Protein AF-A0A3D0ZZA8-F1 (afdb_monomer)

Secondary structure (DSSP, 8-state):
---TT-SSEEEEEEE--SSS-B-EEEEEE-TBSPEEEEEEEE-SSSPBPTT-EEEE-HHHHHHHHT-PPPSS--EEEEEESS--EEEEEEE-TTS-EEE----BSSEEEEE--TT-SSEEEEEEEE-SSS-EEEEEEEEE-TTSPEEEEEEEEEEEEE-TTBEEEEEHHHHHHHHTS---S-EEEEESS--TTEEEEEEEE-SSS--BPPPPP--TT--EE-----TT-SSEEEEEEEE-SSS-EEEEEEEE-TBS-BPPPEEEEEEE-TT-EEEEEHHHHHHHHT-----S--EEEEE-SSSEEEEEEEE-TT--EEE----EESEEEEEESSSEEEEEEEE-SSS-EEEEEEEEE-TTSPEEEEEEEEEEEEE-TTBEEEEEHHHHHHHHT---SSEEEEEEE-TTGGGEEEEEEEEETTEEP-B------S--S-S--HHHHHHHH----------S-----------------------HHHHHHHHHHHH-HHHHHHHHHH---TT-TT---HHHHHHHHHHTT-------S------S--------------S----PPPBS-EEEETTEEEEEEGGGTEEEEEETTTTEEEEEEE-SSSEEEEEE-TTSSEEEEEETTTTEEEEEE--TTSTTTTSEEEEE--EETTTTEESS-SEEEEEE-TTS-EEEEETTTTEEEEEETTEEEEEEEPSSEEEEEEEEETTEEEEEEEE---SEEE-EE-TT-TTTT--SEEHHIIIIIS-TTT-TT----EEE-TTS----EEEEETTT--EEEEE--S-SEEEEEEE-TT-EEEEEEEEE-GGGG---TTS--STTTTTT-SEEEEEEEEE-SSS----EEEESSPPTT--PPTT----SEEEEEE-TTSS-EEEEETTTTEEEEE-TTT--EEEEEE-SSSEEEEEESSSSEEEEEETTTTEEEEEE-SSTTS-EEEEEEEPP--S-HHHHHHHHHHH-GGGSTTSS--HHHHSGGGS----EE--S-PPPSSTT--SPPPEEPPP-TTGGGG-S---TTSS--SS-EEETTEEEEEEPPSS-TT-HHHHHHHHHHHHHHHTSSPTT---B-TTS-BBS--HHHHHHHHHHHHH-PPPPPTT-BTT-PPPHHHHHHHHHHHH---STT-SS----HHHHH-TTS----SSTT-SS-S--THHHHHHHH--S-TTTTHHHHHHHHT--TT--HHHHHHHH-

Structure (mmCIF, N/CA/C/O backbone):
data_AF-A0A3D0ZZA8-F1
#
_entry.id   AF-A0A3D0ZZA8-F1
#
loop_
_atom_site.group_PDB
_atom_site.id
_atom_site.type_symbol
_atom_site.label_atom_id
_atom_site.label_alt_id
_atom_site.label_comp_id
_atom_site.label_asym_id
_atom_site.label_entity_id
_atom_site.label_seq_id
_atom_site.pdbx_PDB_ins_code
_atom_site.Cartn_x
_atom_site.Cartn_y
_atom_site.Cartn_z
_atom_site.occupancy
_atom_site.B_iso_or_equiv
_atom_site.auth_seq_id
_atom_site.auth_comp_id
_atom_site.auth_asym_id
_atom_site.auth_atom_id
_atom_site.pdbx_PDB_model_num
ATOM 1 N N . MET A 1 1 ? -22.437 21.019 10.304 1.00 57.12 1 MET A N 1
ATOM 2 C CA . MET A 1 1 ? -21.087 21.130 9.725 1.00 57.12 1 MET A CA 1
ATOM 3 C C . MET A 1 1 ? -20.091 20.628 10.747 1.00 57.12 1 MET A C 1
ATOM 5 O O . MET A 1 1 ? -20.370 20.719 11.948 1.00 57.12 1 MET A O 1
ATOM 9 N N . THR A 1 2 ? -18.985 20.084 10.264 1.00 63.59 2 THR A N 1
ATOM 10 C CA . THR A 1 2 ? -17.802 19.772 11.065 1.00 63.59 2 THR A CA 1
ATOM 11 C C . THR A 1 2 ? -16.928 21.019 11.240 1.00 63.59 2 THR A C 1
ATOM 13 O O . THR A 1 2 ? -17.091 21.974 10.484 1.00 63.59 2 THR A O 1
ATOM 16 N N . ASN A 1 3 ? -16.092 21.049 12.278 1.00 71.56 3 ASN A N 1
ATOM 17 C CA . ASN A 1 3 ? -15.106 22.115 12.507 1.00 71.56 3 ASN A CA 1
ATOM 18 C C . ASN A 1 3 ? -13.813 21.832 11.715 1.00 71.56 3 ASN A C 1
ATOM 20 O O . ASN A 1 3 ? -13.687 20.765 11.109 1.00 71.56 3 ASN A O 1
ATOM 24 N N . SER A 1 4 ? -12.856 22.761 11.740 1.00 71.31 4 SER A N 1
ATOM 25 C CA . SER A 1 4 ? -11.549 22.604 11.080 1.00 71.31 4 SER A CA 1
ATOM 26 C C . SER A 1 4 ? -10.745 21.407 11.597 1.00 71.31 4 SER A C 1
ATOM 28 O O . SER A 1 4 ? -10.022 20.767 10.841 1.00 71.31 4 SER A O 1
ATOM 30 N N . ALA A 1 5 ? -10.926 21.059 12.872 1.00 70.12 5 ALA A N 1
ATOM 31 C CA . ALA A 1 5 ? -10.252 19.945 13.536 1.00 70.12 5 ALA A CA 1
ATOM 32 C C . ALA A 1 5 ? -10.891 18.569 13.263 1.00 70.12 5 ALA A C 1
ATOM 34 O O . ALA A 1 5 ? -10.479 17.563 13.841 1.00 70.12 5 ALA A O 1
ATOM 35 N N . SER A 1 6 ? -11.941 18.498 12.444 1.00 61.66 6 SER A N 1
ATOM 36 C CA . SER A 1 6 ? -12.624 17.241 12.165 1.00 61.66 6 SER A CA 1
ATOM 37 C C . SER A 1 6 ? -11.957 16.495 11.020 1.00 61.66 6 SER A C 1
ATOM 39 O O . SER A 1 6 ? -11.714 17.060 9.959 1.00 61.66 6 SER A O 1
ATOM 41 N N . ILE A 1 7 ? -11.769 15.187 11.208 1.00 58.75 7 ILE A N 1
ATOM 42 C CA . ILE A 1 7 ? -11.227 14.289 10.178 1.00 58.75 7 ILE A CA 1
ATOM 43 C C . ILE A 1 7 ? -12.146 14.236 8.937 1.00 58.75 7 ILE A C 1
ATOM 45 O O . ILE A 1 7 ? -11.680 14.020 7.826 1.00 58.75 7 ILE A O 1
ATOM 49 N N . ASN A 1 8 ? -13.452 14.491 9.103 1.00 58.44 8 ASN A N 1
ATOM 50 C CA . ASN A 1 8 ? -14.371 14.700 7.982 1.00 58.44 8 ASN A CA 1
ATOM 51 C C . ASN A 1 8 ? -14.472 16.200 7.673 1.00 58.44 8 ASN A C 1
ATOM 53 O O . ASN A 1 8 ? -14.940 16.982 8.509 1.00 58.44 8 ASN A O 1
ATOM 57 N N . ARG A 1 9 ? -14.092 16.607 6.462 1.00 67.00 9 ARG A N 1
ATOM 58 C CA . ARG A 1 9 ? -14.065 18.017 6.041 1.00 67.00 9 ARG A CA 1
ATOM 59 C C . ARG A 1 9 ? -15.405 18.396 5.411 1.00 67.00 9 ARG A C 1
ATOM 61 O O . ARG A 1 9 ? -15.862 17.723 4.492 1.00 67.00 9 ARG A O 1
ATOM 68 N N . THR A 1 10 ? -16.052 19.446 5.926 1.00 68.25 10 THR A N 1
ATOM 69 C CA . THR A 1 10 ? -17.280 20.002 5.333 1.00 68.25 10 THR A CA 1
ATOM 70 C C . THR A 1 10 ? -16.973 21.334 4.657 1.00 68.25 10 THR A C 1
ATOM 72 O O . THR A 1 10 ? -16.640 22.293 5.353 1.00 68.25 10 THR A O 1
ATOM 75 N N . ASP A 1 11 ? -17.217 21.417 3.353 1.00 76.50 11 ASP A N 1
ATOM 76 C CA . ASP A 1 11 ? -17.192 22.668 2.598 1.00 76.50 11 ASP A CA 1
ATOM 77 C C . ASP A 1 11 ? -18.617 23.149 2.324 1.00 76.50 11 ASP A C 1
ATOM 79 O O . ASP A 1 11 ? -19.481 22.381 1.894 1.00 76.50 11 ASP A O 1
ATOM 83 N N . VAL A 1 12 ? -18.880 24.434 2.561 1.00 78.94 12 VAL A N 1
ATOM 84 C CA . VAL A 1 12 ? -20.179 25.079 2.340 1.00 78.94 12 VAL A CA 1
ATOM 85 C C . VAL A 1 12 ? -20.125 25.923 1.073 1.00 78.94 12 VAL A C 1
ATOM 87 O O . VAL A 1 12 ? -19.455 26.947 1.004 1.00 78.94 12 VAL A O 1
ATOM 90 N N . HIS A 1 13 ? -20.875 25.517 0.060 1.00 82.00 13 HIS A N 1
ATOM 91 C CA . HIS A 1 13 ? -20.993 26.209 -1.212 1.00 82.00 13 HIS A CA 1
ATOM 92 C C . HIS A 1 13 ? -22.201 27.139 -1.162 1.00 82.00 13 HIS A C 1
ATOM 94 O O . HIS A 1 13 ? -23.335 26.669 -1.083 1.00 82.00 13 HIS A O 1
ATOM 100 N N . LEU A 1 14 ? -21.970 28.447 -1.252 1.00 82.38 14 LEU A N 1
ATOM 101 C CA . LEU A 1 14 ? -23.017 29.454 -1.405 1.00 82.38 14 LEU A CA 1
ATOM 102 C C . LEU A 1 14 ? -23.051 29.908 -2.861 1.00 82.38 14 LEU A C 1
ATOM 104 O O . LEU A 1 14 ? -22.129 30.566 -3.348 1.00 82.38 14 LEU A O 1
ATOM 108 N N . ILE A 1 15 ? -24.108 29.532 -3.571 1.00 82.19 15 ILE A N 1
ATOM 109 C CA . ILE A 1 15 ? -24.256 29.753 -5.008 1.00 82.19 15 ILE A CA 1
ATOM 110 C C . ILE A 1 15 ? -25.270 30.863 -5.214 1.00 82.19 15 ILE A C 1
ATOM 112 O O . ILE A 1 15 ? -26.421 30.761 -4.794 1.00 82.19 15 ILE A O 1
ATOM 116 N N . ASN A 1 16 ? -24.869 31.928 -5.896 1.00 82.69 16 ASN A N 1
ATOM 117 C CA . ASN A 1 16 ? -25.781 32.995 -6.262 1.00 82.69 16 ASN A CA 1
ATOM 118 C C . ASN A 1 16 ? -26.619 32.577 -7.480 1.00 82.69 16 ASN A C 1
ATOM 120 O O . ASN A 1 16 ? -26.329 32.961 -8.608 1.00 82.69 16 ASN A O 1
ATOM 124 N N . SER A 1 17 ? -27.684 31.807 -7.256 1.00 75.25 17 SER A N 1
ATOM 125 C CA . SER A 1 17 ? -28.648 31.420 -8.298 1.00 75.25 17 SER A CA 1
ATOM 126 C C . SER A 1 17 ? -29.505 32.587 -8.814 1.00 75.25 17 SER A C 1
ATOM 128 O O . SER A 1 17 ? -30.272 32.428 -9.764 1.00 75.25 17 SER A O 1
ATOM 130 N N . GLY A 1 18 ? -29.375 33.774 -8.220 1.00 70.62 18 GLY A N 1
ATOM 131 C CA . GLY A 1 18 ? -30.008 35.006 -8.662 1.00 70.62 18 GLY A CA 1
ATOM 132 C C . GLY A 1 18 ? -29.366 35.634 -9.905 1.00 70.62 18 GLY A C 1
ATOM 133 O O . GLY A 1 18 ? -28.366 35.177 -10.457 1.00 70.62 18 GLY A O 1
ATOM 134 N N . VAL A 1 19 ? -29.968 36.741 -10.351 1.00 75.31 19 VAL A N 1
ATOM 135 C CA . VAL A 1 19 ? -29.547 37.509 -11.544 1.00 75.31 19 VAL A CA 1
ATOM 136 C C . VAL A 1 19 ? -28.749 38.775 -11.211 1.00 75.31 19 VAL A C 1
ATOM 138 O O . VAL A 1 19 ? -28.355 39.517 -12.109 1.00 75.31 19 VAL A O 1
ATOM 141 N N . LYS A 1 20 ? -28.526 39.056 -9.922 1.00 79.19 20 LYS A N 1
ATOM 142 C CA . LYS A 1 20 ? -27.761 40.209 -9.424 1.00 79.19 20 LYS A CA 1
ATOM 143 C C . LYS A 1 20 ? -26.672 39.736 -8.480 1.00 79.19 20 LYS A C 1
ATOM 145 O O . LYS A 1 20 ? -26.876 38.758 -7.770 1.00 79.19 20 LYS A O 1
ATOM 150 N N . ALA A 1 21 ? -25.548 40.446 -8.460 1.00 85.19 21 ALA A N 1
ATOM 151 C CA . ALA A 1 21 ? -24.516 40.192 -7.468 1.00 85.19 21 ALA A CA 1
ATOM 152 C C . ALA A 1 21 ? -25.054 40.475 -6.053 1.00 85.19 21 ALA A C 1
ATOM 154 O O . ALA A 1 21 ? -25.850 41.399 -5.881 1.00 85.19 21 ALA A O 1
ATOM 155 N N . GLN A 1 22 ? -24.658 39.670 -5.068 1.00 85.81 22 GLN A N 1
ATOM 156 C CA . GLN A 1 22 ? -25.110 39.805 -3.677 1.00 85.81 22 GLN A CA 1
ATOM 157 C C . GLN A 1 22 ? -24.028 39.369 -2.686 1.00 85.81 22 GLN A C 1
ATOM 159 O O . GLN A 1 22 ? -23.060 38.711 -3.073 1.00 85.81 22 GLN A O 1
ATOM 164 N N . ARG A 1 23 ? -24.202 39.719 -1.407 1.00 88.25 23 ARG A N 1
ATOM 165 C CA . ARG A 1 23 ? -23.362 39.227 -0.307 1.00 88.25 23 ARG A CA 1
ATOM 166 C C . ARG A 1 23 ? -24.131 38.258 0.567 1.00 88.25 23 ARG A C 1
ATOM 168 O O . ARG A 1 23 ? -25.330 38.430 0.773 1.00 88.25 23 ARG A O 1
ATOM 175 N N . PHE A 1 24 ? -23.404 37.312 1.147 1.00 86.44 24 PHE A N 1
ATOM 176 C CA . PHE A 1 24 ? -23.949 36.411 2.150 1.00 86.44 24 PHE A CA 1
ATOM 177 C C . PHE A 1 24 ? -23.535 36.833 3.551 1.00 86.44 24 PHE A C 1
ATOM 179 O O . PHE A 1 24 ? -22.374 37.156 3.818 1.00 86.44 24 PHE A O 1
ATOM 186 N N . ARG A 1 25 ? -24.513 36.830 4.450 1.00 86.31 25 ARG A N 1
ATOM 187 C CA . ARG A 1 25 ? -24.327 37.032 5.882 1.00 86.31 25 ARG A CA 1
ATOM 188 C C . ARG A 1 25 ? -24.657 35.746 6.601 1.00 86.31 25 ARG A C 1
ATOM 190 O O . ARG A 1 25 ? -25.560 35.039 6.168 1.00 86.31 25 ARG A O 1
ATOM 197 N N . GLY A 1 26 ? -23.990 35.456 7.704 1.00 79.62 26 GLY A N 1
ATOM 198 C CA . GLY A 1 26 ? -24.331 34.275 8.472 1.00 79.62 26 GLY A CA 1
ATOM 199 C C . GLY A 1 26 ? -24.223 34.437 9.967 1.00 79.62 26 GLY A C 1
ATOM 200 O O . GLY A 1 26 ? -23.741 35.444 10.482 1.00 79.62 26 GLY A O 1
ATOM 201 N N . SER A 1 27 ? -24.712 33.412 10.650 1.00 79.62 27 SER A N 1
ATOM 202 C CA . SER A 1 27 ? -24.618 33.248 12.093 1.00 79.62 27 SER A CA 1
ATOM 203 C C . SER A 1 27 ? -24.276 31.806 12.424 1.00 79.62 27 SER A C 1
ATOM 205 O O . SER A 1 27 ? -24.937 30.891 11.931 1.00 79.62 27 SER A O 1
ATOM 207 N N . LEU A 1 28 ? -23.269 31.606 13.270 1.00 79.81 28 LEU A N 1
ATOM 208 C CA . LEU A 1 28 ? -22.834 30.281 13.692 1.00 79.81 28 LEU A CA 1
ATOM 209 C C . LEU A 1 28 ? -23.420 29.934 15.065 1.00 79.81 28 LEU A C 1
ATOM 211 O O . LEU A 1 28 ? -23.351 30.725 16.006 1.00 79.81 28 LEU A O 1
ATOM 215 N N . ILE A 1 29 ? -24.020 28.752 15.184 1.00 74.69 29 ILE A N 1
ATOM 216 C CA . ILE A 1 29 ? -24.712 28.295 16.396 1.00 74.69 29 ILE A CA 1
ATOM 217 C C . ILE A 1 29 ? -24.171 26.919 16.787 1.00 74.69 29 ILE A C 1
ATOM 219 O O . ILE A 1 29 ? -24.184 25.987 15.977 1.00 74.69 29 ILE A O 1
ATOM 223 N N . ASP A 1 30 ? -23.697 26.783 18.026 1.00 75.12 30 ASP A N 1
ATOM 224 C CA . ASP A 1 30 ? -23.185 25.517 18.548 1.00 75.12 30 ASP A CA 1
ATOM 225 C C . ASP A 1 30 ? -24.301 24.528 18.924 1.00 75.12 30 ASP A C 1
ATOM 227 O O . ASP A 1 30 ? -25.500 24.819 18.867 1.00 75.12 30 ASP A O 1
ATOM 231 N N . LYS A 1 31 ? -23.905 23.320 19.336 1.00 65.06 31 LYS A N 1
ATOM 232 C CA . LYS A 1 31 ? -24.842 22.267 19.750 1.00 65.06 31 LYS A CA 1
ATOM 233 C C . LYS A 1 31 ? -25.748 22.658 20.928 1.00 65.06 31 LYS A C 1
ATOM 235 O O . LYS A 1 31 ? -26.827 22.099 21.059 1.00 65.06 31 LYS A O 1
ATOM 240 N N . SER A 1 32 ? -25.340 23.597 21.781 1.00 70.50 32 SER A N 1
ATOM 241 C CA . SER A 1 32 ? -26.135 24.059 22.928 1.00 70.50 32 SER A CA 1
ATOM 242 C C . SER A 1 32 ? -27.159 25.139 22.563 1.00 70.50 32 SER A C 1
ATOM 244 O O . SER A 1 32 ? -27.927 25.565 23.421 1.00 70.50 32 SER A O 1
ATOM 246 N N . GLY A 1 33 ? -27.177 25.585 21.301 1.00 67.88 33 GLY A N 1
ATOM 247 C CA . GLY A 1 33 ? -27.967 26.734 20.857 1.00 67.88 33 GLY A CA 1
ATOM 248 C C . GLY A 1 33 ? -27.306 28.073 21.170 1.00 67.88 33 GLY A C 1
ATOM 249 O O . GLY A 1 33 ? -27.885 29.131 20.926 1.00 67.88 33 GLY A O 1
ATOM 250 N N . LYS A 1 34 ? -26.076 28.055 21.696 1.00 78.06 34 LYS A N 1
ATOM 251 C CA . LYS A 1 34 ? -25.311 29.268 21.943 1.00 78.06 34 LYS A CA 1
ATOM 252 C C . LYS A 1 34 ? -24.675 29.726 20.634 1.00 78.06 34 LYS A C 1
ATOM 254 O O . LYS A 1 34 ? -24.044 28.954 19.915 1.00 78.06 34 LYS A O 1
ATOM 259 N N . ARG A 1 35 ? -24.825 31.016 20.345 1.00 81.25 35 ARG A N 1
ATOM 260 C CA . ARG A 1 35 ? -24.172 31.650 19.202 1.00 81.25 35 ARG A CA 1
ATOM 261 C C . ARG A 1 35 ? -22.659 31.696 19.412 1.00 81.25 35 ARG A C 1
ATOM 263 O O . ARG A 1 35 ? -22.183 32.056 20.493 1.00 81.25 35 ARG A O 1
ATOM 270 N N . LEU A 1 36 ? -21.934 31.325 18.369 1.00 77.50 36 LEU A N 1
ATOM 271 C CA . LEU A 1 36 ? -20.489 31.405 18.278 1.00 77.50 36 LEU A CA 1
ATOM 272 C C . LEU A 1 36 ? -20.140 32.621 17.421 1.00 77.50 36 LEU A C 1
ATOM 274 O O . LEU A 1 36 ? -20.527 32.690 16.258 1.00 77.50 36 LEU A O 1
ATOM 278 N N . GLY A 1 37 ? -19.440 33.582 18.018 1.00 83.69 37 GLY A N 1
ATOM 279 C CA . GLY A 1 37 ? -19.098 34.836 17.354 1.00 83.69 37 GLY A CA 1
ATOM 280 C C . GLY A 1 37 ? -20.284 35.792 17.200 1.00 83.69 37 GLY A C 1
ATOM 281 O O . GLY A 1 37 ? -21.330 35.645 17.846 1.00 83.69 37 GLY A O 1
ATOM 282 N N . ASP A 1 38 ? -20.084 36.801 16.356 1.00 79.81 38 ASP A N 1
ATOM 283 C CA . ASP A 1 38 ? -21.068 37.849 16.093 1.00 79.81 38 ASP A CA 1
ATOM 284 C C . ASP A 1 38 ? -22.215 37.362 15.179 1.00 79.81 38 ASP A C 1
ATOM 286 O O . ASP A 1 38 ? -22.117 36.369 14.459 1.00 79.81 38 ASP A O 1
ATOM 290 N N . GLU A 1 39 ? -23.354 38.057 15.222 1.00 81.25 39 GLU A N 1
ATOM 291 C CA . GLU A 1 39 ? -24.533 37.764 14.396 1.00 81.25 39 GLU A CA 1
ATOM 292 C C . GLU A 1 39 ? -24.492 38.495 13.050 1.00 81.25 39 GLU A C 1
ATOM 294 O O . GLU A 1 39 ? -24.169 39.682 12.984 1.00 81.25 39 GLU A O 1
ATOM 299 N N . GLY A 1 40 ? -24.904 37.806 11.981 1.00 77.00 40 GLY A N 1
ATOM 300 C CA . GLY A 1 40 ? -25.082 38.410 10.659 1.00 77.00 40 GLY A CA 1
ATOM 301 C C . GLY A 1 40 ? -23.770 38.881 10.030 1.00 77.00 40 GLY A C 1
ATOM 302 O O . GLY A 1 40 ? -23.759 39.884 9.306 1.00 77.00 40 GLY A O 1
ATOM 303 N N . VAL A 1 41 ? -22.677 38.170 10.320 1.00 85.81 41 VAL A N 1
ATOM 304 C CA . VAL A 1 41 ? -21.328 38.469 9.833 1.00 85.81 41 VAL A CA 1
ATOM 305 C C . VAL A 1 41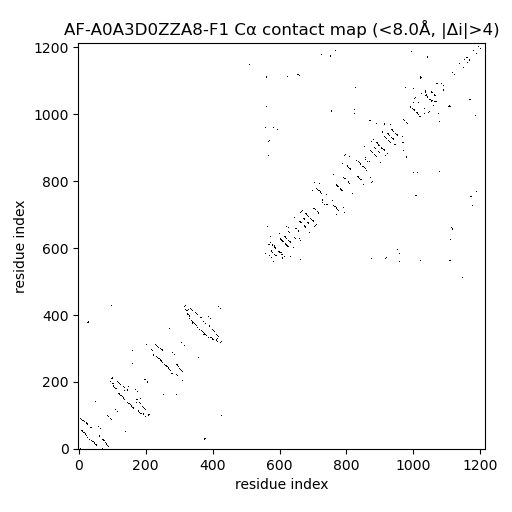 ? -21.259 38.231 8.333 1.00 85.81 41 VAL A C 1
ATOM 307 O O . VAL A 1 41 ? -21.834 37.274 7.824 1.00 85.81 41 VAL A O 1
ATOM 310 N N . ILE A 1 42 ? -20.561 39.108 7.613 1.00 88.25 42 ILE A N 1
ATOM 311 C CA . ILE A 1 42 ? -20.321 38.939 6.178 1.00 88.25 42 ILE A CA 1
ATOM 312 C C . ILE A 1 42 ? -19.388 37.739 5.980 1.00 88.25 42 ILE A C 1
ATOM 314 O O . ILE A 1 42 ? -18.261 37.757 6.463 1.00 88.25 42 ILE A O 1
ATOM 318 N N . LEU A 1 43 ? -19.862 36.720 5.260 1.00 87.12 43 LEU A N 1
ATOM 319 C CA . LEU A 1 43 ? -19.181 35.426 5.159 1.00 87.12 43 LEU A CA 1
ATOM 320 C C . LEU A 1 43 ? -18.002 35.407 4.183 1.00 87.12 43 LEU A C 1
ATOM 322 O O . LEU A 1 43 ? -17.192 34.492 4.217 1.00 87.12 43 LEU A O 1
ATOM 326 N N . HIS A 1 44 ? -17.920 36.381 3.281 1.00 86.94 44 HIS A N 1
ATOM 327 C CA . HIS A 1 44 ? -16.862 36.454 2.280 1.00 86.94 44 HIS A CA 1
ATOM 328 C C . HIS A 1 44 ? -16.622 37.899 1.844 1.00 86.94 44 HIS A C 1
ATOM 330 O O . HIS A 1 44 ? -17.487 38.771 1.957 1.00 86.94 44 HIS A O 1
ATOM 336 N N . ASN A 1 45 ? -15.446 38.154 1.278 1.00 80.94 45 ASN A N 1
ATOM 337 C CA . ASN A 1 45 ? -15.106 39.469 0.753 1.00 80.94 45 ASN A CA 1
ATOM 338 C C . ASN A 1 45 ? -15.673 39.668 -0.662 1.00 80.94 45 ASN A C 1
ATOM 340 O O . ASN A 1 45 ? -15.621 38.771 -1.500 1.00 80.94 45 ASN A O 1
ATOM 344 N N . GLY A 1 46 ? -16.193 40.866 -0.938 1.00 83.44 46 GLY A N 1
ATOM 345 C CA . GLY A 1 46 ? -16.773 41.219 -2.240 1.00 83.44 46 GLY A CA 1
ATOM 346 C C . GLY A 1 46 ? -18.202 40.712 -2.450 1.00 83.44 46 GLY A C 1
ATOM 347 O O . GLY A 1 46 ? -18.807 40.140 -1.549 1.00 83.44 46 GLY A O 1
ATOM 348 N N . ASP A 1 47 ? -18.755 40.963 -3.636 1.00 85.00 47 ASP A N 1
ATOM 349 C CA . ASP A 1 47 ? -20.087 40.485 -4.025 1.00 85.00 47 ASP A CA 1
ATOM 350 C C . ASP A 1 47 ? -19.935 39.216 -4.880 1.00 85.00 47 ASP A C 1
ATOM 352 O O . ASP A 1 47 ? -19.095 39.178 -5.782 1.00 85.00 47 ASP A O 1
ATOM 356 N N . VAL A 1 48 ? -20.754 38.188 -4.641 1.00 85.31 48 VAL A N 1
ATOM 357 C CA . VAL A 1 48 ? -20.793 36.991 -5.497 1.00 85.31 48 VAL A CA 1
ATOM 358 C C . VAL A 1 48 ? -21.589 37.326 -6.749 1.00 85.31 48 VAL A C 1
ATOM 360 O O . VAL A 1 48 ? -22.762 37.685 -6.650 1.00 85.31 48 VAL A O 1
ATOM 363 N N . ALA A 1 49 ? -20.973 37.221 -7.927 1.00 84.75 49 ALA A N 1
ATOM 364 C CA . ALA A 1 49 ? -21.623 37.496 -9.210 1.00 84.75 49 ALA A CA 1
ATOM 365 C C . ALA A 1 49 ? -22.812 36.545 -9.480 1.00 84.75 49 ALA A C 1
ATOM 367 O O . ALA A 1 49 ? -22.860 35.458 -8.902 1.00 84.75 49 ALA A O 1
ATOM 368 N N . PRO A 1 50 ? -23.772 36.917 -10.351 1.00 80.88 50 PRO A N 1
ATOM 369 C CA . PRO A 1 50 ? -24.845 36.014 -10.776 1.00 80.88 50 PRO A CA 1
ATOM 370 C C . PRO A 1 50 ? -24.291 34.684 -11.291 1.00 80.88 50 PRO A C 1
ATOM 372 O O . PRO A 1 50 ? -23.344 34.682 -12.072 1.00 80.88 50 PRO A O 1
ATOM 375 N N . GLN A 1 51 ? -24.884 33.571 -10.860 1.00 79.75 51 GLN A N 1
ATOM 376 C CA . GLN A 1 51 ? -24.451 32.189 -11.125 1.00 79.75 51 GLN A CA 1
ATOM 377 C C . GLN A 1 51 ? -23.043 31.830 -10.620 1.00 79.75 51 GLN A C 1
ATOM 379 O O . GLN A 1 51 ? -22.609 30.688 -10.766 1.00 79.75 51 GLN A O 1
ATOM 384 N N . GLY A 1 52 ? -22.339 32.777 -10.000 1.00 78.38 52 GLY A N 1
ATOM 385 C CA . GLY A 1 52 ? -21.095 32.524 -9.296 1.00 78.38 52 GLY A CA 1
ATOM 386 C C . GLY A 1 52 ? -21.351 31.858 -7.952 1.00 78.38 52 GLY A C 1
ATOM 387 O O . GLY A 1 52 ? -22.473 31.824 -7.436 1.00 78.38 52 GLY A O 1
ATOM 388 N N . ARG A 1 53 ? -20.286 31.337 -7.357 1.00 88.38 53 ARG A N 1
ATOM 389 C CA . ARG A 1 53 ? -20.337 30.706 -6.044 1.00 88.38 53 ARG A CA 1
ATOM 390 C C . ARG A 1 53 ? -19.130 31.071 -5.206 1.00 88.38 53 ARG A C 1
ATOM 392 O O . ARG A 1 53 ? -18.050 31.322 -5.732 1.00 88.38 53 ARG A O 1
ATOM 399 N N . VAL A 1 54 ? -19.325 31.026 -3.900 1.00 86.25 54 VAL A N 1
ATOM 400 C CA . VAL A 1 54 ? -18.245 31.000 -2.919 1.00 86.25 54 VAL A CA 1
ATOM 401 C C . VAL A 1 54 ? -18.278 29.659 -2.200 1.00 86.25 54 VAL A C 1
ATOM 403 O O . VAL A 1 54 ? -19.349 29.098 -1.977 1.00 86.25 54 VAL A O 1
ATOM 406 N N . ILE A 1 55 ? -17.104 29.131 -1.890 1.00 87.06 55 ILE A N 1
ATOM 407 C CA . ILE A 1 55 ? -16.929 27.909 -1.112 1.00 87.06 55 ILE A CA 1
ATOM 408 C C . ILE A 1 55 ? -16.271 28.342 0.191 1.00 87.06 55 ILE A C 1
ATOM 410 O O . ILE A 1 55 ? -15.279 29.063 0.149 1.00 87.06 55 ILE A O 1
ATOM 414 N N . LEU A 1 56 ? -16.877 27.975 1.313 1.00 86.12 56 LEU A N 1
ATOM 415 C CA . LEU A 1 56 ? -16.415 28.297 2.655 1.00 86.12 56 LEU A CA 1
ATOM 416 C C . LEU A 1 56 ? -16.059 26.994 3.354 1.00 86.12 56 LEU A C 1
ATOM 418 O O . LEU A 1 56 ? -16.931 26.153 3.582 1.00 86.12 56 LEU A O 1
ATOM 422 N N . THR A 1 57 ? -14.791 26.838 3.694 1.00 87.25 57 THR A N 1
ATOM 423 C CA . THR A 1 57 ? -14.316 25.734 4.525 1.00 87.25 57 THR A CA 1
ATOM 424 C C . THR A 1 57 ? -14.721 25.955 5.987 1.00 87.25 57 THR A C 1
ATOM 426 O O . THR A 1 57 ? -15.154 27.042 6.386 1.00 87.25 57 THR A O 1
ATOM 429 N N . ALA A 1 58 ? -14.567 24.933 6.830 1.00 79.62 58 ALA A N 1
ATOM 430 C CA . ALA A 1 58 ? -14.751 25.103 8.271 1.00 79.62 58 ALA A CA 1
ATOM 431 C C . ALA A 1 58 ? -13.784 26.150 8.865 1.00 79.62 58 ALA A C 1
ATOM 433 O O . ALA A 1 58 ? -14.188 26.920 9.733 1.00 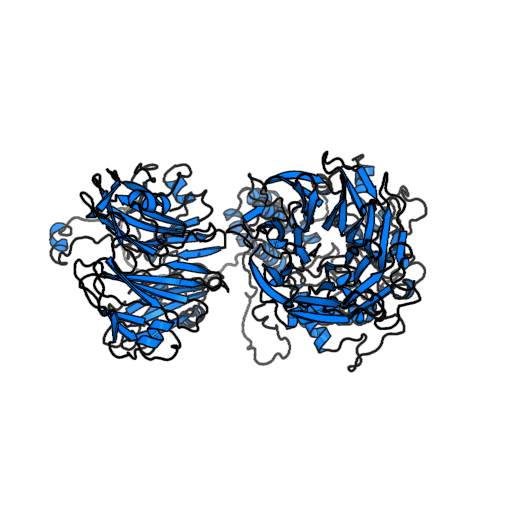79.62 58 ALA A O 1
ATOM 434 N N . GLU A 1 59 ? -12.555 26.232 8.346 1.00 85.69 59 GLU A N 1
ATOM 435 C CA . GLU A 1 59 ? -11.540 27.217 8.751 1.00 85.69 59 GLU A CA 1
ATOM 436 C C . GLU A 1 59 ? -11.944 28.644 8.358 1.00 85.69 59 GLU A C 1
ATOM 438 O O . GLU A 1 59 ? -11.824 29.568 9.167 1.00 85.69 59 GLU A O 1
ATOM 443 N N . ASP A 1 60 ? -12.518 28.825 7.163 1.00 88.25 60 ASP A N 1
ATOM 444 C CA . ASP A 1 60 ? -13.066 30.120 6.745 1.00 88.25 60 ASP A CA 1
ATOM 445 C C . ASP A 1 60 ? -14.168 30.582 7.702 1.00 88.25 60 ASP A C 1
ATOM 447 O O . ASP A 1 60 ? -14.208 31.748 8.089 1.00 88.25 60 ASP A O 1
ATOM 451 N N . LEU A 1 61 ? -15.052 29.674 8.128 1.00 86.00 61 LEU A N 1
ATOM 452 C CA . LEU A 1 61 ? -16.122 30.001 9.070 1.00 86.00 61 LEU A CA 1
ATOM 453 C C . LEU A 1 61 ? -15.570 30.349 10.461 1.00 86.00 61 LEU A C 1
ATOM 455 O O . LEU A 1 61 ? -15.997 31.343 11.045 1.00 86.00 61 LEU A O 1
ATOM 459 N N . GLU A 1 62 ? -14.609 29.590 10.986 1.00 88.12 62 GLU A N 1
ATOM 460 C CA . GLU A 1 62 ? -13.940 29.901 12.263 1.00 88.12 62 GLU A CA 1
ATOM 461 C C . GLU A 1 62 ? -13.306 31.297 12.233 1.00 88.12 62 GLU A C 1
ATOM 463 O O . GLU A 1 62 ? -13.520 32.107 13.141 1.00 88.12 62 GLU A O 1
ATOM 468 N N . SER A 1 63 ? -12.627 31.622 11.130 1.00 88.00 63 SER A N 1
ATOM 469 C CA . SER A 1 63 ? -12.016 32.933 10.910 1.00 88.00 63 SER A CA 1
ATOM 470 C C . SER A 1 63 ? -13.052 34.055 10.806 1.00 88.00 63 SER A C 1
ATOM 472 O O . SER A 1 63 ? -12.957 35.060 11.513 1.00 88.00 63 SER A O 1
ATOM 474 N N . VAL A 1 64 ? -14.084 33.872 9.975 1.00 88.38 64 VAL A N 1
ATOM 475 C CA . VAL A 1 64 ? -15.156 34.853 9.752 1.00 88.38 64 VAL A CA 1
ATOM 476 C C . VAL A 1 64 ? -15.872 35.196 11.055 1.00 88.38 64 VAL A C 1
ATOM 478 O O . VAL A 1 64 ? -16.112 36.370 11.329 1.00 88.38 64 VAL A O 1
ATOM 481 N N . PHE A 1 65 ? -16.200 34.196 11.874 1.00 87.31 65 PHE A N 1
ATOM 482 C CA . PHE A 1 65 ? -16.887 34.417 13.148 1.00 87.31 65 PHE A CA 1
ATOM 483 C C . PHE A 1 65 ? -15.940 34.800 14.294 1.00 87.31 65 PHE A C 1
ATOM 485 O O . PHE A 1 65 ? -16.421 35.180 15.364 1.00 87.31 65 PHE A O 1
ATOM 492 N N . GLY A 1 66 ? -14.620 34.744 14.080 1.00 86.25 66 GLY A N 1
ATOM 493 C CA . GLY A 1 66 ? -13.606 35.055 15.086 1.00 86.25 66 GLY A CA 1
ATOM 494 C C . GLY A 1 66 ? -13.651 34.093 16.272 1.00 86.25 66 GLY A C 1
ATOM 495 O O . GLY A 1 66 ? -13.564 34.528 17.423 1.00 86.25 66 GLY A O 1
ATOM 496 N N . VAL A 1 67 ? -13.856 32.805 16.000 1.00 84.06 67 VAL A N 1
ATOM 497 C CA . VAL A 1 67 ? -14.011 31.758 17.015 1.00 84.06 67 VAL A CA 1
ATOM 498 C C . VAL A 1 67 ? -12.991 30.649 16.820 1.00 84.06 67 VAL A C 1
ATOM 500 O O . VAL A 1 67 ? -12.643 30.312 15.695 1.00 84.06 67 VAL A O 1
ATOM 503 N N . ASP A 1 68 ? -12.551 30.055 17.927 1.00 84.19 68 ASP A N 1
ATOM 504 C CA . ASP A 1 68 ? -11.768 28.820 17.890 1.00 84.19 68 ASP A CA 1
ATOM 505 C C . ASP A 1 68 ? -12.626 27.651 17.370 1.00 84.19 68 ASP A C 1
ATOM 507 O O . ASP A 1 68 ? -13.864 27.709 17.399 1.00 84.19 68 ASP A O 1
ATOM 511 N N . ALA A 1 69 ? -11.969 26.557 16.974 1.00 79.12 69 ALA A N 1
ATOM 512 C CA . ALA A 1 69 ? -12.634 25.330 16.547 1.00 79.12 69 ALA A CA 1
ATOM 513 C C . ALA A 1 69 ? -13.708 24.884 17.555 1.00 79.12 69 ALA A C 1
ATOM 515 O O . ALA A 1 69 ? -13.443 24.580 18.724 1.00 79.12 69 ALA A O 1
ATOM 516 N N . TRP A 1 70 ? -14.962 24.862 17.103 1.00 71.75 70 TRP A N 1
ATOM 517 C CA . TRP A 1 70 ? -16.107 24.644 17.983 1.00 71.75 70 TRP A CA 1
ATOM 518 C C . TRP A 1 70 ? -16.264 23.174 18.373 1.00 71.75 70 TRP A C 1
ATOM 520 O O . TRP A 1 70 ? -15.955 22.271 17.605 1.00 71.75 70 TRP A O 1
ATOM 530 N N . THR A 1 71 ? -16.791 22.887 19.564 1.00 65.19 71 THR A N 1
ATOM 531 C CA . THR A 1 71 ? -16.901 21.503 20.057 1.00 65.19 71 THR A CA 1
ATOM 532 C C . THR A 1 71 ? -18.243 20.854 19.721 1.00 65.19 71 THR A C 1
ATOM 534 O O . THR A 1 71 ? -19.298 21.198 20.261 1.00 65.19 71 THR A O 1
ATOM 537 N N . GLY A 1 72 ? -18.188 19.813 18.890 1.00 57.97 72 GLY A N 1
ATOM 538 C CA . GLY A 1 72 ? -19.361 19.107 18.377 1.00 57.97 72 GLY A CA 1
ATOM 539 C C . GLY A 1 72 ? -19.895 19.743 17.090 1.00 57.97 72 GLY A C 1
ATOM 540 O O . GLY A 1 72 ? -19.210 20.541 16.465 1.00 57.97 72 GLY A O 1
ATOM 541 N N . PRO A 1 73 ? -21.102 19.389 16.636 1.00 60.81 73 PRO A N 1
ATOM 542 C CA . PRO A 1 73 ? -21.613 19.914 15.379 1.00 60.81 73 PRO A CA 1
ATOM 543 C C . PRO A 1 73 ? -22.190 21.320 15.561 1.00 60.81 73 PRO A C 1
ATOM 545 O O . PRO A 1 73 ? -22.929 21.576 16.512 1.00 60.81 73 PRO A O 1
ATOM 548 N N . ALA A 1 74 ? -21.916 22.197 14.597 1.00 63.16 74 ALA A N 1
ATOM 549 C CA . ALA A 1 74 ? -22.502 23.533 14.522 1.00 63.16 74 ALA A CA 1
ATOM 550 C C . ALA A 1 74 ? -23.473 23.661 13.341 1.00 63.16 74 ALA A C 1
ATOM 552 O O . ALA A 1 74 ? -23.459 22.857 12.392 1.00 63.16 74 ALA A O 1
ATOM 553 N N . MET A 1 75 ? -24.332 24.673 13.426 1.00 71.94 75 MET A N 1
ATOM 554 C CA . MET A 1 75 ? -25.252 25.110 12.381 1.00 71.94 75 MET A CA 1
ATOM 555 C C . MET A 1 75 ? -24.829 26.495 11.889 1.00 71.94 75 MET A C 1
ATOM 557 O O . MET A 1 75 ? -24.623 27.387 12.709 1.00 71.94 75 MET A O 1
ATOM 561 N N . LEU A 1 76 ? -24.712 26.661 10.570 1.00 72.62 76 LEU A N 1
ATOM 562 C CA . LEU A 1 76 ? -24.575 27.967 9.931 1.00 72.62 76 LEU A CA 1
ATOM 563 C C . LEU A 1 76 ? -25.945 28.373 9.408 1.00 72.62 76 LEU A C 1
ATOM 565 O O . LEU A 1 76 ? -26.512 27.698 8.549 1.00 72.62 76 LEU A O 1
ATOM 569 N N . GLU A 1 77 ? -26.462 29.478 9.916 1.00 75.31 77 GLU A N 1
ATOM 570 C CA . GLU A 1 77 ? -27.570 30.176 9.283 1.00 75.31 77 GLU A CA 1
ATOM 571 C C . GLU A 1 77 ? -26.995 31.148 8.252 1.00 75.31 77 GLU A C 1
ATOM 573 O O . GLU A 1 77 ? -26.082 31.901 8.584 1.00 75.31 77 GLU A O 1
ATOM 578 N N . VAL A 1 78 ? -27.509 31.134 7.019 1.00 73.25 78 VAL A N 1
ATOM 579 C CA . VAL A 1 78 ? -27.066 32.027 5.937 1.00 73.25 78 VAL A CA 1
ATOM 580 C C . VAL A 1 78 ? -28.240 32.867 5.451 1.00 73.25 78 VAL A C 1
ATOM 582 O O . VAL A 1 78 ? -29.334 32.355 5.227 1.00 73.25 78 VAL A O 1
ATOM 585 N N . GLN A 1 79 ? -27.995 34.156 5.254 1.00 79.00 79 GLN A N 1
ATOM 586 C CA . GLN A 1 79 ? -28.927 35.140 4.727 1.00 79.00 79 GLN A CA 1
ATOM 587 C C . GLN A 1 79 ? -28.294 35.825 3.510 1.00 79.00 79 GLN A C 1
ATOM 589 O O . GLN A 1 79 ? -27.123 36.207 3.538 1.00 79.00 79 GLN A O 1
ATOM 594 N N . GLY A 1 80 ? -29.073 35.983 2.443 1.00 76.44 80 GLY A N 1
ATOM 595 C CA . GLY A 1 80 ? -28.680 36.670 1.213 1.00 76.44 80 GLY A CA 1
ATOM 596 C C . GLY A 1 80 ? -29.735 37.694 0.801 1.00 76.44 80 GLY A C 1
ATOM 597 O O . GLY A 1 80 ? -30.897 37.592 1.196 1.00 76.44 80 GLY A O 1
ATOM 598 N N . ASP A 1 81 ? -29.327 38.683 0.008 1.00 77.12 81 ASP A N 1
ATOM 599 C CA . ASP A 1 81 ? -30.207 39.766 -0.455 1.00 77.12 81 ASP A CA 1
ATOM 600 C C . ASP A 1 81 ? -31.104 39.337 -1.641 1.00 77.12 81 ASP A C 1
ATOM 602 O O . ASP A 1 81 ? -32.125 39.969 -1.935 1.00 77.12 81 ASP A O 1
ATOM 606 N N . HIS A 1 82 ? -30.728 38.267 -2.351 1.00 76.00 82 HIS A N 1
ATOM 607 C CA . HIS A 1 82 ? -31.404 37.715 -3.530 1.00 76.00 82 HIS A CA 1
ATOM 608 C C . HIS A 1 82 ? -31.406 36.178 -3.499 1.00 76.00 82 HIS A C 1
ATOM 610 O O . HIS A 1 82 ? -30.769 35.578 -2.644 1.00 76.00 82 HIS A O 1
ATOM 616 N N . ARG A 1 83 ? -32.098 35.511 -4.438 1.00 74.75 83 ARG A N 1
ATOM 617 C CA . ARG A 1 83 ? -32.144 34.035 -4.493 1.00 74.75 83 ARG A CA 1
ATOM 618 C C . ARG A 1 83 ? -30.726 33.453 -4.520 1.00 74.75 83 ARG A C 1
ATOM 620 O O . ARG A 1 83 ? -29.898 33.880 -5.323 1.00 74.75 83 ARG A O 1
ATOM 627 N N . PHE A 1 84 ? -30.460 32.510 -3.630 1.00 72.25 84 PHE A N 1
ATOM 628 C CA . PHE A 1 84 ? -29.194 31.801 -3.539 1.00 72.25 84 PHE A CA 1
ATOM 629 C C . PHE A 1 84 ? -29.438 30.361 -3.117 1.00 72.25 84 PHE A C 1
ATOM 631 O O . PHE A 1 84 ? -30.540 29.994 -2.706 1.00 72.25 84 PHE A O 1
ATOM 638 N N . GLU A 1 85 ? -28.401 29.549 -3.232 1.00 70.62 85 GLU A N 1
ATOM 639 C CA . GLU A 1 85 ? -28.425 28.155 -2.829 1.00 70.62 85 GLU A CA 1
ATOM 640 C C . GLU A 1 85 ? -27.266 27.862 -1.897 1.00 70.62 85 GLU A C 1
ATOM 642 O O . GLU A 1 85 ? -26.198 28.462 -2.009 1.00 70.62 85 GLU A O 1
ATOM 647 N N . VAL A 1 86 ? -27.494 26.923 -0.986 1.00 66.69 86 VAL A N 1
ATOM 648 C CA . VAL A 1 86 ? -26.483 26.419 -0.065 1.00 66.69 86 VAL A CA 1
ATOM 649 C C . VAL A 1 86 ? -26.351 24.932 -0.309 1.00 66.69 86 VAL A C 1
ATOM 651 O O . VAL A 1 86 ? -27.347 24.211 -0.276 1.00 66.69 86 VAL A O 1
ATOM 654 N N . MET A 1 87 ? -25.129 24.477 -0.541 1.00 69.12 87 MET A N 1
ATOM 655 C CA . MET A 1 87 ? -24.810 23.058 -0.595 1.00 69.12 87 MET A CA 1
ATOM 656 C C . MET A 1 87 ? -23.642 22.774 0.330 1.00 69.12 87 MET A C 1
ATOM 658 O O . MET A 1 87 ? -22.791 23.630 0.547 1.00 69.12 87 MET A O 1
ATOM 662 N N . THR A 1 88 ? -23.583 21.560 0.848 1.00 66.19 88 THR A N 1
ATOM 663 C CA . THR A 1 88 ? -22.411 21.063 1.563 1.00 66.19 88 THR A CA 1
ATOM 664 C C . THR A 1 88 ? -21.775 19.917 0.800 1.00 66.19 88 THR A C 1
ATOM 666 O O . THR A 1 88 ? -22.486 19.006 0.356 1.00 66.19 88 THR A O 1
ATOM 669 N N . VAL A 1 89 ? -20.453 19.961 0.681 1.00 67.50 89 VAL A N 1
ATOM 670 C CA . VAL A 1 89 ? -19.618 18.840 0.253 1.00 67.50 89 VAL A CA 1
ATOM 671 C C . VAL A 1 89 ? -18.947 18.289 1.502 1.00 67.50 89 VAL A C 1
ATOM 673 O O . VAL A 1 89 ? -18.324 19.039 2.248 1.00 67.50 89 VAL A O 1
ATOM 676 N N . LEU A 1 90 ? -19.143 17.004 1.769 1.00 64.31 90 LEU A N 1
ATOM 677 C CA . LEU A 1 90 ? -18.464 16.283 2.834 1.00 64.31 90 LEU A CA 1
ATOM 678 C C . LEU A 1 90 ? -17.414 15.381 2.197 1.00 64.31 90 LEU A C 1
ATOM 680 O O . LEU A 1 90 ? -17.754 14.552 1.352 1.00 64.31 90 LEU A O 1
ATOM 684 N N . THR A 1 91 ? -16.177 15.522 2.644 1.00 65.31 91 THR A N 1
ATOM 685 C CA . THR A 1 91 ? -15.061 14.675 2.228 1.00 65.31 91 THR A CA 1
ATOM 686 C C . THR A 1 91 ? -14.614 13.846 3.424 1.00 65.31 91 THR A C 1
ATOM 688 O O . THR A 1 91 ? -14.313 14.403 4.487 1.00 65.31 91 THR A O 1
ATOM 691 N N . SER A 1 92 ? -14.632 12.520 3.274 1.00 57.41 92 SER A N 1
ATOM 692 C CA . SER A 1 92 ? -14.122 11.590 4.283 1.00 57.41 92 SER A CA 1
ATOM 693 C C . SER A 1 92 ? -12.586 11.522 4.246 1.00 57.41 92 SER A C 1
ATOM 695 O O . SER A 1 92 ? -11.976 11.918 3.251 1.00 57.41 92 SER A O 1
ATOM 697 N N . PRO A 1 93 ? -11.944 10.959 5.285 1.00 53.09 93 PRO A N 1
ATOM 698 C CA . PRO A 1 93 ? -10.492 10.763 5.309 1.00 53.09 93 PRO A CA 1
ATOM 699 C C . PRO A 1 93 ? -10.015 9.776 4.233 1.00 53.09 93 PRO A C 1
ATOM 701 O O . PRO A 1 93 ? -8.890 9.867 3.769 1.00 53.09 93 PRO A O 1
ATOM 704 N N . SER A 1 94 ? -10.891 8.860 3.804 1.00 51.09 94 SER A N 1
ATOM 705 C CA . SER A 1 94 ? -10.650 7.904 2.717 1.00 51.09 94 SER A CA 1
ATOM 706 C C . SER A 1 94 ? -10.815 8.500 1.309 1.00 51.09 94 SER A C 1
ATOM 708 O O . SER A 1 94 ? -10.850 7.758 0.333 1.00 51.09 94 SER A O 1
ATOM 710 N N . GLY A 1 95 ? -10.982 9.824 1.189 1.00 56.97 95 GLY A N 1
ATOM 711 C CA . GLY A 1 95 ? -11.157 10.517 -0.092 1.00 56.97 95 GLY A CA 1
ATOM 712 C C . GLY A 1 95 ? -12.569 10.432 -0.682 1.00 56.97 95 GLY A C 1
ATOM 713 O O . GLY A 1 95 ? -12.834 11.033 -1.723 1.00 56.97 95 GLY A O 1
ATOM 714 N N . LEU A 1 96 ? -13.510 9.750 -0.015 1.00 55.59 96 LEU A N 1
ATOM 715 C CA . LEU A 1 96 ? -14.895 9.668 -0.477 1.00 55.59 96 LEU A CA 1
ATOM 716 C C . LEU A 1 96 ? -15.563 11.040 -0.353 1.00 55.59 96 LEU A C 1
ATOM 718 O O . LEU A 1 96 ? -15.701 11.597 0.741 1.00 55.59 96 LEU A O 1
ATOM 722 N N . ARG A 1 97 ? -16.016 11.571 -1.489 1.00 59.66 97 ARG A N 1
ATOM 723 C CA . ARG A 1 97 ? -16.734 12.844 -1.577 1.00 59.66 97 ARG A CA 1
ATOM 724 C C . ARG A 1 97 ? -18.231 12.608 -1.730 1.00 59.66 97 ARG A C 1
ATOM 726 O O . ARG A 1 97 ? -18.687 11.919 -2.636 1.00 59.66 97 ARG A O 1
ATOM 733 N N . SER A 1 98 ? -19.016 13.254 -0.876 1.00 58.97 98 SER A N 1
ATOM 734 C CA . SER A 1 98 ? -20.476 13.299 -0.977 1.00 58.97 98 SER A CA 1
ATOM 735 C C . SER A 1 98 ? -20.933 14.748 -1.019 1.00 58.97 98 SER A C 1
ATOM 737 O O . SER A 1 98 ? -20.533 15.549 -0.178 1.00 58.97 98 SER A O 1
ATOM 739 N N . ASN A 1 99 ? -21.807 15.109 -1.958 1.00 60.62 99 ASN A N 1
ATOM 740 C CA . ASN A 1 99 ? -22.345 16.466 -2.046 1.00 60.62 99 ASN A CA 1
ATOM 741 C C . ASN A 1 99 ? -23.877 16.493 -2.091 1.00 60.62 99 ASN A C 1
ATOM 743 O O . ASN A 1 99 ? -24.533 15.613 -2.621 1.00 60.62 99 ASN A O 1
ATOM 747 N N . THR A 1 100 ? -24.486 17.517 -1.515 1.00 56.75 100 THR A N 1
ATOM 748 C CA . THR A 1 100 ? -25.951 17.600 -1.383 1.00 56.75 100 THR A CA 1
ATOM 749 C C . THR A 1 100 ? -26.607 18.162 -2.651 1.00 56.75 100 THR A C 1
ATOM 751 O O . THR A 1 100 ? -26.973 19.333 -2.704 1.00 56.75 100 THR A O 1
ATOM 754 N N . ASN A 1 101 ? -26.769 17.340 -3.695 1.00 56.56 101 ASN A N 1
ATOM 755 C CA . ASN A 1 101 ? -27.339 17.780 -4.977 1.00 56.56 101 ASN A CA 1
ATOM 756 C C . ASN A 1 101 ? -28.751 17.223 -5.202 1.00 56.56 101 ASN A C 1
ATOM 758 O O . ASN A 1 101 ? -28.932 16.107 -5.677 1.00 56.56 101 ASN A O 1
ATOM 762 N N . CYS A 1 102 ? -29.772 17.996 -4.830 1.00 59.00 102 CYS A N 1
ATOM 763 C CA . CYS A 1 102 ? -31.176 17.599 -4.993 1.00 59.00 102 CYS A CA 1
ATOM 764 C C . CYS A 1 102 ? -31.597 17.557 -6.477 1.00 59.00 102 CYS A C 1
ATOM 766 O O . CYS A 1 102 ? -30.982 18.221 -7.311 1.00 59.00 102 CYS A O 1
ATOM 768 N N . VAL A 1 103 ? -32.664 16.809 -6.801 1.00 64.56 103 VAL A N 1
ATOM 769 C CA . VAL A 1 103 ? -33.244 16.808 -8.155 1.00 64.56 103 VAL A CA 1
ATOM 770 C C . VAL A 1 103 ? -33.801 18.198 -8.446 1.00 64.56 103 VAL A C 1
ATOM 772 O O . VAL A 1 103 ? -34.499 18.768 -7.608 1.00 64.56 103 VAL A O 1
ATOM 775 N N . ARG A 1 104 ? -33.492 18.751 -9.620 1.00 69.00 104 ARG A N 1
ATOM 776 C CA . ARG A 1 104 ? -33.816 20.143 -9.977 1.00 69.00 104 ARG A CA 1
ATOM 777 C C . ARG A 1 104 ? -34.422 20.249 -11.365 1.00 69.00 104 ARG A C 1
ATOM 779 O O . ARG A 1 104 ? -34.266 19.343 -12.174 1.00 69.00 104 ARG A O 1
ATOM 786 N N . GLU A 1 105 ? -35.097 21.356 -11.653 1.00 71.69 105 GLU A N 1
ATOM 787 C CA . GLU A 1 105 ? -35.691 21.622 -12.974 1.00 71.69 105 GLU A CA 1
ATOM 788 C C . GLU A 1 105 ? -34.822 22.541 -13.847 1.00 71.69 105 GLU A C 1
ATOM 790 O O . GLU A 1 105 ? -35.018 22.611 -15.062 1.00 71.69 105 GLU A O 1
ATOM 795 N N . ASP A 1 106 ? -33.880 23.264 -13.231 1.00 72.81 106 ASP A N 1
ATOM 796 C CA . ASP A 1 106 ? -33.222 24.438 -13.807 1.00 72.81 106 ASP A CA 1
ATOM 797 C C . ASP A 1 106 ? -31.701 24.385 -13.862 1.00 72.81 106 ASP A C 1
ATOM 799 O O . ASP A 1 106 ? -31.119 24.810 -14.865 1.00 72.81 106 ASP A O 1
ATOM 803 N N . ALA A 1 107 ? -31.053 23.840 -12.842 1.00 79.31 107 ALA A N 1
ATOM 804 C CA . ALA A 1 107 ? -29.609 23.696 -12.832 1.00 79.31 107 ALA A CA 1
ATOM 805 C C . ALA A 1 107 ? -29.166 22.438 -12.096 1.00 79.31 107 ALA A C 1
ATOM 807 O O . ALA A 1 107 ? -29.873 21.911 -11.242 1.00 79.31 107 ALA A O 1
ATOM 808 N N . VAL A 1 108 ? -27.959 21.982 -12.407 1.00 80.12 108 VAL A N 1
ATOM 809 C CA . VAL A 1 108 ? -27.264 20.992 -11.597 1.00 80.12 108 VAL A CA 1
ATOM 810 C C . VAL A 1 108 ? -25.821 21.423 -11.377 1.00 80.12 108 VAL A C 1
ATOM 812 O O . VAL A 1 108 ? -25.170 21.970 -12.267 1.00 80.12 108 VAL A O 1
ATOM 815 N N . HIS A 1 109 ? -25.347 21.243 -10.152 1.00 79.88 109 HIS A N 1
ATOM 816 C CA . HIS A 1 109 ? -24.084 21.793 -9.672 1.00 79.88 109 HIS A CA 1
ATOM 817 C C . HIS A 1 109 ? -23.051 20.696 -9.392 1.00 79.88 109 HIS A C 1
ATOM 819 O O . HIS A 1 109 ? -23.399 19.519 -9.351 1.00 79.88 109 HIS A O 1
ATOM 825 N N . ASN A 1 110 ? -21.796 21.088 -9.158 1.00 76.75 110 ASN A N 1
ATOM 826 C CA . ASN A 1 110 ? -20.697 20.173 -8.817 1.00 76.75 110 ASN A CA 1
ATOM 827 C C . ASN A 1 110 ? -20.492 19.086 -9.880 1.00 76.75 110 ASN A C 1
ATOM 829 O O . ASN A 1 110 ? -20.242 17.929 -9.550 1.00 76.75 110 ASN A O 1
ATOM 833 N N . ILE A 1 111 ? -20.651 19.477 -11.148 1.00 84.12 111 ILE A N 1
ATOM 834 C CA . ILE A 1 111 ? -20.184 18.669 -12.269 1.00 84.12 111 ILE A CA 1
ATOM 835 C C . ILE A 1 111 ? -18.675 18.839 -12.285 1.00 84.12 111 ILE A C 1
ATOM 837 O O . ILE A 1 111 ? -18.171 19.962 -12.373 1.00 84.12 111 ILE A O 1
ATOM 841 N N . GLU A 1 112 ? -17.994 17.726 -12.137 1.00 83.12 112 GLU A N 1
ATOM 842 C CA . GLU A 1 112 ? -16.552 17.634 -12.046 1.00 83.12 112 GLU A CA 1
ATOM 843 C C . GLU A 1 112 ? -15.918 17.845 -13.424 1.00 83.12 112 GLU A C 1
ATOM 845 O O . GLU A 1 112 ? -16.524 17.544 -14.458 1.00 83.12 112 GLU A O 1
ATOM 850 N N . GLY A 1 113 ? -14.760 18.500 -13.419 1.00 76.62 113 GLY A N 1
ATOM 851 C CA . GLY A 1 113 ? -13.955 18.796 -14.599 1.00 76.62 113 GLY A CA 1
ATOM 852 C C . GLY A 1 113 ? -12.941 17.704 -14.892 1.00 76.62 113 GLY A C 1
ATOM 853 O O . GLY A 1 113 ? -12.895 16.684 -14.210 1.00 76.62 113 GLY A O 1
ATOM 854 N N . VAL A 1 114 ? -12.143 17.898 -15.939 1.00 76.19 114 VAL A N 1
ATOM 855 C CA . VAL A 1 114 ? -11.098 16.935 -16.346 1.00 76.19 114 VAL A CA 1
ATOM 856 C C . VAL A 1 114 ? -9.975 16.803 -15.313 1.00 76.19 114 VAL A C 1
ATOM 858 O O . VAL A 1 114 ? -9.197 15.860 -15.358 1.00 76.19 114 VAL A O 1
ATOM 861 N N . ASP A 1 115 ? -9.902 17.752 -14.382 1.00 71.75 115 ASP A N 1
ATOM 862 C CA . ASP A 1 115 ? -8.981 17.796 -13.247 1.00 71.75 115 ASP A CA 1
ATOM 863 C C . ASP A 1 115 ? -9.480 17.006 -12.027 1.00 71.75 115 ASP A C 1
ATOM 865 O O . ASP A 1 115 ? -8.849 17.032 -10.972 1.00 71.75 115 ASP A O 1
ATOM 869 N N . SER A 1 116 ? -10.622 16.331 -12.152 1.00 70.38 116 SER A N 1
ATOM 870 C CA . SER A 1 116 ? -11.197 15.502 -11.103 1.00 70.38 116 SER A CA 1
ATOM 871 C C . SER A 1 116 ? -11.077 14.027 -11.469 1.00 70.38 116 SER A C 1
ATOM 873 O O . SER A 1 116 ? -11.414 13.623 -12.580 1.00 70.38 116 SER A O 1
ATOM 875 N N . GLU A 1 117 ? -10.650 13.206 -10.510 1.00 63.84 117 GLU A N 1
ATOM 876 C CA . GLU A 1 117 ? -10.729 11.739 -10.611 1.00 63.84 117 GLU A CA 1
ATOM 877 C C . GLU A 1 117 ? -12.189 11.249 -10.593 1.00 63.84 117 GLU A C 1
ATOM 879 O O . GLU A 1 117 ? -12.489 10.139 -11.036 1.00 63.84 117 GLU A O 1
ATOM 884 N N . ASP A 1 118 ? -13.108 12.101 -10.121 1.00 67.44 118 ASP A N 1
ATOM 885 C CA . ASP A 1 118 ? -14.529 11.807 -10.061 1.00 67.44 118 ASP A CA 1
ATOM 886 C C . ASP A 1 118 ? -15.192 12.043 -11.430 1.00 67.44 118 ASP A C 1
ATOM 888 O O . ASP A 1 118 ? -15.247 13.167 -11.931 1.00 67.44 118 ASP A O 1
ATOM 892 N N . VAL A 1 119 ? -15.814 11.014 -12.008 1.00 69.25 119 VAL A N 1
ATOM 893 C CA . VAL A 1 119 ? -16.509 11.148 -13.300 1.00 69.25 119 VAL A CA 1
ATOM 894 C C . VAL A 1 119 ? -17.962 11.562 -13.092 1.00 69.25 119 VAL A C 1
ATOM 896 O O . VAL A 1 119 ? -18.730 10.858 -12.432 1.00 69.25 119 VAL A O 1
ATOM 899 N N . SER A 1 120 ? -18.372 12.681 -13.699 1.00 73.00 120 SER A N 1
ATOM 900 C CA . SER A 1 120 ? -19.745 13.200 -13.587 1.00 73.00 120 SER A CA 1
ATOM 901 C C . SER A 1 120 ? -20.685 12.715 -14.697 1.00 73.00 120 SER A C 1
ATOM 903 O O . SER A 1 120 ? -20.357 12.729 -15.888 1.00 73.00 120 SER A O 1
ATOM 905 N N . PHE A 1 121 ? -21.912 12.364 -14.313 1.00 74.12 121 PHE A N 1
ATOM 906 C CA . PHE A 1 121 ? -23.005 11.976 -15.201 1.00 74.12 121 PHE A CA 1
ATOM 907 C C . PHE A 1 121 ? -24.269 12.765 -14.878 1.00 74.12 121 PHE A C 1
ATOM 909 O O . PHE A 1 121 ? -24.752 12.756 -13.748 1.00 74.12 121 PHE A O 1
ATOM 916 N N . ILE A 1 122 ? -24.874 13.375 -15.896 1.00 80.88 122 ILE A N 1
ATOM 917 C CA . ILE A 1 122 ? -26.117 14.132 -15.752 1.00 80.88 122 ILE A CA 1
ATOM 918 C C . ILE A 1 122 ? -27.279 13.336 -16.333 1.00 80.88 122 ILE A C 1
ATOM 920 O O . ILE A 1 122 ? -27.278 13.020 -17.522 1.00 80.88 122 ILE A O 1
ATOM 924 N N . ARG A 1 123 ? -28.303 13.046 -15.528 1.00 80.00 123 ARG A N 1
ATOM 925 C CA . ARG A 1 123 ? -29.565 12.476 -16.017 1.00 80.00 123 ARG A CA 1
ATOM 926 C C . ARG A 1 123 ? -30.540 13.588 -16.344 1.00 80.00 123 ARG A C 1
ATOM 928 O O . ARG A 1 123 ? -30.782 14.451 -15.506 1.00 80.00 123 ARG A O 1
ATOM 935 N N . LEU A 1 124 ? -31.156 13.513 -17.516 1.00 83.31 124 LEU A N 1
ATOM 936 C CA . LEU A 1 124 ? -32.326 14.301 -17.891 1.00 83.31 124 LEU A CA 1
ATOM 937 C C . LEU A 1 124 ? -33.555 13.391 -17.863 1.00 83.31 124 LEU A C 1
ATOM 939 O O . LEU A 1 124 ? -33.510 12.306 -18.440 1.00 83.31 124 LEU A O 1
ATOM 943 N N . ILE A 1 125 ? -34.636 13.813 -17.204 1.00 79.50 125 ILE A N 1
ATOM 944 C CA . ILE A 1 125 ? -35.849 13.000 -17.017 1.00 79.50 125 ILE A CA 1
ATOM 945 C C . ILE A 1 125 ? -37.084 13.838 -17.348 1.00 79.50 125 ILE A C 1
ATOM 947 O O . ILE A 1 125 ? -37.286 14.903 -16.763 1.00 79.50 125 ILE A O 1
ATOM 951 N N . ASN A 1 126 ? -37.940 13.354 -18.248 1.00 84.25 126 ASN A N 1
ATOM 952 C CA . ASN A 1 126 ? -39.239 13.971 -18.506 1.00 84.25 126 ASN A CA 1
ATOM 953 C C . ASN A 1 126 ? -40.337 13.292 -17.677 1.00 84.25 126 ASN A C 1
ATOM 955 O O . ASN A 1 126 ? -40.850 12.239 -18.055 1.00 84.25 126 ASN A O 1
ATOM 959 N N . ILE A 1 127 ? -40.756 13.923 -16.580 1.00 75.94 127 ILE A N 1
ATOM 960 C CA . ILE A 1 127 ? -41.850 13.422 -15.726 1.00 75.94 127 ILE A CA 1
ATOM 961 C C . ILE A 1 127 ? -43.248 13.794 -16.253 1.00 75.94 127 ILE A C 1
ATOM 963 O O . ILE A 1 127 ? -44.273 13.432 -15.677 1.00 75.94 127 ILE A O 1
ATOM 967 N N . GLY A 1 128 ? -43.306 14.559 -17.343 1.00 74.12 128 GLY A N 1
ATOM 968 C CA . GLY A 1 128 ? -44.531 15.075 -17.932 1.00 74.12 128 GLY A CA 1
ATOM 969 C C . GLY A 1 128 ? -45.172 14.110 -18.920 1.00 74.12 128 GLY A C 1
ATOM 970 O O . GLY A 1 128 ? -44.569 13.152 -19.392 1.00 74.12 128 GLY A O 1
ATOM 971 N N . LYS A 1 129 ? -46.417 14.413 -19.301 1.00 78.38 129 LYS A N 1
ATOM 972 C CA . LYS A 1 129 ? -47.206 13.627 -20.273 1.00 78.38 129 LYS A CA 1
ATOM 973 C C . LYS A 1 129 ? -46.967 14.015 -21.738 1.00 78.38 129 LYS A C 1
ATOM 975 O O . LYS A 1 129 ? -47.635 13.497 -22.628 1.00 78.38 129 LYS A O 1
ATOM 980 N N . THR A 1 130 ? -46.073 14.966 -21.994 1.00 83.69 130 THR A N 1
ATOM 981 C CA . THR A 1 130 ? -45.796 15.523 -23.326 1.00 83.69 130 THR A CA 1
ATOM 982 C C . THR A 1 130 ? -44.289 15.593 -23.571 1.00 83.69 130 THR A C 1
ATOM 984 O O . THR A 1 130 ? -43.559 15.854 -22.613 1.00 83.69 130 THR A O 1
ATOM 987 N N . PRO A 1 131 ? -43.811 15.415 -24.818 1.00 86.12 131 PRO A N 1
ATOM 988 C CA . PRO A 1 131 ? -42.394 15.571 -25.140 1.00 86.12 131 PRO A CA 1
ATOM 989 C C . PRO A 1 131 ? -41.854 16.963 -24.795 1.00 86.12 131 PRO A C 1
ATOM 991 O O . PRO A 1 131 ? -42.544 17.968 -24.989 1.00 86.12 131 PRO A O 1
ATOM 994 N N . ILE A 1 132 ? -40.615 17.014 -24.309 1.00 88.44 132 ILE A N 1
ATOM 995 C CA . ILE A 1 132 ? -39.856 18.242 -24.060 1.00 88.44 132 ILE A CA 1
ATOM 996 C C . ILE A 1 132 ? -38.825 18.371 -25.177 1.00 88.44 132 ILE A C 1
ATOM 998 O O . ILE A 1 132 ? -37.915 17.557 -25.293 1.00 88.44 132 ILE A O 1
ATOM 1002 N N . ILE A 1 133 ? -38.969 19.393 -26.014 1.00 87.69 133 ILE A N 1
ATOM 1003 C CA . ILE A 1 133 ? -38.081 19.619 -27.159 1.00 87.69 133 ILE A CA 1
ATOM 1004 C C . ILE A 1 133 ? -37.047 20.700 -26.862 1.00 87.69 133 ILE A C 1
ATOM 1006 O O . ILE A 1 133 ? -37.310 21.639 -26.112 1.00 87.69 133 ILE A O 1
ATOM 1010 N N . ASN A 1 134 ? -35.902 20.609 -27.539 1.00 85.19 134 ASN A N 1
ATOM 1011 C CA . ASN A 1 134 ? -34.865 21.638 -27.568 1.00 85.19 134 ASN A CA 1
ATOM 1012 C C . ASN A 1 134 ? -34.315 21.981 -26.168 1.00 85.19 134 ASN A C 1
ATOM 1014 O O . ASN A 1 134 ? -34.236 23.154 -25.794 1.00 85.19 134 ASN A O 1
ATOM 1018 N N . ILE A 1 135 ? -33.919 20.954 -25.409 1.00 90.38 135 ILE A N 1
ATOM 1019 C CA . ILE A 1 135 ? -33.305 21.114 -24.087 1.00 90.38 135 ILE A CA 1
ATOM 1020 C C . ILE A 1 135 ? -31.911 21.710 -24.278 1.00 90.38 135 ILE A C 1
ATOM 1022 O O . ILE A 1 135 ? -31.049 21.111 -24.928 1.00 90.38 135 ILE A O 1
ATOM 1026 N N . ARG A 1 136 ? -31.698 22.911 -23.732 1.00 91.06 136 ARG A N 1
ATOM 1027 C CA . ARG A 1 136 ? -30.457 23.673 -23.897 1.00 91.06 136 ARG A CA 1
ATOM 1028 C C . ARG A 1 136 ? -29.886 24.138 -22.578 1.00 91.06 136 ARG A C 1
ATOM 1030 O O . ARG A 1 136 ? -30.636 24.600 -21.720 1.00 91.06 136 ARG A O 1
ATOM 1037 N N . GLY A 1 137 ? -28.564 24.105 -22.470 1.00 90.94 137 GLY A N 1
ATOM 1038 C CA . GLY A 1 137 ? -27.857 24.579 -21.289 1.00 90.94 137 GLY A CA 1
ATOM 1039 C C . GLY A 1 137 ? -26.493 25.172 -21.599 1.00 90.94 137 GLY A C 1
ATOM 1040 O O . GLY A 1 137 ? -26.042 25.180 -22.747 1.00 90.94 137 GLY A O 1
ATOM 1041 N N . SER A 1 138 ? -25.874 25.702 -20.553 1.00 92.25 138 SER A N 1
ATOM 1042 C CA . SER A 1 138 ? -24.511 26.228 -20.557 1.00 92.25 138 SER A CA 1
ATOM 1043 C C . SER A 1 138 ? -23.800 25.751 -19.299 1.00 92.25 138 SER A C 1
ATOM 1045 O O . SER A 1 138 ? -24.420 25.713 -18.234 1.00 92.25 138 SER A O 1
ATOM 1047 N N . LEU A 1 139 ? -22.516 25.425 -19.413 1.00 92.56 139 LEU A N 1
ATOM 1048 C CA . LEU A 1 139 ? -21.670 25.213 -18.245 1.00 92.56 139 LEU A CA 1
ATOM 1049 C C . LEU A 1 139 ? -21.205 26.564 -17.711 1.00 92.56 139 LEU A C 1
ATOM 1051 O O . LEU A 1 139 ? -20.827 27.430 -18.496 1.00 92.56 139 LEU A O 1
ATOM 1055 N N . ILE A 1 140 ? -21.283 26.752 -16.398 1.00 89.75 140 ILE A N 1
ATOM 1056 C CA . ILE A 1 140 ? -20.950 27.987 -15.694 1.00 89.75 140 ILE A CA 1
ATOM 1057 C C . ILE A 1 140 ? -19.890 27.685 -14.633 1.00 89.75 140 ILE A C 1
ATOM 1059 O O . ILE A 1 140 ? -20.096 26.813 -13.784 1.00 89.75 140 ILE A O 1
ATOM 1063 N N . ASP A 1 141 ? -18.780 28.416 -14.682 1.00 87.44 141 ASP A N 1
ATOM 1064 C CA . ASP A 1 141 ? -17.673 28.307 -13.734 1.00 87.44 141 ASP A CA 1
ATOM 1065 C C . ASP A 1 141 ? -17.990 28.934 -12.363 1.00 87.44 141 ASP A C 1
ATOM 1067 O O . ASP A 1 141 ? -19.063 29.496 -12.115 1.00 87.44 141 ASP A O 1
ATOM 1071 N N . ARG A 1 142 ? -17.026 28.855 -11.437 1.00 83.12 142 ARG A N 1
ATOM 1072 C CA . ARG A 1 142 ? -17.184 29.375 -10.071 1.00 83.12 142 ARG A CA 1
ATOM 1073 C C . ARG A 1 142 ? -17.377 30.893 -10.020 1.00 83.12 142 ARG A C 1
ATOM 1075 O O . ARG A 1 142 ? -17.992 31.399 -9.083 1.00 83.12 142 ARG A O 1
ATOM 1082 N N . GLN A 1 143 ? -16.889 31.623 -11.017 1.00 84.12 143 GLN A N 1
ATOM 1083 C CA . GLN A 1 143 ? -16.999 33.075 -11.123 1.00 84.12 143 GLN A CA 1
ATOM 1084 C C . GLN A 1 143 ? -18.294 33.517 -11.824 1.00 84.12 143 GLN A C 1
ATOM 1086 O O . GLN A 1 143 ? -18.512 34.719 -11.991 1.00 84.12 143 GLN A O 1
ATOM 1091 N N . GLY A 1 144 ? -19.161 32.574 -12.209 1.00 82.19 144 GLY A N 1
ATOM 1092 C CA . GLY A 1 144 ? -20.418 32.847 -12.900 1.00 82.19 144 GLY A CA 1
ATOM 1093 C C . GLY A 1 144 ? -20.244 33.067 -14.404 1.00 82.19 144 GLY A C 1
ATOM 1094 O O . GLY A 1 144 ? -21.125 33.643 -15.048 1.00 82.19 144 GLY A O 1
ATOM 1095 N N . ARG A 1 145 ? -19.108 32.658 -14.983 1.00 87.19 145 ARG A N 1
ATOM 1096 C CA . ARG A 1 145 ? -18.807 32.833 -16.408 1.00 87.19 145 ARG A CA 1
ATOM 1097 C C . ARG A 1 145 ? -19.118 31.550 -17.177 1.00 87.19 145 ARG A C 1
ATOM 1099 O O . ARG A 1 145 ? -18.857 30.456 -16.682 1.00 87.19 145 ARG A O 1
ATOM 1106 N N . PRO A 1 146 ? -19.673 31.659 -18.392 1.00 88.50 146 PRO A N 1
ATOM 1107 C CA . PRO A 1 146 ? -19.927 30.489 -19.210 1.00 88.50 146 PRO A CA 1
ATOM 1108 C C . PRO A 1 146 ? -18.640 29.868 -19.756 1.00 88.50 146 PRO A C 1
ATOM 1110 O O . PRO A 1 146 ? -17.748 30.588 -20.205 1.00 88.50 146 PRO A O 1
ATOM 1113 N N . ILE A 1 147 ? -18.606 28.538 -19.801 1.00 88.19 147 ILE A N 1
ATOM 1114 C CA . ILE A 1 147 ? -17.536 27.745 -20.404 1.00 88.19 147 ILE A CA 1
ATOM 1115 C C . ILE A 1 147 ? -17.959 27.272 -21.792 1.00 88.19 147 ILE A C 1
ATOM 1117 O O . ILE A 1 147 ? -19.084 26.807 -21.994 1.00 88.19 147 ILE A O 1
ATOM 1121 N N . GLY A 1 148 ? -17.037 27.397 -22.747 1.00 90.94 148 GLY A N 1
ATOM 1122 C CA . GLY A 1 148 ? -17.226 26.967 -24.126 1.00 90.94 148 GLY A CA 1
ATOM 1123 C C . GLY A 1 148 ? -18.449 27.592 -24.796 1.00 90.94 148 GLY A C 1
ATOM 1124 O O . GLY A 1 148 ? -18.771 28.773 -24.619 1.00 90.94 148 GLY A O 1
ATOM 1125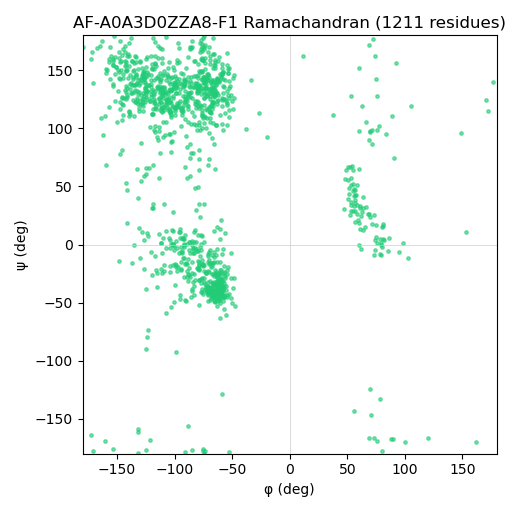 N N . ARG A 1 149 ? -19.135 26.805 -25.631 1.00 88.81 149 ARG A N 1
ATOM 1126 C CA . ARG A 1 149 ? -20.372 27.245 -26.283 1.00 88.81 149 ARG A CA 1
ATOM 1127 C C . ARG A 1 149 ? -21.506 27.300 -25.264 1.00 88.81 149 ARG A C 1
ATOM 1129 O O . ARG A 1 149 ? -21.740 26.364 -24.511 1.00 88.81 149 ARG A O 1
ATOM 1136 N N . THR A 1 150 ? -22.279 28.380 -25.312 1.00 89.25 150 THR A N 1
ATOM 1137 C CA . THR A 1 150 ? -23.476 28.545 -24.478 1.00 89.25 150 THR A CA 1
ATOM 1138 C C . THR A 1 150 ? -24.737 28.140 -25.226 1.00 89.25 150 THR A C 1
ATOM 1140 O O . THR A 1 150 ? -24.787 28.189 -26.458 1.00 89.25 150 THR A O 1
ATOM 1143 N N . HIS A 1 151 ? -25.788 27.798 -24.479 1.00 87.50 151 HIS A N 1
ATOM 1144 C CA . HIS A 1 151 ? -27.108 27.459 -25.022 1.00 87.50 151 HIS A CA 1
ATOM 1145 C C . HIS A 1 151 ? -27.063 26.271 -26.002 1.00 87.50 151 HIS A C 1
ATOM 1147 O O . HIS A 1 151 ? -27.806 26.241 -26.996 1.00 87.50 151 HIS A O 1
ATOM 1153 N N . VAL A 1 152 ? -26.170 25.310 -25.748 1.00 90.12 152 VAL A N 1
ATOM 1154 C CA . VAL A 1 152 ? -25.974 24.139 -26.610 1.00 90.12 152 VAL A CA 1
ATOM 1155 C C . VAL A 1 152 ? -27.155 23.193 -26.495 1.00 90.12 152 VAL A C 1
ATOM 1157 O O . VAL A 1 152 ? -27.772 23.088 -25.439 1.00 90.12 152 VAL A O 1
ATOM 1160 N N . SER A 1 153 ? -27.489 22.511 -27.590 1.00 90.25 153 SER A N 1
ATOM 1161 C CA . SER A 1 153 ? -28.542 21.494 -27.591 1.00 90.25 153 SER A CA 1
ATOM 1162 C C . SER A 1 153 ? -28.043 20.253 -26.859 1.00 90.25 153 SER A C 1
ATOM 1164 O O . SER A 1 153 ? -27.327 19.449 -27.448 1.00 90.25 153 SER A O 1
ATOM 1166 N N . LEU A 1 154 ? -28.441 20.101 -25.597 1.00 89.69 154 LEU A N 1
ATOM 1167 C CA . LEU A 1 154 ? -28.101 18.945 -24.768 1.00 89.69 154 LEU A CA 1
ATOM 1168 C C . LEU A 1 154 ? -28.844 17.697 -25.247 1.00 89.69 154 LEU A C 1
ATOM 1170 O O . LEU A 1 154 ? -28.262 16.623 -25.369 1.00 89.69 154 LEU A O 1
ATOM 1174 N N . TYR A 1 155 ? -30.130 17.864 -25.567 1.00 88.44 155 TYR A N 1
ATOM 1175 C CA . TYR A 1 155 ? -30.968 16.808 -26.121 1.00 88.44 155 TYR A CA 1
ATOM 1176 C C . TYR A 1 155 ? -32.101 17.407 -26.964 1.00 88.44 155 TYR A C 1
ATOM 1178 O O . TYR A 1 155 ? -32.706 18.417 -26.591 1.00 88.44 155 TYR A O 1
ATOM 1186 N N . SER A 1 156 ? -32.362 16.828 -28.138 1.00 85.00 156 SER A N 1
ATOM 1187 C CA . SER A 1 156 ? -33.260 17.425 -29.137 1.00 85.00 156 SER A CA 1
ATOM 1188 C C . SER A 1 156 ? -34.740 17.274 -28.794 1.00 85.00 156 SER A C 1
ATOM 1190 O O . SER A 1 156 ? -35.508 18.212 -29.000 1.00 85.00 156 SER A O 1
ATOM 1192 N N . GLU A 1 157 ? -35.138 16.115 -28.282 1.00 89.19 157 GLU A N 1
ATOM 1193 C CA . GLU A 1 157 ? -36.515 15.789 -27.914 1.00 89.19 157 GLU A CA 1
ATOM 1194 C C . GLU A 1 157 ? -36.480 14.667 -26.884 1.00 89.19 157 GLU A C 1
ATOM 1196 O O . GLU A 1 157 ? -35.972 13.603 -27.201 1.00 89.19 157 GLU A O 1
ATOM 1201 N N . LEU A 1 158 ? -36.992 14.925 -25.681 1.00 86.12 158 LEU A N 1
ATOM 1202 C CA . LEU A 1 158 ? -37.136 13.952 -24.602 1.00 86.12 158 LEU A CA 1
ATOM 1203 C C . LEU A 1 158 ? -38.626 13.618 -24.457 1.00 86.12 158 LEU A C 1
ATOM 1205 O O . LEU A 1 158 ? -39.408 14.459 -23.993 1.00 86.12 158 LEU A O 1
ATOM 1209 N N . ILE A 1 159 ? -39.056 12.441 -24.909 1.00 85.00 159 ILE A N 1
ATOM 1210 C CA . ILE A 1 159 ? -40.477 12.057 -24.906 1.00 85.00 159 ILE A CA 1
ATOM 1211 C C . ILE A 1 159 ? -40.993 11.805 -23.480 1.00 85.00 159 ILE A C 1
ATOM 1213 O O . ILE A 1 159 ? -40.240 11.827 -22.510 1.00 85.00 159 ILE A O 1
ATOM 1217 N N . SER A 1 160 ? -42.310 11.650 -23.321 1.00 80.94 160 SER A N 1
ATOM 1218 C CA . SER A 1 160 ? -42.932 11.438 -22.004 1.00 80.94 160 SER A CA 1
ATOM 1219 C C . SER A 1 160 ? -42.357 10.196 -21.317 1.00 80.94 160 SER A C 1
ATOM 1221 O O . SER A 1 160 ? -42.382 9.118 -21.903 1.00 80.94 160 SER A O 1
ATOM 1223 N N . GLY A 1 161 ? -41.843 10.354 -20.094 1.00 71.56 161 GLY A N 1
ATOM 1224 C CA . GLY A 1 161 ? -41.222 9.279 -19.317 1.00 71.56 161 GLY A CA 1
ATOM 1225 C C . GLY A 1 161 ? -39.783 8.931 -19.715 1.00 71.56 161 GLY A C 1
ATOM 1226 O O . GLY A 1 161 ? -39.150 8.169 -18.990 1.00 71.56 161 GLY A O 1
ATOM 1227 N N . GLU A 1 162 ? -39.261 9.464 -20.827 1.00 79.38 162 GLU A N 1
ATOM 1228 C CA . GLU A 1 162 ? -37.910 9.162 -21.319 1.00 79.38 162 GLU A CA 1
ATOM 1229 C C . GLU A 1 162 ? -36.828 9.794 -20.441 1.00 79.38 162 GLU A C 1
ATOM 1231 O O . GLU A 1 162 ? -37.006 10.868 -19.847 1.00 79.38 162 GLU A O 1
ATOM 1236 N N . GLN A 1 163 ? -35.699 9.088 -20.348 1.00 78.94 163 GLN A N 1
ATOM 1237 C CA . GLN A 1 163 ? -34.625 9.370 -19.409 1.00 78.94 163 GLN A CA 1
ATOM 1238 C C . GLN A 1 163 ? -33.272 9.087 -20.056 1.00 78.94 163 GLN A C 1
ATOM 1240 O O . GLN A 1 163 ? -33.018 7.981 -20.532 1.00 78.94 163 GLN A O 1
ATOM 1245 N N . VAL A 1 164 ? -32.377 10.073 -20.043 1.00 77.44 164 VAL A N 1
ATOM 1246 C CA . VAL A 1 164 ? -31.099 9.999 -20.766 1.00 77.44 164 VAL A CA 1
ATOM 1247 C C . VAL A 1 164 ? -29.952 10.441 -19.873 1.00 77.44 164 VAL A C 1
ATOM 1249 O O . VAL A 1 164 ? -30.074 11.428 -19.150 1.00 77.44 164 VAL A O 1
ATOM 1252 N N . TRP A 1 165 ? -28.831 9.723 -19.955 1.00 78.75 165 TRP A N 1
ATOM 1253 C CA . TRP A 1 165 ? -27.566 10.114 -19.339 1.00 78.75 165 TRP A CA 1
ATOM 1254 C C . TRP A 1 165 ? -26.695 10.902 -20.312 1.00 78.75 165 TRP A C 1
ATOM 1256 O O . TRP A 1 165 ? -26.506 10.508 -21.463 1.00 78.75 165 TRP A O 1
ATOM 1266 N N . LEU A 1 166 ? -26.115 11.985 -19.813 1.00 78.94 166 LEU A N 1
ATOM 1267 C CA . LEU A 1 166 ? -25.036 12.728 -20.440 1.00 78.94 166 LEU A CA 1
ATOM 1268 C C . LEU A 1 166 ? -23.782 12.511 -19.594 1.00 78.94 166 LEU A C 1
ATOM 1270 O O . LEU A 1 166 ? -23.743 12.928 -18.440 1.00 78.94 166 LEU A O 1
ATOM 1274 N N . SER A 1 167 ? -22.780 11.835 -20.149 1.00 79.19 167 SER A N 1
ATOM 1275 C CA . SER A 1 167 ? -21.462 11.750 -19.517 1.00 79.19 167 SER A CA 1
ATOM 1276 C C . SER A 1 167 ? -20.716 13.078 -19.639 1.00 79.19 167 SER A C 1
ATOM 1278 O O . SER A 1 167 ? -21.004 13.875 -20.537 1.00 79.19 167 SER A O 1
ATOM 1280 N N . GLN A 1 168 ? -19.716 13.278 -18.785 1.00 77.69 168 GLN A N 1
ATOM 1281 C CA . GLN A 1 168 ? -18.755 14.377 -18.880 1.00 77.69 168 GLN A CA 1
ATOM 1282 C C . GLN A 1 168 ? -18.191 14.538 -20.302 1.00 77.69 168 GLN A C 1
ATOM 1284 O O . GLN A 1 168 ? -18.404 15.580 -20.916 1.00 77.69 168 GLN A O 1
ATOM 1289 N N . ASN A 1 169 ? -17.651 13.469 -20.901 1.00 78.00 169 ASN A N 1
ATOM 1290 C CA . ASN A 1 169 ? -17.123 13.496 -22.275 1.00 78.00 169 ASN A CA 1
ATOM 1291 C C . ASN A 1 169 ? -18.176 13.938 -23.306 1.00 78.00 169 ASN A C 1
ATOM 1293 O O . ASN A 1 169 ? -17.874 14.620 -24.285 1.00 78.00 169 ASN A O 1
ATOM 1297 N N . ARG A 1 170 ? -19.447 13.554 -23.105 1.00 82.75 170 ARG A N 1
ATOM 1298 C CA . ARG A 1 170 ? -20.531 13.973 -24.000 1.00 82.75 170 ARG A CA 1
ATOM 1299 C C . ARG A 1 170 ? -20.857 15.456 -23.830 1.00 82.75 170 ARG A C 1
ATOM 1301 O O . ARG A 1 170 ? -21.188 16.117 -24.813 1.00 82.75 170 ARG A O 1
ATOM 1308 N N . LEU A 1 171 ? -20.791 15.983 -22.611 1.00 83.94 171 LEU A N 1
ATOM 1309 C CA . LEU A 1 171 ? -20.968 17.410 -22.344 1.00 83.94 171 LEU A CA 1
ATOM 1310 C C . LEU A 1 171 ? -19.813 18.225 -22.931 1.00 83.94 171 LEU A C 1
ATOM 1312 O O . LEU A 1 171 ? -20.089 19.223 -23.591 1.00 83.94 171 LEU A O 1
ATOM 1316 N N . GLU A 1 172 ? -18.567 17.768 -22.796 1.00 84.25 172 GLU A N 1
ATOM 1317 C CA . GLU A 1 172 ? -17.384 18.380 -23.423 1.00 84.25 172 GLU A CA 1
ATOM 1318 C C . GLU A 1 172 ? -17.524 18.455 -24.944 1.00 84.25 172 GLU A C 1
ATOM 1320 O O . GLU A 1 172 ? -17.310 19.511 -25.535 1.00 84.25 172 GLU A O 1
ATOM 1325 N N . GLU A 1 173 ? -17.972 17.374 -25.589 1.00 85.88 173 GLU A N 1
ATOM 1326 C CA . GLU A 1 173 ? -18.208 17.348 -27.036 1.00 85.88 173 GLU A CA 1
ATOM 1327 C C . GLU A 1 173 ? -19.292 18.359 -27.459 1.00 85.88 173 GLU A C 1
ATOM 1329 O O . GLU A 1 173 ? -19.141 19.082 -28.449 1.00 85.88 173 GLU A O 1
ATOM 1334 N N . LEU A 1 174 ? -20.398 18.425 -26.709 1.00 84.81 174 LEU A N 1
ATOM 1335 C CA . LEU A 1 174 ? -21.527 19.312 -27.005 1.00 84.81 174 LEU A CA 1
ATOM 1336 C C . LEU A 1 174 ? -21.184 20.791 -26.776 1.00 84.81 174 LEU A C 1
ATOM 1338 O O . LEU A 1 174 ? -21.570 21.647 -27.580 1.00 84.81 174 LEU A O 1
ATOM 1342 N N . ILE A 1 175 ? -20.474 21.084 -25.687 1.00 88.19 175 ILE A N 1
ATOM 1343 C CA . ILE A 1 175 ? -20.023 22.424 -25.290 1.00 88.19 175 ILE A CA 1
ATOM 1344 C C . ILE A 1 175 ? -18.823 22.865 -26.140 1.00 88.19 175 ILE A C 1
ATOM 1346 O O . ILE A 1 175 ? -18.673 24.052 -26.439 1.00 88.19 175 ILE A O 1
ATOM 1350 N N . GLY A 1 176 ? -18.024 21.914 -26.623 1.00 81.44 176 GLY A N 1
ATOM 1351 C CA . GLY A 1 176 ? -16.824 22.138 -27.424 1.00 81.44 176 GLY A CA 1
ATOM 1352 C C . GLY A 1 176 ? -15.650 22.690 -26.616 1.00 81.44 176 GLY A C 1
ATOM 1353 O O . GLY A 1 176 ? -14.829 23.415 -27.181 1.00 81.44 176 GLY A O 1
ATOM 1354 N N . SER A 1 177 ? -15.618 22.438 -25.307 1.00 81.12 177 SER A N 1
ATOM 1355 C CA . SER A 1 177 ? -14.542 22.833 -24.389 1.00 81.12 177 SER A CA 1
ATOM 1356 C C . SER A 1 177 ? -14.548 21.915 -23.169 1.00 81.12 177 SER A C 1
ATOM 1358 O O . SER A 1 177 ? -15.625 21.544 -22.695 1.00 81.12 177 SER A O 1
ATOM 1360 N N . ASP A 1 178 ? -13.359 21.584 -22.684 1.00 85.38 178 ASP A N 1
ATOM 1361 C CA . ASP A 1 178 ? -13.134 21.018 -21.359 1.00 85.38 178 ASP A CA 1
ATOM 1362 C C . ASP A 1 178 ? -13.281 22.104 -20.280 1.00 85.38 178 ASP A C 1
ATOM 1364 O O . ASP A 1 178 ? -13.452 23.298 -20.563 1.00 85.38 178 ASP A O 1
ATOM 1368 N N . TRP A 1 179 ? -13.297 21.680 -19.020 1.00 87.44 179 TRP A N 1
ATOM 1369 C CA . TRP A 1 179 ? -13.288 22.581 -17.875 1.00 87.44 179 TRP A CA 1
ATOM 1370 C C . TRP A 1 179 ? -12.526 21.968 -16.714 1.00 87.44 179 TRP A C 1
ATOM 1372 O O . TRP A 1 179 ? -12.526 20.751 -16.540 1.00 87.44 179 TRP A O 1
ATOM 1382 N N . SER A 1 180 ? -11.931 22.838 -15.903 1.00 82.06 180 SER A N 1
ATOM 1383 C CA . SER A 1 180 ? -11.311 22.476 -14.634 1.00 82.06 180 SER A CA 1
ATOM 1384 C C . SER A 1 180 ? -12.136 23.015 -13.470 1.00 82.06 180 SER A C 1
ATOM 1386 O O . SER A 1 180 ? -12.729 24.100 -13.537 1.00 82.06 180 SER A O 1
ATOM 1388 N N . GLY A 1 181 ? -12.156 22.259 -12.388 1.00 78.56 181 GLY A N 1
ATOM 1389 C CA . GLY A 1 181 ? -12.930 22.491 -11.197 1.00 78.56 181 GLY A CA 1
ATOM 1390 C C . GLY A 1 181 ? -14.417 22.238 -11.404 1.00 78.56 181 GLY A C 1
ATOM 1391 O O . GLY A 1 181 ? -14.928 21.960 -12.486 1.00 78.56 181 GLY A O 1
ATOM 1392 N N . GLN A 1 182 ? -15.148 22.380 -10.308 1.00 83.12 182 GLN A N 1
ATOM 1393 C CA . GLN A 1 182 ? -16.586 22.159 -10.305 1.00 83.12 182 GLN A CA 1
ATOM 1394 C C . GLN A 1 182 ? -17.352 23.277 -11.004 1.00 83.12 182 GLN A C 1
ATOM 1396 O O . GLN A 1 182 ? -17.272 24.448 -10.607 1.00 83.12 182 GLN A O 1
ATOM 1401 N N . VAL A 1 183 ? -18.197 22.881 -11.951 1.00 87.88 183 VAL A N 1
ATOM 1402 C CA . VAL A 1 183 ? -19.069 23.779 -12.712 1.00 87.88 183 VAL A CA 1
ATOM 1403 C C . VAL A 1 183 ? -20.542 23.516 -12.412 1.00 87.88 183 VAL A C 1
ATOM 1405 O O . VAL A 1 183 ? -20.929 22.561 -11.727 1.00 87.88 183 VAL A O 1
ATOM 1408 N N . SER A 1 184 ? -21.390 24.412 -12.907 1.00 87.81 184 SER A N 1
ATOM 1409 C CA . SER A 1 184 ? -22.842 24.233 -12.935 1.00 87.81 184 SER A CA 1
ATOM 1410 C C . SER A 1 184 ? -23.317 24.091 -14.367 1.00 87.81 184 SER A C 1
ATOM 1412 O O . SER A 1 184 ? -22.966 24.923 -15.196 1.00 87.81 184 SER A O 1
ATOM 1414 N N . LEU A 1 185 ? -24.180 23.124 -14.654 1.00 89.25 185 LEU A N 1
ATOM 1415 C CA . LEU A 1 185 ? -24.979 23.145 -15.871 1.00 89.25 185 LEU A CA 1
ATOM 1416 C C . LEU A 1 185 ? -26.265 23.903 -15.571 1.00 89.25 185 LEU A C 1
ATOM 1418 O O . LEU A 1 185 ? -27.069 23.454 -14.759 1.00 89.25 185 LEU A O 1
ATOM 1422 N N . VAL A 1 186 ? -26.463 25.035 -16.242 1.00 87.81 186 VAL A N 1
ATOM 1423 C CA . VAL A 1 186 ? -27.663 25.868 -16.099 1.00 87.81 186 VAL A CA 1
ATOM 1424 C C . VAL A 1 186 ? -28.466 25.817 -17.391 1.00 87.81 186 VAL A C 1
ATOM 1426 O O . VAL A 1 186 ? -27.935 26.070 -18.479 1.00 87.81 186 VAL A O 1
ATOM 1429 N N . LEU A 1 187 ? -29.754 25.488 -17.291 1.00 87.81 187 LEU A N 1
ATOM 1430 C CA . LEU A 1 187 ? -30.641 25.442 -18.443 1.00 87.81 187 LEU A CA 1
ATOM 1431 C C . LEU A 1 187 ? -31.058 26.842 -18.892 1.00 87.81 187 LEU A C 1
ATOM 1433 O O . LEU A 1 187 ? -31.354 27.730 -18.101 1.00 87.81 187 LEU A O 1
ATOM 1437 N N . THR A 1 188 ? -31.132 27.022 -20.209 1.00 84.00 188 THR A N 1
ATOM 1438 C CA . THR A 1 188 ? -31.568 28.280 -20.834 1.00 84.00 188 THR A CA 1
ATOM 1439 C C . THR A 1 188 ? -33.043 28.583 -20.571 1.00 84.00 188 THR A C 1
ATOM 1441 O O . THR A 1 188 ? -33.431 29.735 -20.395 1.00 84.00 188 THR A O 1
ATOM 1444 N N . ALA A 1 189 ? -33.874 27.546 -20.635 1.00 78.75 189 ALA A N 1
ATOM 1445 C CA . ALA A 1 189 ? -35.321 27.627 -20.508 1.00 78.75 189 ALA A CA 1
ATOM 1446 C C . ALA A 1 189 ? -35.795 26.351 -19.799 1.00 78.75 189 ALA A C 1
ATOM 1448 O O . ALA A 1 189 ? -36.155 25.383 -20.475 1.00 78.75 189 ALA A O 1
ATOM 1449 N N . PRO A 1 190 ? -35.704 26.303 -18.459 1.00 78.81 190 PRO A N 1
ATOM 1450 C CA . PRO A 1 190 ? -36.130 25.137 -17.703 1.00 78.81 190 PRO A CA 1
ATOM 1451 C C . PRO A 1 190 ? -37.609 24.846 -17.926 1.00 78.81 190 PRO A C 1
ATOM 1453 O O . PRO A 1 190 ? -38.421 25.755 -18.117 1.00 78.81 190 PRO A O 1
ATOM 1456 N N . HIS A 1 191 ? -37.949 23.563 -17.939 1.00 80.38 191 HIS A N 1
ATOM 1457 C CA . HIS A 1 191 ? -39.308 23.100 -18.170 1.00 80.38 191 HIS A CA 1
ATOM 1458 C C . HIS A 1 191 ? -39.849 22.482 -16.875 1.00 80.38 191 HIS A C 1
ATOM 1460 O O . HIS A 1 191 ? -39.157 21.647 -16.298 1.00 80.38 191 HIS A O 1
ATOM 1466 N N . PRO A 1 192 ? -41.092 22.785 -16.457 1.00 74.69 192 PRO A N 1
ATOM 1467 C CA . PRO A 1 192 ? -41.638 22.325 -15.171 1.00 74.69 192 PRO A CA 1
ATOM 1468 C C . PRO A 1 192 ? -41.760 20.799 -15.046 1.00 74.69 192 PRO A C 1
ATOM 1470 O O . PRO A 1 192 ? -41.936 20.263 -13.965 1.00 74.69 192 PRO A O 1
ATOM 1473 N N . ASN A 1 193 ? -41.675 20.074 -16.163 1.00 81.06 193 ASN A N 1
ATOM 1474 C CA . ASN A 1 193 ? -41.687 18.607 -16.180 1.00 81.06 193 ASN A CA 1
ATOM 1475 C C . ASN A 1 193 ? -40.302 17.981 -16.429 1.00 81.06 193 ASN A C 1
ATOM 1477 O O . ASN A 1 193 ? -40.221 16.776 -16.657 1.00 81.06 193 ASN A O 1
ATOM 1481 N N . LEU A 1 194 ? -39.234 18.780 -16.484 1.00 81.50 194 LEU A N 1
ATOM 1482 C CA . LEU A 1 194 ? -37.869 18.279 -16.635 1.00 81.50 194 LEU A CA 1
ATOM 1483 C C . LEU A 1 194 ? -37.234 18.131 -15.256 1.00 81.50 194 LEU A C 1
ATOM 1485 O O . LEU A 1 194 ? -37.388 19.003 -14.405 1.00 81.50 194 LEU A O 1
ATOM 1489 N N . ARG A 1 195 ? -36.506 17.039 -15.049 1.00 78.81 195 ARG A N 1
ATOM 1490 C CA . ARG A 1 195 ? -35.671 16.829 -13.870 1.00 78.81 195 ARG A CA 1
ATOM 1491 C C . ARG A 1 195 ? -34.234 16.562 -14.287 1.00 78.81 195 ARG A C 1
ATOM 1493 O O . ARG A 1 195 ? -33.996 15.818 -15.240 1.00 78.81 195 ARG A O 1
ATOM 1500 N N . LEU A 1 196 ? -33.303 17.180 -13.572 1.00 75.25 196 LEU A N 1
ATOM 1501 C CA . LEU A 1 196 ? -31.866 17.013 -13.702 1.00 75.25 196 LEU A CA 1
ATOM 1502 C C . LEU A 1 196 ? -31.312 16.380 -12.429 1.00 75.25 196 LEU A C 1
ATOM 1504 O O . LEU A 1 196 ? -31.669 16.780 -11.319 1.00 75.25 196 LEU A O 1
ATOM 1508 N N . LEU A 1 197 ? -30.424 15.410 -12.617 1.00 74.44 197 LEU A N 1
ATOM 1509 C CA . LEU A 1 197 ? -29.689 14.710 -11.568 1.00 74.44 197 LEU A CA 1
ATOM 1510 C C . LEU A 1 197 ? -28.211 14.690 -11.949 1.00 74.44 197 LEU A C 1
ATOM 1512 O O . LEU A 1 197 ? -27.921 14.396 -13.103 1.00 74.44 197 LEU A O 1
ATOM 1516 N N . ASN A 1 198 ? -27.299 14.932 -11.010 1.00 72.50 198 ASN A N 1
ATOM 1517 C CA . ASN A 1 198 ? -25.871 14.680 -11.213 1.00 72.50 198 ASN A CA 1
ATOM 1518 C C . ASN A 1 198 ? -25.418 13.512 -10.334 1.00 72.50 198 ASN A C 1
ATOM 1520 O O . ASN A 1 198 ? -25.751 13.472 -9.150 1.00 72.50 198 ASN A O 1
ATOM 1524 N N . LEU A 1 199 ? -24.669 12.589 -10.930 1.00 69.94 199 LEU A N 1
ATOM 1525 C CA . LEU A 1 199 ? -23.977 11.498 -10.259 1.00 69.94 199 LEU A CA 1
ATOM 1526 C C . LEU A 1 199 ? -22.479 11.657 -10.489 1.00 69.94 199 LEU A C 1
ATOM 1528 O O . LEU A 1 199 ? -22.049 11.668 -11.638 1.00 69.94 199 LEU A O 1
ATOM 1532 N N . ASN A 1 200 ? -21.704 11.688 -9.410 1.00 65.56 200 ASN A N 1
ATOM 1533 C CA . ASN A 1 200 ? -20.245 11.642 -9.477 1.00 65.56 200 ASN A CA 1
ATOM 1534 C C . ASN A 1 200 ? -19.792 10.232 -9.077 1.00 65.56 200 ASN A C 1
ATOM 1536 O O . ASN A 1 200 ? -20.287 9.697 -8.083 1.00 65.56 200 ASN A O 1
ATOM 1540 N N . LEU A 1 201 ? -18.903 9.633 -9.867 1.00 62.53 201 LEU A N 1
ATOM 1541 C CA . LEU A 1 201 ? -18.309 8.317 -9.640 1.00 62.53 201 LEU A CA 1
ATOM 1542 C C . LEU A 1 201 ? -16.863 8.495 -9.173 1.00 62.53 201 LEU A C 1
ATOM 1544 O O . LEU A 1 201 ? -16.067 8.989 -9.957 1.00 62.53 201 LEU A O 1
ATOM 1548 N N . THR A 1 202 ? -16.539 8.082 -7.945 1.00 58.19 202 THR A N 1
ATOM 1549 C CA . THR A 1 202 ? -15.256 8.410 -7.294 1.00 58.19 202 THR A CA 1
ATOM 1550 C C . THR A 1 202 ? -14.165 7.327 -7.438 1.00 58.19 202 THR A C 1
ATOM 1552 O O . THR A 1 202 ? -13.025 7.673 -7.708 1.00 58.19 202 THR A O 1
ATOM 1555 N N . THR A 1 203 ? -14.468 6.021 -7.280 1.00 51.72 203 THR A N 1
ATOM 1556 C CA . THR A 1 203 ? -13.489 4.895 -7.373 1.00 51.72 203 THR A CA 1
ATOM 1557 C C . THR A 1 203 ? -14.132 3.552 -7.819 1.00 51.72 203 THR A C 1
ATOM 1559 O O . THR A 1 203 ? -15.341 3.486 -8.066 1.00 51.72 203 THR A O 1
ATOM 1562 N N . ALA A 1 204 ? -13.334 2.470 -7.944 1.00 47.31 204 ALA A N 1
ATOM 1563 C CA . ALA A 1 204 ? -13.768 1.124 -8.374 1.00 47.31 204 ALA A CA 1
ATOM 1564 C C . ALA A 1 204 ? -14.782 0.437 -7.426 1.00 47.31 204 ALA A C 1
ATOM 1566 O O . ALA A 1 204 ? -15.636 -0.315 -7.899 1.00 47.31 204 ALA A O 1
ATOM 1567 N N . ASP A 1 205 ? -14.766 0.764 -6.128 1.00 47.66 205 ASP A N 1
ATOM 1568 C CA . ASP A 1 205 ? -15.828 0.427 -5.171 1.00 47.66 205 ASP A CA 1
ATOM 1569 C C . ASP A 1 205 ? -16.865 1.553 -5.158 1.00 47.66 205 ASP A C 1
ATOM 1571 O O . ASP A 1 205 ? -16.810 2.503 -4.381 1.00 47.66 205 ASP A O 1
ATOM 1575 N N . THR A 1 206 ? -17.790 1.492 -6.108 1.00 53.06 206 THR A N 1
ATOM 1576 C CA . THR A 1 206 ? -18.629 2.633 -6.480 1.00 53.06 206 THR A CA 1
ATOM 1577 C C . THR A 1 206 ? -19.476 3.190 -5.323 1.00 53.06 206 THR A C 1
ATOM 1579 O O . THR A 1 206 ? -20.398 2.534 -4.839 1.00 53.06 206 THR A O 1
ATOM 1582 N N . PHE A 1 207 ? -19.256 4.459 -4.965 1.00 50.72 207 PHE A N 1
ATOM 1583 C CA . PHE A 1 207 ? -20.190 5.256 -4.169 1.00 50.72 207 PHE A CA 1
ATOM 1584 C C . PHE A 1 207 ? -20.870 6.299 -5.065 1.00 50.72 207 PHE A C 1
ATOM 1586 O O . PHE A 1 207 ? -20.204 7.085 -5.734 1.00 50.72 207 PHE A O 1
ATOM 1593 N N . PHE A 1 208 ? -22.205 6.298 -5.100 1.00 53.78 208 PHE A N 1
ATOM 1594 C CA . PHE A 1 208 ? -22.983 7.294 -5.836 1.00 53.78 208 PHE A CA 1
ATOM 1595 C C . PHE A 1 208 ? -23.432 8.409 -4.903 1.00 53.78 208 PHE A C 1
ATOM 1597 O O . PHE A 1 208 ? -23.864 8.173 -3.773 1.00 53.78 208 PHE A O 1
ATOM 1604 N N . ASN A 1 209 ? -23.423 9.625 -5.423 1.00 48.91 209 ASN A N 1
ATOM 1605 C CA . ASN A 1 209 ? -24.003 10.754 -4.734 1.00 48.91 209 ASN A CA 1
ATOM 1606 C C . ASN A 1 209 ? -25.503 10.913 -5.067 1.00 48.91 209 ASN A C 1
ATOM 1608 O O . ASN A 1 209 ? 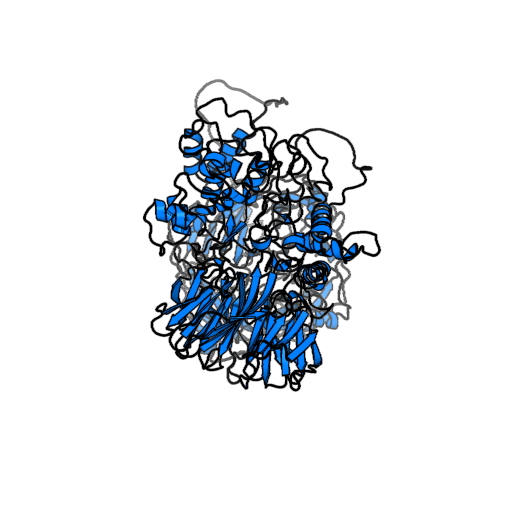-25.867 10.916 -6.242 1.00 48.91 209 ASN A O 1
ATOM 1612 N N . PHE A 1 210 ? -26.375 11.023 -4.055 1.00 51.84 210 PHE A N 1
ATOM 1613 C CA . PHE A 1 210 ? -27.835 10.990 -4.225 1.00 51.84 210 PHE A CA 1
ATOM 1614 C C . PHE A 1 210 ? -28.500 12.353 -4.173 1.00 51.84 210 PHE A C 1
ATOM 1616 O O . PHE A 1 210 ? -28.199 13.205 -3.340 1.00 51.84 210 PHE A O 1
ATOM 1623 N N . SER A 1 211 ? -29.536 12.476 -4.996 1.00 43.62 211 SER A N 1
ATOM 1624 C CA . SER A 1 211 ? -30.525 13.529 -4.889 1.00 43.62 211 SER A CA 1
ATOM 1625 C C . SER A 1 211 ? -31.648 13.208 -3.922 1.00 43.62 211 SER A C 1
ATOM 1627 O O . SER A 1 211 ? -32.182 12.098 -3.884 1.00 43.62 211 SER A O 1
ATOM 1629 N N . CYS A 1 212 ? -32.085 14.252 -3.242 1.00 49.94 212 CYS A N 1
ATOM 1630 C CA . CYS A 1 212 ? -33.203 14.246 -2.326 1.00 49.94 212 CYS A CA 1
ATOM 1631 C C . CYS A 1 212 ? -34.557 14.386 -3.038 1.00 49.94 212 CYS A C 1
ATOM 1633 O O . CYS A 1 212 ? -34.649 14.905 -4.151 1.00 49.94 212 CYS A O 1
ATOM 1635 N N . TYR A 1 213 ? -35.589 13.929 -2.331 1.00 44.78 213 TYR A N 1
ATOM 1636 C CA . TYR A 1 213 ? -37.017 14.013 -2.637 1.00 44.78 213 TYR A CA 1
ATOM 1637 C C . TYR A 1 213 ? -37.497 15.446 -2.944 1.00 44.78 213 TYR A C 1
ATOM 1639 O O . TYR A 1 213 ? -37.070 16.384 -2.277 1.00 44.78 213 TYR A O 1
ATOM 1647 N N . GLU A 1 214 ? -38.399 15.614 -3.918 1.00 42.69 214 GLU A N 1
ATOM 1648 C CA . GLU A 1 214 ? -38.805 16.937 -4.421 1.00 42.69 214 GLU A CA 1
ATOM 1649 C C . GLU A 1 214 ? -39.945 17.609 -3.623 1.00 42.69 214 GLU A C 1
ATOM 1651 O O . GLU A 1 214 ? -39.842 18.794 -3.319 1.00 42.69 214 GLU A O 1
ATOM 1656 N N . ASN A 1 215 ? -41.026 16.900 -3.259 1.00 44.59 215 ASN A N 1
ATOM 1657 C CA . ASN A 1 215 ? -42.080 17.385 -2.342 1.00 44.59 215 ASN A CA 1
ATOM 1658 C C . ASN A 1 215 ? -43.085 16.279 -1.969 1.00 44.59 215 ASN A C 1
ATOM 1660 O O . ASN A 1 215 ? -43.231 15.308 -2.704 1.00 44.59 215 ASN A O 1
ATOM 1664 N N . GLU A 1 216 ? -43.823 16.441 -0.858 1.00 40.69 216 GLU A N 1
ATOM 1665 C CA . GLU A 1 216 ? -44.801 15.474 -0.297 1.00 40.69 216 GLU A CA 1
ATOM 1666 C C . GLU A 1 216 ? -45.956 15.065 -1.252 1.00 40.69 216 GLU A C 1
ATOM 1668 O O . GLU A 1 216 ? -46.744 14.193 -0.902 1.00 40.69 216 GLU A O 1
ATOM 1673 N N . GLU A 1 217 ? -46.059 15.645 -2.457 1.00 42.59 217 GLU A N 1
ATOM 1674 C CA . GLU A 1 217 ? -47.198 15.467 -3.373 1.00 42.59 217 GLU A CA 1
ATOM 1675 C C . GLU A 1 217 ? -46.888 14.631 -4.632 1.00 42.59 217 GLU A C 1
ATOM 1677 O O . GLU A 1 217 ? -47.807 14.063 -5.228 1.00 42.59 217 GLU A O 1
ATOM 1682 N N . THR A 1 218 ? -45.622 14.516 -5.057 1.00 47.12 218 THR A N 1
ATOM 1683 C CA . THR A 1 218 ? -45.240 13.827 -6.309 1.00 47.12 218 THR A CA 1
ATOM 1684 C C . THR A 1 218 ? -44.127 12.800 -6.078 1.00 47.12 218 THR A C 1
ATOM 1686 O O . THR A 1 218 ? -42.938 13.069 -6.190 1.00 47.12 218 THR A O 1
ATOM 1689 N N . ALA A 1 219 ? -44.513 11.574 -5.726 1.00 50.31 219 ALA A N 1
ATOM 1690 C CA . ALA A 1 219 ? -43.584 10.522 -5.320 1.00 50.31 219 ALA A CA 1
ATOM 1691 C C . ALA A 1 219 ? -43.021 9.709 -6.501 1.00 50.31 219 ALA A C 1
ATOM 1693 O O . ALA A 1 219 ? -43.393 8.556 -6.731 1.00 50.31 219 ALA A O 1
ATOM 1694 N N . ALA A 1 220 ? -42.107 10.303 -7.261 1.00 52.72 220 ALA A N 1
ATOM 1695 C CA . ALA A 1 220 ? -41.264 9.564 -8.199 1.00 52.72 220 ALA A CA 1
ATOM 1696 C C . ALA A 1 220 ? -39.885 9.306 -7.572 1.00 52.72 220 ALA A C 1
ATOM 1698 O O . ALA A 1 220 ? -39.294 10.206 -6.976 1.00 52.72 220 ALA A O 1
ATOM 1699 N N . VAL A 1 221 ? -39.374 8.074 -7.692 1.00 57.66 221 VAL A N 1
ATOM 1700 C CA . VAL A 1 221 ? -38.015 7.730 -7.246 1.00 57.66 221 VAL A CA 1
ATOM 1701 C C . VAL A 1 221 ? -37.099 7.580 -8.447 1.00 57.66 221 VAL A C 1
ATOM 1703 O O . VAL A 1 221 ? -37.284 6.700 -9.290 1.00 57.66 221 VAL A O 1
ATOM 1706 N N . PHE A 1 222 ? -36.100 8.457 -8.498 1.00 55.56 222 PHE A N 1
ATOM 1707 C CA . PHE A 1 222 ? -35.337 8.761 -9.704 1.00 55.56 222 PHE A CA 1
ATOM 1708 C C . PHE A 1 222 ? -34.042 7.958 -9.876 1.00 55.56 222 PHE A C 1
ATOM 1710 O O . PHE A 1 222 ? -33.394 8.112 -10.906 1.00 55.56 222 PHE A O 1
ATOM 1717 N N . LEU A 1 223 ? -33.651 7.082 -8.942 1.00 57.78 223 LEU A N 1
ATOM 1718 C CA . LEU A 1 223 ? -32.489 6.198 -9.111 1.00 57.78 223 LEU A CA 1
ATOM 1719 C C . LEU A 1 223 ? -32.702 4.853 -8.401 1.00 57.78 223 LEU A C 1
ATOM 1721 O O . LEU A 1 223 ? -32.930 4.826 -7.198 1.00 57.78 223 LEU A O 1
ATOM 1725 N N . MET A 1 224 ? -32.607 3.750 -9.149 1.00 63.12 224 MET A N 1
ATOM 1726 C CA . MET A 1 224 ? -32.601 2.369 -8.649 1.00 63.12 224 MET A CA 1
ATOM 1727 C C . MET A 1 224 ? -31.621 1.541 -9.475 1.00 63.12 224 MET A C 1
ATOM 1729 O O . MET A 1 224 ? -31.596 1.654 -10.706 1.00 63.12 224 MET A O 1
ATOM 1733 N N . THR A 1 225 ? -30.826 0.707 -8.807 1.00 65.31 225 THR A N 1
ATOM 1734 C CA . THR A 1 225 ? -29.973 -0.280 -9.480 1.00 65.31 225 THR A CA 1
ATOM 1735 C C . THR A 1 225 ? -30.808 -1.498 -9.875 1.00 65.31 225 THR A C 1
ATOM 1737 O O . THR A 1 225 ? -31.851 -1.744 -9.273 1.00 65.31 225 THR A O 1
ATOM 1740 N N . ASN A 1 226 ? -30.394 -2.253 -10.894 1.00 71.19 226 ASN A N 1
ATOM 1741 C CA . ASN A 1 226 ? -31.020 -3.541 -11.232 1.00 71.19 226 ASN A CA 1
ATOM 1742 C C . ASN A 1 226 ? -30.415 -4.678 -10.385 1.00 71.19 226 ASN A C 1
ATOM 1744 O O . ASN A 1 226 ? -29.401 -4.484 -9.711 1.00 71.19 226 ASN A O 1
ATOM 1748 N N . ALA A 1 227 ? -31.012 -5.870 -10.419 1.00 74.25 227 ALA A N 1
ATOM 1749 C CA . ALA A 1 227 ? -30.569 -7.005 -9.603 1.00 74.25 227 ALA A CA 1
ATOM 1750 C C . ALA A 1 227 ? -29.176 -7.549 -9.977 1.00 74.25 227 ALA A C 1
ATOM 1752 O O . ALA A 1 227 ? -28.576 -8.275 -9.190 1.00 74.25 227 ALA A O 1
ATOM 1753 N N . SER A 1 228 ? -28.659 -7.200 -11.160 1.00 68.25 228 SER A N 1
ATOM 1754 C CA . SER A 1 228 ? -27.322 -7.590 -11.632 1.00 68.25 228 SER A CA 1
ATOM 1755 C C . SER A 1 228 ? -26.235 -6.568 -11.276 1.00 68.25 228 SER A C 1
ATOM 1757 O O . SER A 1 228 ? -25.070 -6.762 -11.623 1.00 68.25 228 SER A O 1
ATOM 1759 N N . SER A 1 229 ? -26.596 -5.455 -10.633 1.00 63.94 229 SER A N 1
ATOM 1760 C CA . SER A 1 229 ? -25.637 -4.435 -10.223 1.00 63.94 229 SER A CA 1
ATOM 1761 C C . SER A 1 229 ? -24.812 -4.908 -9.028 1.00 63.94 229 SER A C 1
ATOM 1763 O O . SER A 1 229 ? -25.352 -5.497 -8.095 1.00 63.94 229 SER A O 1
ATOM 1765 N N . VAL A 1 230 ? -23.514 -4.589 -9.034 1.00 55.66 230 VAL A N 1
ATOM 1766 C CA . VAL A 1 230 ? -22.618 -4.810 -7.884 1.00 55.66 230 VAL A CA 1
ATOM 1767 C C . VAL A 1 230 ? -22.980 -3.884 -6.706 1.00 55.66 230 VAL A C 1
ATOM 1769 O O . VAL A 1 230 ? -22.639 -4.173 -5.567 1.00 55.66 230 VAL A O 1
ATOM 1772 N N . ASN A 1 231 ? -23.718 -2.797 -6.972 1.00 60.25 231 ASN A N 1
ATOM 1773 C CA . ASN A 1 231 ? -24.311 -1.933 -5.952 1.00 60.25 231 ASN A CA 1
ATOM 1774 C C . ASN A 1 231 ? -25.782 -2.312 -5.738 1.00 60.25 231 ASN A C 1
ATOM 1776 O O . ASN A 1 231 ? -26.609 -2.204 -6.650 1.00 60.25 231 ASN A O 1
ATOM 1780 N N . HIS A 1 232 ? -26.142 -2.707 -4.524 1.00 67.12 232 HIS A N 1
ATOM 1781 C CA . HIS A 1 232 ? -27.489 -3.163 -4.193 1.00 67.12 232 HIS A CA 1
ATOM 1782 C C . HIS A 1 232 ? -28.362 -2.003 -3.705 1.00 67.12 232 HIS A C 1
ATOM 1784 O O . HIS A 1 232 ? -27.998 -1.344 -2.736 1.00 67.12 232 HIS A O 1
ATOM 1790 N N . SER A 1 233 ? -29.508 -1.748 -4.356 1.00 68.69 233 SER A N 1
ATOM 1791 C CA . SER A 1 233 ? -30.475 -0.720 -3.932 1.00 68.69 233 SER A CA 1
ATOM 1792 C C . SER A 1 233 ? -31.722 -1.313 -3.270 1.00 68.69 233 SER A C 1
ATOM 1794 O O . SER A 1 233 ? -32.271 -2.321 -3.723 1.00 68.69 233 SER A O 1
ATOM 1796 N N . GLU A 1 234 ? -32.186 -0.653 -2.212 1.00 73.50 234 GLU A N 1
ATOM 1797 C CA . GLU A 1 234 ? -33.379 -0.983 -1.437 1.00 73.50 234 GLU A CA 1
ATOM 1798 C C . GLU A 1 234 ? -34.227 0.278 -1.234 1.00 73.50 234 GLU A C 1
ATOM 1800 O O . GLU A 1 234 ? -33.783 1.263 -0.648 1.00 73.50 234 GLU A O 1
ATOM 1805 N N . MET A 1 235 ? -35.476 0.268 -1.692 1.00 74.75 235 MET A N 1
ATOM 1806 C CA . MET A 1 235 ? -36.410 1.372 -1.477 1.00 74.75 235 MET A CA 1
ATOM 1807 C C . MET A 1 235 ? -37.303 1.097 -0.267 1.00 74.75 235 MET A C 1
ATOM 1809 O O . MET A 1 235 ? -38.073 0.148 -0.254 1.00 74.75 235 MET A O 1
ATOM 1813 N N . HIS A 1 236 ? -37.273 1.979 0.721 1.00 75.81 236 HIS A N 1
ATOM 1814 C CA . HIS A 1 236 ? -38.148 1.969 1.884 1.00 75.81 236 HIS A CA 1
ATOM 1815 C C . HIS A 1 236 ? -39.273 2.984 1.681 1.00 75.81 236 HIS A C 1
ATOM 1817 O O . HIS A 1 236 ? -39.012 4.184 1.641 1.00 75.81 236 HIS A O 1
ATOM 1823 N N . VAL A 1 237 ? -40.521 2.524 1.590 1.00 75.12 237 VAL A N 1
ATOM 1824 C CA . VAL A 1 237 ? -41.703 3.398 1.529 1.00 75.12 237 VAL A CA 1
ATOM 1825 C C . VAL A 1 237 ? -42.475 3.290 2.834 1.00 75.12 237 VAL A C 1
ATOM 1827 O O . VAL A 1 237 ? -42.977 2.218 3.162 1.00 75.12 237 VAL A O 1
ATOM 1830 N N . ILE A 1 238 ? -42.555 4.389 3.580 1.00 75.94 238 ILE A N 1
ATOM 1831 C CA . ILE A 1 238 ? -43.130 4.487 4.919 1.00 75.94 238 ILE A CA 1
ATOM 1832 C C . ILE A 1 238 ? -44.465 5.228 4.856 1.00 75.94 238 ILE A C 1
ATOM 1834 O O . ILE A 1 238 ? -44.552 6.324 4.310 1.00 75.94 238 ILE A O 1
ATOM 1838 N N . ASN A 1 239 ? -45.512 4.673 5.455 1.00 76.31 239 ASN A N 1
ATOM 1839 C CA . ASN A 1 239 ? -46.783 5.372 5.592 1.00 76.31 239 ASN A CA 1
ATOM 1840 C C . ASN A 1 239 ? -46.711 6.374 6.755 1.00 76.31 239 ASN A C 1
ATOM 1842 O O . ASN A 1 239 ? -46.807 5.991 7.918 1.00 76.31 239 ASN A O 1
ATOM 1846 N N . SER A 1 240 ? -46.563 7.663 6.453 1.00 70.00 240 SER A N 1
ATOM 1847 C CA . SER A 1 240 ? -46.547 8.742 7.452 1.00 70.00 240 SER A CA 1
ATOM 1848 C C . SER A 1 240 ? -47.922 9.364 7.706 1.00 70.00 240 SER A C 1
ATOM 1850 O O . SER A 1 240 ? -48.059 10.310 8.488 1.00 70.00 240 SER A O 1
ATOM 1852 N N . SER A 1 241 ? -48.972 8.815 7.093 1.00 69.44 241 SER A N 1
ATOM 1853 C CA . SER A 1 241 ? -50.352 9.157 7.415 1.00 69.44 241 SER A CA 1
ATOM 1854 C C . SER A 1 241 ? -50.815 8.478 8.713 1.00 69.44 241 SER A C 1
ATOM 1856 O O . SER A 1 241 ? -50.180 7.574 9.252 1.00 69.44 241 SER A O 1
ATOM 1858 N N . ARG A 1 242 ? -51.974 8.905 9.227 1.00 71.88 242 ARG A N 1
ATOM 1859 C CA . ARG A 1 242 ? -52.621 8.297 10.407 1.00 71.88 242 ARG A CA 1
ATOM 1860 C C . ARG A 1 242 ? -53.607 7.177 10.052 1.00 71.88 242 ARG A C 1
ATOM 1862 O O . ARG A 1 242 ? -54.362 6.746 10.921 1.00 71.88 242 ARG A O 1
ATOM 1869 N N . GLN A 1 243 ? -53.666 6.757 8.789 1.00 77.50 243 GLN A N 1
ATOM 1870 C CA . GLN A 1 243 ? -54.610 5.751 8.300 1.00 77.50 243 GLN A CA 1
ATOM 1871 C C . GLN A 1 243 ? -53.874 4.605 7.610 1.00 77.50 243 GLN A C 1
ATOM 1873 O O . GLN A 1 243 ? -52.797 4.796 7.057 1.00 77.50 243 GLN A O 1
ATOM 1878 N N . ILE A 1 244 ? -54.472 3.415 7.622 1.00 79.44 244 ILE A N 1
ATOM 1879 C CA . ILE A 1 244 ? -53.998 2.285 6.816 1.00 79.44 244 ILE A CA 1
ATOM 1880 C C . ILE A 1 244 ? -54.210 2.628 5.343 1.00 79.44 244 ILE A C 1
ATOM 1882 O O . ILE A 1 244 ? -55.289 3.091 4.971 1.00 79.44 244 ILE A O 1
ATOM 1886 N N . SER A 1 245 ? -53.210 2.374 4.505 1.00 77.81 245 SER A N 1
ATOM 1887 C CA . SER A 1 245 ? -53.301 2.615 3.064 1.00 77.81 245 SER A CA 1
ATOM 1888 C C . SER A 1 245 ? -52.574 1.540 2.266 1.00 77.81 245 SER A C 1
ATOM 1890 O O . SER A 1 245 ? -51.782 0.783 2.814 1.00 77.81 245 SER A O 1
ATOM 1892 N N . SER A 1 246 ? -52.828 1.477 0.963 1.00 81.06 246 SER A N 1
ATOM 1893 C CA . SER A 1 246 ? -52.064 0.666 0.014 1.00 81.06 246 SER A CA 1
ATOM 1894 C C . SER A 1 246 ? -51.022 1.512 -0.719 1.00 81.06 246 SER A C 1
ATOM 1896 O O . SER A 1 246 ? -51.176 2.732 -0.832 1.00 81.06 246 SER A O 1
ATOM 1898 N N . LEU A 1 247 ? -50.006 0.852 -1.266 1.00 82.88 247 LEU A N 1
ATOM 1899 C CA . LEU A 1 247 ? -49.027 1.428 -2.182 1.00 82.88 247 LEU A CA 1
ATOM 1900 C C . LEU A 1 247 ? -49.097 0.698 -3.522 1.00 82.88 247 LEU A C 1
ATOM 1902 O O . LEU A 1 247 ? -49.004 -0.529 -3.575 1.00 82.88 247 LEU A O 1
ATOM 1906 N N . SER A 1 248 ? -49.211 1.454 -4.602 1.00 83.06 248 SER A N 1
ATOM 1907 C CA . SER A 1 248 ? -49.085 0.975 -5.972 1.00 83.06 248 SER A CA 1
ATOM 1908 C C . SER A 1 248 ? -48.016 1.758 -6.720 1.00 83.06 248 SER A C 1
ATOM 1910 O O . SER A 1 248 ? -47.605 2.841 -6.303 1.00 83.06 248 SER A O 1
ATOM 1912 N N . GLY A 1 249 ? -47.537 1.204 -7.826 1.00 82.31 249 GLY A N 1
ATOM 1913 C CA . GLY A 1 249 ? -46.582 1.903 -8.666 1.00 82.31 249 GLY A CA 1
ATOM 1914 C C . GLY A 1 249 ? -46.445 1.316 -10.057 1.00 82.31 249 GLY A C 1
ATOM 1915 O O . GLY A 1 249 ? -47.048 0.296 -10.386 1.00 82.31 249 GLY A O 1
ATOM 1916 N N . GLN A 1 250 ? -45.655 2.004 -10.873 1.00 83.00 250 GLN A N 1
ATOM 1917 C CA . GLN A 1 250 ? -45.282 1.610 -12.232 1.00 83.00 250 GLN A CA 1
ATOM 1918 C C . GLN A 1 250 ? -43.775 1.757 -12.390 1.00 83.00 250 GLN A C 1
ATOM 1920 O O . GLN A 1 250 ? -43.196 2.721 -11.884 1.00 83.00 250 GLN A O 1
ATOM 1925 N N . LEU A 1 251 ? -43.160 0.823 -13.109 1.00 81.62 251 LEU A N 1
ATOM 1926 C CA . LEU A 1 251 ? -41.786 0.945 -13.572 1.00 81.62 251 LEU A CA 1
ATOM 1927 C C . LEU A 1 251 ? -41.801 1.688 -14.905 1.00 81.62 251 LEU A C 1
ATOM 1929 O O . LEU A 1 251 ? -42.560 1.337 -15.807 1.00 81.62 251 LEU A O 1
ATOM 1933 N N . VAL A 1 252 ? -40.963 2.710 -15.013 1.00 76.69 252 VAL A N 1
ATOM 1934 C CA . VAL A 1 252 ? -40.732 3.503 -16.218 1.00 76.69 252 VAL A CA 1
ATOM 1935 C C . VAL A 1 252 ? -39.310 3.219 -16.688 1.00 76.69 252 VAL A C 1
ATOM 1937 O O . VAL A 1 252 ? -38.344 3.525 -15.981 1.00 76.69 252 VAL A O 1
ATOM 1940 N N . ASN A 1 253 ? -39.184 2.621 -17.869 1.00 73.75 253 ASN A N 1
ATOM 1941 C CA . ASN A 1 253 ? -37.899 2.329 -18.498 1.00 73.75 253 ASN A CA 1
ATOM 1942 C C . ASN A 1 253 ? -37.235 3.602 -19.046 1.00 73.75 253 ASN A C 1
ATOM 1944 O O . ASN A 1 253 ? -37.846 4.672 -19.111 1.00 73.75 253 ASN A O 1
ATOM 1948 N N . ALA A 1 254 ? -35.980 3.471 -19.483 1.00 68.31 254 ALA A N 1
ATOM 1949 C CA . ALA A 1 254 ? -35.200 4.572 -20.048 1.00 68.31 254 ALA A CA 1
ATOM 1950 C C . ALA A 1 254 ? -35.878 5.232 -21.264 1.00 68.31 254 ALA A C 1
ATOM 1952 O O . ALA A 1 254 ? -35.783 6.442 -21.439 1.00 68.31 254 ALA A O 1
ATOM 1953 N N . ASP A 1 255 ? -36.608 4.457 -22.069 1.00 74.56 255 ASP A N 1
ATOM 1954 C CA . ASP A 1 255 ? -37.338 4.925 -23.255 1.00 74.56 255 ASP A CA 1
ATOM 1955 C C . ASP A 1 255 ? -38.727 5.519 -22.941 1.00 74.56 255 ASP A C 1
ATOM 1957 O O . ASP A 1 255 ? -39.472 5.879 -23.852 1.00 74.56 255 ASP A O 1
ATOM 1961 N N . GLY A 1 256 ? -39.102 5.597 -21.660 1.00 72.69 256 GLY A N 1
ATOM 1962 C CA . GLY A 1 256 ? -40.411 6.068 -21.210 1.00 72.69 256 GLY A CA 1
ATOM 1963 C C . GLY A 1 256 ? -41.538 5.043 -21.314 1.00 72.69 256 GLY A C 1
ATOM 1964 O O . GLY A 1 256 ? -42.674 5.352 -20.946 1.00 72.69 256 GLY A O 1
ATOM 1965 N N . SER A 1 257 ? -41.258 3.814 -21.765 1.00 80.81 257 SER A N 1
ATOM 1966 C CA . SER A 1 257 ? -42.233 2.727 -21.681 1.00 80.81 257 SER A CA 1
ATOM 1967 C C . SER A 1 257 ? -42.536 2.394 -20.219 1.00 80.81 257 SER A C 1
ATOM 1969 O O . SER A 1 257 ? -41.637 2.358 -19.375 1.00 80.81 257 SER A O 1
ATOM 1971 N N . THR A 1 258 ? -43.815 2.170 -19.908 1.00 81.62 258 THR A N 1
ATOM 1972 C CA . THR A 1 258 ? -44.262 1.874 -18.544 1.00 81.62 258 THR A CA 1
ATOM 1973 C C . THR A 1 258 ? -44.828 0.471 -18.416 1.00 81.62 258 THR A C 1
ATOM 1975 O O . THR A 1 258 ? -45.495 -0.045 -19.320 1.00 81.62 258 THR A O 1
ATOM 1978 N N . THR A 1 259 ? -44.593 -0.144 -17.262 1.00 84.62 259 THR A N 1
ATOM 1979 C CA . THR A 1 259 ? -45.304 -1.355 -16.857 1.00 84.62 259 THR A CA 1
ATOM 1980 C C . THR A 1 259 ? -46.724 -1.011 -16.384 1.00 84.62 259 THR A C 1
ATOM 1982 O O . THR A 1 259 ? -47.021 0.147 -16.057 1.00 84.62 259 THR A O 1
ATOM 1985 N N . PRO A 1 260 ? -47.653 -1.988 -16.357 1.00 84.25 260 PRO A N 1
ATOM 1986 C CA . PRO A 1 260 ? -48.943 -1.808 -15.700 1.00 84.25 260 PRO A CA 1
ATOM 1987 C C . PRO A 1 260 ? -48.781 -1.355 -14.244 1.00 84.25 260 PRO A C 1
ATOM 1989 O O . PRO A 1 260 ? -47.801 -1.689 -13.587 1.00 84.25 260 PRO A O 1
ATOM 1992 N N . GLU A 1 261 ? -49.764 -0.610 -13.726 1.00 84.38 261 GLU A N 1
ATOM 1993 C CA . GLU A 1 261 ? -49.776 -0.265 -12.299 1.00 84.38 261 GLU A CA 1
ATOM 1994 C C . GLU A 1 261 ? -49.986 -1.541 -11.481 1.00 84.38 261 GLU A C 1
ATOM 1996 O O . GLU A 1 261 ? -50.987 -2.238 -11.665 1.00 84.38 261 GLU A O 1
ATOM 2001 N N . VAL A 1 262 ? -49.040 -1.846 -10.596 1.00 85.12 262 VAL A N 1
ATOM 2002 C CA . VAL A 1 262 ? -49.074 -3.016 -9.710 1.00 85.12 262 VAL A CA 1
ATOM 2003 C C . VAL A 1 262 ? -49.131 -2.570 -8.258 1.00 85.12 262 VAL A C 1
ATOM 2005 O O . VAL A 1 262 ? -48.688 -1.477 -7.902 1.00 85.12 262 VAL A O 1
ATOM 2008 N N . ILE A 1 263 ? -49.693 -3.423 -7.407 1.00 85.81 263 ILE A N 1
ATOM 2009 C CA . ILE A 1 263 ? -49.701 -3.196 -5.965 1.00 85.81 263 ILE A CA 1
ATOM 2010 C C . ILE A 1 263 ? -48.323 -3.585 -5.425 1.00 85.81 263 ILE A C 1
ATOM 2012 O O . ILE A 1 263 ? -47.919 -4.739 -5.528 1.00 85.81 263 ILE A O 1
ATOM 2016 N N . LEU A 1 264 ? -47.617 -2.612 -4.855 1.00 82.06 264 LEU A N 1
ATOM 2017 C CA . LEU A 1 264 ? -46.308 -2.785 -4.221 1.00 82.06 264 LEU A CA 1
ATOM 2018 C C . LEU A 1 264 ? -46.450 -3.140 -2.733 1.00 82.06 264 LEU A C 1
ATOM 2020 O O . LEU A 1 264 ? -45.589 -3.806 -2.166 1.00 82.06 264 LEU A O 1
ATOM 2024 N N . ALA A 1 265 ? -47.545 -2.708 -2.099 1.00 81.88 265 ALA A N 1
ATOM 2025 C CA . ALA A 1 265 ? -47.961 -3.153 -0.773 1.00 81.88 265 ALA A CA 1
ATOM 2026 C C . ALA A 1 265 ? -49.488 -3.052 -0.627 1.00 81.88 265 ALA A C 1
ATOM 2028 O O . ALA A 1 265 ? -50.065 -1.976 -0.794 1.00 81.88 265 ALA A O 1
ATOM 2029 N N . GLU A 1 266 ? -50.150 -4.166 -0.299 1.00 81.88 266 GLU A N 1
ATOM 2030 C CA . GLU A 1 266 ? -51.615 -4.217 -0.139 1.00 81.88 266 GLU A CA 1
ATOM 2031 C C . GLU A 1 266 ? -52.099 -3.431 1.086 1.00 81.88 266 GLU A C 1
ATOM 2033 O O . GLU A 1 266 ? -53.130 -2.762 1.029 1.00 81.88 266 GLU A O 1
ATOM 2038 N N . THR A 1 267 ? -51.329 -3.474 2.173 1.00 80.50 267 THR A N 1
ATOM 2039 C CA . THR A 1 267 ? -51.599 -2.757 3.423 1.00 80.50 267 THR A CA 1
ATOM 2040 C C . THR A 1 267 ? -50.304 -2.250 4.036 1.00 80.50 267 THR A C 1
ATOM 2042 O O . THR A 1 267 ? -49.393 -3.029 4.311 1.00 80.50 267 THR A O 1
ATOM 2045 N N . LEU A 1 268 ? -50.260 -0.948 4.290 1.00 78.06 268 LEU A N 1
ATOM 2046 C CA . LEU A 1 268 ? -49.246 -0.246 5.059 1.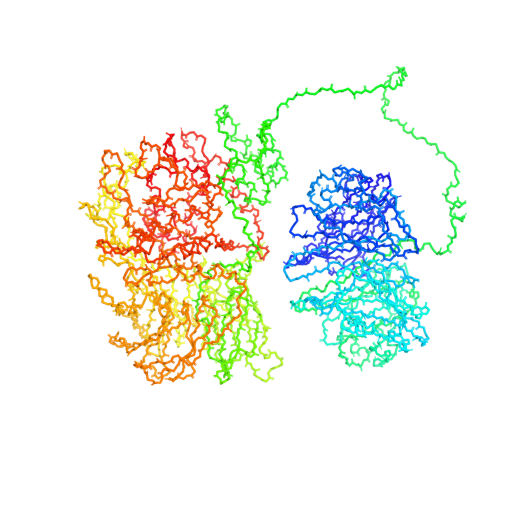00 78.06 268 LEU A CA 1
ATOM 2047 C C . LEU A 1 268 ? -49.935 0.421 6.247 1.00 78.06 268 LEU A C 1
ATOM 2049 O O . LEU A 1 268 ? -50.736 1.343 6.075 1.00 78.06 268 LEU A O 1
ATOM 2053 N N . GLU A 1 269 ? -49.635 -0.059 7.448 1.00 81.56 269 GLU A N 1
ATOM 2054 C CA . GLU A 1 269 ? -50.089 0.542 8.704 1.00 81.56 269 GLU A CA 1
ATOM 2055 C C . GLU A 1 269 ? -49.461 1.934 8.905 1.00 81.56 269 GLU A C 1
ATOM 2057 O O . GLU A 1 269 ? -48.370 2.183 8.384 1.00 81.56 269 GLU A O 1
ATOM 2062 N N . PRO A 1 270 ? -50.094 2.850 9.662 1.00 76.00 270 PRO A N 1
ATOM 2063 C CA . PRO A 1 270 ? -49.454 4.092 10.099 1.00 76.00 270 PRO A CA 1
ATOM 2064 C C . PRO A 1 270 ? -48.083 3.829 10.742 1.00 76.00 270 PRO A C 1
ATOM 2066 O O . PRO A 1 270 ? -47.975 3.061 11.692 1.00 76.00 270 PRO A O 1
ATOM 2069 N N . GLY A 1 271 ? -47.031 4.456 10.218 1.00 67.38 271 GLY A N 1
ATOM 2070 C CA . GLY A 1 271 ? -45.638 4.262 10.637 1.00 67.38 271 GLY A CA 1
ATOM 2071 C C . GLY A 1 271 ? -44.953 2.999 10.111 1.00 67.38 271 GLY A C 1
ATOM 2072 O O . GLY A 1 271 ? -43.735 2.876 10.259 1.00 67.38 271 GLY A O 1
ATOM 2073 N N . GLY A 1 272 ? -45.694 2.095 9.467 1.00 74.00 272 GLY A N 1
ATOM 2074 C CA . GLY A 1 272 ? -45.149 0.911 8.811 1.00 74.00 272 GLY A CA 1
ATOM 2075 C C . GLY A 1 272 ? -44.489 1.233 7.479 1.00 74.00 272 GLY A C 1
ATOM 2076 O O . GLY A 1 272 ? -44.758 2.270 6.866 1.00 74.00 272 GLY A O 1
ATOM 2077 N N . ARG A 1 273 ? -43.616 0.333 7.021 1.00 79.06 273 ARG A N 1
ATOM 2078 C CA . ARG A 1 273 ? -42.890 0.485 5.762 1.00 79.06 273 ARG A CA 1
ATOM 2079 C C . ARG A 1 273 ? -42.847 -0.795 4.943 1.00 79.06 273 ARG A C 1
ATOM 2081 O O . ARG A 1 273 ? -42.776 -1.892 5.483 1.00 79.06 273 ARG A O 1
ATOM 2088 N N . THR A 1 274 ? -42.801 -0.638 3.629 1.00 80.38 274 THR A N 1
ATOM 2089 C CA . THR A 1 274 ? -42.393 -1.711 2.717 1.00 80.38 274 THR A CA 1
ATOM 2090 C C . THR A 1 274 ? -40.969 -1.463 2.237 1.00 80.38 274 THR A C 1
ATOM 2092 O O . THR A 1 274 ? -40.576 -0.310 2.057 1.00 80.38 274 THR A O 1
ATOM 2095 N N . VAL A 1 275 ? -40.200 -2.540 2.073 1.00 81.25 275 VAL A N 1
ATOM 2096 C CA . VAL A 1 275 ? -38.840 -2.516 1.525 1.00 81.25 275 VAL A CA 1
ATOM 2097 C C . VAL A 1 275 ? -38.869 -3.207 0.169 1.00 81.25 275 VAL A C 1
ATOM 2099 O O . VAL A 1 275 ? -39.290 -4.355 0.059 1.00 81.25 275 VAL A O 1
ATOM 2102 N N . LEU A 1 276 ? -38.444 -2.491 -0.861 1.00 78.38 276 LEU A N 1
ATOM 2103 C CA . LEU A 1 276 ? -38.499 -2.884 -2.258 1.00 78.38 276 LEU A CA 1
ATOM 2104 C C . LEU A 1 276 ? -37.065 -2.974 -2.786 1.00 78.38 276 LEU A C 1
ATOM 2106 O O . LEU A 1 276 ? -36.462 -1.961 -3.136 1.00 78.38 276 LEU A O 1
ATOM 2110 N N . THR A 1 277 ? -36.496 -4.179 -2.798 1.00 81.38 277 THR A N 1
ATOM 2111 C CA . THR A 1 277 ? -35.173 -4.429 -3.392 1.00 81.38 277 THR A CA 1
ATOM 2112 C C . THR A 1 277 ? -35.263 -4.431 -4.918 1.00 81.38 277 THR A C 1
ATOM 2114 O O . THR A 1 277 ? -36.329 -4.692 -5.481 1.00 81.38 277 THR A O 1
ATOM 2117 N N . SER A 1 278 ? -34.140 -4.217 -5.607 1.00 75.12 278 SER A N 1
ATOM 2118 C CA . SER A 1 278 ? -34.066 -4.335 -7.072 1.00 75.12 278 SER A CA 1
ATOM 2119 C C . SER A 1 278 ? -34.629 -5.664 -7.591 1.00 75.12 278 SER A C 1
ATOM 2121 O O . SER A 1 278 ? -35.452 -5.676 -8.501 1.00 75.12 278 SER A O 1
ATOM 2123 N N . SER A 1 279 ? -34.261 -6.781 -6.956 1.00 79.94 279 SER A N 1
ATOM 2124 C CA . SER A 1 279 ? -34.751 -8.122 -7.305 1.00 79.94 279 SER A CA 1
ATOM 2125 C C . SER A 1 279 ? -36.248 -8.307 -7.041 1.00 79.94 279 SER A C 1
ATOM 2127 O O . SER A 1 279 ? -36.939 -8.978 -7.809 1.00 79.94 279 SER A O 1
ATOM 2129 N N . LEU A 1 280 ? -36.774 -7.691 -5.979 1.00 82.69 280 LEU A N 1
ATOM 2130 C CA . LEU A 1 280 ? -38.200 -7.722 -5.673 1.00 82.69 280 LEU A CA 1
ATOM 2131 C C . LEU A 1 280 ? -39.002 -6.884 -6.675 1.00 82.69 280 LEU A C 1
ATOM 2133 O O . LEU A 1 280 ? -40.070 -7.312 -7.099 1.00 82.69 280 LEU A O 1
ATOM 2137 N N . LEU A 1 281 ? -38.489 -5.727 -7.095 1.00 80.44 281 LEU A N 1
ATOM 2138 C CA . LEU A 1 281 ? -39.125 -4.890 -8.113 1.00 80.44 281 LEU A CA 1
ATOM 2139 C C . LEU A 1 281 ? -39.153 -5.586 -9.480 1.00 80.44 281 LEU A C 1
ATOM 2141 O O . LEU A 1 281 ? -40.212 -5.612 -10.102 1.00 80.44 281 LEU A O 1
ATOM 2145 N N . GLU A 1 282 ? -38.048 -6.209 -9.909 1.00 84.12 282 GLU A N 1
ATOM 2146 C CA . GLU A 1 282 ? -38.005 -7.033 -11.133 1.00 84.12 282 GLU A CA 1
ATOM 2147 C C . GLU A 1 282 ? -39.082 -8.129 -11.098 1.00 84.12 282 GLU A C 1
ATOM 2149 O O . GLU A 1 282 ? -39.847 -8.296 -12.049 1.00 84.12 282 GLU A O 1
ATOM 2154 N N . SER A 1 283 ? -39.235 -8.798 -9.951 1.00 85.06 283 SER A N 1
ATOM 2155 C CA . SER A 1 283 ? -40.264 -9.823 -9.765 1.00 85.06 283 SER A CA 1
ATOM 2156 C C . SER A 1 283 ? -41.695 -9.273 -9.716 1.00 85.06 283 SER A C 1
ATOM 2158 O O . SER A 1 283 ? -42.594 -9.926 -10.242 1.00 85.06 283 SER A O 1
ATOM 2160 N N . ILE A 1 284 ? -41.946 -8.137 -9.054 1.00 83.88 284 ILE A N 1
ATOM 2161 C CA . ILE A 1 284 ? -43.299 -7.566 -8.904 1.00 83.88 284 ILE A CA 1
ATOM 2162 C C . ILE A 1 284 ? -43.802 -6.998 -10.235 1.00 83.88 284 ILE A C 1
ATOM 2164 O O . ILE A 1 284 ? -44.987 -7.117 -10.553 1.00 83.88 284 ILE A O 1
ATOM 2168 N N . PHE A 1 285 ? -42.911 -6.387 -11.015 1.00 83.44 285 PHE A N 1
ATOM 2169 C CA . PHE A 1 285 ? -43.243 -5.850 -12.330 1.00 83.44 285 PHE A CA 1
ATOM 2170 C C . PHE A 1 285 ? -43.199 -6.896 -13.455 1.00 83.44 285 PHE A C 1
ATOM 2172 O O . PHE A 1 285 ? -43.639 -6.572 -14.558 1.00 83.44 285 PHE A O 1
ATOM 2179 N N . ASP A 1 286 ? -42.732 -8.120 -13.172 1.00 83.81 286 ASP A N 1
ATOM 2180 C CA . ASP A 1 286 ? -42.540 -9.216 -14.137 1.00 83.81 286 ASP A CA 1
ATOM 2181 C C . ASP A 1 286 ? -41.642 -8.794 -15.313 1.00 83.81 286 ASP A C 1
ATOM 2183 O O . ASP A 1 286 ? -42.007 -8.893 -16.486 1.00 83.81 286 ASP A O 1
ATOM 2187 N N . VAL A 1 287 ? -40.471 -8.243 -14.981 1.00 77.75 287 VAL A N 1
ATOM 2188 C CA . VAL A 1 287 ? -39.483 -7.752 -15.951 1.00 77.75 287 VAL A CA 1
ATOM 2189 C C . VAL A 1 287 ? -38.125 -8.417 -15.742 1.00 77.75 287 VAL A C 1
ATOM 2191 O O . VAL A 1 287 ? -37.717 -8.677 -14.612 1.00 77.75 287 VAL A O 1
ATOM 2194 N N . ASP A 1 288 ? -37.404 -8.656 -16.839 1.00 77.81 288 ASP A N 1
ATOM 2195 C CA . ASP A 1 288 ? -35.979 -9.002 -16.793 1.00 77.81 288 ASP A CA 1
ATOM 2196 C C . ASP A 1 288 ? -35.152 -7.811 -16.267 1.00 77.81 288 ASP A C 1
ATOM 2198 O O . ASP A 1 288 ? -35.614 -6.664 -16.293 1.00 77.81 288 ASP A O 1
ATOM 2202 N N . SER A 1 289 ? -33.903 -8.052 -15.845 1.00 76.50 289 SER A N 1
ATOM 2203 C CA . SER A 1 289 ? -33.025 -6.982 -15.355 1.00 76.50 289 SER A CA 1
ATOM 2204 C C . SER A 1 289 ? -32.861 -5.860 -16.388 1.00 76.50 289 SER A C 1
ATOM 2206 O O . SER A 1 289 ? -32.281 -6.043 -17.467 1.00 76.50 289 SER A O 1
ATOM 2208 N N . TRP A 1 290 ? -33.385 -4.679 -16.047 1.00 65.75 290 TRP A N 1
ATOM 2209 C CA . TRP A 1 290 ? -33.487 -3.556 -16.974 1.00 65.75 290 TRP A CA 1
ATOM 2210 C C . TRP A 1 290 ? -32.111 -3.005 -17.354 1.00 65.75 290 TRP A C 1
ATOM 2212 O O . TRP A 1 290 ? -31.194 -2.905 -16.534 1.00 65.75 290 TRP A O 1
ATOM 2222 N N . GLN A 1 291 ? -31.972 -2.627 -18.624 1.00 58.06 291 GLN A N 1
ATOM 2223 C CA . GLN A 1 291 ? -30.755 -2.033 -19.171 1.00 58.06 291 GLN A CA 1
ATOM 2224 C C . GLN A 1 291 ? -30.893 -0.507 -19.181 1.00 58.06 291 GLN A C 1
ATOM 2226 O O . GLN A 1 291 ? -31.776 0.037 -19.843 1.00 58.06 291 GLN A O 1
ATOM 2231 N N . GLY A 1 292 ? -30.010 0.184 -18.458 1.00 56.06 292 GLY A N 1
ATOM 2232 C CA . GLY A 1 292 ? -29.994 1.646 -18.381 1.00 56.06 292 GLY A CA 1
ATOM 2233 C C . GLY A 1 292 ? -30.852 2.242 -17.250 1.00 56.06 292 GLY A C 1
ATOM 2234 O O . GLY A 1 292 ? -31.250 1.535 -16.325 1.00 56.06 292 GLY A O 1
ATOM 2235 N N . PRO A 1 293 ? -31.088 3.566 -17.270 1.00 60.66 293 PRO A N 1
ATOM 2236 C CA . PRO A 1 293 ? -31.805 4.274 -16.208 1.00 60.66 293 PRO A CA 1
ATOM 2237 C C . PRO A 1 293 ? -33.286 3.871 -16.111 1.00 60.66 293 PRO A C 1
ATOM 2239 O O . PRO A 1 293 ? -34.048 4.134 -17.035 1.00 60.66 293 PRO A O 1
ATOM 2242 N N . ALA A 1 294 ? -33.722 3.331 -14.967 1.00 65.56 294 ALA A N 1
ATOM 2243 C CA . ALA A 1 294 ? -35.141 3.110 -14.656 1.00 65.56 294 ALA A CA 1
ATOM 2244 C C . ALA A 1 294 ? -35.637 4.042 -13.536 1.00 65.56 294 ALA A C 1
ATOM 2246 O O . ALA A 1 294 ? -34.844 4.558 -12.740 1.00 65.56 294 ALA A O 1
ATOM 2247 N N . MET A 1 295 ? -36.948 4.286 -13.499 1.00 71.62 295 MET A N 1
ATOM 2248 C CA . MET A 1 295 ? -37.644 5.074 -12.473 1.00 71.62 295 MET A CA 1
ATOM 2249 C C . MET A 1 295 ? -38.888 4.310 -12.018 1.00 71.62 295 MET A C 1
ATOM 2251 O O . MET A 1 295 ? -39.555 3.692 -12.842 1.00 71.62 295 MET A O 1
ATOM 2255 N N . VAL A 1 296 ? -39.242 4.383 -10.734 1.00 70.75 296 VAL A N 1
ATOM 2256 C CA . VAL A 1 296 ? -40.542 3.890 -10.246 1.00 70.75 296 VAL A CA 1
ATOM 2257 C C . VAL A 1 296 ? -41.391 5.085 -9.842 1.00 70.75 296 VAL A C 1
ATOM 2259 O O . VAL A 1 296 ? -40.970 5.921 -9.041 1.00 70.75 296 VAL A O 1
ATOM 2262 N N . THR A 1 297 ? -42.596 5.168 -10.399 1.00 73.31 297 THR A N 1
ATOM 2263 C CA . THR A 1 297 ? -43.611 6.122 -9.948 1.00 73.31 297 THR A CA 1
ATOM 2264 C C . THR A 1 297 ? -44.457 5.464 -8.876 1.00 73.31 297 THR A C 1
ATOM 2266 O O . THR A 1 297 ? -44.991 4.378 -9.111 1.00 73.31 297 THR A O 1
ATOM 2269 N N . LEU A 1 298 ? -44.602 6.117 -7.728 1.00 72.75 298 LEU A N 1
ATOM 2270 C CA . LEU A 1 298 ? -45.363 5.609 -6.596 1.00 72.75 298 LEU A CA 1
ATOM 2271 C C . LEU A 1 298 ? -46.692 6.346 -6.461 1.00 72.75 298 LEU A C 1
ATOM 2273 O O . LEU A 1 298 ? -46.801 7.552 -6.682 1.00 72.75 298 LEU A O 1
ATOM 2277 N N . LYS A 1 299 ? -47.704 5.606 -6.029 1.00 74.62 299 LYS A N 1
ATOM 2278 C CA . LYS A 1 299 ? -49.012 6.112 -5.644 1.00 74.62 299 LYS A CA 1
ATOM 2279 C C . LYS A 1 299 ? -49.399 5.434 -4.340 1.00 74.62 299 LYS A C 1
ATOM 2281 O O . LYS A 1 299 ? -49.606 4.225 -4.289 1.00 74.62 299 LYS A O 1
ATOM 2286 N N . GLY A 1 300 ? -49.423 6.209 -3.269 1.00 66.19 300 GLY A N 1
ATOM 2287 C CA . GLY A 1 300 ? -49.501 5.689 -1.909 1.00 66.19 300 GLY A CA 1
ATOM 2288 C C . GLY A 1 300 ? -50.562 6.389 -1.056 1.00 66.19 300 GLY A C 1
ATOM 2289 O O . GLY A 1 300 ? -51.493 6.975 -1.613 1.00 66.19 300 GLY A O 1
ATOM 2290 N N . PRO A 1 301 ? -50.436 6.312 0.283 1.00 61.69 301 PRO A N 1
ATOM 2291 C CA . PRO A 1 301 ? -51.309 7.011 1.231 1.00 61.69 301 PRO A CA 1
ATOM 2292 C C . PRO A 1 301 ? -51.389 8.519 0.982 1.00 61.69 301 PRO A C 1
ATOM 2294 O O . PRO A 1 301 ? -50.501 9.085 0.354 1.00 61.69 301 PRO A O 1
ATOM 2297 N N . ASP A 1 302 ? -52.388 9.184 1.579 1.00 59.72 302 ASP A N 1
ATOM 2298 C CA . ASP A 1 302 ? -52.514 10.657 1.576 1.00 59.72 302 ASP A CA 1
ATOM 2299 C C . ASP A 1 302 ? -51.202 11.369 1.971 1.00 59.72 302 ASP A C 1
ATOM 2301 O O . ASP A 1 302 ? -50.959 12.492 1.539 1.00 59.72 302 ASP A O 1
ATOM 2305 N N . LYS A 1 303 ? -50.364 10.718 2.795 1.00 64.06 303 LYS A N 1
ATOM 2306 C CA . LYS A 1 303 ? -49.002 11.147 3.131 1.00 64.06 303 LYS A CA 1
ATOM 2307 C C . LYS A 1 303 ? -48.084 9.931 3.318 1.00 64.06 303 LYS A C 1
ATOM 2309 O O . LYS A 1 303 ? -48.410 9.035 4.102 1.00 64.06 303 LYS A O 1
ATOM 2314 N N . PHE A 1 304 ? -46.960 9.882 2.606 1.00 66.00 304 PHE A N 1
ATOM 2315 C CA . PHE A 1 304 ? -45.950 8.832 2.753 1.00 66.00 304 PHE A CA 1
ATOM 2316 C C . PHE A 1 304 ? -44.542 9.346 2.491 1.00 66.00 304 PHE A C 1
ATOM 2318 O O . PHE A 1 304 ? -44.347 10.329 1.784 1.00 66.00 304 PHE A O 1
ATOM 2325 N N . ASP A 1 305 ? -43.569 8.633 3.044 1.00 67.50 305 ASP A N 1
ATOM 2326 C CA . ASP A 1 305 ? -42.151 8.919 2.899 1.00 67.50 305 ASP A CA 1
ATOM 2327 C C . ASP A 1 305 ? -41.487 7.821 2.073 1.00 67.50 305 ASP A C 1
ATOM 2329 O O . ASP A 1 305 ? -41.825 6.649 2.209 1.00 67.50 305 ASP A O 1
ATOM 2333 N N . ALA A 1 306 ? -40.532 8.180 1.219 1.00 66.12 306 ALA A N 1
ATOM 2334 C CA . ALA A 1 306 ? -39.723 7.228 0.467 1.00 66.12 306 ALA A CA 1
ATOM 2335 C C . ALA A 1 306 ? -38.235 7.498 0.718 1.00 66.12 306 ALA A C 1
ATOM 2337 O O . ALA A 1 306 ? -37.803 8.653 0.748 1.00 66.12 306 ALA A O 1
ATOM 2338 N N . ILE A 1 307 ? -37.461 6.435 0.921 1.00 68.81 307 ILE A N 1
ATOM 2339 C CA . ILE A 1 307 ? -36.017 6.473 1.166 1.00 68.81 307 ILE A CA 1
ATOM 2340 C C . ILE A 1 307 ? -35.370 5.389 0.313 1.00 68.81 307 ILE A C 1
ATOM 2342 O O . ILE A 1 307 ? -35.881 4.278 0.255 1.00 68.81 307 ILE A O 1
ATOM 2346 N N . THR A 1 308 ? -34.246 5.688 -0.327 1.00 66.62 308 THR A N 1
ATOM 2347 C CA . THR A 1 308 ? -33.417 4.672 -0.982 1.00 66.62 308 THR A CA 1
ATOM 2348 C C . THR A 1 308 ? -32.188 4.421 -0.122 1.00 66.62 308 THR A C 1
ATOM 2350 O O . THR A 1 308 ? -31.503 5.371 0.258 1.00 66.62 308 THR A O 1
ATOM 2353 N N . ARG A 1 309 ? -31.954 3.154 0.209 1.00 70.50 309 ARG A N 1
ATOM 2354 C CA . ARG A 1 309 ? -30.725 2.617 0.784 1.00 70.50 309 ARG A CA 1
ATOM 2355 C C . ARG A 1 309 ? -29.931 1.961 -0.332 1.00 70.50 309 ARG A C 1
ATOM 2357 O O . ARG A 1 309 ? -30.495 1.257 -1.161 1.00 70.50 309 ARG A O 1
ATOM 2364 N N . LEU A 1 310 ? -28.631 2.180 -0.356 1.00 64.12 310 LEU A N 1
ATOM 2365 C CA . LEU A 1 310 ? -27.716 1.565 -1.302 1.00 64.12 310 LEU A CA 1
ATOM 2366 C C . LEU A 1 310 ? -26.539 0.972 -0.579 1.00 64.12 310 LEU A C 1
ATOM 2368 O O . LEU A 1 310 ? -26.083 1.551 0.393 1.00 64.12 310 LEU A O 1
ATOM 2372 N N . THR A 1 311 ? -26.072 -0.175 -1.041 1.00 66.06 311 THR A N 1
ATOM 2373 C CA . THR A 1 311 ? -24.939 -0.891 -0.461 1.00 66.06 311 THR A CA 1
ATOM 2374 C C . THR A 1 311 ? -23.935 -1.200 -1.563 1.00 66.06 311 THR A C 1
ATOM 2376 O O . THR A 1 311 ? -24.306 -1.807 -2.569 1.00 66.06 311 THR A O 1
ATOM 2379 N N . SER A 1 312 ? -22.699 -0.733 -1.399 1.00 59.12 312 SER A N 1
ATOM 2380 C CA . SER A 1 312 ? -21.583 -0.999 -2.308 1.00 59.12 312 SER A CA 1
ATOM 2381 C C . SER A 1 312 ? -21.036 -2.426 -2.119 1.00 59.12 312 SER A C 1
ATOM 2383 O O . SER A 1 312 ? -21.368 -3.086 -1.127 1.00 59.12 312 SER A O 1
ATOM 2385 N N . PRO A 1 313 ? -20.154 -2.908 -3.015 1.00 51.22 313 PRO A N 1
ATOM 2386 C CA . PRO A 1 313 ? -19.505 -4.216 -2.879 1.00 51.22 313 PRO A CA 1
ATOM 2387 C C . PRO A 1 313 ? -18.603 -4.303 -1.638 1.00 51.22 313 PRO A C 1
ATOM 2389 O O . PRO A 1 313 ? -18.509 -5.359 -1.019 1.00 51.22 313 PRO A O 1
ATOM 2392 N N . SER A 1 314 ? -18.006 -3.173 -1.244 1.00 49.94 314 SER A N 1
ATOM 2393 C CA . SER A 1 314 ? -17.203 -2.994 -0.028 1.00 49.94 314 SER A CA 1
ATOM 2394 C C . SER A 1 314 ? -18.029 -2.917 1.266 1.00 49.94 314 SER A C 1
ATOM 2396 O O . SER A 1 314 ? -17.471 -2.715 2.338 1.00 49.94 314 SER A O 1
ATOM 2398 N N . GLY A 1 315 ? -19.360 -3.066 1.197 1.00 54.31 315 GLY A N 1
ATOM 2399 C CA . GLY A 1 315 ? -20.250 -3.003 2.362 1.00 54.31 315 GLY A CA 1
ATOM 2400 C C . GLY A 1 315 ? -20.630 -1.583 2.797 1.00 54.31 315 GLY A C 1
ATOM 2401 O O . GLY A 1 315 ? -21.360 -1.425 3.778 1.00 54.31 315 GLY A O 1
ATOM 2402 N N . LEU A 1 316 ? -20.205 -0.545 2.062 1.00 55.34 316 LEU A N 1
ATOM 2403 C CA . LEU A 1 316 ? -20.570 0.844 2.352 1.00 55.34 316 LEU A CA 1
ATOM 2404 C C . LEU A 1 316 ? -22.050 1.071 2.060 1.00 55.34 316 LEU A C 1
ATOM 2406 O O . LEU A 1 316 ? -22.528 0.809 0.957 1.00 55.34 316 LEU A O 1
ATOM 2410 N N . VAL A 1 317 ? -22.772 1.615 3.038 1.00 56.78 317 VAL A N 1
ATOM 2411 C CA . VAL A 1 317 ? -24.212 1.869 2.931 1.00 56.78 317 VAL A CA 1
ATOM 2412 C C . VAL A 1 317 ? -24.499 3.375 2.832 1.00 56.78 317 VAL A C 1
ATOM 2414 O O . VAL A 1 317 ? -24.016 4.150 3.653 1.00 56.78 317 VAL A O 1
ATOM 2417 N N . SER A 1 318 ? -25.322 3.795 1.866 1.00 58.66 318 SER A N 1
ATOM 2418 C CA . SER A 1 318 ? -25.812 5.175 1.676 1.00 58.66 318 SER A CA 1
ATOM 2419 C C . SER A 1 318 ? -27.335 5.236 1.780 1.00 58.66 318 SER A C 1
ATOM 2421 O O . SER A 1 318 ? -28.001 4.432 1.131 1.00 58.66 318 SER A O 1
ATOM 2423 N N . ASN A 1 319 ? -27.907 6.190 2.532 1.00 59.28 319 ASN A N 1
ATOM 2424 C CA . ASN A 1 319 ? -29.367 6.369 2.629 1.00 59.28 319 ASN A CA 1
ATOM 2425 C C . ASN A 1 319 ? -29.804 7.808 2.306 1.00 59.28 319 ASN A C 1
ATOM 2427 O O . ASN A 1 319 ? -29.192 8.772 2.756 1.00 59.28 319 ASN A O 1
ATOM 2431 N N . THR A 1 320 ? -30.951 7.976 1.642 1.00 58.09 320 THR A N 1
ATOM 2432 C CA . THR A 1 320 ? -31.536 9.297 1.326 1.00 58.09 320 THR A CA 1
ATOM 2433 C C . THR A 1 320 ? -32.427 9.859 2.454 1.00 58.09 320 THR A C 1
ATOM 2435 O O . THR A 1 320 ? -33.628 10.069 2.250 1.00 58.09 320 THR A O 1
ATOM 2438 N N . ASN A 1 321 ? -31.905 10.063 3.671 1.00 55.59 321 ASN A N 1
ATOM 2439 C CA . ASN A 1 321 ? -32.725 10.463 4.827 1.00 55.59 321 ASN A CA 1
ATOM 2440 C C . ASN A 1 321 ? -32.605 11.962 5.176 1.00 55.59 321 ASN A C 1
ATOM 2442 O O . ASN A 1 321 ? -31.798 12.376 6.004 1.00 55.59 321 ASN A O 1
ATOM 2446 N N . CYS A 1 322 ? -33.469 12.766 4.555 1.00 56.78 322 CYS A N 1
ATOM 2447 C CA . CYS A 1 322 ? -33.557 14.215 4.750 1.00 56.78 322 CYS A CA 1
ATOM 2448 C C . CYS A 1 322 ? -33.748 14.674 6.202 1.00 56.78 322 CYS A C 1
ATOM 2450 O O . CYS A 1 322 ? -34.374 13.982 7.004 1.00 56.78 322 CYS A O 1
ATOM 2452 N N . VAL A 1 323 ? -33.318 15.911 6.497 1.00 58.88 323 VAL A N 1
ATOM 2453 C CA . VAL A 1 323 ? -33.770 16.650 7.689 1.00 58.88 323 VAL A CA 1
ATOM 2454 C C . VAL A 1 323 ? -35.291 16.786 7.622 1.00 58.88 323 VAL A C 1
ATOM 2456 O O . VAL A 1 323 ? -35.814 17.273 6.623 1.00 58.88 323 VAL A O 1
ATOM 2459 N N . ARG A 1 324 ? -36.003 16.332 8.657 1.00 61.19 324 ARG A N 1
ATOM 2460 C CA . ARG A 1 324 ? -37.472 16.237 8.650 1.00 61.19 324 ARG A CA 1
ATOM 2461 C C . ARG A 1 324 ? -38.081 16.796 9.926 1.00 61.19 324 ARG A C 1
ATOM 2463 O O . ARG A 1 324 ? -37.518 16.640 11.005 1.00 61.19 324 ARG A O 1
ATOM 2470 N N . GLN A 1 325 ? -39.258 17.405 9.815 1.00 66.44 325 GLN A N 1
ATOM 2471 C CA . GLN A 1 325 ? -40.071 17.754 10.980 1.00 66.44 325 GLN A CA 1
ATOM 2472 C C . GLN A 1 325 ? -40.680 16.481 11.585 1.00 66.44 325 GLN A C 1
ATOM 2474 O O . GLN A 1 325 ? -41.222 15.648 10.861 1.00 66.44 325 GLN A O 1
ATOM 2479 N N . SER A 1 326 ? -40.616 16.342 12.910 1.00 67.75 326 SER A N 1
ATOM 2480 C CA . SER A 1 326 ? -41.396 15.361 13.691 1.00 67.75 326 SER A CA 1
ATOM 2481 C C . SER A 1 326 ? -41.177 13.858 13.420 1.00 67.75 326 SER A C 1
ATOM 2483 O O . SER A 1 326 ? -41.753 13.044 14.137 1.00 67.75 326 SER A O 1
ATOM 2485 N N . ALA A 1 327 ? -40.366 13.426 12.452 1.00 73.62 327 ALA A N 1
ATOM 2486 C CA . ALA A 1 327 ? -40.050 12.007 12.262 1.00 73.62 327 ALA A CA 1
ATOM 2487 C C . ALA A 1 327 ? -38.669 11.779 11.644 1.00 73.62 327 ALA A C 1
ATOM 2489 O O . ALA A 1 327 ? -38.166 12.607 10.888 1.00 73.62 327 ALA A O 1
ATOM 2490 N N . VAL A 1 328 ? -38.079 10.622 11.941 1.00 77.38 328 VAL A N 1
ATOM 2491 C CA . VAL A 1 328 ? -36.883 10.123 11.266 1.00 77.38 328 VAL A CA 1
ATOM 2492 C C . VAL A 1 328 ? -36.929 8.602 11.133 1.00 77.38 328 VAL A C 1
ATOM 2494 O O . VAL A 1 328 ? -37.468 7.905 11.992 1.00 77.38 328 VAL A O 1
ATOM 2497 N N . HIS A 1 329 ? -36.364 8.077 10.052 1.00 76.62 329 HIS A N 1
ATOM 2498 C CA . HIS A 1 329 ? -36.387 6.647 9.737 1.00 76.62 329 HIS A CA 1
ATOM 2499 C C . HIS A 1 329 ? -34.977 6.045 9.715 1.00 76.62 329 HIS A C 1
ATOM 2501 O O . HIS A 1 329 ? -33.981 6.765 9.801 1.00 76.62 329 HIS A O 1
ATOM 2507 N N . MET A 1 330 ? -34.899 4.723 9.553 1.00 74.56 330 MET A N 1
ATOM 2508 C CA . MET A 1 330 ? -33.646 3.966 9.435 1.00 74.56 330 MET A CA 1
ATOM 2509 C C . MET A 1 330 ? -32.755 4.004 10.680 1.00 74.56 330 MET A C 1
ATOM 2511 O O . MET A 1 330 ? -31.536 3.936 10.560 1.00 74.56 330 MET A O 1
ATOM 2515 N N . VAL A 1 331 ? -33.355 4.108 11.868 1.00 81.62 331 VAL A N 1
ATOM 2516 C CA . VAL A 1 331 ? -32.624 4.013 13.138 1.00 81.62 331 VAL A CA 1
ATOM 2517 C C . VAL A 1 331 ? -32.302 2.537 13.396 1.00 81.62 331 VAL A C 1
ATOM 2519 O O . VAL A 1 331 ? -33.185 1.780 13.800 1.00 81.62 331 VAL A O 1
ATOM 2522 N N . GLU A 1 332 ? -31.075 2.105 13.107 1.00 80.94 332 GLU A N 1
ATOM 2523 C CA . GLU A 1 332 ? -30.638 0.711 13.287 1.00 80.94 332 GLU A CA 1
ATOM 2524 C C . GLU A 1 332 ? -30.510 0.388 14.780 1.00 80.94 332 GLU A C 1
ATOM 2526 O O . GLU A 1 332 ? -29.892 1.151 15.531 1.00 80.94 332 GLU A O 1
ATOM 2531 N N . GLY A 1 333 ? -31.114 -0.722 15.211 1.00 75.44 333 GLY A N 1
ATOM 2532 C CA . GLY A 1 333 ? -31.100 -1.153 16.613 1.00 75.44 333 GLY A CA 1
ATOM 2533 C C . GLY A 1 333 ? -29.833 -1.908 17.014 1.00 75.44 333 GLY A C 1
ATOM 2534 O O . GLY A 1 333 ? -29.373 -1.779 18.146 1.00 75.44 333 GLY A O 1
ATOM 2535 N N . ASP A 1 334 ? -29.236 -2.623 16.063 1.00 70.62 334 ASP A N 1
ATOM 2536 C CA . ASP A 1 334 ? -28.015 -3.428 16.171 1.00 70.62 334 ASP A CA 1
ATOM 2537 C C . ASP A 1 334 ? -26.760 -2.733 15.605 1.00 70.62 334 ASP A C 1
ATOM 2539 O O . ASP A 1 334 ? -25.655 -3.247 15.755 1.00 70.62 334 ASP A O 1
ATOM 2543 N N . GLY A 1 335 ? -26.915 -1.549 15.002 1.00 65.62 335 GLY A N 1
ATOM 2544 C CA . GLY A 1 335 ? -25.821 -0.702 14.510 1.00 65.62 335 GLY A CA 1
ATOM 2545 C C . GLY A 1 335 ? -25.579 0.550 15.363 1.00 65.62 335 GLY A C 1
ATOM 2546 O O . GLY A 1 335 ? -26.306 0.832 16.311 1.00 65.62 335 GLY A O 1
ATOM 2547 N N . ASN A 1 336 ? -24.578 1.357 15.005 1.00 66.56 336 ASN A N 1
ATOM 2548 C CA . ASN A 1 336 ? -24.260 2.614 15.694 1.00 66.56 336 ASN A CA 1
ATOM 2549 C C . ASN A 1 336 ? -25.102 3.783 15.144 1.00 66.56 336 ASN A C 1
ATOM 2551 O O . ASN A 1 336 ? -24.614 4.576 14.341 1.00 66.56 336 ASN A O 1
ATOM 2555 N N . SER A 1 337 ? -26.369 3.894 15.555 1.00 72.56 337 SER A N 1
ATOM 2556 C CA . SER A 1 337 ? -27.284 4.946 15.064 1.00 72.56 337 SER A CA 1
ATOM 2557 C C . SER A 1 337 ? -27.413 6.131 16.021 1.00 72.56 337 SER A C 1
ATOM 2559 O O . SER A 1 337 ? -27.491 5.949 17.235 1.00 72.56 337 SER A O 1
ATOM 2561 N N . TYR A 1 338 ? -27.529 7.343 15.478 1.00 74.69 338 TYR A N 1
ATOM 2562 C CA . TYR A 1 338 ? -27.705 8.594 16.212 1.00 74.69 338 TYR A CA 1
ATOM 2563 C C . TYR A 1 338 ? -28.815 9.443 15.604 1.00 74.69 338 TYR A C 1
ATOM 2565 O O . TYR A 1 338 ? -28.725 9.883 14.462 1.00 74.69 338 TYR A O 1
ATOM 2573 N N . VAL A 1 339 ? -29.816 9.789 16.407 1.00 79.00 339 VAL A N 1
ATOM 2574 C CA . VAL A 1 339 ? -30.844 10.762 16.041 1.00 79.00 339 VAL A CA 1
ATOM 2575 C C . VAL A 1 339 ? -30.491 12.128 16.618 1.00 79.00 339 VAL A C 1
ATOM 2577 O O . VAL A 1 339 ? -30.434 12.300 17.832 1.00 79.00 339 VAL A O 1
ATOM 2580 N N . ARG A 1 340 ? -30.289 13.122 15.755 1.00 78.88 340 ARG A N 1
ATOM 2581 C CA . ARG A 1 340 ? -30.137 14.535 16.114 1.00 78.88 340 ARG A CA 1
ATOM 2582 C C . ARG A 1 340 ? -31.496 15.220 16.098 1.00 78.88 340 ARG A C 1
ATOM 2584 O O . ARG A 1 340 ? -32.136 15.250 15.055 1.00 78.88 340 ARG A O 1
ATOM 2591 N N . LEU A 1 341 ? -31.895 15.819 17.213 1.00 81.81 341 LEU A N 1
ATOM 2592 C CA . LEU A 1 341 ? -33.047 16.710 17.335 1.00 81.81 341 LEU A CA 1
ATOM 2593 C C . LEU A 1 341 ? -32.567 18.163 17.338 1.00 81.81 341 LEU A C 1
ATOM 2595 O O . LEU A 1 341 ? -31.573 18.474 17.992 1.00 81.81 341 LEU A O 1
ATOM 2599 N N . ILE A 1 342 ? -33.264 19.038 16.617 1.00 76.31 342 ILE A N 1
ATOM 2600 C CA . ILE A 1 342 ? -32.882 20.433 16.378 1.00 76.31 342 ILE A CA 1
ATOM 2601 C C . ILE A 1 342 ? -34.108 21.325 16.589 1.00 76.31 342 ILE A C 1
ATOM 2603 O O . ILE A 1 342 ? -35.111 21.160 15.895 1.00 76.31 342 ILE A O 1
ATOM 2607 N N . ASN A 1 343 ? -34.024 22.297 17.500 1.00 81.88 343 ASN A N 1
ATOM 2608 C CA . ASN A 1 343 ? -35.028 23.357 17.599 1.00 81.88 343 ASN A CA 1
ATOM 2609 C C . ASN A 1 343 ? -34.622 24.551 16.720 1.00 81.88 343 ASN A C 1
ATOM 2611 O O . ASN A 1 343 ? -33.692 25.278 17.060 1.00 81.88 343 ASN A O 1
ATOM 2615 N N . ARG A 1 344 ? -35.320 24.770 15.600 1.00 71.50 344 ARG A N 1
ATOM 2616 C CA . ARG A 1 344 ? -35.087 25.919 14.696 1.00 71.50 344 ARG A CA 1
ATOM 2617 C C . ARG A 1 344 ? -35.952 27.143 15.022 1.00 71.50 344 ARG A C 1
ATOM 2619 O O . ARG A 1 344 ? -35.885 28.139 14.310 1.00 71.50 344 ARG A O 1
ATOM 2626 N N . GLY A 1 345 ? -36.787 27.059 16.055 1.00 70.56 345 GLY A N 1
ATOM 2627 C CA . GLY A 1 345 ? -37.675 28.137 16.476 1.00 70.56 345 GLY A CA 1
ATOM 2628 C C . GLY A 1 345 ? -37.015 29.121 17.437 1.00 70.56 345 GLY A C 1
ATOM 2629 O O . GLY A 1 345 ? -35.950 28.871 17.995 1.00 70.56 345 GLY A O 1
ATOM 2630 N N . ASP A 1 346 ? -37.709 30.228 17.683 1.00 76.75 346 ASP A N 1
ATOM 2631 C CA . ASP A 1 346 ? -37.344 31.270 18.648 1.00 76.75 346 ASP A CA 1
ATOM 2632 C C . ASP A 1 346 ? -37.875 30.993 20.071 1.00 76.75 346 ASP A C 1
ATOM 2634 O O . ASP A 1 346 ? -37.558 31.723 21.012 1.00 76.75 346 ASP A O 1
ATOM 2638 N N . GLN A 1 347 ? -38.669 29.929 20.247 1.00 82.12 347 GLN A N 1
ATOM 2639 C CA . GLN A 1 347 ? -39.225 29.477 21.527 1.00 82.12 347 GLN A CA 1
ATOM 2640 C C . GLN A 1 347 ? -38.765 28.051 21.880 1.00 82.12 347 GLN A C 1
ATOM 2642 O O . GLN A 1 347 ? -38.525 27.245 20.978 1.00 82.12 347 GLN A O 1
ATOM 2647 N N . PRO A 1 348 ? -38.666 27.690 23.176 1.00 85.75 348 PRO A N 1
ATOM 2648 C CA . PRO A 1 348 ? -38.370 26.317 23.580 1.00 85.75 348 PRO A CA 1
ATOM 2649 C C . PRO A 1 348 ? -39.440 25.318 23.108 1.00 85.75 348 PRO A C 1
ATOM 2651 O O . PRO A 1 348 ? -40.640 25.591 23.208 1.00 85.75 348 PRO A O 1
ATOM 2654 N N . VAL A 1 349 ? -39.007 24.135 22.666 1.00 87.50 349 VAL A N 1
ATOM 2655 C CA . VAL A 1 349 ? -39.878 22.976 22.417 1.00 87.50 349 VAL A CA 1
ATOM 2656 C C . VAL A 1 349 ? -39.866 22.109 23.673 1.00 87.50 349 VAL A C 1
ATOM 2658 O O . VAL A 1 349 ? -38.821 21.612 24.078 1.00 87.50 349 VAL A O 1
ATOM 2661 N N . THR A 1 350 ? -41.015 21.938 24.317 1.00 89.94 350 THR A N 1
ATOM 2662 C CA . THR A 1 350 ? -41.182 21.223 25.593 1.00 89.94 350 THR A CA 1
ATOM 2663 C C . THR A 1 350 ? -42.013 19.952 25.423 1.00 89.94 350 THR A C 1
ATOM 2665 O O . THR A 1 350 ? -42.735 19.816 24.439 1.00 89.94 350 THR A O 1
ATOM 2668 N N . ASP A 1 351 ? -41.904 19.024 26.379 1.00 90.00 351 ASP A N 1
ATOM 2669 C CA . ASP A 1 351 ? -42.582 17.713 26.375 1.00 90.00 351 ASP A CA 1
ATOM 2670 C C . ASP A 1 351 ? -42.334 16.919 25.080 1.00 90.00 351 ASP A C 1
ATOM 2672 O O . ASP A 1 351 ? -43.261 16.461 24.416 1.00 90.00 351 ASP A O 1
ATOM 2676 N N . ILE A 1 352 ? -41.059 16.780 24.704 1.00 91.38 352 ILE A N 1
ATOM 2677 C CA . ILE A 1 352 ? -40.659 16.082 23.481 1.00 91.38 352 ILE A CA 1
ATOM 2678 C C . ILE A 1 352 ? -40.771 14.575 23.712 1.00 91.38 352 ILE A C 1
ATOM 2680 O O . ILE A 1 352 ? -40.008 13.980 24.484 1.00 91.38 352 ILE A O 1
ATOM 2684 N N . ARG A 1 353 ? -41.727 13.954 23.026 1.00 91.81 353 ARG A N 1
ATOM 2685 C CA . ARG A 1 353 ? -42.084 12.543 23.168 1.00 91.81 353 ARG A CA 1
ATOM 2686 C C . ARG A 1 353 ? -41.933 11.790 21.868 1.00 91.81 353 ARG A C 1
ATOM 2688 O O . ARG A 1 353 ? -42.280 12.322 20.821 1.00 91.81 353 ARG A O 1
ATOM 2695 N N . GLY A 1 354 ? -41.462 10.553 21.951 1.00 89.94 354 GLY A N 1
ATOM 2696 C CA . GLY A 1 354 ? -41.203 9.690 20.811 1.00 89.94 354 GLY A CA 1
ATOM 2697 C C . GLY A 1 354 ? -42.022 8.404 20.833 1.00 89.94 354 GLY A C 1
ATOM 2698 O O . GLY A 1 354 ? -42.423 7.928 21.890 1.00 89.94 354 GLY A O 1
ATOM 2699 N N . THR A 1 355 ? -42.244 7.823 19.659 1.00 88.88 355 THR A N 1
ATOM 2700 C CA . THR A 1 355 ? -42.719 6.444 19.476 1.00 88.88 355 THR A CA 1
ATOM 2701 C C . THR A 1 355 ? -41.845 5.774 18.420 1.00 88.88 355 THR A C 1
ATOM 2703 O O . THR A 1 355 ? -41.707 6.321 17.323 1.00 88.88 355 THR A O 1
ATOM 2706 N N . LEU A 1 356 ? -41.241 4.631 18.759 1.00 89.12 356 LEU A N 1
ATOM 2707 C CA . LEU A 1 356 ? -40.512 3.793 17.808 1.00 89.12 356 LEU A CA 1
ATOM 2708 C C . LEU A 1 356 ? -41.470 2.812 17.140 1.00 89.12 356 LEU A C 1
ATOM 2710 O O . LEU A 1 356 ? -42.291 2.194 17.812 1.00 89.12 356 LEU A O 1
ATOM 2714 N N . TYR A 1 357 ? -41.330 2.651 15.832 1.00 84.94 357 TYR A N 1
ATOM 2715 C CA . TYR A 1 357 ? -42.064 1.684 15.027 1.00 84.94 357 TYR A CA 1
ATOM 2716 C C . TYR A 1 357 ? -41.079 0.764 14.311 1.00 84.94 357 TYR A C 1
ATOM 2718 O O . TYR A 1 357 ? -40.068 1.229 13.773 1.00 84.94 357 TYR A O 1
ATOM 2726 N N . ASP A 1 358 ? -41.374 -0.531 14.290 1.00 82.00 358 ASP A N 1
ATOM 2727 C CA . ASP A 1 358 ? -40.650 -1.492 13.465 1.00 82.00 358 ASP A CA 1
ATOM 2728 C C . ASP A 1 358 ? -41.039 -1.375 11.983 1.00 82.00 358 ASP A C 1
ATOM 2730 O O . ASP A 1 358 ? -41.814 -0.507 11.570 1.00 82.00 358 ASP A O 1
ATOM 2734 N N . ALA A 1 359 ? -40.493 -2.265 11.153 1.00 75.62 359 ALA A N 1
ATOM 2735 C CA . ALA A 1 359 ? -40.804 -2.284 9.731 1.00 75.62 359 ALA A CA 1
ATOM 2736 C C . ALA A 1 359 ? -42.302 -2.511 9.438 1.00 75.62 359 ALA A C 1
ATOM 2738 O O . ALA A 1 359 ? -42.809 -1.999 8.446 1.00 75.62 359 ALA A O 1
ATOM 2739 N N . ALA A 1 360 ? -43.024 -3.230 10.300 1.00 75.44 360 ALA A N 1
ATOM 2740 C CA . ALA A 1 360 ? -44.443 -3.524 10.131 1.00 75.44 360 ALA A CA 1
ATOM 2741 C C . ALA A 1 360 ? -45.364 -2.393 10.632 1.00 75.44 360 ALA A C 1
ATOM 2743 O O . ALA A 1 360 ? -46.579 -2.481 10.462 1.00 75.44 360 ALA A O 1
ATOM 2744 N N . GLY A 1 361 ? -44.812 -1.331 11.229 1.00 73.38 361 GLY A N 1
ATOM 2745 C CA . GLY A 1 361 ? -45.594 -0.265 11.862 1.00 73.38 361 GLY A CA 1
ATOM 2746 C C . GLY A 1 361 ? -46.080 -0.642 13.259 1.00 73.38 361 GLY A C 1
ATOM 2747 O O . GLY A 1 361 ? -46.964 0.012 13.810 1.00 73.38 361 GLY A O 1
ATOM 2748 N N . ILE A 1 362 ? -45.512 -1.696 13.850 1.00 81.19 362 ILE A N 1
ATOM 2749 C CA . ILE A 1 362 ? -45.787 -2.088 15.227 1.00 81.19 362 ILE A CA 1
ATOM 2750 C C . ILE A 1 362 ? -44.906 -1.244 16.141 1.00 81.19 362 ILE A C 1
ATOM 2752 O O . ILE A 1 362 ? -43.715 -1.060 15.891 1.00 81.19 362 ILE A O 1
ATOM 2756 N N . VAL A 1 363 ? -45.497 -0.730 17.219 1.00 86.25 363 VAL A N 1
ATOM 2757 C CA . VAL A 1 363 ? -44.754 0.022 18.231 1.00 86.25 363 VAL A CA 1
ATOM 2758 C C . VAL A 1 363 ? -43.707 -0.880 18.887 1.00 86.25 363 VAL A C 1
ATOM 2760 O O . VAL A 1 363 ? -44.039 -1.925 19.448 1.00 86.25 363 VAL A O 1
ATOM 2763 N N . LEU A 1 364 ? -42.451 -0.440 18.848 1.00 86.06 364 LEU A N 1
ATOM 2764 C CA . LEU A 1 364 ? -41.338 -1.045 19.566 1.00 86.06 364 LEU A CA 1
ATOM 2765 C C . LEU A 1 364 ? -41.229 -0.421 20.956 1.00 86.06 364 LEU A C 1
ATOM 2767 O O . LEU A 1 364 ? -41.002 0.781 21.097 1.00 86.06 364 LEU A O 1
ATOM 2771 N N . GLY A 1 365 ? -41.357 -1.260 21.983 1.00 89.38 365 GLY A N 1
ATOM 2772 C CA . GLY A 1 365 ? -41.288 -0.817 23.371 1.00 89.38 365 GLY A CA 1
ATOM 2773 C C . GLY A 1 365 ? -42.502 0.007 23.792 1.00 89.38 365 GLY A C 1
ATOM 2774 O O . GLY A 1 365 ? -43.629 -0.241 23.360 1.00 89.38 365 GLY A O 1
ATOM 2775 N N . GLU A 1 366 ? -42.277 0.975 24.674 1.00 88.06 366 GLU A N 1
ATOM 2776 C CA . GLU A 1 366 ? -43.337 1.847 25.185 1.00 88.06 366 GLU A CA 1
ATOM 2777 C C . GLU A 1 366 ? -43.663 2.987 24.192 1.00 88.06 366 GLU A C 1
ATOM 2779 O O . GLU A 1 366 ? -42.759 3.693 23.742 1.00 88.06 366 GLU A O 1
ATOM 2784 N N . PRO A 1 367 ? -44.938 3.237 23.838 1.00 89.44 367 PRO A N 1
ATOM 2785 C CA . PRO A 1 367 ? -45.302 4.385 23.009 1.00 89.44 367 PRO A CA 1
ATOM 2786 C C . PRO A 1 367 ? -45.232 5.705 23.789 1.00 89.44 367 PRO A C 1
ATOM 2788 O O . PRO A 1 367 ? -45.452 5.750 25.000 1.00 89.44 367 PRO A O 1
ATOM 2791 N N . ASN A 1 368 ? -45.051 6.817 23.070 1.00 87.31 368 ASN A N 1
ATOM 2792 C CA . ASN A 1 368 ? -45.132 8.180 23.615 1.00 87.31 368 ASN A CA 1
ATOM 2793 C C . ASN A 1 368 ? -44.165 8.459 24.793 1.00 87.31 368 ASN A C 1
ATOM 2795 O O . ASN A 1 368 ? -44.484 9.191 25.744 1.00 87.31 368 ASN A O 1
ATOM 2799 N N . VAL A 1 369 ? -42.978 7.858 24.719 1.00 92.62 369 VAL A N 1
ATOM 2800 C CA . VAL A 1 369 ? -41.888 7.962 25.694 1.00 92.62 369 VAL A CA 1
ATOM 2801 C C . VAL A 1 369 ? -41.341 9.378 25.719 1.00 92.62 369 VAL A C 1
ATOM 2803 O O . VAL A 1 369 ? -41.083 9.967 24.674 1.00 92.62 369 VAL A O 1
ATOM 2806 N N . LEU A 1 370 ? -41.136 9.932 26.915 1.00 92.00 370 LEU A N 1
ATOM 2807 C CA . LEU A 1 370 ? -40.491 11.234 27.071 1.00 92.00 370 LEU A CA 1
ATOM 2808 C C . LEU A 1 370 ? -39.011 11.116 26.690 1.00 92.00 370 LEU A C 1
ATOM 2810 O O . LEU A 1 370 ? -38.215 10.592 27.464 1.00 92.00 370 LEU A O 1
ATOM 2814 N N . LEU A 1 371 ? -38.649 11.634 25.517 1.00 91.19 371 LEU A N 1
ATOM 2815 C CA . LEU A 1 371 ? -37.258 11.682 25.066 1.00 91.19 371 LEU A CA 1
ATOM 2816 C C . LEU A 1 371 ? -36.503 12.786 25.805 1.00 91.19 371 LEU A C 1
ATOM 2818 O O . LEU A 1 371 ? -35.364 12.610 26.237 1.00 91.19 371 LEU A O 1
ATOM 2822 N N . MET A 1 372 ? -37.149 13.944 25.964 1.00 89.00 372 MET A N 1
ATOM 2823 C CA . MET A 1 372 ? -36.588 15.081 26.685 1.00 89.00 372 MET A CA 1
ATOM 2824 C C . MET A 1 372 ? -37.670 16.060 27.142 1.00 89.00 372 MET A C 1
ATOM 2826 O O . MET A 1 372 ? -38.688 16.258 26.485 1.00 89.00 372 MET A O 1
ATOM 2830 N N . ALA A 1 373 ? -37.431 16.702 28.285 1.00 88.69 373 ALA A N 1
ATOM 2831 C CA . ALA A 1 373 ? -38.387 17.636 28.873 1.00 88.69 373 ALA A CA 1
ATOM 2832 C C . ALA A 1 373 ? -38.490 18.959 28.096 1.00 88.69 373 ALA A C 1
ATOM 2834 O O . ALA A 1 373 ? -39.575 19.533 28.013 1.00 88.69 373 ALA A O 1
ATOM 2835 N N . SER A 1 374 ? -37.373 19.450 27.555 1.00 88.38 374 SER A N 1
ATOM 2836 C CA . SER A 1 374 ? -37.296 20.704 26.807 1.00 88.38 374 SER A CA 1
ATOM 2837 C C . SER A 1 374 ? -36.057 20.728 25.917 1.00 88.38 374 SER A C 1
ATOM 2839 O O . SER A 1 374 ? -35.043 20.135 26.279 1.00 88.38 374 SER A O 1
ATOM 2841 N N . LEU A 1 375 ? -36.147 21.459 24.808 1.00 86.62 375 LEU A N 1
ATOM 2842 C CA . LEU A 1 375 ? -35.053 21.827 23.917 1.00 86.62 375 LEU A CA 1
ATOM 2843 C C . LEU A 1 375 ? -35.143 23.337 23.648 1.00 86.62 375 LEU A C 1
ATOM 2845 O O . LEU A 1 375 ? -36.155 23.830 23.140 1.00 86.62 375 LEU A O 1
ATOM 2849 N N . SER A 1 376 ? -34.127 24.089 24.057 1.00 85.44 376 SER A N 1
ATOM 2850 C CA . SER A 1 376 ? -34.086 25.555 23.960 1.00 85.44 376 SER A CA 1
ATOM 2851 C C . SER A 1 376 ? -33.968 26.019 22.496 1.00 85.44 376 SER A C 1
ATOM 2853 O O . SER A 1 376 ? -33.611 25.211 21.640 1.00 85.44 376 SER A O 1
ATOM 2855 N N . PRO A 1 377 ? -34.273 27.289 22.163 1.00 79.75 377 PRO A N 1
ATOM 2856 C CA . PRO A 1 377 ? -34.057 27.833 20.817 1.00 79.75 377 PRO A CA 1
ATOM 2857 C C . PRO A 1 377 ? -32.630 27.583 20.316 1.00 79.75 377 PRO A C 1
ATOM 2859 O O . PRO A 1 377 ? -31.672 27.866 21.034 1.00 79.75 377 PRO A O 1
ATOM 2862 N N . GLY A 1 378 ? -32.488 27.020 19.114 1.00 68.25 378 GLY A N 1
ATOM 2863 C CA . GLY A 1 378 ? -31.197 26.670 18.514 1.00 68.25 378 GLY A CA 1
ATOM 2864 C C . GLY A 1 378 ? -30.489 25.456 19.130 1.00 68.25 378 GLY A C 1
ATOM 2865 O O . GLY A 1 378 ? -29.490 25.005 18.570 1.00 68.25 378 GLY A O 1
ATOM 2866 N N . GLU A 1 379 ? -30.973 24.918 20.258 1.00 77.88 379 GLU A N 1
ATOM 2867 C CA . GLU A 1 379 ? -30.360 23.778 20.946 1.00 77.88 379 GLU A CA 1
ATOM 2868 C C . GLU A 1 379 ? -30.537 22.491 20.137 1.00 77.88 379 GLU A C 1
ATOM 2870 O O . GLU A 1 379 ? -31.558 22.267 19.474 1.00 77.88 379 GLU A O 1
ATOM 2875 N N . GLN A 1 380 ? -29.513 21.639 20.184 1.00 78.19 380 GLN A N 1
ATOM 2876 C CA . GLN A 1 380 ? -29.416 20.438 19.372 1.00 78.19 380 GLN A CA 1
ATOM 2877 C C . GLN A 1 380 ? -28.944 19.268 20.223 1.00 78.19 380 GLN A C 1
ATOM 2879 O O . GLN A 1 380 ? -27.941 19.357 20.932 1.00 78.19 380 GLN A O 1
ATOM 2884 N N . ARG A 1 381 ? -29.635 18.134 20.126 1.00 80.50 381 ARG A N 1
ATOM 2885 C CA . ARG A 1 381 ? -29.339 16.969 20.959 1.00 80.50 381 ARG A CA 1
ATOM 2886 C C . ARG A 1 381 ? -29.275 15.696 20.141 1.00 80.50 381 ARG A C 1
ATOM 2888 O O . ARG A 1 381 ? -30.184 15.415 19.371 1.00 80.50 381 ARG A O 1
ATOM 2895 N N . PHE A 1 382 ? -28.221 14.919 20.357 1.00 77.81 382 PHE A N 1
ATOM 2896 C CA . PHE A 1 382 ? -28.111 13.565 19.830 1.00 77.81 382 PHE A CA 1
ATOM 2897 C C . PHE A 1 382 ? -28.678 12.573 20.837 1.00 77.81 382 PHE A C 1
ATOM 2899 O O . PHE A 1 382 ? -28.500 12.746 22.043 1.00 77.81 382 PHE A O 1
ATOM 2906 N N . ILE A 1 383 ? -29.358 11.561 20.318 1.00 83.50 383 ILE A N 1
ATOM 2907 C CA . ILE A 1 383 ? -29.784 10.377 21.051 1.00 83.50 383 ILE A CA 1
ATOM 2908 C C . ILE A 1 383 ? -29.288 9.175 20.257 1.00 83.50 383 ILE A C 1
ATOM 2910 O O . ILE A 1 383 ? -29.654 9.031 19.090 1.00 83.50 383 ILE A O 1
ATOM 2914 N N . ASN A 1 384 ? -28.439 8.342 20.849 1.00 84.06 384 ASN A N 1
ATOM 2915 C CA . ASN A 1 384 ? -27.956 7.133 20.175 1.00 84.06 384 ASN A CA 1
ATOM 2916 C C . ASN A 1 384 ? -28.917 5.940 20.351 1.00 84.06 384 ASN A C 1
ATOM 2918 O O . ASN A 1 384 ? -29.855 5.985 21.151 1.00 84.06 384 ASN A O 1
ATOM 2922 N N . ASN A 1 385 ? -28.701 4.859 19.602 1.00 83.12 385 ASN A N 1
ATOM 2923 C CA . ASN A 1 385 ? -29.523 3.645 19.653 1.00 83.12 385 ASN A CA 1
ATOM 2924 C C . ASN A 1 385 ? -29.550 2.984 21.046 1.00 83.12 385 ASN A C 1
ATOM 2926 O O . ASN A 1 385 ? -30.595 2.470 21.443 1.00 83.12 385 ASN A O 1
ATOM 2930 N N . ASN A 1 386 ? -28.462 3.050 21.822 1.00 83.38 386 ASN A N 1
ATOM 2931 C CA . ASN A 1 386 ? -28.424 2.541 23.201 1.00 83.38 386 ASN A CA 1
ATOM 2932 C C . ASN A 1 386 ? -29.331 3.360 24.135 1.00 83.38 386 ASN A C 1
ATOM 2934 O O . ASN A 1 386 ? -30.077 2.808 24.947 1.00 83.38 386 ASN A O 1
ATOM 2938 N N . GLU A 1 387 ? -29.304 4.686 24.003 1.00 87.69 387 GLU A N 1
ATOM 2939 C CA . GLU A 1 387 ? -30.178 5.596 24.742 1.00 87.69 387 GLU A CA 1
ATOM 2940 C C . GLU A 1 387 ? -31.640 5.412 24.336 1.00 87.69 387 GLU A C 1
ATOM 2942 O O . GLU A 1 387 ? -32.502 5.350 25.209 1.00 87.69 387 GLU A O 1
ATOM 2947 N N . LEU A 1 388 ? -31.930 5.260 23.040 1.00 89.69 388 LEU A N 1
ATOM 2948 C CA . LEU A 1 388 ? -33.273 4.930 22.561 1.00 89.69 388 LEU A CA 1
ATOM 2949 C C . LEU A 1 388 ? -33.737 3.576 23.117 1.00 89.69 388 LEU A C 1
ATOM 2951 O O . LEU A 1 388 ? -34.829 3.496 23.671 1.00 89.69 388 LEU A O 1
ATOM 2955 N N . SER A 1 389 ? -32.899 2.540 23.075 1.00 88.88 389 SER A N 1
ATOM 2956 C CA . SER A 1 389 ? -33.233 1.217 23.622 1.00 88.88 389 SER A CA 1
ATOM 2957 C C . SER A 1 389 ? -33.590 1.278 25.109 1.00 88.88 389 SER A C 1
ATOM 2959 O O . SER A 1 389 ? -34.550 0.651 25.559 1.00 88.88 389 SER A O 1
ATOM 2961 N N . SER A 1 390 ? -32.865 2.100 25.869 1.00 90.00 390 SER A N 1
ATOM 2962 C CA . SER A 1 390 ? -33.136 2.357 27.285 1.00 90.00 390 SER A CA 1
ATOM 2963 C C . SER A 1 390 ? -34.427 3.157 27.503 1.00 90.00 390 SER A C 1
ATOM 2965 O O . SER A 1 390 ? -35.269 2.765 28.311 1.00 90.00 390 SER A O 1
ATOM 2967 N N . LEU A 1 391 ? -34.624 4.251 26.755 1.00 91.56 391 LEU A N 1
ATOM 2968 C CA . LEU A 1 391 ? -35.800 5.123 26.856 1.00 91.56 391 LEU A CA 1
ATOM 2969 C C . LEU A 1 391 ? -37.097 4.378 26.523 1.00 91.56 391 LEU A C 1
ATOM 2971 O O . LEU A 1 391 ? -38.092 4.522 27.232 1.00 91.56 391 LEU A O 1
ATOM 2975 N N . PHE A 1 392 ? -37.074 3.574 25.462 1.00 92.38 392 PHE A N 1
ATOM 2976 C CA . PHE A 1 392 ? -38.215 2.789 24.995 1.00 92.38 392 PHE A CA 1
ATOM 2977 C C . PHE A 1 392 ? -38.340 1.425 25.686 1.00 92.38 392 PHE A C 1
ATOM 2979 O O . PHE A 1 392 ? -39.355 0.752 25.510 1.00 92.38 392 PHE A O 1
ATOM 2986 N N . ASN A 1 393 ? -37.344 1.037 26.493 1.00 90.94 393 ASN A N 1
ATOM 2987 C CA . ASN A 1 393 ? -37.235 -0.265 27.151 1.00 90.94 393 ASN A CA 1
ATOM 2988 C C . ASN A 1 393 ? -37.404 -1.438 26.166 1.00 90.94 393 ASN A C 1
ATOM 2990 O O . ASN A 1 393 ? -38.186 -2.365 26.386 1.00 90.94 393 ASN A O 1
ATOM 2994 N N . VAL A 1 394 ? -36.687 -1.365 25.046 1.00 88.94 394 VAL A N 1
ATOM 2995 C CA . VAL A 1 394 ? -36.758 -2.335 23.952 1.00 88.94 394 VAL A CA 1
ATOM 2996 C C . VAL A 1 394 ? -35.398 -2.461 23.283 1.00 88.94 394 VAL A C 1
ATOM 2998 O O . VAL A 1 394 ? -34.698 -1.472 23.114 1.00 88.94 394 VAL A O 1
ATOM 3001 N N . SER A 1 395 ? -35.036 -3.672 22.876 1.00 85.50 395 SER A N 1
ATOM 3002 C CA . SER A 1 395 ? -33.996 -3.900 21.875 1.00 85.50 395 SER A CA 1
ATOM 3003 C C . SER A 1 395 ? -34.663 -4.359 20.585 1.00 85.50 395 SER A C 1
ATOM 3005 O O . SER A 1 395 ? -35.647 -5.103 20.612 1.00 85.50 395 SER A O 1
ATOM 3007 N N . TRP A 1 396 ? -34.152 -3.905 19.448 1.00 86.69 396 TRP A N 1
ATOM 3008 C CA . TRP A 1 396 ? -34.642 -4.312 18.137 1.00 86.69 396 TRP A CA 1
ATOM 3009 C C . TRP A 1 396 ? -33.460 -4.569 17.205 1.00 86.69 396 TRP A C 1
ATOM 3011 O O . TRP A 1 396 ? -32.354 -4.102 17.457 1.00 86.69 396 TRP A O 1
ATOM 3021 N N . ILE A 1 397 ? -33.694 -5.360 16.163 1.00 78.38 397 ILE A N 1
ATOM 3022 C CA . ILE A 1 397 ? -32.702 -5.700 15.139 1.00 78.38 397 ILE A CA 1
ATOM 3023 C C . ILE A 1 397 ? -33.164 -5.056 13.834 1.00 78.38 397 ILE A C 1
ATOM 3025 O O . ILE A 1 397 ? -34.355 -5.116 13.506 1.00 78.38 397 ILE A O 1
ATOM 3029 N N . GLY A 1 398 ? -32.237 -4.436 13.108 1.00 74.31 398 GLY A N 1
ATOM 3030 C CA . GLY A 1 398 ? -32.506 -3.683 11.893 1.00 74.31 398 GLY A CA 1
ATOM 3031 C C . GLY A 1 398 ? -33.141 -2.312 12.140 1.00 74.31 398 GLY A C 1
ATOM 3032 O O . GLY A 1 398 ? -33.223 -1.803 13.260 1.00 74.31 398 GLY A O 1
ATOM 3033 N N . ALA A 1 399 ? -33.609 -1.693 11.059 1.00 77.75 399 ALA A N 1
ATOM 3034 C CA . ALA A 1 399 ? -34.051 -0.305 11.075 1.00 77.75 399 ALA A CA 1
ATOM 3035 C C . ALA A 1 399 ? -35.416 -0.094 11.761 1.00 77.75 399 ALA A C 1
ATOM 3037 O O . ALA A 1 399 ? -36.390 -0.791 11.464 1.00 77.75 399 ALA A O 1
ATOM 3038 N N . ALA A 1 400 ? -35.550 0.974 12.544 1.00 84.12 400 ALA A N 1
ATOM 3039 C CA . ALA A 1 400 ? -36.806 1.485 13.097 1.00 84.12 400 ALA A CA 1
ATOM 3040 C C . ALA A 1 400 ? -37.137 2.899 12.578 1.00 84.12 400 ALA A C 1
ATOM 3042 O O . ALA A 1 400 ? -36.281 3.614 12.048 1.00 84.12 400 ALA A O 1
ATOM 3043 N N . SER A 1 401 ? -38.401 3.296 12.728 1.00 84.06 401 SER A N 1
ATOM 3044 C CA . SER A 1 401 ? -38.886 4.663 12.506 1.00 84.06 401 SER A CA 1
ATOM 3045 C C . SER A 1 401 ? -39.185 5.322 13.849 1.00 84.06 401 SER A C 1
ATOM 3047 O O . SER A 1 401 ? -39.980 4.795 14.621 1.00 84.06 401 SER A O 1
ATOM 3049 N N . LEU A 1 402 ? -38.595 6.482 14.125 1.00 86.12 402 LEU A N 1
ATOM 3050 C CA . LEU A 1 402 ? -38.882 7.283 15.311 1.00 86.12 402 LEU A CA 1
ATOM 3051 C C . LEU A 1 402 ? -39.778 8.464 14.929 1.00 86.12 402 LEU A C 1
ATOM 3053 O O . LEU A 1 402 ? -39.346 9.372 14.220 1.00 86.12 402 LEU A O 1
ATOM 3057 N N . MET A 1 403 ? -41.010 8.480 15.435 1.00 84.81 403 MET A N 1
ATOM 3058 C CA . MET A 1 403 ? -41.897 9.646 15.347 1.00 84.81 403 MET A CA 1
ATOM 3059 C C . MET A 1 403 ? -41.841 10.436 16.646 1.00 84.81 403 MET A C 1
ATOM 3061 O O . MET A 1 403 ? -41.900 9.838 17.718 1.00 84.81 403 MET A O 1
ATOM 3065 N N . VAL A 1 404 ? -41.761 11.761 16.560 1.00 83.88 404 VAL A N 1
ATOM 3066 C CA . VAL A 1 404 ? -41.577 12.671 17.691 1.00 83.88 404 VAL A CA 1
ATOM 3067 C C . VAL A 1 404 ? -42.602 13.806 17.666 1.00 83.88 404 VAL A C 1
ATOM 3069 O O . VAL A 1 404 ? -42.884 14.391 16.627 1.00 83.88 404 VAL A O 1
ATOM 3072 N N . SER A 1 405 ? -43.137 14.145 18.836 1.00 84.31 405 SER A N 1
ATOM 3073 C CA . SER A 1 405 ? -44.062 15.264 19.060 1.00 84.31 405 SER A CA 1
ATOM 3074 C C . SER A 1 405 ? -43.599 16.131 20.230 1.00 84.31 405 SER A C 1
ATOM 3076 O O . SER A 1 405 ? -42.890 15.633 21.100 1.00 84.31 405 SER A O 1
ATOM 3078 N N . GLY A 1 406 ? -44.013 17.398 20.281 1.00 84.06 406 GLY A N 1
ATOM 3079 C CA . GLY A 1 406 ? -43.720 18.324 21.382 1.00 84.06 406 GLY A CA 1
ATOM 3080 C C . GLY A 1 406 ? -44.513 19.631 21.265 1.00 84.06 406 GLY A C 1
ATOM 3081 O O . GLY A 1 406 ? -45.317 19.801 20.350 1.00 84.06 406 GLY A O 1
ATOM 3082 N N . SER A 1 407 ? -44.309 20.578 22.185 1.00 75.38 407 SER A N 1
ATOM 3083 C CA . SER A 1 407 ? -44.917 21.912 22.079 1.00 75.38 407 SER A CA 1
ATOM 3084 C C . SER A 1 407 ? -44.252 22.725 20.962 1.00 75.38 407 SER A C 1
ATOM 3086 O O . SER A 1 407 ? -43.039 22.906 21.014 1.00 75.38 407 SER A O 1
ATOM 3088 N N . ASN A 1 408 ? -45.014 23.290 20.021 1.00 65.81 408 ASN A N 1
ATOM 3089 C CA . ASN A 1 408 ? -44.466 23.962 18.826 1.00 65.81 408 ASN A CA 1
ATOM 3090 C C . ASN A 1 408 ? -43.577 23.021 17.984 1.00 65.81 408 ASN A C 1
ATOM 3092 O O . ASN A 1 408 ? -42.500 23.409 17.535 1.00 65.81 408 ASN A O 1
ATOM 3096 N N . ASP A 1 409 ? -44.018 21.776 17.795 1.00 70.00 409 ASP A N 1
ATOM 3097 C CA . ASP A 1 409 ? -43.334 20.738 17.011 1.00 70.00 409 ASP A CA 1
ATOM 3098 C C . ASP A 1 409 ? -43.058 21.122 15.548 1.00 70.00 409 ASP A C 1
ATOM 3100 O O . ASP A 1 409 ? -42.135 20.572 14.955 1.00 70.00 409 ASP A O 1
ATOM 3104 N N . GLU A 1 410 ? -43.745 22.134 15.007 1.00 70.00 410 GLU A N 1
ATOM 3105 C CA . GLU A 1 410 ? -43.401 22.785 13.729 1.00 70.00 410 GLU A CA 1
ATOM 3106 C C . GLU A 1 410 ? -41.945 23.300 13.674 1.00 70.00 410 GLU A C 1
ATOM 3108 O O . GLU A 1 410 ? -41.391 23.477 12.590 1.00 70.00 410 GLU A O 1
ATOM 3113 N N . ASN A 1 411 ? -41.310 23.523 14.830 1.00 73.44 411 ASN A N 1
ATOM 3114 C CA . ASN A 1 411 ? -39.924 23.979 14.949 1.00 73.44 411 ASN A CA 1
ATOM 3115 C C . ASN A 1 411 ? -38.925 22.852 15.277 1.00 73.44 411 ASN A C 1
ATOM 3117 O O . ASN A 1 411 ? -37.727 23.129 15.388 1.00 73.44 411 ASN A O 1
ATOM 3121 N N . LEU A 1 412 ? -39.389 21.605 15.452 1.00 76.56 412 LEU A N 1
ATOM 3122 C CA . LEU A 1 412 ? -38.566 20.458 15.844 1.00 76.56 412 LEU A CA 1
ATOM 3123 C C . LEU A 1 412 ? -38.188 19.597 14.631 1.00 76.56 412 LEU A C 1
ATOM 3125 O O . LEU A 1 412 ? -39.020 18.886 14.067 1.00 76.56 412 LEU A O 1
ATOM 3129 N N . TYR A 1 413 ? -36.902 19.610 14.289 1.00 74.56 413 TYR A N 1
ATOM 3130 C CA . TYR A 1 413 ? -36.341 18.893 13.146 1.00 74.56 413 TYR A CA 1
ATOM 3131 C C . TYR A 1 413 ? -35.442 17.745 13.591 1.00 74.56 413 TYR A C 1
ATOM 3133 O O . TYR A 1 413 ? -34.756 17.844 14.608 1.00 74.56 413 TYR A O 1
ATOM 3141 N N . LEU A 1 414 ? -35.435 16.661 12.821 1.00 71.88 414 LEU A N 1
ATOM 3142 C CA . LEU A 1 414 ? -34.707 15.437 13.116 1.00 71.88 414 LEU A CA 1
ATOM 3143 C C . LEU A 1 414 ? -33.816 15.013 11.948 1.00 71.88 414 LEU A C 1
ATOM 3145 O O . LEU A 1 414 ? -34.173 15.186 10.784 1.00 71.88 414 LEU A O 1
ATOM 3149 N N . VAL A 1 415 ? -32.663 14.432 12.280 1.00 70.75 415 VAL A N 1
ATOM 3150 C CA . VAL A 1 415 ? -31.711 13.810 11.345 1.00 70.75 415 VAL A CA 1
ATOM 3151 C C . VAL A 1 415 ? -31.211 12.514 11.964 1.00 70.75 415 VAL A C 1
ATOM 3153 O O . VAL A 1 415 ? -30.928 12.498 13.157 1.00 70.75 415 VAL A O 1
ATOM 3156 N N . ASN A 1 416 ? -31.074 11.442 11.189 1.00 70.56 416 ASN A N 1
ATOM 3157 C CA . ASN A 1 416 ? -30.475 10.192 11.666 1.00 70.56 416 ASN A CA 1
ATOM 3158 C C . ASN A 1 416 ? -29.073 10.004 11.070 1.00 70.56 416 ASN A C 1
ATOM 3160 O O . ASN A 1 416 ? -28.829 10.425 9.950 1.00 70.56 416 ASN A O 1
ATOM 3164 N N . LEU A 1 417 ? -28.144 9.397 11.791 1.00 65.25 417 LEU A N 1
ATOM 3165 C CA . LEU A 1 417 ? -26.785 9.107 11.335 1.00 65.25 417 LEU A CA 1
ATOM 3166 C C . LEU A 1 417 ? -26.450 7.679 11.755 1.00 65.25 417 LEU A C 1
ATOM 3168 O O . LEU A 1 417 ? -26.516 7.389 12.943 1.00 65.25 417 LEU A O 1
ATOM 3172 N N . ASN A 1 418 ? -26.068 6.811 10.823 1.00 61.88 418 ASN A N 1
ATOM 3173 C CA . ASN A 1 418 ? -25.711 5.423 11.129 1.00 61.88 418 ASN A CA 1
ATOM 3174 C C . ASN A 1 418 ? -24.200 5.223 10.922 1.00 61.88 418 ASN A C 1
ATOM 3176 O O . ASN A 1 418 ? -23.675 5.608 9.898 1.00 61.88 418 ASN A O 1
ATOM 3180 N N . LEU A 1 419 ? -23.448 4.645 11.848 1.00 56.97 419 LEU A N 1
ATOM 3181 C CA . LEU A 1 419 ? -22.013 4.402 11.642 1.00 56.97 419 LEU A CA 1
ATOM 3182 C C . LEU A 1 419 ? -21.771 2.938 11.268 1.00 56.97 419 LEU A C 1
ATOM 3184 O O . LEU A 1 419 ? -22.364 2.041 11.873 1.00 56.97 419 LEU A O 1
ATOM 3188 N N . VAL A 1 420 ? -20.867 2.715 10.313 1.00 51.34 420 VAL A N 1
ATOM 3189 C CA . VAL A 1 420 ? -20.344 1.399 9.912 1.00 51.34 420 VAL A CA 1
ATOM 3190 C C . VAL A 1 420 ? -18.817 1.489 9.994 1.00 51.34 420 VAL A C 1
ATOM 3192 O O . VAL A 1 420 ? -18.247 2.453 9.491 1.00 51.34 420 VAL A O 1
ATOM 3195 N N . GLU A 1 421 ? -18.165 0.557 10.698 1.00 50.31 421 GLU A N 1
ATOM 3196 C CA . GLU A 1 421 ? -16.689 0.477 10.807 1.00 50.31 421 GLU A CA 1
ATOM 3197 C C . GLU A 1 421 ? -15.990 1.781 11.264 1.00 50.31 421 GLU A C 1
ATOM 3199 O O . GLU A 1 421 ? -14.892 2.115 10.835 1.00 50.31 421 GLU A O 1
ATOM 3204 N N . GLY A 1 422 ? -16.634 2.568 12.133 1.00 45.88 422 GLY A N 1
ATOM 3205 C CA . GLY A 1 422 ? -16.050 3.804 12.683 1.00 45.88 422 GLY A CA 1
ATOM 3206 C C . GLY A 1 422 ? -15.995 4.995 11.715 1.00 45.88 422 GLY A C 1
ATOM 3207 O O . GLY A 1 422 ? -15.676 6.103 12.146 1.00 45.88 422 GLY A O 1
ATOM 3208 N N . SER A 1 423 ? -16.383 4.811 10.451 1.00 43.53 423 SER A N 1
ATOM 3209 C CA . SER A 1 423 ? -16.538 5.888 9.471 1.00 43.53 423 SER A CA 1
ATOM 3210 C C . SER A 1 423 ? -17.972 6.425 9.455 1.00 43.53 423 SER A C 1
ATOM 3212 O O . SER A 1 423 ? -18.951 5.693 9.636 1.00 43.53 423 SER A O 1
ATOM 3214 N N . THR A 1 424 ? -18.114 7.743 9.277 1.00 45.50 424 THR A N 1
ATOM 3215 C CA . THR A 1 424 ? -19.429 8.397 9.270 1.00 45.50 424 THR A CA 1
ATOM 3216 C C . THR A 1 424 ? -20.233 7.994 8.037 1.00 45.50 424 THR A C 1
ATOM 3218 O O . THR A 1 424 ? -19.743 8.108 6.918 1.00 45.50 424 THR A O 1
ATOM 3221 N N . PHE A 1 425 ? -21.497 7.607 8.237 1.00 51.62 425 PHE A N 1
ATOM 3222 C CA . PHE A 1 425 ? -22.513 7.563 7.181 1.00 51.62 425 PHE A CA 1
ATOM 3223 C C . PHE A 1 425 ? -22.551 8.855 6.369 1.00 51.62 425 PHE A C 1
ATOM 3225 O O . PHE A 1 425 ? -22.555 9.953 6.934 1.00 51.62 425 PHE A O 1
ATOM 3232 N N . PHE A 1 426 ? -22.847 8.734 5.082 1.00 51.28 426 PHE A N 1
ATOM 3233 C CA . PHE A 1 426 ? -23.409 9.843 4.328 1.00 51.28 426 PHE A CA 1
ATOM 3234 C C . PHE A 1 426 ? -24.920 9.878 4.555 1.00 51.28 426 PHE A C 1
ATOM 3236 O O . PHE A 1 426 ? -25.662 9.056 4.018 1.00 51.28 426 PHE A O 1
ATOM 3243 N N . ASN A 1 427 ? -25.381 10.821 5.382 1.00 44.66 427 ASN A N 1
ATOM 3244 C CA . ASN A 1 427 ? -26.787 11.198 5.390 1.00 44.66 427 ASN A CA 1
ATOM 3245 C C . ASN A 1 427 ? -26.966 12.616 4.839 1.00 44.66 427 ASN A C 1
ATOM 3247 O O . ASN A 1 427 ? -26.301 13.557 5.276 1.00 44.66 427 ASN A O 1
ATOM 3251 N N . PHE A 1 428 ? -27.864 12.765 3.868 1.00 48.75 428 PHE A N 1
ATOM 3252 C CA . PHE A 1 428 ? -28.036 14.005 3.117 1.00 48.75 428 PHE A CA 1
ATOM 3253 C C . PHE A 1 428 ? -28.910 15.001 3.884 1.00 48.75 428 PHE A C 1
ATOM 3255 O O . PHE A 1 428 ? -30.073 14.737 4.192 1.00 48.75 428 PHE A O 1
ATOM 3262 N N . SER A 1 429 ? -28.382 16.199 4.138 1.00 40.44 429 SER A N 1
ATOM 3263 C CA . SER A 1 429 ? -29.224 17.353 4.446 1.00 40.44 429 SER A CA 1
ATOM 3264 C C . SER A 1 429 ? -29.908 17.813 3.163 1.00 40.44 429 SER A C 1
ATOM 3266 O O . SER A 1 429 ? -29.255 18.316 2.251 1.00 40.44 429 SER A O 1
ATOM 3268 N N . CYS A 1 430 ? -31.215 17.611 3.071 1.00 43.28 430 CYS A N 1
ATOM 3269 C CA . CYS A 1 430 ? -31.985 18.030 1.911 1.00 43.28 430 CYS A CA 1
ATOM 3270 C C . CYS A 1 430 ? -32.277 19.526 1.970 1.00 43.28 430 CYS A C 1
ATOM 3272 O O . CYS A 1 430 ? -32.422 20.101 3.049 1.00 43.28 430 CYS A O 1
ATOM 3274 N N . TYR A 1 431 ? -32.378 20.129 0.791 1.00 38.59 431 TYR A N 1
ATOM 3275 C CA . TYR A 1 431 ? -32.850 21.490 0.610 1.00 38.59 431 TYR A CA 1
ATOM 3276 C C . TYR A 1 431 ? -34.290 21.619 1.135 1.00 38.59 431 TYR A C 1
ATOM 3278 O O . TYR A 1 431 ? -35.217 21.062 0.553 1.00 38.59 431 TYR A O 1
ATOM 3286 N N . GLU A 1 432 ? -34.485 22.360 2.226 1.00 37.12 432 GLU A N 1
ATOM 3287 C CA . GLU A 1 432 ? -35.773 22.986 2.520 1.00 37.12 432 GLU A CA 1
ATOM 3288 C C . GLU A 1 432 ? -35.724 24.402 1.966 1.00 37.12 432 GLU A C 1
ATOM 3290 O O . GLU A 1 432 ? -34.910 25.225 2.391 1.00 37.12 432 GLU A O 1
ATOM 3295 N N . ASN A 1 433 ? -36.606 24.683 1.012 1.00 33.78 433 ASN A N 1
ATOM 3296 C CA . ASN A 1 433 ? -36.827 26.041 0.562 1.00 33.78 433 ASN A CA 1
ATOM 3297 C C . ASN A 1 433 ? -37.250 26.887 1.777 1.00 33.78 433 ASN A C 1
ATOM 3299 O O . ASN A 1 433 ? -38.164 26.511 2.515 1.00 33.78 433 ASN A O 1
ATOM 3303 N N . THR A 1 434 ? -36.617 28.040 1.987 1.00 31.33 434 THR A N 1
ATOM 3304 C CA . THR A 1 434 ? -37.082 29.034 2.966 1.00 31.33 434 THR A CA 1
ATOM 3305 C C . THR A 1 434 ? -38.463 29.594 2.611 1.00 31.33 434 THR A C 1
ATOM 3307 O O . THR A 1 434 ? -39.077 30.268 3.436 1.00 31.33 434 THR A O 1
ATOM 3310 N N . ASP A 1 435 ? -39.036 29.212 1.467 1.00 31.47 435 ASP A N 1
ATOM 3311 C CA . ASP A 1 435 ? -40.457 29.374 1.175 1.00 31.47 435 ASP A CA 1
ATOM 3312 C C . ASP A 1 435 ? -41.335 28.293 1.843 1.00 31.47 435 ASP A C 1
ATOM 3314 O O . ASP A 1 435 ? -42.095 27.569 1.203 1.00 31.47 435 ASP A O 1
ATOM 3318 N N . ARG A 1 436 ? -41.354 28.291 3.181 1.00 28.80 436 ARG A N 1
ATOM 3319 C CA . ARG A 1 436 ? -42.650 28.413 3.864 1.00 28.80 436 ARG A CA 1
ATOM 3320 C C . ARG A 1 436 ? -42.924 29.899 4.114 1.00 28.80 436 ARG A C 1
ATOM 3322 O O . ARG A 1 436 ? -43.127 30.331 5.245 1.00 28.80 436 ARG A O 1
ATOM 3329 N N . ALA A 1 437 ? -43.119 30.662 3.042 1.00 25.83 437 ALA A N 1
ATOM 3330 C CA . ALA A 1 437 ? -44.393 31.356 3.002 1.00 25.83 437 ALA A CA 1
ATOM 3331 C C . ALA A 1 437 ? -45.442 30.256 2.805 1.00 25.83 437 ALA A C 1
ATOM 3333 O O . ALA A 1 437 ? -45.443 29.550 1.798 1.00 25.83 437 ALA A O 1
ATOM 3334 N N . ARG A 1 438 ? -46.286 30.052 3.824 1.00 28.75 438 ARG A N 1
ATOM 3335 C CA . ARG A 1 438 ? -47.543 29.294 3.730 1.00 28.75 438 ARG A CA 1
ATOM 3336 C C . ARG A 1 438 ? -48.155 29.487 2.347 1.00 28.75 438 ARG A C 1
ATOM 3338 O O . ARG A 1 438 ? -48.150 30.618 1.873 1.00 28.75 438 ARG A O 1
ATOM 3345 N N . ALA A 1 439 ? -48.745 28.444 1.767 1.00 38.97 439 ALA A N 1
ATOM 3346 C CA . ALA A 1 439 ? -49.561 28.547 0.560 1.00 38.97 439 ALA A CA 1
ATOM 3347 C C . ALA A 1 439 ? -50.417 29.833 0.577 1.00 38.97 439 ALA A C 1
ATOM 3349 O O . ALA A 1 439 ? -51.438 29.913 1.258 1.00 38.97 439 ALA A O 1
ATOM 3350 N N . THR A 1 440 ? -49.953 30.866 -0.122 1.00 26.52 440 THR A N 1
ATOM 3351 C CA . THR A 1 440 ? -50.649 32.131 -0.335 1.00 26.52 440 THR A CA 1
ATOM 3352 C C . THR A 1 440 ? -50.273 32.587 -1.735 1.00 26.52 440 THR A C 1
ATOM 3354 O O . THR A 1 440 ? -49.106 32.664 -2.100 1.00 26.52 440 THR A O 1
ATOM 3357 N N . SER A 1 441 ? -51.292 32.759 -2.568 1.00 33.44 441 SER A N 1
ATOM 3358 C CA . SER A 1 441 ? -51.181 33.040 -3.996 1.00 33.44 441 SER A CA 1
ATOM 3359 C C . SER A 1 441 ? -50.374 34.308 -4.286 1.00 33.44 441 SER A C 1
ATOM 3361 O O . SER A 1 441 ? -50.472 35.285 -3.545 1.00 33.44 441 SER A O 1
ATOM 3363 N N . ALA A 1 442 ? -49.680 34.318 -5.431 1.00 28.39 442 ALA A N 1
ATOM 3364 C CA . ALA A 1 442 ? -48.833 35.395 -5.969 1.00 28.39 442 ALA A CA 1
ATOM 3365 C C . ALA A 1 442 ? -49.468 36.808 -6.035 1.00 28.39 442 ALA A C 1
ATOM 3367 O O . ALA A 1 442 ? -48.779 37.782 -6.316 1.00 28.39 442 ALA A O 1
ATOM 3368 N N . GLU A 1 443 ? -50.763 36.933 -5.757 1.00 30.72 443 GLU A N 1
ATOM 3369 C CA . GLU A 1 443 ? -51.512 38.189 -5.711 1.00 30.72 443 GLU A CA 1
ATOM 3370 C C . GLU A 1 443 ? -51.370 38.919 -4.354 1.00 30.72 443 GLU A C 1
ATOM 3372 O O . GLU A 1 443 ? -51.458 40.137 -4.307 1.00 30.72 443 GLU A O 1
ATOM 3377 N N . THR A 1 444 ? -51.077 38.217 -3.248 1.00 34.03 444 THR A N 1
ATOM 3378 C CA . THR A 1 444 ? -51.015 38.826 -1.897 1.00 34.03 444 THR A CA 1
ATOM 3379 C C . THR A 1 444 ? -49.639 39.418 -1.550 1.00 34.03 444 THR A C 1
ATOM 3381 O O . THR A 1 444 ? -49.555 40.370 -0.783 1.00 34.03 444 THR A O 1
ATOM 3384 N N . PHE A 1 445 ? -48.552 38.917 -2.149 1.00 32.78 445 PHE A N 1
ATOM 3385 C CA . PHE A 1 445 ? -47.189 39.430 -1.916 1.00 32.78 445 PHE A CA 1
ATOM 3386 C C . PHE A 1 445 ? -46.894 40.734 -2.684 1.00 32.78 445 PHE A C 1
ATOM 3388 O O . PHE A 1 445 ? -46.132 41.580 -2.214 1.00 32.78 445 PHE A O 1
ATOM 3395 N N . TYR A 1 446 ? -47.524 40.920 -3.848 1.00 32.38 446 TYR A N 1
ATOM 3396 C CA . TYR A 1 446 ? -47.352 42.107 -4.692 1.00 32.38 446 TYR A CA 1
ATOM 3397 C C . TYR A 1 446 ? -47.875 43.391 -4.016 1.00 32.38 446 TYR A C 1
ATOM 3399 O O . TYR A 1 446 ? -47.263 44.450 -4.155 1.00 32.38 446 TYR A O 1
ATOM 3407 N N . ASP A 1 447 ? -48.948 43.284 -3.225 1.00 35.19 447 ASP A N 1
ATOM 3408 C CA . ASP A 1 447 ? -49.643 44.434 -2.633 1.00 35.19 447 ASP A CA 1
ATOM 3409 C C . ASP A 1 447 ? -49.055 44.920 -1.292 1.00 35.19 447 ASP A C 1
ATOM 3411 O O . ASP A 1 447 ? -49.163 46.108 -0.986 1.00 35.19 447 ASP A O 1
ATOM 3415 N N . GLU A 1 448 ? -48.418 44.055 -0.488 1.00 36.97 448 GLU A N 1
ATOM 3416 C CA . GLU A 1 448 ? -47.923 44.442 0.851 1.00 36.97 448 GLU A CA 1
ATOM 3417 C C . GLU A 1 448 ? -46.451 44.890 0.890 1.00 36.97 448 GLU A C 1
ATOM 3419 O O . GLU A 1 448 ? -46.078 45.623 1.807 1.00 36.97 448 GLU A O 1
ATOM 3424 N N . PHE A 1 449 ? -45.617 44.514 -0.093 1.00 34.91 449 PHE A N 1
ATOM 3425 C CA . PHE A 1 449 ? -44.159 44.718 0.008 1.00 34.91 449 PHE A CA 1
ATOM 3426 C C . PHE A 1 449 ? -43.474 45.396 -1.195 1.00 34.91 449 PHE A C 1
ATOM 3428 O O . PHE A 1 449 ? -42.317 45.794 -1.059 1.00 34.91 449 PHE A O 1
ATOM 3435 N N . ILE A 1 450 ? -44.134 45.560 -2.355 1.00 34.91 450 ILE A N 1
ATOM 3436 C CA . ILE A 1 450 ? -43.499 46.088 -3.594 1.00 34.91 450 ILE A CA 1
ATOM 3437 C C . ILE A 1 450 ? -44.270 47.271 -4.234 1.00 34.91 450 ILE A C 1
ATOM 3439 O O . ILE A 1 450 ? -43.920 47.751 -5.311 1.00 34.91 450 ILE A O 1
ATOM 3443 N N . ALA A 1 451 ? -45.264 47.857 -3.564 1.00 23.84 451 ALA A N 1
ATOM 3444 C CA . ALA A 1 451 ? -45.821 49.139 -4.004 1.00 23.84 451 ALA A CA 1
ATOM 3445 C C . ALA A 1 451 ? -44.890 50.313 -3.608 1.00 23.84 451 ALA A C 1
ATOM 3447 O O . ALA A 1 451 ? -44.890 50.736 -2.458 1.00 23.84 451 ALA A O 1
ATOM 3448 N N . GLU A 1 452 ? -44.078 50.754 -4.585 1.00 25.47 452 GLU A N 1
ATOM 3449 C CA . GLU A 1 452 ? -43.509 52.096 -4.890 1.00 25.47 452 GLU A CA 1
ATOM 3450 C C . GLU A 1 452 ? -43.605 53.269 -3.868 1.00 25.47 452 GLU A C 1
ATOM 3452 O O . GLU A 1 452 ? -44.567 53.349 -3.106 1.00 25.47 452 GLU A O 1
ATOM 3457 N N . PRO A 1 453 ? -42.786 54.353 -3.984 1.00 34.28 453 PRO A N 1
ATOM 3458 C CA . PRO A 1 453 ? -41.583 54.582 -4.812 1.00 34.28 453 PRO A CA 1
ATOM 3459 C C . PRO A 1 453 ? -40.445 55.315 -4.044 1.00 34.28 453 PRO A C 1
ATOM 3461 O O . PRO A 1 453 ? -40.632 55.741 -2.910 1.00 34.28 453 PRO A O 1
ATOM 3464 N N . ILE A 1 454 ? -39.291 55.528 -4.701 1.00 23.45 454 ILE A N 1
ATOM 3465 C CA . ILE A 1 454 ? -38.371 56.706 -4.648 1.00 23.45 454 ILE A CA 1
ATOM 3466 C C . ILE A 1 454 ? -36.925 56.208 -4.883 1.00 23.45 454 ILE A C 1
ATOM 3468 O O . ILE A 1 454 ? -36.339 55.555 -4.030 1.00 23.45 454 ILE A O 1
ATOM 3472 N N . VAL A 1 455 ? -36.442 56.283 -6.134 1.00 23.28 455 VAL A N 1
ATOM 3473 C CA . VAL A 1 455 ? -35.523 57.324 -6.674 1.00 23.28 455 VAL A CA 1
ATOM 3474 C C . VAL A 1 455 ? -34.095 57.166 -6.108 1.00 23.28 455 VAL A C 1
ATOM 3476 O O . VAL A 1 455 ? -33.854 57.425 -4.937 1.00 23.28 455 VAL A O 1
ATOM 3479 N N . ASP A 1 456 ? -33.193 56.538 -6.872 1.00 23.06 456 ASP A N 1
ATOM 3480 C CA . ASP A 1 456 ? -32.182 57.181 -7.757 1.00 23.06 456 ASP A CA 1
ATOM 3481 C C . ASP A 1 456 ? -30.913 57.587 -6.961 1.00 23.06 456 ASP A C 1
ATOM 3483 O O . ASP A 1 456 ? -30.932 58.489 -6.132 1.00 23.06 456 ASP A O 1
ATOM 3487 N N . VAL A 1 457 ? -29.872 56.747 -6.941 1.00 24.55 457 VAL A N 1
ATOM 3488 C CA . VAL A 1 457 ? -28.706 56.747 -7.857 1.00 24.55 457 VAL A CA 1
ATOM 3489 C C . VAL A 1 457 ? -27.758 57.950 -7.665 1.00 24.55 457 VAL A C 1
ATOM 3491 O O . VAL A 1 457 ? -27.902 58.999 -8.272 1.00 24.55 457 VAL A O 1
ATOM 3494 N N . SER A 1 458 ? -26.704 57.685 -6.880 1.00 29.80 458 SER A N 1
ATOM 3495 C CA . SER A 1 458 ? -25.270 57.953 -7.132 1.00 29.80 458 SER A CA 1
ATOM 3496 C C . SER A 1 458 ? -24.716 59.373 -7.359 1.00 29.80 458 SER A C 1
ATOM 3498 O O . SER A 1 458 ? -25.304 60.226 -8.009 1.00 29.80 458 SER A O 1
ATOM 3500 N N . CYS A 1 459 ? -23.442 59.546 -6.989 1.00 24.12 459 CYS A N 1
ATOM 3501 C CA . CYS A 1 459 ? -22.487 60.180 -7.899 1.00 24.12 459 CYS A CA 1
ATOM 3502 C C . CYS A 1 459 ? -21.085 59.594 -7.683 1.00 24.12 459 CYS A C 1
ATOM 3504 O O . CYS A 1 459 ? -20.499 59.752 -6.610 1.00 24.12 459 CYS A O 1
ATOM 3506 N N . ILE A 1 460 ? -20.550 58.933 -8.716 1.00 29.47 460 ILE A N 1
ATOM 3507 C CA . ILE A 1 460 ? -19.112 58.696 -8.837 1.00 29.47 460 ILE A CA 1
ATOM 3508 C C . ILE A 1 460 ? -18.487 60.004 -9.338 1.00 29.47 460 ILE A C 1
ATOM 3510 O O . ILE A 1 460 ? -18.601 60.376 -10.502 1.00 29.47 460 ILE A O 1
ATOM 3514 N N . ASN A 1 461 ? -17.834 60.656 -8.372 1.00 40.09 461 ASN A N 1
ATOM 3515 C CA . ASN A 1 461 ? -16.848 61.733 -8.430 1.00 40.09 461 ASN A CA 1
ATOM 3516 C C . ASN A 1 461 ? -17.316 63.124 -8.895 1.00 40.09 461 ASN A C 1
ATOM 3518 O O . ASN A 1 461 ? -17.123 63.530 -10.038 1.00 40.09 461 ASN A O 1
ATOM 3522 N N . CYS A 1 462 ? -17.755 63.948 -7.932 1.00 24.55 462 CYS A N 1
ATOM 3523 C CA . CYS A 1 462 ? -17.564 65.401 -8.010 1.00 24.55 462 CYS A CA 1
ATOM 3524 C C . CYS A 1 462 ? -16.062 65.659 -8.253 1.00 24.55 462 CYS A C 1
ATOM 3526 O O . CYS A 1 462 ? -15.243 65.379 -7.383 1.00 24.55 462 CYS A O 1
ATOM 3528 N N . HIS A 1 463 ? -15.617 66.111 -9.425 1.00 25.92 463 HIS A N 1
ATOM 3529 C CA . HIS A 1 463 ? -15.670 67.497 -9.899 1.00 25.92 463 HIS A CA 1
ATOM 3530 C C . HIS A 1 463 ? -14.962 67.534 -11.271 1.00 25.92 463 HIS A C 1
ATOM 3532 O O . HIS A 1 463 ? -13.900 66.940 -11.389 1.00 25.92 463 HIS A O 1
ATOM 3538 N N . LYS A 1 464 ? -15.360 68.237 -12.334 1.00 28.53 464 LYS A N 1
ATOM 3539 C CA . LYS A 1 464 ? -16.302 69.335 -12.649 1.00 28.53 464 LYS A CA 1
ATOM 3540 C C . LYS A 1 464 ? -16.289 69.449 -14.210 1.00 28.53 464 LYS A C 1
ATOM 3542 O O . LYS A 1 464 ? -15.612 68.659 -14.856 1.00 28.53 464 LYS A O 1
ATOM 3547 N N . PRO A 1 465 ? -16.788 70.547 -14.795 1.00 31.28 465 PRO A N 1
ATOM 3548 C CA . PRO A 1 465 ? -18.161 70.852 -15.176 1.00 31.28 465 PRO A CA 1
ATOM 3549 C C . PRO A 1 465 ? -18.331 70.732 -16.708 1.00 31.28 465 PRO A C 1
ATOM 3551 O O . PRO A 1 465 ? -17.368 70.915 -17.438 1.00 31.28 465 PRO A O 1
ATOM 3554 N N . GLU A 1 466 ? -19.560 70.520 -17.186 1.00 27.20 466 GLU A N 1
ATOM 3555 C CA . GLU A 1 466 ? -19.906 70.484 -18.627 1.00 27.20 466 GLU A CA 1
ATOM 3556 C C . GLU A 1 466 ? -19.372 69.208 -19.320 1.00 27.20 466 GLU A C 1
ATOM 3558 O O . GLU A 1 466 ? -18.248 69.151 -19.789 1.00 27.20 466 GLU A O 1
ATOM 3563 N N . GLY A 1 467 ? -20.076 68.078 -19.332 1.00 27.08 467 GLY A N 1
ATOM 3564 C CA . GLY A 1 467 ? -21.461 67.928 -19.761 1.00 27.08 467 GLY A CA 1
ATOM 3565 C C . GLY A 1 467 ? -21.485 67.255 -21.138 1.00 27.08 467 GLY A C 1
ATOM 3566 O O . GLY A 1 467 ? -20.992 67.835 -22.096 1.00 27.08 467 GLY A O 1
ATOM 3567 N N . GLU A 1 468 ? -22.129 66.080 -21.190 1.00 27.66 468 GLU A N 1
ATOM 3568 C CA . GLU A 1 468 ? -22.702 65.426 -22.386 1.00 27.66 468 GLU A CA 1
ATOM 3569 C C . GLU A 1 468 ? -21.715 64.758 -23.374 1.00 27.66 468 GLU A C 1
ATOM 3571 O O . GLU A 1 468 ? -20.656 65.285 -23.672 1.00 27.66 468 GLU A O 1
ATOM 3576 N N . ALA A 1 469 ? -21.978 63.612 -24.006 1.00 24.89 469 ALA A N 1
ATOM 3577 C CA . ALA A 1 469 ? -22.964 62.541 -23.867 1.00 24.89 469 ALA A CA 1
ATOM 3578 C C . ALA A 1 469 ? -22.558 61.383 -24.820 1.00 24.89 469 ALA A C 1
ATOM 3580 O O . ALA A 1 469 ? -21.800 61.587 -25.763 1.00 24.89 469 ALA A O 1
ATOM 3581 N N . ALA A 1 470 ? -23.179 60.217 -24.607 1.00 23.48 470 ALA A N 1
ATOM 3582 C CA . ALA A 1 470 ? -23.656 59.267 -25.624 1.00 23.48 470 ALA A CA 1
ATOM 3583 C C . ALA A 1 470 ? -22.657 58.502 -26.533 1.00 23.48 470 ALA A C 1
ATOM 3585 O O . ALA A 1 470 ? -22.228 58.991 -27.568 1.00 23.48 470 ALA A O 1
ATOM 3586 N N . THR A 1 471 ? -22.491 57.207 -26.208 1.00 28.22 471 THR A N 1
ATOM 3587 C CA . THR A 1 471 ? -22.282 56.031 -27.099 1.00 28.22 471 THR A CA 1
ATOM 3588 C C . THR A 1 471 ? -21.150 56.034 -28.146 1.00 28.22 471 THR A C 1
ATOM 3590 O O . THR A 1 471 ? -21.145 56.838 -29.069 1.00 28.22 471 THR A O 1
ATOM 3593 N N . GLY A 1 472 ? -20.310 54.989 -28.135 1.00 23.42 472 GLY A N 1
ATOM 3594 C CA . GLY A 1 472 ? -19.455 54.596 -29.269 1.00 23.42 472 GLY A CA 1
ATOM 3595 C C . GLY A 1 472 ? -18.438 53.514 -28.884 1.00 23.42 472 GLY A C 1
ATOM 3596 O O . GLY A 1 472 ? -17.725 53.690 -27.906 1.00 23.42 472 GLY A O 1
ATOM 3597 N N . GLY A 1 473 ? -18.431 52.382 -29.598 1.00 31.31 473 GLY A N 1
ATOM 3598 C CA . GLY A 1 473 ? -17.699 51.153 -29.249 1.00 31.31 473 GLY A CA 1
ATOM 3599 C C . GLY A 1 473 ? -16.178 51.159 -29.466 1.00 31.31 473 GLY A C 1
ATOM 3600 O O . GLY A 1 473 ? -15.601 52.143 -29.911 1.00 31.31 473 GLY A O 1
ATOM 3601 N N . LEU A 1 474 ? -15.542 50.020 -29.181 1.00 22.41 474 LEU A N 1
ATOM 3602 C CA . LEU A 1 474 ? -14.120 49.713 -29.422 1.00 22.41 474 LEU A CA 1
ATOM 3603 C C . LEU A 1 474 ? -14.081 48.253 -29.922 1.00 22.41 474 LEU A C 1
ATOM 3605 O O . LEU A 1 474 ? -14.674 47.401 -29.269 1.00 22.41 474 LEU A O 1
ATOM 3609 N N . VAL A 1 475 ? -13.695 47.888 -31.154 1.00 20.28 475 VAL A N 1
ATOM 3610 C CA . VAL A 1 475 ? -12.438 48.042 -31.931 1.00 20.28 475 VAL A CA 1
ATOM 3611 C C . VAL A 1 475 ? -11.236 47.324 -31.289 1.00 20.28 475 VAL A C 1
ATOM 3613 O O . VAL A 1 475 ? -10.858 47.625 -30.165 1.00 20.28 475 VAL A O 1
ATOM 3616 N N . PHE A 1 476 ? -10.682 46.371 -32.053 1.00 23.67 476 PHE A N 1
ATOM 3617 C CA . PHE A 1 476 ? -9.504 45.507 -31.828 1.00 23.67 476 PHE A CA 1
ATOM 3618 C C . PHE A 1 476 ? -8.150 46.229 -32.036 1.00 23.67 476 PHE A C 1
ATOM 3620 O O . PHE A 1 476 ? -8.083 47.070 -32.927 1.00 23.67 476 PHE A O 1
ATOM 3627 N N . GLU A 1 477 ? -7.097 45.807 -31.306 1.00 21.05 477 GLU A N 1
ATOM 3628 C CA . GLU A 1 477 ? -5.653 45.603 -31.674 1.00 21.05 477 GLU A CA 1
ATOM 3629 C C . GLU A 1 477 ? -4.867 45.298 -30.362 1.00 21.05 477 GLU A C 1
ATOM 3631 O O . GLU A 1 477 ? -5.033 46.036 -29.397 1.00 21.05 477 GLU A O 1
ATOM 3636 N N . THR A 1 478 ? -4.264 44.122 -30.095 1.00 31.38 478 THR A N 1
ATOM 3637 C CA . THR A 1 478 ? -3.038 43.398 -30.557 1.00 31.38 478 THR A CA 1
ATOM 3638 C C . THR A 1 478 ? -1.670 43.874 -30.023 1.00 31.38 478 THR A C 1
ATOM 3640 O O . THR A 1 478 ? -1.274 45.011 -30.253 1.00 31.38 478 THR A O 1
ATOM 3643 N N . ASN A 1 479 ? -0.927 42.885 -29.483 1.00 27.58 479 ASN A N 1
ATOM 3644 C CA . ASN A 1 479 ? 0.529 42.739 -29.258 1.00 27.58 479 ASN A CA 1
ATOM 3645 C C . ASN A 1 479 ? 1.159 43.244 -27.943 1.00 27.58 479 ASN A C 1
ATOM 3647 O O . ASN A 1 479 ? 1.374 44.439 -27.780 1.00 27.58 479 ASN A O 1
ATOM 3651 N N . ALA A 1 480 ? 1.616 42.303 -27.103 1.00 26.47 480 ALA A N 1
ATOM 3652 C CA . ALA A 1 480 ? 3.034 42.125 -26.742 1.00 26.47 480 ALA A CA 1
ATOM 3653 C C . ALA A 1 480 ? 3.225 40.823 -25.933 1.00 26.47 480 ALA A C 1
ATOM 3655 O O . ALA A 1 480 ? 2.394 40.476 -25.099 1.00 26.47 480 ALA A O 1
ATOM 3656 N N . GLU A 1 481 ? 4.307 40.113 -26.242 1.00 39.03 481 GLU A N 1
ATOM 3657 C CA . GLU A 1 481 ? 4.782 38.871 -25.625 1.00 39.03 481 GLU A CA 1
ATOM 3658 C C . GLU A 1 481 ? 5.011 39.026 -24.112 1.00 39.03 481 GLU A C 1
ATOM 3660 O O . GLU A 1 481 ? 5.624 40.001 -23.679 1.00 39.03 481 GLU A O 1
ATOM 3665 N N . VAL A 1 482 ? 4.567 38.047 -23.320 1.00 33.00 482 VAL A N 1
ATOM 3666 C CA . VAL A 1 482 ? 4.940 37.902 -21.904 1.00 33.00 482 VAL A CA 1
ATOM 3667 C C . VAL A 1 482 ? 5.885 36.708 -21.814 1.00 33.00 482 VAL A C 1
ATOM 3669 O O . VAL A 1 482 ? 5.554 35.622 -22.289 1.00 33.00 482 VAL A O 1
ATOM 3672 N N . SER A 1 483 ? 7.083 36.908 -21.264 1.00 35.03 483 SER A N 1
ATOM 3673 C CA . SER A 1 483 ? 8.056 35.830 -21.087 1.00 35.03 483 SER A CA 1
ATOM 3674 C C . SER A 1 483 ? 7.616 34.893 -19.955 1.00 35.03 483 SER A C 1
ATOM 3676 O O . SER A 1 483 ? 7.069 35.327 -18.939 1.00 35.03 483 SER A O 1
ATOM 3678 N N . HIS A 1 484 ? 7.880 33.593 -20.113 1.00 37.00 484 HIS A N 1
ATOM 3679 C CA . HIS A 1 484 ? 7.510 32.524 -19.170 1.00 37.00 484 HIS A CA 1
ATOM 3680 C C . HIS A 1 484 ? 7.994 32.766 -17.720 1.00 37.00 484 HIS A C 1
ATOM 3682 O O . HIS A 1 484 ? 7.407 32.250 -16.771 1.00 37.00 484 HIS A O 1
ATOM 3688 N N . PHE A 1 485 ? 8.991 33.634 -17.533 1.00 35.31 485 PHE A N 1
ATOM 3689 C CA . PHE A 1 485 ? 9.520 34.047 -16.234 1.00 35.31 485 PHE A CA 1
ATOM 3690 C C . PHE A 1 485 ? 8.519 34.857 -15.380 1.00 35.31 485 PHE A C 1
ATOM 3692 O O . PHE A 1 485 ? 8.437 34.648 -14.170 1.00 35.31 485 PHE A O 1
ATOM 3699 N N . GLU A 1 486 ? 7.698 35.729 -15.983 1.00 37.06 486 GLU A N 1
ATOM 3700 C CA . GLU A 1 486 ? 6.688 36.510 -15.238 1.00 37.06 486 GLU A CA 1
ATOM 3701 C C . GLU A 1 486 ? 5.518 35.647 -14.743 1.00 37.06 486 GLU A C 1
ATOM 3703 O O . GLU A 1 486 ? 4.862 35.994 -13.761 1.00 37.06 486 GLU A O 1
ATOM 3708 N N . THR A 1 487 ? 5.273 34.495 -15.370 1.00 40.50 487 THR A N 1
ATOM 3709 C CA . THR A 1 487 ? 4.216 33.565 -14.937 1.00 40.50 487 THR A CA 1
ATOM 3710 C C . THR A 1 487 ? 4.656 32.782 -13.694 1.00 40.50 487 THR A C 1
ATOM 3712 O O . THR A 1 487 ? 3.879 32.633 -12.754 1.00 40.50 487 THR A O 1
ATOM 3715 N N . MET A 1 488 ? 5.933 32.386 -13.628 1.00 36.28 488 MET A N 1
ATOM 3716 C CA . MET A 1 488 ? 6.522 31.676 -12.486 1.00 36.28 488 MET A CA 1
ATOM 3717 C C . MET A 1 488 ? 6.604 32.552 -11.222 1.00 36.28 488 MET A C 1
ATOM 3719 O O . MET A 1 488 ? 6.209 32.115 -10.142 1.00 36.28 488 MET A O 1
ATOM 3723 N N . VAL A 1 489 ? 7.033 33.817 -11.352 1.00 35.91 489 VAL A N 1
ATOM 3724 C CA . VAL A 1 489 ? 7.094 34.772 -10.224 1.00 35.91 489 VAL A CA 1
ATOM 3725 C C . VAL A 1 489 ? 5.701 35.069 -9.659 1.00 35.91 489 VAL A C 1
ATOM 3727 O O . VAL A 1 489 ? 5.553 35.223 -8.449 1.00 35.91 489 VAL A O 1
ATOM 3730 N N . ASN A 1 490 ? 4.674 35.108 -10.511 1.00 37.03 490 ASN A N 1
ATOM 3731 C CA . ASN A 1 490 ? 3.299 35.350 -10.077 1.00 37.03 490 ASN A CA 1
ATOM 3732 C C . ASN A 1 490 ? 2.642 34.122 -9.432 1.00 37.03 490 ASN A C 1
ATOM 3734 O O . ASN A 1 490 ? 1.805 34.306 -8.557 1.00 37.03 490 ASN A O 1
ATOM 3738 N N . TYR A 1 491 ? 3.017 32.896 -9.811 1.00 36.62 491 TYR A N 1
ATOM 3739 C CA . TYR A 1 491 ? 2.466 31.679 -9.200 1.00 36.62 491 TYR A CA 1
ATOM 3740 C C . TYR A 1 491 ? 3.088 31.398 -7.820 1.00 36.62 491 TYR A C 1
ATOM 3742 O O . TYR A 1 491 ? 2.367 31.122 -6.866 1.00 36.62 491 TYR A O 1
ATOM 3750 N N . ILE A 1 492 ? 4.407 31.590 -7.674 1.00 34.53 492 ILE A N 1
ATOM 3751 C CA . ILE A 1 492 ? 5.126 31.462 -6.389 1.00 34.53 492 ILE A CA 1
ATOM 3752 C C . ILE A 1 492 ? 4.673 32.529 -5.378 1.00 34.53 492 ILE A C 1
ATOM 3754 O O . ILE A 1 492 ? 4.547 32.244 -4.189 1.00 34.53 492 ILE A O 1
ATOM 3758 N N . ALA A 1 493 ? 4.347 33.737 -5.856 1.00 33.12 493 ALA A N 1
ATOM 3759 C CA . ALA A 1 493 ? 3.810 34.829 -5.040 1.00 33.12 493 ALA A CA 1
ATOM 3760 C C . ALA A 1 493 ? 2.414 34.559 -4.444 1.00 33.12 493 ALA A C 1
ATOM 3762 O O . ALA A 1 493 ? 1.954 35.348 -3.623 1.00 33.12 493 ALA A O 1
ATOM 3763 N N . ILE A 1 494 ? 1.724 33.494 -4.867 1.00 37.72 494 ILE A N 1
ATOM 3764 C CA . ILE A 1 494 ? 0.389 33.134 -4.363 1.00 37.72 494 ILE A CA 1
ATOM 3765 C C . ILE A 1 494 ? 0.478 32.031 -3.293 1.00 37.72 494 ILE A C 1
ATOM 3767 O O . ILE A 1 494 ? -0.451 31.889 -2.500 1.00 37.72 494 ILE A O 1
ATOM 3771 N N . THR A 1 495 ? 1.584 31.279 -3.229 1.00 34.84 495 THR A N 1
ATOM 3772 C CA . THR A 1 495 ? 1.689 30.067 -2.399 1.00 34.84 495 THR A CA 1
ATOM 3773 C C . THR A 1 495 ? 2.706 30.133 -1.257 1.00 34.84 495 THR A C 1
ATOM 3775 O O . THR A 1 495 ? 2.505 29.408 -0.289 1.00 34.84 495 THR A O 1
ATOM 3778 N N . ASP A 1 496 ? 3.756 30.969 -1.314 1.00 36.88 496 ASP A N 1
ATOM 3779 C CA . ASP A 1 496 ? 4.681 31.154 -0.175 1.00 36.88 496 ASP A CA 1
ATOM 3780 C C . ASP A 1 496 ? 5.501 32.467 -0.264 1.00 36.88 496 ASP A C 1
ATOM 3782 O O . ASP A 1 496 ? 6.393 32.627 -1.106 1.00 36.88 496 ASP A O 1
ATOM 3786 N N . ASP A 1 497 ? 5.215 33.428 0.623 1.00 40.94 497 ASP A N 1
ATOM 3787 C CA . ASP A 1 497 ? 5.864 34.752 0.654 1.00 40.94 497 ASP A CA 1
ATOM 3788 C C . ASP A 1 497 ? 7.369 34.685 0.996 1.00 40.94 497 ASP A C 1
ATOM 3790 O O . ASP A 1 497 ? 8.142 35.558 0.578 1.00 40.94 497 ASP A O 1
ATOM 3794 N N . GLY A 1 498 ? 7.818 33.657 1.731 1.00 39.56 498 GLY A N 1
ATOM 3795 C CA . GLY A 1 498 ? 9.231 33.480 2.095 1.00 39.56 498 GLY A CA 1
ATOM 3796 C C . GLY A 1 498 ? 10.099 33.077 0.900 1.00 39.56 498 GLY A C 1
ATOM 3797 O O . GLY A 1 498 ? 11.224 33.556 0.735 1.00 39.56 498 GLY A O 1
ATOM 3798 N N . MET A 1 499 ? 9.530 32.267 0.012 1.00 38.72 499 MET A N 1
ATOM 3799 C CA . MET A 1 499 ? 10.164 31.760 -1.201 1.00 38.72 499 MET A CA 1
ATOM 3800 C C . MET A 1 499 ? 10.360 32.864 -2.254 1.00 38.72 499 MET A C 1
ATOM 3802 O O . MET A 1 499 ? 11.403 32.945 -2.910 1.00 38.72 499 MET A O 1
ATOM 3806 N N . LEU A 1 500 ? 9.396 33.788 -2.347 1.00 43.59 500 LEU A N 1
ATOM 3807 C CA . LEU A 1 500 ? 9.447 34.960 -3.225 1.00 43.59 500 LEU A CA 1
ATOM 3808 C C . LEU A 1 500 ? 10.552 35.958 -2.826 1.00 43.59 500 LEU A C 1
ATOM 3810 O O . LEU A 1 500 ? 11.120 36.635 -3.689 1.00 43.59 500 LEU A O 1
ATOM 3814 N N . ALA A 1 501 ? 10.862 36.068 -1.531 1.00 41.22 501 ALA A N 1
ATOM 3815 C CA . ALA A 1 501 ? 11.910 36.953 -1.025 1.00 41.22 501 ALA A CA 1
ATOM 3816 C C . ALA A 1 501 ? 13.319 36.444 -1.385 1.00 41.22 501 ALA A C 1
ATOM 3818 O O . ALA A 1 501 ? 14.135 37.221 -1.881 1.00 41.22 501 ALA A O 1
ATOM 3819 N N . SER A 1 502 ? 13.580 35.138 -1.240 1.00 39.09 502 SER A N 1
ATOM 3820 C CA . SER A 1 502 ? 14.855 34.519 -1.645 1.00 39.09 502 SER A CA 1
ATOM 3821 C C . SER A 1 502 ? 15.085 34.539 -3.160 1.00 39.09 502 SER A C 1
ATOM 3823 O O . SER A 1 502 ? 16.221 34.720 -3.601 1.00 39.09 502 SER A O 1
ATOM 3825 N N . LEU A 1 503 ? 14.016 34.423 -3.955 1.00 40.03 503 LEU A N 1
ATOM 3826 C CA . LEU A 1 503 ? 14.040 34.579 -5.416 1.00 40.03 503 LEU A CA 1
ATOM 3827 C C . LEU A 1 503 ? 14.462 35.992 -5.837 1.00 40.03 503 LEU A C 1
ATOM 3829 O O . LEU A 1 503 ? 15.262 36.160 -6.750 1.00 40.03 503 LEU A O 1
ATOM 3833 N N . LYS A 1 504 ? 13.943 37.024 -5.164 1.00 43.06 504 LYS A N 1
ATOM 3834 C CA . LYS A 1 504 ? 14.246 38.427 -5.491 1.00 43.06 504 LYS A CA 1
ATOM 3835 C C . LYS A 1 504 ? 15.676 38.836 -5.132 1.00 43.06 504 LYS A C 1
ATOM 3837 O O . LYS A 1 504 ? 16.250 39.644 -5.854 1.00 43.06 504 LYS A O 1
ATOM 3842 N N . ASP A 1 505 ? 16.252 38.271 -4.072 1.00 38.28 505 ASP A N 1
ATOM 3843 C CA . ASP A 1 505 ? 17.616 38.595 -3.621 1.00 38.28 505 ASP A CA 1
ATOM 3844 C C . ASP A 1 505 ? 18.727 37.916 -4.448 1.00 38.28 505 ASP A C 1
ATOM 3846 O O . ASP A 1 505 ? 19.862 38.393 -4.463 1.00 38.28 505 ASP A O 1
ATOM 3850 N N . SER A 1 506 ? 18.425 36.826 -5.162 1.00 36.94 506 SER A N 1
ATOM 3851 C CA . SER A 1 506 ? 19.409 36.050 -5.940 1.00 36.94 506 SER A CA 1
ATOM 3852 C C . SER A 1 506 ? 19.515 36.467 -7.418 1.00 36.94 506 SER A C 1
ATOM 3854 O O . SER A 1 506 ? 20.443 36.053 -8.115 1.00 36.94 506 SER A O 1
ATOM 3856 N N . ILE A 1 507 ? 18.632 37.351 -7.897 1.00 38.81 507 ILE A N 1
ATOM 3857 C CA . ILE A 1 507 ? 18.600 37.836 -9.285 1.00 38.81 507 ILE A CA 1
ATOM 3858 C C . ILE A 1 507 ? 19.187 39.251 -9.350 1.00 38.81 507 ILE A C 1
ATOM 3860 O O . ILE A 1 507 ? 18.468 40.249 -9.399 1.00 38.81 507 ILE A O 1
ATOM 3864 N N . HIS A 1 508 ? 20.516 39.353 -9.352 1.00 31.27 508 HIS A N 1
ATOM 3865 C CA . HIS A 1 508 ? 21.202 40.636 -9.556 1.00 31.27 508 HIS A CA 1
ATOM 3866 C C . HIS A 1 508 ? 22.190 40.675 -10.727 1.00 31.27 508 HIS A C 1
ATOM 3868 O O . HIS A 1 508 ? 22.825 41.709 -10.920 1.00 31.27 508 HIS A O 1
ATOM 3874 N N . ASP A 1 509 ? 22.268 39.634 -11.562 1.00 33.53 509 ASP A N 1
ATOM 3875 C CA . ASP A 1 509 ? 23.145 39.649 -12.738 1.00 33.53 509 ASP A CA 1
ATOM 3876 C C . ASP A 1 509 ? 22.415 39.228 -14.023 1.00 33.53 509 ASP A C 1
ATOM 3878 O O . ASP A 1 509 ? 21.849 38.139 -14.126 1.00 33.53 509 ASP A O 1
ATOM 3882 N N . GLU A 1 510 ? 22.451 40.110 -15.025 1.00 31.17 510 GLU A N 1
ATOM 3883 C CA . GLU A 1 510 ? 21.759 40.023 -16.326 1.00 31.17 510 GLU A CA 1
ATOM 3884 C C . GLU A 1 510 ? 22.247 38.867 -17.235 1.00 31.17 510 GLU A C 1
ATOM 3886 O O . GLU A 1 510 ? 21.898 38.816 -18.414 1.00 31.17 510 GLU A O 1
ATOM 3891 N N . GLN A 1 511 ? 23.040 37.916 -16.728 1.00 30.98 511 GLN A N 1
ATOM 3892 C CA . GLN A 1 511 ? 23.561 36.786 -17.513 1.00 30.98 511 GLN A CA 1
ATOM 3893 C C . GLN A 1 511 ? 22.730 35.493 -17.432 1.00 30.98 511 GLN A C 1
ATOM 3895 O O . GLN A 1 511 ? 22.995 34.568 -18.194 1.00 30.98 511 GLN A O 1
ATOM 3900 N N . VAL A 1 512 ? 21.696 35.421 -16.586 1.00 32.47 512 VAL A N 1
ATOM 3901 C CA . VAL A 1 512 ? 20.863 34.203 -16.416 1.00 32.47 512 VAL A CA 1
ATOM 3902 C C . VAL A 1 512 ? 19.809 34.026 -17.532 1.00 32.47 512 VAL A C 1
ATOM 3904 O O . VAL A 1 512 ? 19.162 32.992 -17.641 1.00 32.47 512 VAL A O 1
ATOM 3907 N N . LEU A 1 513 ? 19.665 34.991 -18.446 1.00 28.31 513 LEU A N 1
ATOM 3908 C CA . LEU A 1 513 ? 18.626 35.006 -19.490 1.00 28.31 513 LEU A CA 1
ATOM 3909 C C . LEU A 1 513 ? 18.902 34.092 -20.707 1.00 28.31 513 LEU A C 1
ATOM 3911 O O . LEU A 1 513 ? 18.558 34.460 -21.829 1.00 28.31 513 LEU A O 1
ATOM 3915 N N . SER A 1 514 ? 19.532 32.924 -20.536 1.00 29.89 514 SER A N 1
ATOM 3916 C CA . SER A 1 514 ? 19.830 32.045 -21.686 1.00 29.89 514 SER A CA 1
ATOM 3917 C C . SER A 1 514 ? 19.558 30.544 -21.541 1.00 29.89 514 SER A C 1
ATOM 3919 O O . SER A 1 514 ? 19.729 29.836 -22.532 1.00 29.89 514 SER A O 1
ATOM 3921 N N . SER A 1 515 ? 19.067 30.034 -20.405 1.00 34.06 515 SER A N 1
ATOM 3922 C CA . SER A 1 515 ? 18.594 28.639 -20.333 1.00 34.06 515 SER A CA 1
ATOM 3923 C C . SER A 1 515 ? 17.085 28.557 -20.603 1.00 34.06 515 SER A C 1
ATOM 3925 O O . SER A 1 515 ? 16.277 29.025 -19.806 1.00 34.06 515 SER A O 1
ATOM 3927 N N . ASN A 1 516 ? 16.708 27.963 -21.738 1.00 32.94 516 ASN A N 1
ATOM 3928 C CA . ASN A 1 516 ? 15.330 27.865 -22.240 1.00 32.94 516 ASN A CA 1
ATOM 3929 C C . ASN A 1 516 ? 14.673 26.484 -22.006 1.00 32.94 516 ASN A C 1
ATOM 3931 O O . ASN A 1 516 ? 13.822 26.089 -22.800 1.00 32.94 516 ASN A O 1
ATOM 3935 N N . ASN A 1 517 ? 15.049 25.718 -20.979 1.00 38.41 517 ASN A N 1
ATOM 3936 C CA . ASN A 1 517 ? 14.501 24.365 -20.821 1.00 38.41 517 ASN A CA 1
ATOM 3937 C C . ASN A 1 517 ? 13.116 24.365 -20.162 1.00 38.41 517 ASN A C 1
ATOM 3939 O O . ASN A 1 517 ? 12.958 24.535 -18.958 1.00 38.41 517 ASN A O 1
ATOM 3943 N N . TYR A 1 518 ? 12.105 24.179 -21.008 1.00 39.06 518 TYR A N 1
ATOM 3944 C CA . TYR A 1 518 ? 10.688 24.041 -20.680 1.00 39.06 518 TYR A CA 1
ATOM 3945 C C . TYR A 1 518 ? 10.395 22.794 -19.816 1.00 39.06 518 TYR A C 1
ATOM 3947 O O . TYR A 1 518 ? 9.492 22.824 -18.983 1.00 39.06 518 TYR A O 1
ATOM 3955 N N . ASP A 1 519 ? 11.202 21.739 -19.933 1.00 38.09 519 ASP A N 1
ATOM 3956 C CA . ASP A 1 519 ? 10.968 20.464 -19.243 1.00 38.09 519 ASP A CA 1
ATOM 3957 C C . ASP A 1 519 ? 11.286 20.512 -17.735 1.00 38.09 519 ASP A C 1
ATOM 3959 O O . ASP A 1 519 ? 10.598 19.873 -16.939 1.00 38.09 519 ASP A O 1
ATOM 3963 N N . ASP A 1 520 ? 12.226 21.365 -17.309 1.00 38.50 520 ASP A N 1
ATOM 3964 C CA . ASP A 1 520 ? 12.517 21.630 -15.888 1.00 38.50 520 ASP A CA 1
ATOM 3965 C C . ASP A 1 520 ? 11.323 22.260 -15.153 1.00 38.50 520 ASP A C 1
ATOM 3967 O O . ASP A 1 520 ? 11.059 21.985 -13.979 1.00 38.50 520 ASP A O 1
ATOM 3971 N N . LEU A 1 521 ? 10.576 23.106 -15.865 1.00 41.06 521 LEU A N 1
ATOM 3972 C CA . LEU A 1 521 ? 9.391 23.785 -15.354 1.00 41.06 521 LEU A CA 1
ATOM 3973 C C . LEU A 1 521 ? 8.209 22.813 -15.231 1.00 41.06 521 LEU A C 1
ATOM 3975 O O . LEU A 1 521 ? 7.466 22.867 -14.252 1.00 41.06 521 LEU A O 1
ATOM 3979 N N . VAL A 1 522 ? 8.056 21.897 -16.190 1.00 43.41 522 VAL A N 1
ATOM 3980 C CA . VAL A 1 522 ? 7.012 20.861 -16.168 1.00 43.41 522 VAL A CA 1
ATOM 3981 C C . VAL A 1 522 ? 7.287 19.812 -15.088 1.00 43.41 522 VAL A C 1
ATOM 3983 O O . VAL A 1 522 ? 6.360 19.418 -14.380 1.00 43.41 522 VAL A O 1
ATOM 3986 N N . GLY A 1 523 ? 8.550 19.420 -14.891 1.00 39.84 523 GLY A N 1
ATOM 3987 C CA . GLY A 1 523 ? 8.954 18.528 -13.801 1.00 39.84 523 GLY A CA 1
ATOM 3988 C C . GLY A 1 523 ? 8.638 19.103 -12.416 1.00 39.84 523 GLY A C 1
ATOM 3989 O O . GLY A 1 523 ? 8.119 18.397 -11.553 1.00 39.84 523 GLY A O 1
ATOM 3990 N N . PHE A 1 524 ? 8.854 20.406 -12.215 1.00 38.81 524 PHE A N 1
ATOM 3991 C CA . PHE A 1 524 ? 8.514 21.087 -10.962 1.00 38.81 524 PHE A CA 1
ATOM 3992 C C . PHE A 1 524 ? 7.026 21.221 -10.693 1.00 38.81 524 PHE A C 1
ATOM 3994 O O . PHE A 1 524 ? 6.571 21.028 -9.568 1.00 38.81 524 PHE A O 1
ATOM 4001 N N . LEU A 1 525 ? 6.255 21.525 -11.725 1.00 41.44 525 LEU A N 1
ATOM 4002 C CA . LEU A 1 525 ? 4.816 21.648 -11.590 1.00 41.44 525 LEU A CA 1
ATOM 4003 C C . LEU A 1 525 ? 4.179 20.276 -11.317 1.00 41.44 525 LEU A C 1
ATOM 4005 O O . LEU A 1 525 ? 3.369 20.175 -10.401 1.00 41.44 525 LEU A O 1
ATOM 4009 N N . ARG A 1 526 ? 4.642 19.196 -11.960 1.00 41.59 526 ARG A N 1
ATOM 4010 C CA . ARG A 1 526 ? 4.152 17.832 -11.684 1.00 41.59 526 ARG A CA 1
ATOM 4011 C C . ARG A 1 526 ? 4.469 17.338 -10.270 1.00 41.59 526 ARG A C 1
ATOM 4013 O O . ARG A 1 526 ? 3.600 16.750 -9.639 1.00 41.59 526 ARG A O 1
ATOM 4020 N N . LEU A 1 527 ? 5.654 17.635 -9.733 1.00 36.12 527 LEU A N 1
ATOM 4021 C CA . LEU A 1 527 ? 6.023 17.304 -8.343 1.00 36.12 527 LEU A CA 1
ATOM 4022 C C . LEU A 1 527 ? 5.252 18.118 -7.287 1.00 36.12 527 LEU A C 1
ATOM 4024 O O . LEU A 1 527 ? 5.199 17.727 -6.124 1.00 36.12 527 LEU A O 1
ATOM 4028 N N . LEU A 1 528 ? 4.609 19.217 -7.690 1.00 35.62 528 LEU A N 1
ATOM 4029 C CA . LEU A 1 528 ? 3.641 19.963 -6.882 1.00 35.62 528 LEU A CA 1
ATOM 4030 C C . LEU A 1 528 ? 2.178 19.575 -7.175 1.00 35.62 528 LEU A C 1
ATOM 4032 O O . LEU A 1 528 ? 1.269 20.256 -6.698 1.00 35.62 528 LEU A O 1
ATOM 4036 N N . ASN A 1 529 ? 1.945 18.496 -7.934 1.00 32.25 529 ASN A N 1
ATOM 4037 C CA . ASN A 1 529 ? 0.628 18.046 -8.399 1.00 32.25 529 ASN A CA 1
ATOM 4038 C C . ASN A 1 529 ? -0.107 19.069 -9.298 1.00 32.25 529 ASN A C 1
ATOM 4040 O O . ASN A 1 529 ? -1.331 19.185 -9.271 1.00 32.25 529 ASN A O 1
ATOM 4044 N N . VAL A 1 530 ? 0.644 19.833 -10.096 1.00 33.16 530 VAL A N 1
ATOM 4045 C CA . VAL A 1 530 ? 0.150 20.803 -11.086 1.00 33.16 530 VAL A CA 1
ATOM 4046 C C . VAL A 1 530 ? 0.354 20.241 -12.499 1.00 33.16 530 VAL A C 1
ATOM 4048 O O . VAL A 1 530 ? 1.473 19.910 -12.890 1.00 33.16 530 VAL A O 1
ATOM 4051 N N . ASP A 1 531 ? -0.726 20.136 -13.275 1.00 36.03 531 ASP A N 1
ATOM 4052 C CA . ASP A 1 531 ? -0.712 19.556 -14.623 1.00 36.03 531 ASP A CA 1
ATOM 4053 C C . ASP A 1 531 ? -0.160 20.537 -15.678 1.00 36.03 531 ASP A C 1
ATOM 4055 O O . ASP A 1 531 ? -0.496 21.725 -15.687 1.00 36.03 531 ASP A O 1
ATOM 4059 N N . VAL A 1 532 ? 0.703 20.052 -16.577 1.00 33.09 532 VAL A N 1
ATOM 4060 C CA . VAL A 1 532 ? 1.330 20.863 -17.637 1.00 33.09 532 VAL A CA 1
ATOM 4061 C C . VAL A 1 532 ? 1.499 20.028 -18.906 1.00 33.09 532 VAL A C 1
ATOM 4063 O O . VAL A 1 532 ? 2.209 19.014 -18.907 1.00 33.09 532 VAL A O 1
ATOM 4066 N N . SER A 1 533 ? 0.869 20.473 -19.999 1.00 34.34 533 SER A N 1
ATOM 4067 C CA . SER A 1 533 ? 0.974 19.867 -21.332 1.00 34.34 533 SER A CA 1
ATOM 4068 C C . SER A 1 533 ? 1.696 20.791 -22.339 1.00 34.34 533 SER A C 1
ATOM 4070 O O . SER A 1 533 ? 1.473 22.008 -22.309 1.00 34.34 533 SER A O 1
ATOM 4072 N N . PRO A 1 534 ? 2.545 20.252 -23.246 1.00 33.69 534 PRO A N 1
ATOM 4073 C CA . PRO A 1 534 ? 3.322 21.027 -24.212 1.00 33.69 534 PRO A CA 1
ATOM 4074 C C . PRO A 1 534 ? 2.675 21.004 -25.596 1.00 33.69 534 PRO A C 1
ATOM 4076 O O . PRO A 1 534 ? 2.921 20.077 -26.356 1.00 33.69 534 PRO A O 1
ATOM 4079 N N . ASP A 1 535 ? 1.897 22.017 -25.980 1.00 32.88 535 ASP A N 1
ATOM 4080 C CA . ASP A 1 535 ? 1.874 22.423 -27.396 1.00 32.88 535 ASP A CA 1
ATOM 4081 C C . ASP A 1 535 ? 1.300 23.836 -27.588 1.00 32.88 535 ASP A C 1
ATOM 4083 O O . ASP A 1 535 ? 0.094 24.063 -27.706 1.00 32.88 535 ASP A O 1
ATOM 4087 N N . LEU A 1 536 ? 2.195 24.823 -27.626 1.00 31.19 536 LEU A N 1
ATOM 4088 C CA . LEU A 1 536 ? 1.903 26.199 -28.022 1.00 31.19 536 LEU A CA 1
ATOM 4089 C C . LEU A 1 536 ? 2.962 26.677 -29.026 1.00 31.19 536 LEU A C 1
ATOM 4091 O O . LEU A 1 536 ? 3.696 27.615 -28.742 1.00 31.19 536 LEU A O 1
ATOM 4095 N N . SER A 1 537 ? 3.049 26.088 -30.227 1.00 27.66 537 SER A N 1
ATOM 4096 C CA . SER A 1 537 ? 3.451 26.877 -31.412 1.00 27.66 537 SER A CA 1
ATOM 4097 C C . SER A 1 537 ? 3.152 26.226 -32.776 1.00 27.66 537 SER A C 1
ATOM 4099 O O . SER A 1 537 ? 3.866 25.376 -33.284 1.00 27.66 537 SER A O 1
ATOM 4101 N N . SER A 1 538 ? 2.169 26.804 -33.474 1.00 25.39 538 SER A N 1
ATOM 4102 C CA . SER A 1 538 ? 2.068 26.902 -34.946 1.00 25.39 538 SER A CA 1
ATOM 4103 C C . SER A 1 538 ? 1.788 25.649 -35.815 1.00 25.39 538 SER A C 1
ATOM 4105 O O . SER A 1 538 ? 2.679 25.016 -36.356 1.00 25.39 538 SER A O 1
ATOM 4107 N N . GLY A 1 539 ? 0.507 25.472 -36.169 1.00 24.97 539 GLY A N 1
ATOM 4108 C CA . GLY A 1 539 ? 0.052 25.464 -37.574 1.00 24.97 539 GLY A CA 1
ATOM 4109 C C . GLY A 1 539 ? 0.298 24.239 -38.482 1.00 24.97 539 GLY A C 1
ATOM 4110 O O . GLY A 1 539 ? 1.272 24.201 -39.220 1.00 24.97 539 GLY A O 1
ATOM 4111 N N . LEU A 1 540 ? -0.748 23.405 -38.615 1.00 28.53 540 LEU A N 1
ATOM 4112 C CA . LEU A 1 540 ? -1.174 22.633 -39.810 1.00 28.53 540 LEU A CA 1
ATOM 4113 C C . LEU A 1 540 ? -0.211 21.593 -40.436 1.00 28.53 540 LEU A C 1
ATOM 4115 O O . LEU A 1 540 ? 0.477 21.954 -41.382 1.00 28.53 540 LEU A O 1
ATOM 4119 N N . ILE A 1 541 ? -0.372 20.290 -40.109 1.00 21.55 541 ILE A N 1
ATOM 4120 C CA . ILE A 1 541 ? -0.466 19.129 -41.051 1.00 21.55 541 ILE A CA 1
ATOM 4121 C C . ILE A 1 541 ? -1.288 17.991 -40.370 1.00 21.55 541 ILE A C 1
ATOM 4123 O O . ILE A 1 541 ? -1.104 17.760 -39.179 1.00 21.55 541 ILE A O 1
ATOM 4127 N N . PRO A 1 542 ? -2.207 17.284 -41.070 1.00 27.22 542 PRO A N 1
ATOM 4128 C CA . PRO A 1 542 ? -3.072 16.246 -40.487 1.00 27.22 542 PRO A CA 1
ATOM 4129 C C . PRO A 1 542 ? -2.365 14.895 -40.277 1.00 27.22 542 PRO A C 1
ATOM 4131 O O . PRO A 1 542 ? -1.726 14.377 -41.192 1.00 27.22 542 PRO A O 1
ATOM 4134 N N . ALA A 1 543 ? -2.580 14.258 -39.121 1.00 25.47 543 ALA A N 1
ATOM 4135 C CA . ALA A 1 543 ? -2.141 12.889 -38.844 1.00 25.47 543 ALA A CA 1
ATOM 4136 C C . ALA A 1 543 ? -3.078 11.849 -39.492 1.00 25.47 543 ALA A C 1
ATOM 4138 O O . ALA A 1 543 ? -3.850 11.149 -38.844 1.00 25.47 543 ALA A O 1
ATOM 4139 N N . SER A 1 544 ? -2.983 11.729 -40.813 1.00 28.27 544 SER A N 1
ATOM 4140 C CA . SER A 1 544 ? -3.063 10.422 -41.459 1.00 28.27 544 SER A CA 1
ATOM 4141 C C . SER A 1 544 ? -1.731 10.212 -42.172 1.00 28.27 544 SER A C 1
ATOM 4143 O O . SER A 1 544 ? -1.434 10.946 -43.113 1.00 28.27 544 SER A O 1
ATOM 4145 N N . VAL A 1 545 ? -0.988 9.190 -41.733 1.00 24.50 545 VAL A N 1
ATOM 4146 C CA . VAL A 1 545 ? 0.343 8.742 -42.197 1.00 24.50 545 VAL A CA 1
ATOM 4147 C C . VAL A 1 545 ? 1.545 9.365 -41.460 1.00 24.50 545 VAL A C 1
ATOM 4149 O O . VAL A 1 545 ? 2.306 10.137 -42.030 1.00 24.50 545 VAL A O 1
ATOM 4152 N N . VAL A 1 546 ? 1.774 8.903 -40.224 1.00 24.70 546 VAL A N 1
ATOM 4153 C CA . VAL A 1 546 ? 3.095 8.421 -39.768 1.00 24.70 546 VAL A CA 1
ATOM 4154 C C . VAL A 1 546 ? 2.862 7.049 -39.103 1.00 24.70 546 VAL A C 1
ATOM 4156 O O . VAL A 1 546 ? 2.098 6.969 -38.144 1.00 24.70 546 VAL A O 1
ATOM 4159 N N . PRO A 1 547 ? 3.388 5.948 -39.666 1.00 26.92 547 PRO A N 1
ATOM 4160 C CA . PRO A 1 547 ? 3.308 4.605 -39.096 1.00 26.92 547 PRO A CA 1
ATOM 4161 C C . PRO A 1 547 ? 4.448 4.365 -38.091 1.00 26.92 547 PRO A C 1
ATOM 4163 O O . PRO A 1 547 ? 5.604 4.605 -38.425 1.00 26.92 547 PRO A O 1
ATOM 4166 N N . GLY A 1 548 ? 4.108 3.853 -36.901 1.00 25.81 548 GLY A N 1
ATOM 4167 C CA . GLY A 1 548 ? 4.999 3.781 -35.732 1.00 25.81 548 GLY A CA 1
ATOM 4168 C C . GLY A 1 548 ? 5.057 5.167 -35.096 1.00 25.81 548 GLY A C 1
ATOM 4169 O O . GLY A 1 548 ? 5.605 6.083 -35.684 1.00 25.81 548 GLY A O 1
ATOM 4170 N N . ILE A 1 549 ? 4.368 5.446 -33.997 1.00 24.86 549 ILE A N 1
ATOM 4171 C CA . ILE A 1 549 ? 4.553 4.807 -32.703 1.00 24.86 549 ILE A CA 1
ATOM 4172 C C . ILE A 1 549 ? 3.196 4.600 -32.026 1.00 24.86 549 ILE A C 1
ATOM 4174 O O . ILE A 1 549 ? 2.385 5.519 -31.917 1.00 24.86 549 ILE A O 1
ATOM 4178 N N . GLY A 1 550 ? 2.932 3.362 -31.617 1.00 25.48 550 GLY A N 1
ATOM 4179 C CA . GLY A 1 550 ? 1.820 3.050 -30.738 1.00 25.48 550 GLY A CA 1
ATOM 4180 C C . GLY A 1 550 ? 2.228 3.369 -29.311 1.00 25.48 550 GLY A C 1
ATOM 4181 O O . GLY A 1 550 ? 2.859 2.539 -28.673 1.00 25.48 550 GLY A O 1
ATOM 4182 N N . GLY A 1 551 ? 1.826 4.533 -28.806 1.00 24.25 551 GLY A N 1
ATOM 4183 C CA . GLY A 1 551 ? 1.666 4.694 -27.369 1.00 24.25 551 GLY A CA 1
ATOM 4184 C C . GLY A 1 551 ? 0.549 3.748 -26.948 1.00 24.25 551 GLY A C 1
ATOM 4185 O O . GLY A 1 551 ? -0.621 3.986 -27.254 1.00 24.25 551 GLY A O 1
ATOM 4186 N N . ALA A 1 552 ? 0.916 2.617 -26.355 1.00 25.14 552 ALA A N 1
ATOM 4187 C CA . ALA A 1 552 ? -0.027 1.703 -25.749 1.00 25.14 552 ALA A CA 1
ATOM 4188 C C . ALA A 1 552 ? -0.901 2.499 -24.772 1.00 25.14 552 ALA A C 1
ATOM 4190 O O . ALA A 1 552 ? -0.417 3.033 -23.779 1.00 25.14 552 ALA A O 1
ATOM 4191 N N . THR A 1 553 ? -2.199 2.584 -25.054 1.00 24.52 553 THR A N 1
ATOM 4192 C CA . THR A 1 553 ? -3.193 2.824 -24.012 1.00 24.52 553 THR A CA 1
ATOM 4193 C C . THR A 1 553 ? -2.986 1.735 -22.965 1.00 24.52 553 THR A C 1
ATOM 4195 O O . THR A 1 553 ? -3.351 0.581 -23.209 1.00 24.52 553 THR A O 1
ATOM 4198 N N . ILE A 1 554 ? -2.356 2.071 -21.839 1.00 26.92 554 ILE A N 1
ATOM 4199 C CA . ILE A 1 554 ? -2.380 1.214 -20.660 1.00 26.92 554 ILE A CA 1
ATOM 4200 C C . ILE A 1 554 ? -3.840 1.230 -20.207 1.00 26.92 554 ILE A C 1
ATOM 4202 O O . ILE A 1 554 ? -4.355 2.241 -19.735 1.00 26.92 554 ILE A O 1
ATOM 4206 N N . GLY A 1 555 ? -4.546 0.134 -20.487 1.00 25.12 555 GLY A N 1
ATOM 4207 C CA . GLY A 1 555 ? -5.851 -0.116 -19.899 1.00 25.12 555 GLY A CA 1
ATOM 4208 C C . GLY A 1 555 ? -5.721 -0.119 -18.382 1.00 25.12 555 GLY A C 1
ATOM 4209 O O . GLY A 1 555 ? -4.667 -0.477 -17.874 1.00 25.12 555 GLY A O 1
ATOM 4210 N N . ASN A 1 556 ? -6.789 0.304 -17.707 1.00 34.09 556 ASN A N 1
ATOM 4211 C CA . ASN A 1 556 ? -7.019 0.228 -16.266 1.00 34.09 556 ASN A CA 1
ATOM 4212 C C . ASN A 1 556 ? -6.127 -0.830 -15.581 1.00 34.09 556 ASN A C 1
ATOM 4214 O O . ASN A 1 556 ? -6.481 -2.010 -15.558 1.00 34.09 556 ASN A O 1
ATOM 4218 N N . THR A 1 557 ? -4.949 -0.443 -15.084 1.00 27.67 557 THR A N 1
ATOM 4219 C CA . THR A 1 557 ? -4.165 -1.347 -14.245 1.00 27.67 557 THR A CA 1
ATOM 4220 C C . THR A 1 557 ? -4.954 -1.454 -12.957 1.00 27.67 557 THR A C 1
ATOM 4222 O O . THR A 1 557 ? -5.130 -0.451 -12.268 1.00 27.67 557 THR A O 1
ATOM 4225 N N . GLY A 1 558 ? -5.482 -2.645 -12.670 1.00 42.31 558 GLY A N 1
ATOM 4226 C CA . GLY A 1 558 ? -6.002 -2.979 -11.345 1.00 42.31 558 GLY A CA 1
ATOM 4227 C C . GLY A 1 558 ? -4.971 -2.697 -10.243 1.00 42.31 558 GLY A C 1
ATOM 4228 O O . GLY A 1 558 ? -3.879 -2.211 -10.530 1.00 42.31 558 GLY A O 1
ATOM 4229 N N . HIS A 1 559 ? -5.335 -2.994 -8.992 1.00 55.34 559 HIS A N 1
ATOM 4230 C CA . HIS A 1 559 ? -4.532 -2.759 -7.780 1.00 55.34 559 HIS A CA 1
ATOM 4231 C C . HIS A 1 559 ? -3.009 -2.754 -8.050 1.00 55.34 559 HIS A C 1
ATOM 4233 O O . HIS A 1 559 ? -2.465 -3.784 -8.470 1.00 55.34 559 HIS A O 1
ATOM 4239 N N . PRO A 1 560 ? -2.328 -1.599 -7.900 1.00 66.69 560 PRO A N 1
ATOM 4240 C CA . PRO A 1 560 ? -0.922 -1.470 -8.258 1.00 66.69 560 PRO A CA 1
ATOM 4241 C C . PRO A 1 560 ? -0.058 -2.382 -7.383 1.00 66.69 560 PRO A C 1
ATOM 4243 O O . PRO A 1 560 ? -0.244 -2.464 -6.176 1.00 66.69 560 PRO A O 1
ATOM 4246 N N . SER A 1 561 ? 0.916 -3.060 -7.991 1.00 81.94 561 SER A N 1
ATOM 4247 C CA . SER A 1 561 ? 1.855 -3.916 -7.263 1.00 81.94 561 SER A CA 1
ATOM 4248 C C . SER A 1 561 ? 3.061 -3.098 -6.799 1.00 81.94 561 SER A C 1
ATOM 4250 O O . SER A 1 561 ? 3.961 -2.845 -7.599 1.00 81.94 561 SER A O 1
ATOM 4252 N N . PHE A 1 562 ? 3.140 -2.779 -5.505 1.00 86.19 562 PHE A N 1
ATOM 4253 C CA . PHE A 1 562 ? 4.293 -2.084 -4.903 1.00 86.19 562 PHE A CA 1
ATOM 4254 C C . PHE A 1 562 ? 5.517 -2.979 -4.665 1.00 86.19 562 PHE A C 1
ATOM 4256 O O . PHE A 1 562 ? 6.576 -2.494 -4.273 1.00 86.19 562 PHE A O 1
ATOM 4263 N N . LEU A 1 563 ? 5.384 -4.285 -4.934 1.00 89.06 563 LEU A N 1
ATOM 4264 C CA . LEU A 1 563 ? 6.406 -5.296 -4.653 1.00 89.06 563 LEU A CA 1
ATOM 4265 C C . LEU A 1 563 ? 6.834 -5.301 -3.177 1.00 89.06 563 LEU A C 1
ATOM 4267 O O . LEU A 1 563 ? 8.013 -5.448 -2.882 1.00 89.06 563 LEU A O 1
ATOM 4271 N N . SER A 1 564 ? 5.876 -5.167 -2.258 1.00 92.25 564 SER A N 1
ATOM 4272 C CA . SER A 1 564 ? 6.142 -5.202 -0.817 1.00 92.25 564 SER A CA 1
ATOM 4273 C C . SER A 1 564 ? 6.815 -6.525 -0.383 1.00 92.25 564 SER A C 1
ATOM 4275 O O . SER A 1 564 ? 6.424 -7.598 -0.869 1.00 92.25 564 SER A O 1
ATOM 4277 N N . PRO A 1 565 ? 7.842 -6.469 0.489 1.00 92.38 565 PRO A N 1
ATOM 4278 C CA . PRO A 1 565 ? 8.625 -7.630 0.911 1.00 92.38 565 PRO A CA 1
ATOM 4279 C C . PRO A 1 565 ? 7.844 -8.505 1.893 1.00 92.38 565 PRO A C 1
ATOM 4281 O O . PRO A 1 565 ? 7.128 -7.985 2.737 1.00 92.38 565 PRO A O 1
ATOM 4284 N N . HIS A 1 566 ? 8.005 -9.831 1.840 1.00 95.44 566 HIS A N 1
ATOM 4285 C CA . HIS A 1 566 ? 7.299 -10.757 2.738 1.00 95.44 566 HIS A CA 1
ATOM 4286 C C . HIS A 1 566 ? 8.172 -11.213 3.905 1.00 95.44 566 HIS A C 1
ATOM 4288 O O . HIS A 1 566 ? 9.326 -11.581 3.708 1.00 95.44 566 HIS A O 1
ATOM 4294 N N . VAL A 1 567 ? 7.594 -11.292 5.106 1.00 94.19 567 VAL A N 1
ATOM 4295 C CA . VAL A 1 567 ? 8.250 -11.870 6.292 1.00 94.19 567 VAL A CA 1
ATOM 4296 C C . VAL A 1 567 ? 7.230 -12.707 7.055 1.00 94.19 567 VAL A C 1
ATOM 4298 O O . VAL A 1 567 ? 6.286 -12.164 7.611 1.00 94.19 567 VAL A O 1
ATOM 4301 N N . ASN A 1 568 ? 7.405 -14.029 7.091 1.00 95.75 568 ASN A N 1
ATOM 4302 C CA . ASN A 1 568 ? 6.443 -14.968 7.691 1.00 95.75 568 ASN A CA 1
ATOM 4303 C C . ASN A 1 568 ? 4.981 -14.711 7.245 1.00 95.75 568 ASN A C 1
ATOM 4305 O O . ASN A 1 568 ? 4.096 -14.505 8.077 1.00 95.75 568 ASN A O 1
ATOM 4309 N N . PRO A 1 569 ? 4.691 -14.716 5.928 1.00 98.31 569 PRO A N 1
ATOM 4310 C CA . PRO A 1 569 ? 3.379 -14.332 5.395 1.00 98.31 569 PRO A CA 1
ATOM 4311 C C . PRO A 1 569 ? 2.297 -15.415 5.568 1.00 98.31 569 PRO A C 1
ATOM 4313 O O . PRO A 1 569 ? 1.167 -15.251 5.112 1.00 98.31 569 PRO A O 1
ATOM 4316 N N . ILE A 1 570 ? 2.629 -16.560 6.168 1.00 98.62 570 ILE A N 1
ATOM 4317 C CA . ILE A 1 570 ? 1.718 -17.687 6.372 1.00 98.62 570 ILE A CA 1
ATOM 4318 C C . ILE A 1 570 ? 2.009 -18.348 7.719 1.00 98.62 570 ILE A C 1
ATOM 4320 O O . ILE A 1 570 ? 3.164 -18.615 8.034 1.00 98.62 570 ILE A O 1
ATOM 4324 N N . VAL A 1 571 ? 0.972 -18.618 8.512 1.00 97.44 571 VAL A N 1
ATOM 4325 C CA . VAL A 1 571 ? 1.105 -19.236 9.842 1.00 97.44 571 VAL A CA 1
ATOM 4326 C C . VAL A 1 571 ? -0.011 -20.244 10.107 1.00 97.44 571 VAL A C 1
ATOM 4328 O O . VAL A 1 571 ? -1.132 -20.104 9.619 1.00 97.44 571 VAL A O 1
ATOM 4331 N N . SER A 1 572 ? 0.287 -21.260 10.917 1.00 95.56 572 SER A N 1
ATOM 4332 C CA . SER A 1 572 ? -0.699 -22.216 11.431 1.00 95.56 572 SER A CA 1
ATOM 4333 C C . SER A 1 572 ? -1.131 -21.807 12.838 1.00 95.56 572 SER A C 1
ATOM 4335 O O . SER A 1 572 ? -0.292 -21.696 13.732 1.00 95.56 572 SER A O 1
ATOM 4337 N N . ALA A 1 573 ? -2.428 -21.577 13.055 1.00 95.25 573 ALA A N 1
ATOM 4338 C CA . ALA A 1 573 ? -2.965 -21.191 14.361 1.00 95.25 573 ALA A CA 1
ATOM 4339 C C . ALA A 1 573 ? -4.421 -21.640 14.533 1.00 95.25 573 ALA A C 1
ATOM 4341 O O . ALA A 1 573 ? -5.187 -21.694 13.578 1.00 95.25 573 ALA A O 1
ATOM 4342 N N . GLY A 1 574 ? -4.836 -21.993 15.753 1.00 89.31 574 GLY A N 1
ATOM 4343 C CA . GLY A 1 574 ? -6.246 -22.305 16.043 1.00 89.31 574 GLY A CA 1
ATOM 4344 C C . GLY A 1 574 ? -6.881 -23.421 15.188 1.00 89.31 574 GLY A C 1
ATOM 4345 O O . GLY A 1 574 ? -8.102 -23.493 15.106 1.00 89.31 574 GLY A O 1
ATOM 4346 N N . GLY A 1 575 ? -6.080 -24.283 14.545 1.00 92.31 575 GLY A N 1
ATOM 4347 C CA . GLY A 1 575 ? -6.555 -25.319 13.616 1.00 92.31 575 GLY A CA 1
ATOM 4348 C C . GLY A 1 575 ? -6.748 -24.865 12.161 1.00 92.31 575 GLY A C 1
ATOM 4349 O O . GLY A 1 575 ? -7.212 -25.662 11.349 1.00 92.31 575 GLY A O 1
ATOM 4350 N N . PHE A 1 576 ? -6.373 -23.630 11.831 1.00 97.19 576 PHE A N 1
ATOM 4351 C CA . PHE A 1 576 ? -6.422 -23.049 10.491 1.00 97.19 576 PHE A CA 1
ATOM 4352 C C . PHE A 1 576 ? -5.032 -22.618 10.022 1.00 97.19 576 PHE A C 1
ATOM 4354 O O . PHE A 1 576 ? -4.110 -22.441 10.820 1.00 97.19 576 PHE A O 1
ATOM 4361 N N . ILE A 1 577 ? -4.905 -22.422 8.713 1.00 98.38 577 ILE A N 1
ATOM 4362 C CA . ILE A 1 577 ? -3.761 -21.754 8.097 1.00 98.38 577 ILE A CA 1
ATOM 4363 C C . ILE A 1 577 ? -4.197 -20.343 7.708 1.00 98.38 577 ILE A C 1
ATOM 4365 O O . ILE A 1 577 ? -5.151 -20.187 6.949 1.00 98.38 577 ILE A O 1
ATOM 4369 N N . TYR A 1 578 ? -3.508 -19.329 8.217 1.00 98.69 578 TYR A N 1
ATOM 4370 C CA . TYR A 1 578 ? -3.725 -17.929 7.857 1.00 98.69 578 TYR A CA 1
ATOM 4371 C C . TYR A 1 578 ? -2.633 -17.507 6.895 1.00 98.69 578 TYR A C 1
ATOM 4373 O O . TYR A 1 578 ? -1.462 -17.789 7.144 1.00 98.69 578 TYR A O 1
ATOM 4381 N N . VAL A 1 579 ? -3.009 -16.848 5.806 1.00 98.75 579 VAL A N 1
ATOM 4382 C CA . VAL A 1 579 ? -2.071 -16.410 4.776 1.00 98.75 579 VAL A CA 1
ATOM 4383 C C . VAL A 1 579 ? -2.361 -14.973 4.377 1.00 98.75 579 VAL A C 1
ATOM 4385 O O . VAL A 1 579 ? -3.518 -14.624 4.143 1.00 98.75 579 VAL A O 1
ATOM 4388 N N . THR A 1 580 ? -1.332 -14.131 4.300 1.00 98.31 580 THR A N 1
ATOM 4389 C CA . THR A 1 580 ? -1.492 -12.796 3.724 1.00 98.31 580 THR A CA 1
ATOM 4390 C C . THR A 1 580 ? -1.731 -12.920 2.227 1.00 98.31 580 THR A C 1
ATOM 4392 O O . THR A 1 580 ? -1.047 -13.654 1.509 1.00 98.31 580 THR A O 1
ATOM 4395 N N . ASN A 1 581 ? -2.726 -12.193 1.740 1.00 96.38 581 ASN A N 1
ATOM 4396 C CA . ASN A 1 581 ? -2.990 -12.038 0.325 1.00 96.38 581 ASN A CA 1
ATOM 4397 C C . ASN A 1 581 ? -2.724 -10.584 -0.058 1.00 96.38 581 ASN A C 1
ATOM 4399 O O . ASN A 1 581 ? -3.646 -9.780 -0.168 1.00 96.38 581 ASN A O 1
ATOM 4403 N N . THR A 1 582 ? -1.438 -10.264 -0.220 1.00 94.44 582 THR A N 1
ATOM 4404 C CA . THR A 1 582 ? -0.938 -8.894 -0.397 1.00 94.44 582 THR A CA 1
ATOM 4405 C C . THR A 1 582 ? -1.692 -8.117 -1.477 1.00 94.44 582 THR A C 1
ATOM 4407 O O . THR A 1 582 ? -2.214 -7.067 -1.144 1.00 94.44 582 THR A O 1
ATOM 4410 N N . PRO A 1 583 ? -1.887 -8.629 -2.713 1.00 90.31 583 PRO A N 1
ATOM 4411 C CA . PRO A 1 583 ? -2.566 -7.846 -3.750 1.00 90.31 583 PRO A CA 1
ATOM 4412 C C . PRO A 1 583 ? -4.071 -7.643 -3.529 1.00 90.31 583 PRO A C 1
ATOM 4414 O O . PRO A 1 583 ? -4.694 -6.921 -4.299 1.00 90.31 583 PRO A O 1
ATOM 4417 N N . ALA A 1 584 ? -4.674 -8.333 -2.556 1.00 87.31 584 ALA A N 1
ATOM 4418 C CA . ALA A 1 584 ? -6.100 -8.250 -2.248 1.00 87.31 584 ALA A CA 1
ATOM 4419 C C . ALA A 1 584 ? -6.390 -7.582 -0.894 1.00 87.31 584 ALA A C 1
ATOM 4421 O O . ALA A 1 584 ? -7.556 -7.525 -0.515 1.00 87.31 584 ALA A O 1
ATOM 4422 N N . ASP A 1 585 ? -5.365 -7.126 -0.164 1.00 93.12 585 ASP A N 1
ATOM 4423 C CA . ASP A 1 585 ? -5.497 -6.483 1.152 1.00 93.12 585 ASP A CA 1
ATOM 4424 C C . ASP A 1 585 ? -6.257 -7.341 2.192 1.00 93.12 585 ASP A C 1
ATOM 4426 O O . ASP A 1 585 ? -6.980 -6.844 3.062 1.00 93.12 585 ASP A O 1
ATOM 4430 N N . THR A 1 586 ? -6.100 -8.671 2.106 1.00 95.81 586 THR A N 1
ATOM 4431 C CA . THR A 1 586 ? -6.753 -9.632 3.012 1.00 95.81 586 THR A CA 1
ATOM 4432 C C . THR A 1 586 ? -5.785 -10.578 3.711 1.00 95.81 586 THR A C 1
ATOM 4434 O O . THR A 1 586 ? -4.683 -10.867 3.241 1.00 95.81 586 THR A O 1
ATOM 4437 N N . VAL A 1 587 ? -6.252 -11.148 4.822 1.00 98.62 587 VAL A N 1
ATOM 4438 C CA . VAL A 1 587 ? -5.791 -12.445 5.324 1.00 98.62 587 VAL A CA 1
ATOM 4439 C C . VAL A 1 587 ? -6.809 -13.512 4.925 1.00 98.62 587 VAL A C 1
ATOM 4441 O O . VAL A 1 587 ? -7.974 -13.464 5.330 1.00 98.62 587 VAL A O 1
ATOM 4444 N N . ASP A 1 588 ? -6.372 -14.489 4.134 1.00 98.44 588 ASP A N 1
ATOM 4445 C CA . ASP A 1 588 ? -7.187 -15.639 3.746 1.00 98.44 588 ASP A CA 1
ATOM 4446 C C . ASP A 1 588 ? -7.021 -16.753 4.796 1.00 98.44 588 ASP A C 1
ATOM 4448 O O . ASP A 1 588 ? -5.910 -17.130 5.174 1.00 98.44 588 ASP A O 1
ATOM 4452 N N . VAL A 1 589 ? -8.143 -17.291 5.278 1.00 98.50 589 VAL A N 1
ATOM 4453 C CA . VAL A 1 589 ? -8.192 -18.373 6.270 1.00 98.50 589 VAL A CA 1
ATOM 4454 C C . VAL A 1 589 ? -8.478 -19.682 5.550 1.00 98.50 589 VAL A C 1
ATOM 4456 O O . VAL A 1 589 ? -9.527 -19.840 4.921 1.00 98.50 589 VAL A O 1
ATOM 4459 N N . ILE A 1 590 ? -7.560 -20.636 5.643 1.00 98.38 590 ILE A N 1
ATOM 4460 C CA . ILE A 1 590 ? -7.633 -21.944 4.994 1.00 98.38 590 ILE A CA 1
ATOM 4461 C C . ILE A 1 590 ? -7.897 -23.019 6.045 1.00 98.38 590 ILE A C 1
ATOM 4463 O O . ILE A 1 590 ? -7.174 -23.142 7.033 1.00 98.38 590 ILE A O 1
ATOM 4467 N N . ASP A 1 591 ? -8.909 -23.846 5.792 1.00 95.50 591 ASP A N 1
ATOM 4468 C CA . ASP A 1 591 ? -9.100 -25.089 6.535 1.00 95.50 591 ASP A CA 1
ATOM 4469 C C . ASP A 1 591 ? -8.173 -26.178 5.958 1.00 95.50 591 ASP A C 1
ATOM 4471 O O . ASP A 1 591 ? -8.335 -26.553 4.787 1.00 95.50 591 ASP A O 1
ATOM 4475 N N . PRO A 1 592 ? -7.215 -26.708 6.744 1.00 92.38 592 PRO A N 1
ATOM 4476 C CA . PRO A 1 592 ? -6.256 -27.701 6.262 1.00 92.38 592 PRO A CA 1
ATOM 4477 C C . PRO A 1 592 ? -6.923 -29.026 5.852 1.00 92.38 592 PRO A C 1
ATOM 4479 O O . PRO A 1 592 ? -6.403 -29.739 4.992 1.00 92.38 592 PRO A O 1
ATOM 4482 N N . TRP A 1 593 ? -8.111 -29.343 6.384 1.00 91.88 593 TRP A N 1
ATOM 4483 C CA . TRP A 1 593 ? -8.819 -30.586 6.065 1.00 91.88 593 TRP A CA 1
ATOM 4484 C C . TRP A 1 593 ? -9.548 -30.521 4.725 1.00 91.88 593 TRP A C 1
ATOM 4486 O O . TRP A 1 593 ? -9.382 -31.405 3.881 1.00 91.88 593 TRP A O 1
ATOM 4496 N N . SER A 1 594 ? -10.369 -29.488 4.516 1.00 90.94 594 SER A N 1
ATOM 4497 C CA . SER A 1 594 ? -11.057 -29.282 3.234 1.00 90.94 594 SER A CA 1
ATOM 4498 C C . SER A 1 594 ? -10.138 -28.731 2.143 1.00 90.94 594 SER A C 1
ATOM 4500 O O . SER A 1 594 ? -10.472 -28.847 0.960 1.00 90.94 594 SER A O 1
ATOM 4502 N N . ARG A 1 595 ? -8.980 -28.170 2.523 1.00 93.31 595 ARG A N 1
ATOM 4503 C CA . ARG A 1 595 ? -7.989 -27.544 1.631 1.00 93.31 595 ARG A CA 1
ATOM 4504 C C . ARG A 1 595 ? -8.616 -26.434 0.800 1.00 93.31 595 ARG A C 1
ATOM 4506 O O . ARG A 1 595 ? -8.465 -26.377 -0.424 1.00 93.31 595 ARG A O 1
ATOM 4513 N N . SER A 1 596 ? -9.379 -25.587 1.480 1.00 92.00 596 SER A N 1
ATOM 4514 C CA . SER A 1 596 ? -10.119 -24.490 0.873 1.00 92.00 596 SER A CA 1
ATOM 4515 C C . SER A 1 596 ? -10.103 -23.258 1.767 1.00 92.00 596 SER A C 1
ATOM 4517 O O . SER A 1 596 ? -10.012 -23.372 2.989 1.00 92.00 596 SER A O 1
ATOM 4519 N N . VAL A 1 597 ? -10.178 -22.084 1.140 1.00 97.00 597 VAL A N 1
ATOM 4520 C CA . VAL A 1 597 ? -10.361 -20.815 1.848 1.00 97.00 597 VAL A CA 1
ATOM 4521 C C . VAL A 1 597 ? -11.779 -20.794 2.415 1.00 97.00 597 VAL A C 1
ATOM 4523 O O . VAL A 1 597 ? -12.747 -20.865 1.655 1.00 97.00 597 VAL A O 1
ATOM 4526 N N . VAL A 1 598 ? -11.896 -20.721 3.738 1.00 91.38 598 VAL A N 1
ATOM 4527 C CA . VAL A 1 598 ? -13.173 -20.705 4.466 1.00 91.38 598 VAL A CA 1
ATOM 4528 C C . VAL A 1 598 ? -13.608 -19.295 4.853 1.00 91.38 598 VAL A C 1
ATOM 4530 O O . VAL A 1 598 ? -14.800 -19.064 5.043 1.00 91.38 598 VAL A O 1
ATOM 4533 N N . GLN A 1 599 ? -12.668 -18.351 4.931 1.00 94.00 599 GLN A N 1
ATOM 4534 C CA . GLN A 1 599 ? -12.932 -16.950 5.246 1.00 94.00 599 GLN A CA 1
ATOM 4535 C C . GLN A 1 599 ? -11.846 -16.050 4.651 1.00 94.00 599 GLN A C 1
ATOM 4537 O O . GLN A 1 599 ? -10.719 -16.491 4.438 1.00 94.00 599 GLN A O 1
ATOM 4542 N N . ARG A 1 600 ? -12.195 -14.790 4.385 1.00 94.56 600 ARG A N 1
ATOM 4543 C CA . ARG A 1 600 ? -11.249 -13.712 4.087 1.00 94.56 600 ARG A CA 1
ATOM 4544 C C . ARG A 1 600 ? -11.516 -12.567 5.040 1.00 94.56 600 ARG A C 1
ATOM 4546 O O . ARG A 1 600 ? -12.678 -12.245 5.284 1.00 94.56 600 ARG A O 1
ATOM 4553 N N . ILE A 1 601 ? -10.455 -12.014 5.597 1.00 94.94 601 ILE A N 1
ATOM 4554 C CA . ILE A 1 601 ? -10.510 -10.954 6.595 1.00 94.94 601 ILE A CA 1
ATOM 4555 C C . ILE A 1 601 ? -9.827 -9.744 5.973 1.00 94.94 601 ILE A C 1
ATOM 4557 O O . ILE A 1 601 ? -8.647 -9.827 5.639 1.00 94.94 601 ILE A O 1
ATOM 4561 N N . ASN A 1 602 ? -10.568 -8.653 5.790 1.00 88.50 602 ASN A N 1
ATOM 4562 C CA . ASN A 1 602 ? -9.996 -7.398 5.307 1.00 88.50 602 ASN A CA 1
ATOM 4563 C C . ASN A 1 602 ? -9.067 -6.824 6.380 1.00 88.50 602 ASN A C 1
ATOM 4565 O O . ASN A 1 602 ? -9.421 -6.807 7.562 1.00 88.50 602 ASN A O 1
ATOM 4569 N N . VAL A 1 603 ? -7.890 -6.376 5.960 1.00 94.50 603 VAL A N 1
ATOM 4570 C CA . VAL A 1 603 ? -6.867 -5.762 6.816 1.00 94.50 603 VAL A CA 1
ATOM 4571 C C . VAL A 1 603 ? -6.382 -4.462 6.163 1.00 94.50 603 VAL A C 1
ATOM 4573 O O . VAL A 1 603 ? -7.106 -3.881 5.355 1.00 94.50 603 VAL A O 1
ATOM 4576 N N . GLY A 1 604 ? -5.215 -3.947 6.554 1.00 84.75 604 GLY A N 1
ATOM 4577 C CA . GLY A 1 604 ? -4.609 -2.797 5.883 1.00 84.75 604 GLY A CA 1
ATOM 4578 C C . GLY A 1 604 ? -4.013 -3.156 4.516 1.00 84.75 604 GLY A C 1
ATOM 4579 O O . GLY A 1 604 ? -4.093 -4.296 4.066 1.00 84.75 604 GLY A O 1
ATOM 4580 N N . ILE A 1 605 ? -3.400 -2.166 3.866 1.00 89.62 605 ILE A N 1
ATOM 4581 C CA . ILE A 1 605 ? -2.897 -2.283 2.489 1.00 89.62 605 ILE A CA 1
ATOM 4582 C C . ILE A 1 605 ? -1.570 -3.043 2.456 1.00 89.62 605 ILE A C 1
ATOM 4584 O O . ILE A 1 605 ? -0.680 -2.766 3.268 1.00 89.62 605 ILE A O 1
ATOM 4588 N N . ASP A 1 606 ? -1.434 -3.948 1.485 1.00 92.94 606 ASP A N 1
ATOM 4589 C CA . ASP A 1 606 ? -0.276 -4.817 1.275 1.00 92.94 606 ASP A CA 1
ATOM 4590 C C . ASP A 1 606 ? 0.127 -5.555 2.570 1.00 92.94 606 ASP A C 1
ATOM 4592 O O . ASP A 1 606 ? 1.201 -5.316 3.133 1.00 92.94 606 ASP A O 1
ATOM 4596 N N . PRO A 1 607 ? -0.710 -6.474 3.087 1.00 97.88 607 PRO A N 1
ATOM 4597 C CA . PRO A 1 607 ? -0.326 -7.296 4.225 1.00 97.88 607 PRO A CA 1
ATOM 4598 C C . PRO A 1 607 ? 0.845 -8.212 3.854 1.00 97.88 607 PRO A C 1
ATOM 4600 O O . PRO A 1 607 ? 0.788 -8.939 2.855 1.00 97.88 607 PRO A O 1
ATOM 4603 N N . VAL A 1 608 ? 1.907 -8.210 4.662 1.00 97.56 608 VAL A N 1
ATOM 4604 C CA . VAL A 1 608 ? 3.177 -8.884 4.332 1.00 97.56 608 VAL A CA 1
ATOM 4605 C C . VAL A 1 608 ? 3.701 -9.865 5.373 1.00 97.56 608 VAL A C 1
ATOM 4607 O O . VAL A 1 608 ? 4.495 -10.743 5.022 1.00 97.56 608 VAL A O 1
ATOM 4610 N N . GLY A 1 609 ? 3.262 -9.749 6.625 1.00 97.88 609 GLY A N 1
ATOM 4611 C CA . GLY A 1 609 ? 3.749 -10.600 7.703 1.00 97.88 609 GLY A CA 1
ATOM 4612 C C . GLY A 1 609 ? 2.709 -10.883 8.768 1.00 97.88 609 GLY A C 1
ATOM 4613 O O . GLY A 1 609 ? 1.820 -10.068 9.016 1.00 97.88 609 GLY A O 1
ATOM 4614 N N . LEU A 1 610 ? 2.813 -12.067 9.369 1.00 98.62 610 LEU A N 1
ATOM 4615 C CA . LEU A 1 610 ? 1.889 -12.573 10.377 1.00 98.62 610 LEU A CA 1
ATOM 4616 C C . LEU A 1 610 ? 2.644 -13.003 11.632 1.00 98.62 610 LEU A C 1
ATOM 4618 O O . LEU A 1 610 ? 3.676 -13.669 11.553 1.00 98.62 610 LEU A O 1
ATOM 4622 N N . ALA A 1 611 ? 2.076 -12.709 12.799 1.00 98.19 611 ALA A N 1
ATOM 4623 C CA . ALA A 1 611 ? 2.537 -13.271 14.062 1.00 98.19 611 ALA A CA 1
ATOM 4624 C C . ALA A 1 611 ? 1.366 -13.594 14.986 1.00 98.19 611 ALA A C 1
ATOM 4626 O O . ALA A 1 611 ? 0.453 -12.795 15.180 1.00 98.19 611 ALA A O 1
ATOM 4627 N N . VAL A 1 612 ? 1.406 -14.779 15.586 1.00 97.50 612 VAL A N 1
ATOM 4628 C CA . VAL A 1 612 ? 0.399 -15.218 16.554 1.00 97.50 612 VAL A CA 1
ATOM 4629 C C . VAL A 1 612 ? 0.836 -14.757 17.937 1.00 97.50 612 VAL A C 1
ATOM 4631 O O . VAL A 1 612 ? 1.954 -15.047 18.368 1.00 97.50 612 VAL A O 1
ATOM 4634 N N . HIS A 1 613 ? -0.046 -14.065 18.648 1.00 96.06 613 HIS A N 1
ATOM 4635 C CA . HIS A 1 613 ? 0.205 -13.677 20.030 1.00 96.06 613 HIS A CA 1
ATOM 4636 C C . HIS A 1 613 ? 0.424 -14.934 20.903 1.00 96.06 613 HIS A C 1
ATOM 4638 O O . HIS A 1 613 ? -0.271 -15.933 20.698 1.00 96.06 613 HIS A O 1
ATOM 4644 N N . PRO A 1 614 ? 1.319 -14.938 21.914 1.00 93.69 614 PRO A N 1
ATOM 4645 C CA . PRO A 1 614 ? 1.667 -16.153 22.663 1.00 93.69 614 PRO A CA 1
ATOM 4646 C C . PRO A 1 614 ? 0.498 -16.832 23.388 1.00 93.69 614 PRO A C 1
ATOM 4648 O O . PRO A 1 614 ? 0.568 -18.021 23.694 1.00 93.69 614 PRO A O 1
ATOM 4651 N N . GLN A 1 615 ? -0.580 -16.096 23.675 1.00 91.81 615 GLN A N 1
ATOM 4652 C CA . GLN A 1 615 ? -1.797 -16.665 24.267 1.00 91.81 615 GLN A CA 1
ATOM 4653 C C . GLN A 1 615 ? -2.676 -17.404 23.237 1.00 91.81 615 GLN A C 1
ATOM 4655 O O . GLN A 1 615 ? -3.610 -18.102 23.626 1.00 91.81 615 GLN A O 1
ATOM 4660 N N . GLY A 1 616 ? -2.377 -17.283 21.940 1.00 93.00 616 GLY A N 1
ATOM 4661 C CA . GLY A 1 616 ? -3.074 -17.952 20.839 1.00 93.00 616 GLY A CA 1
ATOM 4662 C C . GLY A 1 616 ? -4.444 -17.365 20.495 1.00 93.00 616 GLY A C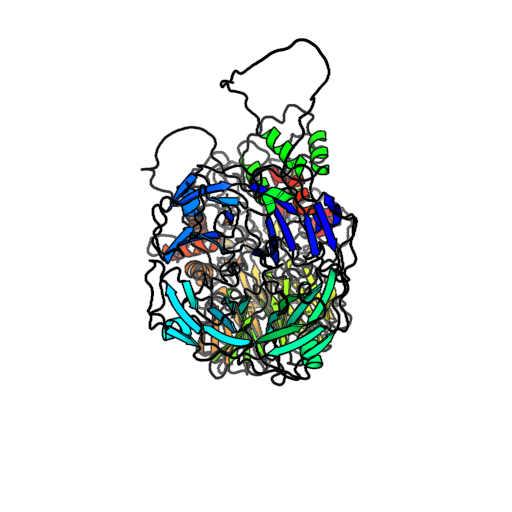 1
ATOM 4663 O O . GLY A 1 616 ? -5.162 -17.948 19.690 1.00 93.00 616 GLY A O 1
ATOM 4664 N N . ASN A 1 617 ? -4.811 -16.243 21.112 1.00 95.00 617 ASN A N 1
ATOM 4665 C CA . ASN A 1 617 ? -6.100 -15.569 20.960 1.00 95.00 617 ASN A CA 1
ATOM 4666 C C . ASN A 1 617 ? -6.074 -14.430 19.932 1.00 95.00 617 ASN A C 1
ATOM 4668 O O . ASN A 1 617 ? -7.124 -13.874 19.646 1.00 95.00 617 ASN A O 1
ATOM 4672 N N . GLU A 1 618 ? -4.908 -14.060 19.404 1.00 97.88 618 GLU A N 1
ATOM 4673 C CA . GLU A 1 618 ? -4.756 -12.935 18.480 1.00 97.88 618 GLU A CA 1
ATOM 4674 C C . GLU A 1 618 ? -3.756 -13.265 17.372 1.00 97.88 618 GLU A C 1
ATOM 4676 O O . GLU A 1 618 ? -2.730 -13.908 17.612 1.00 97.88 618 GLU A O 1
ATOM 4681 N N . LEU A 1 619 ? -4.046 -12.776 16.170 1.00 98.56 619 LEU A N 1
ATOM 4682 C CA . LEU A 1 619 ? -3.161 -12.781 15.013 1.00 98.56 619 LEU A CA 1
ATOM 4683 C C . LEU A 1 619 ? -2.873 -11.339 14.610 1.00 98.56 619 LEU A C 1
ATOM 4685 O O . LEU A 1 619 ? -3.794 -10.587 14.309 1.00 98.56 619 LEU A O 1
ATOM 4689 N N . TRP A 1 620 ? -1.604 -10.958 14.602 1.00 98.62 620 TRP A N 1
ATOM 4690 C CA . TRP A 1 620 ? -1.158 -9.632 14.197 1.00 98.62 620 TRP A CA 1
ATOM 4691 C C . TRP A 1 620 ? -0.659 -9.675 12.757 1.00 98.62 620 TRP A C 1
ATOM 4693 O O . TRP A 1 620 ? 0.029 -10.621 12.369 1.00 98.62 620 TRP A O 1
ATOM 4703 N N . VAL A 1 621 ? -1.019 -8.658 11.981 1.00 98.88 621 VAL A N 1
ATOM 4704 C CA . VAL A 1 621 ? -0.799 -8.578 10.536 1.00 98.88 621 VAL A CA 1
ATOM 4705 C C . VAL A 1 621 ? -0.092 -7.273 10.212 1.00 98.88 621 VAL A C 1
ATOM 4707 O O . VAL A 1 621 ? -0.676 -6.215 10.418 1.00 98.88 621 VAL A O 1
ATOM 4710 N N . ALA A 1 622 ? 1.140 -7.333 9.716 1.00 98.50 622 ALA A N 1
ATOM 4711 C CA . ALA A 1 622 ? 1.862 -6.150 9.256 1.00 98.50 622 ALA A CA 1
ATOM 4712 C C . ALA A 1 622 ? 1.349 -5.727 7.879 1.00 98.50 622 ALA A C 1
ATOM 4714 O O . ALA A 1 622 ? 1.443 -6.502 6.924 1.00 98.50 622 ALA A O 1
ATOM 4715 N N . ASN A 1 623 ? 0.811 -4.511 7.792 1.00 96.69 623 ASN A N 1
ATOM 4716 C CA . ASN A 1 623 ? 0.267 -3.928 6.574 1.00 96.69 623 ASN A CA 1
ATOM 4717 C C . ASN A 1 623 ? 1.249 -2.881 6.041 1.00 96.69 623 ASN A C 1
ATOM 4719 O O . ASN A 1 623 ? 1.226 -1.727 6.477 1.00 96.69 623 ASN A O 1
ATOM 4723 N N . HIS A 1 624 ? 2.107 -3.306 5.116 1.00 93.25 624 HIS A N 1
ATOM 4724 C CA . HIS A 1 624 ? 3.295 -2.571 4.691 1.00 93.25 624 HIS A CA 1
ATOM 4725 C C . HIS A 1 624 ? 2.951 -1.172 4.178 1.00 93.25 624 HIS A C 1
ATOM 4727 O O . HIS A 1 624 ? 3.423 -0.178 4.705 1.00 93.25 624 HIS A O 1
ATOM 4733 N N . ILE A 1 625 ? 2.059 -1.075 3.192 1.00 90.25 625 ILE A N 1
ATOM 4734 C CA . ILE A 1 625 ? 1.802 0.198 2.509 1.00 90.25 625 ILE A CA 1
ATOM 4735 C C . ILE A 1 625 ? 0.889 1.114 3.319 1.00 90.25 625 ILE A C 1
ATOM 4737 O O . ILE A 1 625 ? 0.913 2.319 3.109 1.00 90.25 625 ILE A O 1
ATOM 4741 N N . SER A 1 626 ? 0.090 0.584 4.246 1.00 86.81 626 SER A N 1
ATOM 4742 C CA . SER A 1 626 ? -0.783 1.406 5.102 1.00 86.81 626 SER A CA 1
ATOM 4743 C C . SER A 1 626 ? -0.158 1.830 6.435 1.00 86.81 626 SER A C 1
ATOM 4745 O O . SER A 1 626 ? -0.868 2.406 7.254 1.00 86.81 626 SER A O 1
ATOM 4747 N N . ASP A 1 627 ? 1.122 1.524 6.671 1.00 92.38 627 ASP A N 1
ATOM 4748 C CA . ASP A 1 627 ? 1.867 1.880 7.890 1.00 92.38 627 ASP A CA 1
ATOM 4749 C C . ASP A 1 627 ? 1.151 1.485 9.187 1.00 92.38 627 ASP A C 1
ATOM 4751 O O . ASP A 1 627 ? 1.039 2.257 10.143 1.00 92.38 627 ASP A O 1
ATOM 4755 N N . SER A 1 628 ? 0.596 0.272 9.207 1.00 94.19 628 SER A N 1
ATOM 4756 C CA . SER A 1 628 ? -0.201 -0.204 10.335 1.00 94.19 628 SER A CA 1
ATOM 4757 C C . SER A 1 628 ? -0.035 -1.698 10.586 1.00 94.19 628 SER A C 1
ATOM 4759 O O . SER A 1 628 ? 0.406 -2.456 9.723 1.00 94.19 628 SER A O 1
ATOM 4761 N N . VAL A 1 629 ? -0.439 -2.142 11.775 1.00 98.56 629 VAL A N 1
ATOM 4762 C CA . VAL A 1 629 ? -0.632 -3.557 12.102 1.00 98.56 629 VAL A CA 1
ATOM 4763 C C . VAL A 1 629 ? -2.091 -3.806 12.456 1.00 98.56 629 VAL A C 1
ATOM 4765 O O . VAL A 1 629 ? -2.610 -3.203 13.392 1.00 98.56 629 VAL A O 1
ATOM 4768 N N . SER A 1 630 ? -2.758 -4.726 11.763 1.00 98.38 630 SER A N 1
ATOM 4769 C CA . SER A 1 630 ? -4.101 -5.184 12.143 1.00 98.38 630 SER A CA 1
ATOM 4770 C C . SER A 1 630 ? -4.017 -6.319 13.163 1.00 98.38 630 SER A C 1
ATOM 4772 O O . SER A 1 630 ? -3.202 -7.226 13.017 1.00 98.38 630 SER A O 1
ATOM 4774 N N . VAL A 1 631 ? -4.889 -6.308 14.170 1.00 98.62 631 VAL A N 1
ATOM 4775 C CA . VAL A 1 631 ? -5.005 -7.368 15.182 1.00 98.62 631 VAL A CA 1
ATOM 4776 C C . VAL A 1 631 ? -6.326 -8.093 14.993 1.00 98.62 631 VAL A C 1
ATOM 4778 O O . VAL A 1 631 ? -7.385 -7.487 15.130 1.00 98.62 631 VAL A O 1
ATOM 4781 N N . ILE A 1 632 ? -6.269 -9.385 14.687 1.00 98.50 632 ILE A N 1
ATOM 4782 C CA . ILE A 1 632 ? -7.417 -10.256 14.429 1.00 98.50 632 ILE A CA 1
ATOM 4783 C C . ILE A 1 632 ? -7.652 -11.164 15.635 1.00 98.50 632 ILE A C 1
ATOM 4785 O O . ILE A 1 632 ? -6.726 -11.807 16.123 1.00 98.50 632 ILE A O 1
ATOM 4789 N N . ASP A 1 633 ? -8.902 -11.265 16.074 1.00 97.38 633 ASP A N 1
ATOM 4790 C CA . ASP A 1 633 ? -9.315 -12.159 17.156 1.00 97.38 633 ASP A CA 1
ATOM 4791 C C . ASP A 1 633 ? -9.349 -13.629 16.701 1.00 97.38 633 ASP A C 1
ATOM 4793 O O . ASP A 1 633 ? -10.012 -13.985 15.723 1.00 97.38 633 ASP A O 1
ATOM 4797 N N . LEU A 1 634 ? -8.644 -14.493 17.428 1.00 96.44 634 LEU A N 1
ATOM 4798 C CA . LEU A 1 634 ? -8.582 -15.941 17.225 1.00 96.44 634 LEU A CA 1
ATOM 4799 C C . LEU A 1 634 ? -9.278 -16.745 18.336 1.00 96.44 634 LEU A C 1
ATOM 4801 O O . LEU A 1 634 ? -9.201 -17.975 18.316 1.00 96.44 634 LEU A O 1
ATOM 4805 N N . ASP A 1 635 ? -9.954 -16.115 19.302 1.00 94.88 635 ASP A N 1
ATOM 4806 C CA . ASP A 1 635 ? -10.715 -16.842 20.322 1.00 94.88 635 ASP A CA 1
ATOM 4807 C C . ASP A 1 635 ? -12.043 -17.361 19.733 1.00 94.88 635 ASP A C 1
ATOM 4809 O O . ASP A 1 635 ? -12.965 -16.577 19.497 1.00 94.88 635 ASP A O 1
ATOM 4813 N N . PRO A 1 636 ? -12.220 -18.686 19.550 1.00 87.06 636 PRO A N 1
ATOM 4814 C CA . PRO A 1 636 ? -13.437 -19.248 18.961 1.00 87.06 636 PRO A CA 1
ATOM 4815 C C . PRO A 1 636 ? -14.682 -19.075 19.847 1.00 87.06 636 PRO A C 1
ATOM 4817 O O . PRO A 1 636 ? -15.792 -19.405 19.425 1.00 87.06 636 PRO A O 1
ATOM 4820 N N . THR A 1 637 ? -14.518 -18.629 21.097 1.00 91.31 637 THR A N 1
ATOM 4821 C CA . THR A 1 637 ? -15.624 -18.308 22.008 1.00 91.31 637 THR A CA 1
ATOM 4822 C C . THR A 1 637 ? -16.042 -16.840 21.952 1.00 91.31 637 THR A C 1
ATOM 4824 O O . THR A 1 637 ? -17.107 -16.495 22.474 1.00 91.31 637 THR A O 1
ATOM 4827 N N . SER A 1 638 ? -15.239 -15.992 21.307 1.00 90.06 638 SER A N 1
ATOM 4828 C CA . SER A 1 638 ? -15.491 -14.564 21.159 1.00 90.06 638 SER A CA 1
ATOM 4829 C C . SER A 1 638 ? -16.505 -14.270 20.053 1.00 90.06 638 SER A C 1
ATOM 4831 O O . SER A 1 638 ? -16.551 -14.933 19.017 1.00 90.06 638 SER A O 1
ATOM 4833 N N . SER A 1 639 ? -17.324 -13.232 20.248 1.00 88.25 639 SER A N 1
ATOM 4834 C CA . SER A 1 639 ? -18.244 -12.737 19.214 1.00 88.25 639 SER A CA 1
ATOM 4835 C C . SER A 1 639 ? -17.533 -12.039 18.053 1.00 88.25 639 SER A C 1
ATOM 4837 O O . SER A 1 639 ? -18.163 -11.809 17.026 1.00 88.25 639 SER A O 1
ATOM 4839 N N . THR A 1 640 ? -16.257 -11.681 18.223 1.00 86.19 640 THR A N 1
ATOM 4840 C CA . THR A 1 640 ? -15.407 -11.047 17.204 1.00 86.19 640 THR A CA 1
ATOM 4841 C C . THR A 1 640 ? -14.425 -12.024 16.560 1.00 86.19 640 THR A C 1
ATOM 4843 O O . THR A 1 640 ? -13.544 -11.582 15.836 1.00 86.19 640 THR A O 1
ATOM 4846 N N . TYR A 1 641 ? -14.582 -13.336 16.766 1.00 91.62 641 TYR A N 1
ATOM 4847 C CA . TYR A 1 641 ? -13.736 -14.358 16.144 1.00 91.62 641 TYR A CA 1
ATOM 4848 C C . TYR A 1 641 ? -13.573 -14.127 14.631 1.00 91.62 641 TYR A C 1
ATOM 4850 O O . TYR A 1 641 ? -14.563 -14.006 13.909 1.00 91.62 641 TYR A O 1
ATOM 4858 N N . HIS A 1 642 ? -12.323 -14.069 14.163 1.00 93.19 642 HIS A N 1
ATOM 4859 C CA . HIS A 1 642 ? -11.927 -13.719 12.794 1.00 93.19 642 HIS A CA 1
ATOM 4860 C C . HIS A 1 642 ? -12.339 -12.310 12.326 1.00 93.19 642 HIS A C 1
ATOM 4862 O O . HIS A 1 642 ? -12.567 -12.083 11.135 1.00 93.19 642 HIS A O 1
ATOM 4868 N N . HIS A 1 643 ? -12.404 -11.350 13.244 1.00 88.31 643 HIS A N 1
ATOM 4869 C CA . HIS A 1 643 ? -12.530 -9.930 12.930 1.00 88.31 643 HIS A CA 1
ATOM 4870 C C . HIS A 1 643 ? -11.321 -9.153 13.442 1.00 88.31 643 HIS A C 1
ATOM 4872 O O . HIS A 1 643 ? -10.710 -9.519 14.447 1.00 88.31 643 HIS A O 1
ATOM 4878 N N . VAL A 1 644 ? -11.000 -8.058 12.752 1.00 92.12 644 VAL A N 1
ATOM 4879 C CA . VAL A 1 644 ? -10.034 -7.074 13.243 1.00 92.12 644 VAL A CA 1
ATOM 4880 C C . VAL A 1 644 ? -10.627 -6.385 14.474 1.00 92.12 644 VAL A C 1
ATOM 4882 O O . VAL A 1 644 ? -11.717 -5.817 14.410 1.00 92.12 644 VAL A O 1
ATOM 4885 N N . ILE A 1 645 ? -9.920 -6.456 15.598 1.00 92.38 645 ILE A N 1
ATOM 4886 C CA . ILE A 1 645 ? -10.319 -5.890 16.895 1.00 92.38 645 ILE A CA 1
ATOM 4887 C C . ILE A 1 645 ? -9.482 -4.674 17.299 1.00 92.38 645 ILE A C 1
ATOM 4889 O O . ILE A 1 645 ? -9.906 -3.906 18.162 1.00 92.38 645 ILE A O 1
ATOM 4893 N N . ALA A 1 646 ? -8.319 -4.481 16.672 1.00 94.50 646 ALA A N 1
ATOM 4894 C CA . ALA A 1 646 ? -7.477 -3.306 16.850 1.00 94.50 646 ALA A CA 1
ATOM 4895 C C . ALA A 1 646 ? -6.612 -3.051 15.607 1.00 94.50 646 ALA A C 1
ATOM 4897 O O . ALA A 1 646 ? -6.329 -3.967 14.833 1.00 94.50 646 ALA A O 1
ATOM 4898 N N . THR A 1 647 ? -6.160 -1.807 15.467 1.00 93.50 647 THR A N 1
ATOM 4899 C CA . THR A 1 647 ? -5.138 -1.399 14.500 1.00 93.50 647 THR A CA 1
ATOM 4900 C C . THR A 1 647 ? -4.069 -0.626 15.257 1.00 93.50 647 THR A C 1
ATOM 4902 O O . THR A 1 647 ? -4.382 0.382 15.892 1.00 93.50 647 THR A O 1
ATOM 4905 N N . VAL A 1 648 ? -2.827 -1.100 15.209 1.00 96.38 648 VAL A N 1
ATOM 4906 C CA . VAL A 1 648 ? -1.668 -0.405 15.771 1.00 96.38 648 VAL A CA 1
ATOM 4907 C C . VAL A 1 648 ? -1.041 0.453 14.684 1.00 96.38 648 VAL A C 1
ATOM 4909 O O . VAL A 1 648 ? -0.747 -0.034 13.598 1.00 96.38 648 VAL A O 1
ATOM 4912 N N . GLN A 1 649 ? -0.841 1.725 14.986 1.00 90.00 649 GLN A N 1
ATOM 4913 C CA . GLN A 1 649 ? -0.144 2.694 14.148 1.00 90.00 649 GLN A CA 1
ATOM 4914 C C . GLN A 1 649 ? 0.406 3.792 15.060 1.00 90.00 649 GLN A C 1
ATOM 4916 O O . GLN A 1 649 ? -0.053 3.939 16.197 1.00 90.00 649 GLN A O 1
ATOM 4921 N N . SER A 1 650 ? 1.360 4.576 14.573 1.00 89.81 650 SER A N 1
ATOM 4922 C CA . SER A 1 650 ? 1.908 5.714 15.310 1.00 89.81 650 SER A CA 1
ATOM 4923 C C . SER A 1 650 ? 2.071 6.911 14.380 1.00 89.81 650 SER A C 1
ATOM 4925 O O . SER A 1 650 ? 2.466 6.768 13.223 1.00 89.81 650 SER A O 1
ATOM 4927 N N . LEU A 1 651 ? 1.689 8.083 14.886 1.00 85.94 651 LEU A N 1
ATOM 4928 C CA . LEU A 1 651 ? 1.746 9.356 14.181 1.00 85.94 651 LEU A CA 1
ATOM 4929 C C . LEU A 1 651 ? 2.483 10.372 15.054 1.00 85.94 651 LEU A C 1
ATOM 4931 O O . LEU A 1 651 ? 2.307 10.409 16.272 1.00 85.94 651 LEU A O 1
ATOM 4935 N N . VAL A 1 652 ? 3.253 11.249 14.422 1.00 81.94 652 VAL A N 1
ATOM 4936 C CA . VAL A 1 652 ? 3.841 12.418 15.073 1.00 81.94 652 VAL A CA 1
ATOM 4937 C C . VAL A 1 652 ? 2.741 13.462 15.265 1.00 81.94 652 VAL A C 1
ATOM 4939 O O . VAL A 1 652 ? 2.303 14.076 14.297 1.00 81.94 652 VAL A O 1
ATOM 4942 N N . ASP A 1 653 ? 2.302 13.686 16.506 1.00 75.00 653 ASP A N 1
ATOM 4943 C CA . ASP A 1 653 ? 1.154 14.550 16.851 1.00 75.00 653 ASP A CA 1
ATOM 4944 C C . ASP A 1 653 ? 1.180 15.940 16.189 1.00 75.00 653 ASP A C 1
ATOM 4946 O O . ASP A 1 653 ? 0.146 16.484 15.805 1.00 75.00 653 ASP A O 1
ATOM 4950 N N . GLU A 1 654 ? 2.367 16.535 16.071 1.00 71.81 654 GLU A N 1
ATOM 4951 C CA . GLU A 1 654 ? 2.557 17.905 15.581 1.00 71.81 654 GLU A CA 1
ATOM 4952 C C . GLU A 1 654 ? 2.367 18.026 14.071 1.00 71.81 654 GLU A C 1
ATOM 4954 O O . GLU A 1 654 ? 1.942 19.072 13.578 1.00 71.81 654 GLU A O 1
ATOM 4959 N N . THR A 1 655 ? 2.718 16.971 13.339 1.00 68.62 655 THR A N 1
ATOM 4960 C CA . THR A 1 655 ? 2.756 16.974 11.880 1.00 68.62 655 THR A CA 1
ATOM 4961 C C . THR A 1 655 ? 1.779 15.990 11.269 1.00 68.62 655 THR A C 1
ATOM 4963 O O . THR A 1 655 ? 1.619 16.060 10.068 1.00 68.62 655 THR A O 1
ATOM 4966 N N . LEU A 1 656 ? 1.147 15.095 12.034 1.00 70.69 656 LEU A N 1
ATOM 4967 C CA . LEU A 1 656 ? 0.321 13.977 11.548 1.00 70.69 656 LEU A CA 1
ATOM 4968 C C . LEU A 1 656 ? 1.024 13.082 10.514 1.00 70.69 656 LEU A C 1
ATOM 4970 O O . LEU A 1 656 ? 0.386 12.431 9.686 1.00 70.69 656 LEU A O 1
ATOM 4974 N N . VAL A 1 657 ? 2.352 13.058 10.571 1.00 76.88 657 VAL A N 1
ATOM 4975 C CA . VAL A 1 657 ? 3.203 12.168 9.787 1.00 76.88 657 VAL A CA 1
ATOM 4976 C C . VAL A 1 657 ? 3.260 10.807 10.455 1.00 76.88 657 VAL A C 1
ATOM 4978 O O . VAL A 1 657 ? 3.405 10.737 11.674 1.00 76.88 657 VAL A O 1
ATOM 4981 N N . THR A 1 658 ? 3.191 9.738 9.671 1.00 82.62 658 THR A N 1
ATOM 4982 C CA . THR A 1 658 ? 3.502 8.401 10.180 1.00 82.62 658 THR A CA 1
ATOM 4983 C C . THR A 1 658 ? 4.971 8.300 10.580 1.00 82.62 658 THR A C 1
ATOM 4985 O O . THR A 1 658 ? 5.867 8.642 9.812 1.00 82.62 658 THR A O 1
ATOM 4988 N N . ASP A 1 659 ? 5.229 7.825 11.795 1.00 87.44 659 ASP A N 1
ATOM 4989 C CA . ASP A 1 659 ? 6.548 7.329 12.205 1.00 87.44 659 ASP A CA 1
ATOM 4990 C C . ASP A 1 659 ? 6.544 5.792 12.329 1.00 87.44 659 ASP A C 1
ATOM 4992 O O . ASP A 1 659 ? 7.473 5.187 12.871 1.00 87.44 659 ASP A O 1
ATOM 4996 N N . PHE A 1 660 ? 5.484 5.146 11.836 1.00 91.88 660 PHE A N 1
ATOM 4997 C CA . PHE A 1 660 ? 5.273 3.698 11.819 1.00 91.88 660 PHE A CA 1
ATOM 4998 C C . PHE A 1 660 ? 5.377 3.132 10.393 1.00 91.88 660 PHE A C 1
ATOM 5000 O O . PHE A 1 660 ? 4.648 2.227 10.005 1.00 91.88 660 PHE A O 1
ATOM 5007 N N . ASP A 1 661 ? 6.262 3.734 9.607 1.00 86.62 661 ASP A N 1
ATOM 5008 C CA . ASP A 1 661 ? 6.386 3.552 8.164 1.00 86.62 661 ASP A CA 1
ATOM 5009 C C . ASP A 1 661 ? 6.818 2.127 7.781 1.00 86.62 661 ASP A C 1
ATOM 5011 O O . ASP A 1 661 ? 7.790 1.598 8.331 1.00 86.62 661 ASP A O 1
ATOM 5015 N N . GLU A 1 662 ? 6.084 1.528 6.841 1.00 91.12 662 GLU A N 1
ATOM 5016 C CA . GLU A 1 662 ? 6.373 0.229 6.217 1.00 91.12 662 GLU A CA 1
ATOM 5017 C C . GLU A 1 662 ? 6.700 -0.921 7.206 1.00 91.12 662 GLU A C 1
ATOM 5019 O O . GLU A 1 662 ? 7.810 -1.473 7.204 1.00 91.12 662 GLU A O 1
ATOM 5024 N N . PRO A 1 663 ? 5.744 -1.334 8.068 1.00 96.31 663 PRO A N 1
ATOM 5025 C CA . PRO A 1 663 ? 5.953 -2.442 8.989 1.00 96.31 663 PRO A CA 1
ATOM 5026 C C . PRO A 1 663 ? 6.071 -3.779 8.245 1.00 96.31 663 PRO A C 1
ATOM 5028 O O . PRO A 1 663 ? 5.298 -4.069 7.329 1.00 96.31 663 PRO A O 1
ATOM 5031 N N . THR A 1 664 ? 7.004 -4.633 8.679 1.00 95.75 664 THR A N 1
ATOM 5032 C CA . THR A 1 664 ? 7.257 -5.953 8.070 1.00 95.75 664 THR A CA 1
ATOM 5033 C C . THR A 1 664 ? 7.179 -7.100 9.084 1.00 95.75 664 THR A C 1
ATOM 5035 O O . THR A 1 664 ? 6.120 -7.694 9.280 1.00 95.75 664 THR A O 1
ATOM 5038 N N . GLY A 1 665 ? 8.293 -7.463 9.724 1.00 97.06 665 GLY A N 1
ATOM 5039 C CA . GLY A 1 665 ? 8.355 -8.573 10.670 1.00 97.06 665 GLY A CA 1
ATOM 5040 C C . GLY A 1 665 ? 7.716 -8.237 12.014 1.00 97.06 665 GLY A C 1
ATOM 5041 O O . GLY A 1 665 ? 7.888 -7.134 12.530 1.00 97.06 665 GLY A O 1
ATOM 5042 N N . ILE A 1 666 ? 7.026 -9.214 12.609 1.00 98.56 666 ILE A N 1
ATOM 5043 C CA . ILE A 1 666 ? 6.432 -9.120 13.948 1.00 98.56 666 ILE A CA 1
ATOM 5044 C C . ILE A 1 666 ? 6.924 -10.300 14.795 1.00 98.56 666 ILE A C 1
ATOM 5046 O O . ILE A 1 666 ? 6.904 -11.443 14.339 1.00 98.56 666 ILE A O 1
ATOM 5050 N N . ALA A 1 667 ? 7.330 -10.050 16.040 1.00 98.19 667 ALA A N 1
ATOM 5051 C CA . ALA A 1 667 ? 7.657 -11.101 17.001 1.00 98.19 667 ALA A CA 1
ATOM 5052 C C . ALA A 1 667 ? 7.195 -10.740 18.416 1.00 98.19 667 ALA A C 1
ATOM 5054 O O . ALA A 1 667 ? 7.176 -9.574 18.800 1.00 98.19 667 ALA A O 1
ATOM 5055 N N . PHE A 1 668 ? 6.855 -11.752 19.215 1.00 98.00 668 PHE A N 1
ATOM 5056 C CA . PHE A 1 668 ? 6.361 -11.562 20.578 1.00 98.00 668 PHE A CA 1
ATOM 5057 C C . PHE A 1 668 ? 7.321 -12.115 21.624 1.00 98.00 668 PHE A C 1
ATOM 5059 O O . PHE A 1 668 ? 7.765 -13.260 21.536 1.00 98.00 668 PHE A O 1
ATOM 5066 N N . ALA A 1 669 ? 7.561 -11.332 22.672 1.00 96.25 669 ALA A N 1
ATOM 5067 C CA . ALA A 1 669 ? 8.146 -11.834 23.905 1.00 96.25 669 ALA A CA 1
ATOM 5068 C C . ALA A 1 669 ? 7.135 -12.626 24.736 1.00 96.25 669 ALA A C 1
ATOM 5070 O O . ALA A 1 669 ? 5.923 -12.428 24.655 1.00 96.25 669 ALA A O 1
ATOM 5071 N N . ALA A 1 670 ? 7.650 -13.478 25.626 1.00 90.44 670 ALA A N 1
ATOM 5072 C CA . ALA A 1 670 ? 6.828 -14.229 26.576 1.00 90.44 670 ALA A CA 1
ATOM 5073 C C . ALA A 1 670 ? 6.020 -13.325 27.528 1.00 90.44 670 ALA A C 1
ATOM 5075 O O . ALA A 1 670 ? 5.010 -13.759 28.082 1.00 90.44 670 ALA A O 1
ATOM 5076 N N . SER A 1 671 ? 6.451 -12.074 27.714 1.00 90.25 671 SER A N 1
ATOM 5077 C CA . SER A 1 671 ? 5.737 -11.047 28.478 1.00 90.25 671 SER A CA 1
ATOM 5078 C C . SER A 1 671 ? 4.457 -10.547 27.794 1.00 90.25 671 SER A C 1
ATOM 5080 O O . SER A 1 671 ? 3.623 -9.947 28.467 1.00 90.25 671 SER A O 1
ATOM 5082 N N . GLY A 1 672 ? 4.284 -10.800 26.490 1.00 90.88 672 GLY A N 1
ATOM 5083 C CA . GLY A 1 672 ? 3.206 -10.248 25.659 1.00 90.88 672 GLY A CA 1
ATOM 5084 C C . GLY A 1 672 ? 3.595 -8.973 24.901 1.00 90.88 672 GLY A C 1
ATOM 5085 O O . GLY A 1 672 ? 2.833 -8.517 24.056 1.00 90.88 672 GLY A O 1
ATOM 5086 N N . LYS A 1 673 ? 4.789 -8.421 25.158 1.00 95.12 673 LYS A N 1
ATOM 5087 C CA . LYS A 1 673 ? 5.363 -7.308 24.389 1.00 95.12 673 LYS A CA 1
ATOM 5088 C C . LYS A 1 673 ? 5.596 -7.739 22.938 1.00 95.12 673 LYS A C 1
ATOM 5090 O O . LYS A 1 673 ? 6.194 -8.794 22.703 1.00 95.12 673 LYS A O 1
ATOM 5095 N N . ALA A 1 674 ? 5.138 -6.929 21.989 1.00 98.12 674 ALA A N 1
ATOM 5096 C CA . ALA A 1 674 ? 5.365 -7.145 20.566 1.00 98.12 674 ALA A CA 1
ATOM 5097 C C . ALA A 1 674 ? 6.509 -6.261 20.061 1.00 98.12 674 ALA A C 1
ATOM 5099 O O . ALA A 1 674 ? 6.676 -5.124 20.499 1.00 98.12 674 ALA A O 1
ATOM 5100 N N . PHE A 1 675 ? 7.273 -6.791 19.119 1.00 98.62 675 PHE A N 1
ATOM 5101 C CA . PHE A 1 675 ? 8.306 -6.090 18.374 1.00 98.62 675 PHE A CA 1
ATOM 5102 C C . PHE A 1 675 ? 7.894 -6.079 16.908 1.00 98.62 675 PHE A C 1
ATOM 5104 O O . PHE A 1 675 ? 7.511 -7.127 16.390 1.00 98.62 675 PHE A O 1
ATOM 5111 N N . VAL A 1 676 ? 7.957 -4.919 16.257 1.00 98.69 676 VAL A N 1
ATOM 5112 C CA . VAL A 1 676 ? 7.591 -4.744 14.845 1.00 98.69 676 VAL A CA 1
ATOM 5113 C C . VAL A 1 676 ? 8.725 -4.041 14.120 1.00 98.69 676 VAL A C 1
ATOM 5115 O O . VAL A 1 676 ? 9.170 -2.982 14.556 1.00 98.69 676 VAL A O 1
ATOM 5118 N N . ALA A 1 677 ? 9.212 -4.634 13.037 1.00 97.81 677 ALA A N 1
ATOM 5119 C CA . ALA A 1 677 ? 10.279 -4.058 12.235 1.00 97.81 677 ALA A CA 1
ATOM 5120 C C . ALA A 1 677 ? 9.743 -2.974 11.293 1.00 97.81 677 ALA A C 1
ATOM 5122 O O . ALA A 1 677 ? 8.745 -3.204 10.613 1.00 97.81 677 ALA A O 1
ATOM 5123 N N . LEU A 1 678 ? 10.408 -1.816 11.274 1.00 93.81 678 LEU A N 1
ATOM 5124 C CA . LEU A 1 678 ? 10.100 -0.663 10.426 1.00 93.81 678 LEU A CA 1
ATOM 5125 C C . LEU A 1 678 ? 11.292 -0.417 9.493 1.00 93.81 678 LEU A C 1
ATOM 5127 O O . LEU A 1 678 ? 12.332 0.101 9.926 1.00 93.81 678 LEU A O 1
ATOM 5131 N N . GLY A 1 679 ? 11.150 -0.837 8.235 1.00 83.56 679 GLY A N 1
ATOM 5132 C CA . GLY A 1 679 ? 12.243 -0.926 7.263 1.00 83.56 679 GLY A CA 1
ATOM 5133 C C . GLY A 1 679 ? 12.917 0.425 6.982 1.00 83.56 679 GLY A C 1
ATOM 5134 O O . GLY A 1 679 ? 14.079 0.612 7.351 1.00 83.56 679 GLY A O 1
ATOM 5135 N N . PRO A 1 680 ? 12.197 1.413 6.417 1.00 79.62 680 PRO A N 1
ATOM 5136 C CA . PRO A 1 680 ? 12.751 2.721 6.049 1.00 79.62 680 PRO A CA 1
ATOM 5137 C C . PRO A 1 680 ? 13.330 3.517 7.225 1.00 79.62 680 PRO A C 1
ATOM 5139 O O . PRO A 1 680 ? 14.285 4.282 7.063 1.00 79.62 680 PRO A O 1
ATOM 5142 N N . ALA A 1 681 ? 12.767 3.334 8.423 1.00 78.88 681 ALA A N 1
ATOM 5143 C CA . ALA A 1 681 ? 13.226 4.002 9.637 1.00 78.88 681 ALA A CA 1
ATOM 5144 C C . ALA A 1 681 ? 14.486 3.354 10.240 1.00 78.88 681 ALA A C 1
ATOM 5146 O O . ALA A 1 681 ? 15.177 3.991 11.038 1.00 78.88 681 ALA A O 1
ATOM 5147 N N . ASN A 1 682 ? 14.809 2.114 9.853 1.00 85.12 682 ASN A N 1
ATOM 5148 C CA . ASN A 1 682 ? 15.843 1.287 10.473 1.00 85.12 682 ASN A CA 1
ATOM 5149 C C . ASN A 1 682 ? 15.628 1.127 11.987 1.00 85.12 682 ASN A C 1
ATOM 5151 O O . ASN A 1 682 ? 16.546 1.292 12.796 1.00 85.12 682 ASN A O 1
ATOM 5155 N N . GLU A 1 683 ? 14.395 0.827 12.389 1.00 91.19 683 GLU A N 1
ATOM 5156 C CA . GLU A 1 683 ? 14.002 0.715 13.794 1.00 91.19 683 GLU A CA 1
ATOM 5157 C C . GLU A 1 683 ? 13.111 -0.506 14.038 1.00 91.19 683 GLU A C 1
ATOM 5159 O O . GLU A 1 683 ? 12.461 -1.025 13.134 1.00 91.19 683 GLU A O 1
ATOM 5164 N N . ILE A 1 684 ? 13.067 -0.956 15.293 1.00 97.88 684 ILE A N 1
ATOM 5165 C CA . ILE A 1 684 ? 12.050 -1.885 15.790 1.00 97.88 684 ILE A CA 1
ATOM 5166 C C . ILE A 1 684 ? 11.131 -1.123 16.736 1.00 97.88 684 ILE A C 1
ATOM 5168 O O . ILE A 1 684 ? 11.584 -0.651 17.778 1.00 97.88 684 ILE A O 1
ATOM 5172 N N . ALA A 1 685 ? 9.847 -1.027 16.412 1.00 98.00 685 ALA A N 1
ATOM 5173 C CA . ALA A 1 685 ? 8.838 -0.531 17.335 1.00 98.00 685 ALA A CA 1
ATOM 5174 C C . ALA A 1 685 ? 8.535 -1.582 18.410 1.00 98.00 685 ALA A C 1
ATOM 5176 O O . ALA A 1 685 ? 8.354 -2.764 18.117 1.00 98.00 685 ALA A O 1
ATOM 5177 N N . VAL A 1 686 ? 8.463 -1.135 19.659 1.00 98.31 686 VAL A N 1
ATOM 5178 C CA . VAL A 1 686 ? 8.058 -1.927 20.821 1.00 98.31 686 VAL A CA 1
ATOM 5179 C C . VAL A 1 686 ? 6.620 -1.565 21.153 1.00 98.31 686 VAL A C 1
ATOM 5181 O O . VAL A 1 686 ? 6.312 -0.383 21.303 1.00 98.31 686 VAL A O 1
ATOM 5184 N N . ILE A 1 687 ? 5.740 -2.561 21.243 1.00 98.31 687 ILE A N 1
ATOM 5185 C CA . ILE A 1 687 ? 4.299 -2.357 21.409 1.00 98.31 687 ILE A CA 1
ATOM 5186 C C . ILE A 1 687 ? 3.790 -3.132 22.624 1.00 98.31 687 ILE A C 1
ATOM 5188 O O . ILE A 1 687 ? 4.038 -4.332 22.776 1.00 98.31 687 ILE A O 1
ATOM 5192 N N . GLU A 1 688 ? 3.007 -2.450 23.456 1.00 95.31 688 GLU A N 1
ATOM 5193 C CA . GLU A 1 688 ? 2.259 -3.034 24.567 1.00 95.31 688 GLU A CA 1
ATOM 5194 C C . GLU A 1 688 ? 0.832 -2.481 24.570 1.00 95.31 688 GLU A C 1
ATOM 5196 O O . GLU A 1 688 ? 0.623 -1.289 24.378 1.00 95.31 688 GLU A O 1
ATOM 5201 N N . ASN A 1 689 ? -0.167 -3.340 24.801 1.00 92.69 689 ASN A N 1
ATOM 5202 C CA . ASN A 1 689 ? -1.588 -2.957 24.785 1.00 92.69 689 ASN A CA 1
ATOM 5203 C C . ASN A 1 689 ? -2.011 -2.185 23.515 1.00 92.69 689 ASN A C 1
ATOM 5205 O O . ASN A 1 689 ? -2.798 -1.247 23.602 1.00 92.69 689 ASN A O 1
ATOM 5209 N N . TYR A 1 690 ? -1.488 -2.589 22.352 1.00 95.62 690 TYR A N 1
ATOM 5210 C CA . TYR A 1 690 ? -1.736 -1.954 21.048 1.00 95.62 690 TYR A CA 1
ATOM 5211 C C . TYR A 1 690 ? -1.202 -0.518 20.899 1.00 95.62 690 TYR A C 1
ATOM 5213 O O . TYR A 1 690 ? -1.561 0.162 19.943 1.00 95.62 690 TYR A O 1
ATOM 5221 N N . GLU A 1 691 ? -0.318 -0.064 21.793 1.00 94.75 691 GLU A N 1
ATOM 5222 C CA . GLU A 1 691 ? 0.343 1.243 21.710 1.00 94.75 691 GLU A CA 1
ATOM 5223 C C . GLU A 1 691 ? 1.862 1.085 21.589 1.00 94.75 691 GLU A C 1
ATOM 5225 O O . GLU A 1 691 ? 2.461 0.216 22.228 1.00 94.75 691 GLU A O 1
ATOM 5230 N N . VAL A 1 692 ? 2.499 1.938 20.781 1.00 95.44 692 VAL A N 1
ATOM 5231 C CA . VAL A 1 692 ? 3.964 1.990 20.669 1.00 95.44 692 VAL A CA 1
ATOM 5232 C C . VAL A 1 692 ? 4.540 2.600 21.949 1.00 95.44 692 VAL A C 1
ATOM 5234 O O . VAL A 1 692 ? 4.302 3.766 22.257 1.00 95.44 692 VAL A O 1
ATOM 5237 N N . THR A 1 693 ? 5.311 1.818 22.702 1.00 95.81 693 THR A N 1
ATOM 5238 C CA . THR A 1 693 ? 5.907 2.218 23.987 1.00 95.81 693 THR A CA 1
ATOM 5239 C C . THR A 1 693 ? 7.398 2.528 23.894 1.00 95.81 693 THR A C 1
ATOM 5241 O O . THR A 1 693 ? 7.938 3.212 24.767 1.00 95.81 693 THR A O 1
ATOM 5244 N N . GLY A 1 694 ? 8.071 2.059 22.842 1.00 94.44 694 GLY A N 1
ATOM 5245 C CA . GLY A 1 694 ? 9.510 2.224 22.661 1.00 94.44 694 GLY A CA 1
ATOM 5246 C C . GLY A 1 694 ? 9.964 1.941 21.233 1.00 94.44 694 GLY A C 1
ATOM 5247 O O . GLY A 1 694 ? 9.193 1.464 20.402 1.00 94.44 694 GLY A O 1
ATOM 5248 N N . ARG A 1 695 ? 11.228 2.260 20.943 1.00 94.31 695 ARG A N 1
ATOM 5249 C CA . ARG A 1 695 ? 11.865 2.046 19.636 1.00 94.31 695 ARG A CA 1
ATOM 5250 C C . ARG A 1 695 ? 13.316 1.610 19.826 1.00 94.31 695 ARG A C 1
ATOM 5252 O O . ARG A 1 695 ? 14.056 2.252 20.575 1.00 94.31 695 ARG A O 1
ATOM 5259 N N . LEU A 1 696 ? 13.728 0.544 19.142 1.00 94.94 696 LEU A N 1
ATOM 5260 C CA . LEU A 1 696 ? 15.103 0.039 19.145 1.00 94.94 696 LEU A CA 1
ATOM 5261 C C . LEU A 1 696 ? 15.793 0.446 17.837 1.00 94.94 696 LEU A C 1
ATOM 5263 O O . LEU A 1 696 ? 15.318 0.064 16.769 1.00 94.94 696 LEU A O 1
ATOM 5267 N N . PRO A 1 697 ? 16.911 1.187 17.880 1.00 87.69 697 PRO A N 1
ATOM 5268 C CA . PRO A 1 697 ? 17.613 1.581 16.667 1.00 87.69 697 PRO A CA 1
ATOM 5269 C C . PRO A 1 697 ? 18.370 0.395 16.062 1.00 87.69 697 PRO A C 1
ATOM 5271 O O . PRO A 1 697 ? 19.228 -0.202 16.720 1.00 87.69 697 PRO A O 1
ATOM 5274 N N . ILE A 1 698 ? 18.130 0.114 14.784 1.00 85.94 698 ILE A N 1
ATOM 5275 C CA . ILE A 1 698 ? 18.885 -0.863 14.002 1.00 85.94 698 ILE A CA 1
ATOM 5276 C C . ILE A 1 698 ? 19.901 -0.114 13.162 1.00 85.94 698 ILE A C 1
ATOM 5278 O O . ILE A 1 698 ? 19.596 0.697 12.298 1.00 85.94 698 ILE A O 1
ATOM 5282 N N . ARG A 1 699 ? 21.178 -0.366 13.433 1.00 79.50 699 ARG A N 1
ATOM 5283 C CA . ARG A 1 699 ? 22.263 0.277 12.692 1.00 79.50 699 ARG A CA 1
ATOM 5284 C C . ARG A 1 699 ? 22.612 -0.569 11.470 1.00 79.50 699 ARG A C 1
ATOM 5286 O O . ARG A 1 699 ? 23.764 -0.991 11.348 1.00 79.50 699 ARG A O 1
ATOM 5293 N N . ALA A 1 700 ? 21.642 -0.820 10.615 1.00 77.88 700 ALA A N 1
ATOM 5294 C CA . ALA A 1 700 ? 21.736 -1.492 9.323 1.00 77.88 700 ALA A CA 1
ATOM 5295 C C . ALA A 1 700 ? 20.416 -1.246 8.581 1.00 77.88 700 ALA A C 1
ATOM 5297 O O . ALA A 1 700 ? 19.488 -0.719 9.196 1.00 77.88 700 ALA A O 1
ATOM 5298 N N . GLN A 1 701 ? 20.350 -1.578 7.294 1.00 77.38 701 GLN A N 1
ATOM 5299 C CA . GLN A 1 701 ? 19.210 -1.190 6.475 1.00 77.38 701 GLN A CA 1
ATOM 5300 C C . GLN A 1 701 ? 18.096 -2.194 6.418 1.00 77.38 701 GLN A C 1
ATOM 5302 O O . GLN A 1 701 ? 18.334 -3.396 6.302 1.00 77.38 701 GLN A O 1
ATOM 5307 N N . ASP A 1 702 ? 16.890 -1.636 6.445 1.00 82.56 702 ASP A N 1
ATOM 5308 C CA . ASP A 1 702 ? 15.664 -2.351 6.168 1.00 82.56 702 ASP A CA 1
ATOM 5309 C C . ASP A 1 702 ? 15.542 -3.586 7.081 1.00 82.56 702 ASP A C 1
ATOM 5311 O O . ASP A 1 702 ? 15.650 -4.726 6.621 1.00 82.56 702 ASP A O 1
ATOM 5315 N N . PRO A 1 703 ? 15.441 -3.405 8.419 1.00 92.00 703 PRO A N 1
ATOM 5316 C CA . PRO A 1 703 ? 15.122 -4.505 9.320 1.00 92.00 703 PRO A CA 1
ATOM 5317 C C . PRO A 1 703 ? 13.832 -5.181 8.857 1.00 92.00 703 PRO A C 1
ATOM 5319 O O . PRO A 1 703 ? 12.786 -4.542 8.779 1.00 92.00 703 PRO A O 1
ATOM 5322 N N . ARG A 1 704 ? 13.916 -6.486 8.574 1.00 92.19 704 ARG A N 1
ATOM 5323 C CA . ARG A 1 704 ? 12.795 -7.274 8.046 1.00 92.19 704 ARG A CA 1
ATOM 5324 C C . ARG A 1 704 ? 12.471 -8.459 8.934 1.00 92.19 704 ARG A C 1
ATOM 5326 O O . ARG A 1 704 ? 11.461 -8.463 9.634 1.00 92.19 704 ARG A O 1
ATOM 5333 N N . ALA A 1 705 ? 13.315 -9.487 8.905 1.00 96.31 705 ALA A N 1
ATOM 5334 C CA . ALA A 1 705 ? 13.047 -10.725 9.620 1.00 96.31 705 ALA A CA 1
ATOM 5335 C C . ALA A 1 705 ? 13.453 -10.612 11.086 1.00 96.31 705 ALA A C 1
ATOM 5337 O O . ALA A 1 705 ? 14.616 -10.379 11.419 1.00 96.31 705 ALA A O 1
ATOM 5338 N N . ILE A 1 706 ? 12.478 -10.817 11.969 1.00 98.00 706 ILE A N 1
ATOM 5339 C CA . ILE A 1 706 ? 12.686 -10.808 13.411 1.00 98.00 706 ILE A CA 1
ATOM 5340 C C . ILE A 1 706 ? 12.107 -12.065 14.044 1.00 98.00 706 ILE A C 1
ATOM 5342 O O . ILE A 1 706 ? 11.092 -12.597 13.598 1.00 98.00 706 ILE A O 1
ATOM 5346 N N . ALA A 1 707 ? 12.759 -12.544 15.097 1.00 97.56 707 ALA A N 1
ATOM 5347 C CA . ALA A 1 707 ? 12.299 -13.692 15.861 1.00 97.56 707 ALA A CA 1
ATOM 5348 C C . ALA A 1 707 ? 12.631 -13.499 17.336 1.00 97.56 707 ALA A C 1
ATOM 5350 O O . ALA A 1 707 ? 13.698 -12.994 17.684 1.00 97.56 707 ALA A O 1
ATOM 5351 N N . VAL A 1 708 ? 11.735 -13.945 18.210 1.00 97.38 708 VAL A N 1
ATOM 5352 C CA . VAL A 1 708 ? 12.003 -14.014 19.645 1.00 97.38 708 VAL A CA 1
ATOM 5353 C C . VAL A 1 708 ? 12.154 -15.469 20.051 1.00 97.38 708 VAL A C 1
ATOM 5355 O O . VAL A 1 708 ? 11.316 -16.306 19.723 1.00 97.38 708 VAL A O 1
ATOM 5358 N N . GLN A 1 709 ? 13.215 -15.763 20.799 1.00 95.31 709 GLN A N 1
ATOM 5359 C CA . GLN A 1 709 ? 13.431 -17.071 21.398 1.00 95.31 709 GLN A CA 1
ATOM 5360 C C . GLN A 1 709 ? 13.974 -16.904 22.817 1.00 95.31 709 GLN A C 1
ATOM 5362 O O . GLN A 1 709 ? 15.100 -16.450 23.021 1.00 95.31 709 GLN A O 1
ATOM 5367 N N . GLY A 1 710 ? 13.177 -17.316 23.805 1.00 93.50 710 GLY A N 1
ATOM 5368 C CA . GLY A 1 710 ? 13.504 -17.112 25.216 1.00 93.50 710 GLY A CA 1
ATOM 5369 C C . GLY A 1 710 ? 13.420 -15.634 25.601 1.00 93.50 710 GLY A C 1
ATOM 5370 O O . GLY A 1 710 ? 12.376 -15.016 25.422 1.00 93.50 710 GLY A O 1
ATOM 5371 N N . ASP A 1 711 ? 14.515 -15.104 26.137 1.00 94.06 711 ASP A N 1
ATOM 5372 C CA . ASP A 1 711 ? 14.712 -13.711 26.559 1.00 94.06 711 ASP A CA 1
ATOM 5373 C C . ASP A 1 711 ? 15.390 -12.845 25.482 1.00 94.06 711 ASP A C 1
ATOM 5375 O O . ASP A 1 711 ? 15.821 -11.726 25.757 1.00 94.06 711 ASP A O 1
ATOM 5379 N N . ARG A 1 712 ? 15.522 -13.361 24.251 1.00 96.75 712 ARG A N 1
ATOM 5380 C CA . ARG A 1 712 ? 16.267 -12.706 23.172 1.00 96.75 712 ARG A CA 1
ATOM 5381 C C . ARG A 1 712 ? 15.401 -12.424 21.957 1.00 96.75 712 ARG A C 1
ATOM 5383 O O . ARG A 1 712 ? 14.732 -13.322 21.445 1.00 96.75 712 ARG A O 1
ATOM 5390 N N . LEU A 1 713 ? 15.497 -11.191 21.471 1.00 98.12 713 LEU A N 1
ATOM 5391 C CA . LEU A 1 713 ? 15.029 -10.760 20.159 1.00 98.12 713 LEU A CA 1
ATOM 5392 C C . LEU A 1 713 ? 16.207 -10.788 19.180 1.00 98.12 713 LEU A C 1
ATOM 5394 O O . LEU A 1 713 ? 17.267 -10.226 19.455 1.00 98.12 713 LEU A O 1
ATOM 5398 N N . TYR A 1 714 ? 15.994 -11.417 18.034 1.00 98.25 714 TYR A N 1
ATOM 5399 C CA . TYR A 1 714 ? 16.918 -11.499 16.911 1.00 98.25 714 TYR A CA 1
ATOM 5400 C C . TYR A 1 714 ? 16.362 -10.676 15.759 1.00 98.25 714 TYR A C 1
ATOM 5402 O O . TYR A 1 714 ? 15.194 -10.840 15.414 1.00 98.25 714 TYR A O 1
ATOM 5410 N N . VAL A 1 715 ? 17.188 -9.809 15.177 1.00 98.19 715 VAL A N 1
ATOM 5411 C CA . VAL A 1 715 ? 16.781 -8.898 14.103 1.00 98.19 715 VAL A CA 1
ATOM 5412 C C . VAL A 1 715 ? 17.758 -8.986 12.943 1.00 98.19 715 VAL A C 1
ATOM 5414 O O . VAL A 1 715 ? 18.945 -8.701 13.123 1.00 98.19 715 VAL A O 1
ATOM 5417 N N . LEU A 1 716 ? 17.244 -9.343 11.766 1.00 96.25 716 LEU A N 1
ATOM 5418 C CA . LEU A 1 716 ? 17.969 -9.294 10.503 1.00 96.25 716 LEU A CA 1
ATOM 5419 C C . LEU A 1 716 ? 17.592 -8.029 9.713 1.00 96.25 716 LEU A C 1
ATOM 5421 O O . LEU A 1 716 ? 16.427 -7.880 9.325 1.00 96.25 716 LEU A O 1
ATOM 5425 N N . PRO A 1 717 ? 18.547 -7.126 9.446 1.00 91.75 717 PRO A N 1
ATOM 5426 C CA . PRO A 1 717 ? 18.460 -6.213 8.312 1.00 91.75 717 PRO A CA 1
ATOM 5427 C C . PRO A 1 717 ? 18.511 -6.992 6.999 1.00 91.75 717 PRO A C 1
ATOM 5429 O O . PRO A 1 717 ? 19.281 -7.943 6.871 1.00 91.75 717 PRO A O 1
ATOM 5432 N N . PHE A 1 718 ? 17.700 -6.588 6.028 1.00 91.12 718 PHE A N 1
ATOM 5433 C CA . PHE A 1 718 ? 17.700 -7.182 4.698 1.00 91.12 718 PHE A CA 1
ATOM 5434 C C . PHE A 1 718 ? 19.010 -6.899 3.960 1.00 91.12 718 PHE A C 1
ATOM 5436 O O . PHE A 1 718 ? 19.609 -7.815 3.400 1.00 91.12 718 PHE A O 1
ATOM 5443 N N . GLU A 1 719 ? 19.476 -5.649 4.003 1.00 80.94 719 GLU A N 1
ATOM 5444 C CA . GLU A 1 719 ? 20.665 -5.194 3.281 1.00 80.94 719 GLU A CA 1
ATOM 5445 C C . GLU A 1 719 ? 21.839 -5.061 4.254 1.00 80.94 719 GLU A C 1
ATOM 5447 O O . GLU A 1 719 ? 22.082 -4.002 4.848 1.00 80.94 719 GLU A O 1
ATOM 5452 N N . SER A 1 720 ? 22.567 -6.160 4.443 1.00 71.94 720 SER A N 1
ATOM 5453 C CA . SER A 1 720 ? 23.580 -6.266 5.495 1.00 71.94 720 SER A CA 1
ATOM 5454 C C . SER A 1 720 ? 24.989 -5.806 5.085 1.00 71.94 720 SER A C 1
ATOM 5456 O O . SER A 1 720 ? 25.870 -5.703 5.938 1.00 71.94 720 SER A O 1
ATOM 5458 N N . ASN A 1 721 ? 25.148 -5.353 3.831 1.00 72.44 721 ASN A N 1
ATOM 5459 C CA . ASN A 1 721 ? 26.424 -5.060 3.160 1.00 72.44 721 ASN A CA 1
ATOM 5460 C C . ASN A 1 721 ? 27.229 -6.349 2.879 1.00 72.44 721 ASN A C 1
ATOM 5462 O O . ASN A 1 721 ? 26.827 -7.442 3.247 1.00 72.44 721 ASN A O 1
ATOM 5466 N N . ASN A 1 722 ? 28.323 -6.242 2.123 1.00 80.50 722 ASN A N 1
ATOM 5467 C CA . ASN A 1 722 ? 29.272 -7.342 1.894 1.00 80.50 722 ASN A CA 1
ATOM 5468 C C . ASN A 1 722 ? 30.732 -6.865 1.873 1.00 80.50 722 ASN A C 1
ATOM 5470 O O . ASN A 1 722 ? 31.623 -7.521 1.329 1.00 80.50 722 ASN A O 1
ATOM 5474 N N . GLN A 1 723 ? 30.967 -5.670 2.421 1.00 79.12 723 GLN A N 1
ATOM 5475 C CA . GLN A 1 723 ? 32.269 -5.018 2.534 1.00 79.12 723 GLN A CA 1
ATOM 5476 C C . GLN A 1 723 ? 32.968 -4.723 1.201 1.00 79.12 723 GLN A C 1
ATOM 5478 O O . GLN A 1 723 ? 34.159 -4.401 1.187 1.00 79.12 723 GLN A O 1
ATOM 5483 N N . THR A 1 724 ? 32.273 -4.805 0.068 1.00 78.25 724 THR A N 1
ATOM 5484 C CA . THR A 1 724 ? 32.856 -4.386 -1.210 1.00 78.25 724 THR A CA 1
ATOM 5485 C C . THR A 1 724 ? 32.884 -2.870 -1.321 1.00 78.25 724 THR A C 1
ATOM 5487 O O . THR A 1 724 ? 32.006 -2.207 -0.785 1.00 78.25 724 THR A O 1
ATOM 5490 N N . GLN A 1 725 ? 33.868 -2.301 -2.020 1.00 72.38 725 GLN A N 1
ATOM 5491 C CA . GLN A 1 725 ? 33.948 -0.882 -2.396 1.00 72.38 725 GLN A CA 1
ATOM 5492 C C . GLN A 1 725 ? 34.820 -0.668 -3.635 1.00 72.38 725 GLN A C 1
ATOM 5494 O O . GLN A 1 725 ? 35.545 -1.570 -4.041 1.00 72.38 725 GLN A O 1
ATOM 5499 N N . LEU A 1 726 ? 34.811 0.541 -4.203 1.00 72.81 726 LEU A N 1
ATOM 5500 C CA . LEU A 1 726 ? 35.822 0.935 -5.189 1.00 72.81 726 LEU A CA 1
ATOM 5501 C C . LEU A 1 726 ? 37.170 1.213 -4.501 1.00 72.81 726 LEU A C 1
ATOM 5503 O O . LEU A 1 726 ? 37.224 1.846 -3.451 1.00 72.81 726 LEU A O 1
ATOM 5507 N N . SER A 1 727 ? 38.267 0.789 -5.117 1.00 70.31 727 SER A N 1
ATOM 5508 C CA . SER A 1 727 ? 39.662 0.872 -4.643 1.00 70.31 727 SER A CA 1
ATOM 5509 C C . SER A 1 727 ? 40.314 2.272 -4.708 1.00 70.31 727 SER A C 1
ATOM 5511 O O . SER A 1 727 ? 41.510 2.403 -4.998 1.00 70.31 727 SER A O 1
ATOM 5513 N N . GLY A 1 728 ? 39.546 3.338 -4.474 1.00 67.44 728 GLY A N 1
ATOM 5514 C CA . GLY A 1 728 ? 40.020 4.725 -4.543 1.00 67.44 728 GLY A CA 1
ATOM 5515 C C . GLY A 1 728 ? 40.514 5.259 -3.203 1.00 67.44 728 GLY A C 1
ATOM 5516 O O . GLY A 1 728 ? 39.848 5.066 -2.197 1.00 67.44 728 GLY A O 1
ATOM 5517 N N . CYS A 1 729 ? 41.640 5.984 -3.184 1.00 66.00 729 CYS A N 1
ATOM 5518 C CA . CYS A 1 729 ? 42.220 6.494 -1.930 1.00 66.00 729 CYS A CA 1
ATOM 5519 C C . CYS A 1 729 ? 42.490 8.001 -1.911 1.00 66.00 729 CYS A C 1
ATOM 5521 O O . CYS A 1 729 ? 42.855 8.605 -2.923 1.00 66.00 729 CYS A O 1
ATOM 5523 N N . ALA A 1 730 ? 42.398 8.595 -0.716 1.00 58.47 730 ALA A N 1
ATOM 5524 C CA . ALA A 1 730 ? 42.839 9.962 -0.444 1.00 58.47 730 ALA A CA 1
ATOM 5525 C C . ALA A 1 730 ? 44.378 10.097 -0.447 1.00 58.47 730 ALA A C 1
ATOM 5527 O O . ALA A 1 730 ? 45.110 9.113 -0.323 1.00 58.47 730 ALA A O 1
ATOM 5528 N N . PHE A 1 731 ? 44.890 11.336 -0.512 1.00 54.53 731 PHE A N 1
ATOM 5529 C CA . PHE A 1 731 ? 46.332 11.653 -0.580 1.00 54.53 731 PHE A CA 1
ATOM 5530 C C . PHE A 1 731 ? 47.187 10.971 0.510 1.00 54.53 731 PHE A C 1
ATOM 5532 O O . PHE A 1 731 ? 48.362 10.680 0.293 1.00 54.53 731 PHE A O 1
ATOM 5539 N N . ALA A 1 732 ? 46.599 10.696 1.678 1.00 54.25 732 ALA A N 1
ATOM 5540 C CA . ALA A 1 732 ? 47.269 10.053 2.805 1.00 54.25 732 ALA A CA 1
ATOM 5541 C C . ALA A 1 732 ? 47.388 8.516 2.694 1.00 54.25 732 ALA A C 1
ATOM 5543 O O . ALA A 1 732 ? 48.053 7.929 3.544 1.00 54.25 732 ALA A O 1
ATOM 5544 N N . ARG A 1 733 ? 46.789 7.878 1.670 1.00 55.09 733 ARG A N 1
ATOM 5545 C CA . ARG A 1 733 ? 46.681 6.410 1.516 1.00 55.09 733 ARG A CA 1
ATOM 5546 C C . ARG A 1 733 ? 46.146 5.735 2.778 1.00 55.09 733 ARG A C 1
ATOM 5548 O O . ARG A 1 733 ? 46.803 4.873 3.356 1.00 55.09 733 ARG A O 1
ATOM 5555 N N . ILE A 1 734 ? 44.976 6.183 3.222 1.00 45.12 734 ILE A N 1
ATOM 5556 C CA . ILE A 1 734 ? 44.369 5.742 4.484 1.00 45.12 734 ILE A CA 1
ATOM 5557 C C . ILE A 1 734 ? 44.122 4.217 4.469 1.00 45.12 734 ILE A C 1
ATOM 5559 O O . ILE A 1 734 ? 44.320 3.576 5.497 1.00 45.12 734 ILE A O 1
ATOM 5563 N N . ASP A 1 735 ? 43.907 3.628 3.285 1.00 49.72 735 ASP A N 1
ATOM 5564 C CA . ASP A 1 735 ? 43.759 2.176 3.085 1.00 49.72 735 ASP A CA 1
ATOM 5565 C C . ASP A 1 735 ? 45.062 1.426 2.722 1.00 49.72 735 ASP A C 1
ATOM 5567 O O . ASP A 1 735 ? 45.052 0.227 2.455 1.00 49.72 735 ASP A O 1
ATOM 5571 N N . GLY A 1 736 ? 46.229 2.081 2.723 1.00 57.03 736 GLY A N 1
ATOM 5572 C CA . GLY A 1 736 ? 47.515 1.432 2.427 1.00 57.03 736 GLY A CA 1
ATOM 5573 C C . GLY A 1 736 ? 47.792 1.188 0.931 1.00 57.03 736 GLY A C 1
ATOM 5574 O O . GLY A 1 736 ? 47.708 2.113 0.124 1.00 57.03 736 GLY A O 1
ATOM 5575 N N . ASP A 1 737 ? 48.229 -0.030 0.567 1.00 56.72 737 ASP A N 1
ATOM 5576 C CA . ASP A 1 737 ? 48.656 -0.422 -0.800 1.00 56.72 737 ASP A CA 1
ATOM 5577 C C . ASP A 1 737 ? 47.537 -1.096 -1.635 1.00 56.72 737 ASP A C 1
ATOM 5579 O O . ASP A 1 737 ? 47.795 -1.582 -2.735 1.00 56.72 737 ASP A O 1
ATOM 5583 N N . THR A 1 738 ? 46.301 -1.162 -1.130 1.00 62.00 738 THR A N 1
ATOM 5584 C CA . THR A 1 738 ? 45.133 -1.777 -1.805 1.00 62.00 738 THR A CA 1
ATOM 5585 C C . THR A 1 738 ? 44.458 -0.865 -2.834 1.00 62.00 738 THR A C 1
ATOM 5587 O O . THR A 1 738 ? 43.539 -1.298 -3.525 1.00 62.00 738 THR A O 1
ATOM 5590 N N . CYS A 1 739 ? 44.922 0.377 -2.963 1.00 64.94 739 CYS A N 1
ATOM 5591 C CA . CYS A 1 739 ? 44.360 1.380 -3.859 1.00 64.94 739 CYS A CA 1
ATOM 5592 C C . CYS A 1 739 ? 44.824 1.180 -5.308 1.00 64.94 739 CYS A C 1
ATOM 5594 O O . CYS A 1 739 ? 46.029 1.065 -5.553 1.00 64.94 739 CYS A O 1
ATOM 5596 N N . THR A 1 740 ? 43.911 1.247 -6.279 1.00 66.00 740 THR A N 1
ATOM 5597 C CA . THR A 1 740 ? 44.271 1.213 -7.715 1.00 66.00 740 THR A CA 1
ATOM 5598 C C . THR A 1 740 ? 44.258 2.586 -8.369 1.00 66.00 740 THR A C 1
ATOM 5600 O O . THR A 1 740 ? 44.918 2.777 -9.389 1.00 66.00 740 THR A O 1
ATOM 5603 N N . PHE A 1 741 ? 43.601 3.572 -7.750 1.00 62.91 741 PHE A N 1
ATOM 5604 C CA . PHE A 1 741 ? 43.657 4.964 -8.184 1.00 62.91 741 PHE A CA 1
ATOM 5605 C C . PHE A 1 741 ? 43.663 5.942 -6.999 1.00 62.91 741 PHE A C 1
ATOM 5607 O O . PHE A 1 741 ? 43.197 5.658 -5.893 1.00 62.91 741 PHE A O 1
ATOM 5614 N N . ASN A 1 742 ? 44.239 7.122 -7.229 1.00 68.19 742 ASN A N 1
ATOM 5615 C CA . ASN A 1 742 ? 44.209 8.232 -6.283 1.00 68.19 742 ASN A CA 1
ATOM 5616 C C . ASN A 1 742 ? 42.918 9.021 -6.511 1.00 68.19 742 ASN A C 1
ATOM 5618 O O . ASN A 1 742 ? 42.825 9.775 -7.479 1.00 68.19 742 ASN A O 1
ATOM 5622 N N . ALA A 1 743 ? 41.936 8.844 -5.627 1.00 64.56 743 ALA A N 1
ATOM 5623 C CA . ALA A 1 743 ? 40.627 9.466 -5.760 1.00 64.56 743 ALA A CA 1
ATOM 5624 C C . ALA A 1 743 ? 40.742 10.992 -5.767 1.00 64.56 743 ALA A C 1
ATOM 5626 O O . ALA A 1 743 ? 40.159 11.634 -6.623 1.00 64.56 743 ALA A O 1
ATOM 5627 N N . VAL A 1 744 ? 41.577 11.587 -4.907 1.00 61.16 744 VAL A N 1
ATOM 5628 C CA . VAL A 1 744 ? 41.731 13.053 -4.850 1.00 61.16 744 VAL A CA 1
ATOM 5629 C C . VAL A 1 744 ? 42.366 13.608 -6.125 1.00 61.16 744 VAL A C 1
ATOM 5631 O O . VAL A 1 744 ? 41.937 14.637 -6.639 1.00 61.16 744 VAL A O 1
ATOM 5634 N N . GLU A 1 745 ? 43.395 12.944 -6.648 1.00 65.00 745 GLU A N 1
ATOM 5635 C CA . GLU A 1 745 ? 44.014 13.352 -7.910 1.00 65.00 745 GLU A CA 1
ATOM 5636 C C . GLU A 1 745 ? 43.058 13.197 -9.089 1.00 65.00 745 GLU A C 1
ATOM 5638 O O . GLU A 1 745 ? 42.951 14.102 -9.911 1.00 65.00 745 GLU A O 1
ATOM 5643 N N . HIS A 1 746 ? 42.346 12.079 -9.156 1.00 60.38 746 HIS A N 1
ATOM 5644 C CA . HIS A 1 746 ? 41.432 11.796 -10.250 1.00 60.38 746 HIS A CA 1
ATOM 5645 C C . HIS A 1 746 ? 40.210 12.725 -10.249 1.00 60.38 746 HIS A C 1
ATOM 5647 O O . HIS A 1 746 ? 39.878 13.310 -11.275 1.00 60.38 746 HIS A O 1
ATOM 5653 N N . VAL A 1 747 ? 39.601 12.917 -9.077 1.00 56.91 747 VAL A N 1
ATOM 5654 C CA . VAL A 1 747 ? 38.400 13.738 -8.870 1.00 56.91 747 VAL A CA 1
ATOM 5655 C C . VAL A 1 747 ? 38.689 15.229 -9.019 1.00 56.91 747 VAL A C 1
ATOM 5657 O O . VAL A 1 747 ? 37.946 15.935 -9.697 1.00 56.91 747 VAL A O 1
ATOM 5660 N N . PHE A 1 748 ? 39.743 15.725 -8.362 1.00 55.22 748 PHE A N 1
ATOM 5661 C CA . PHE A 1 748 ? 39.967 17.167 -8.225 1.00 55.22 748 PHE A CA 1
ATOM 5662 C C . PHE A 1 748 ? 41.067 17.716 -9.139 1.00 55.22 748 PHE A C 1
ATOM 5664 O O . PHE A 1 748 ? 41.067 18.916 -9.409 1.00 55.22 748 PHE A O 1
ATOM 5671 N N . ASN A 1 749 ? 42.016 16.887 -9.595 1.00 58.66 749 ASN A N 1
ATOM 5672 C CA . ASN A 1 749 ? 43.186 17.358 -10.351 1.00 58.66 749 ASN A CA 1
ATOM 5673 C C . ASN A 1 749 ? 43.207 16.921 -11.830 1.00 58.66 749 ASN A C 1
ATOM 5675 O O . ASN A 1 749 ? 43.898 17.568 -12.618 1.00 58.66 749 ASN A O 1
ATOM 5679 N N . ASN A 1 750 ? 42.476 15.869 -12.218 1.00 57.25 750 ASN A N 1
ATOM 5680 C CA . ASN A 1 750 ? 42.378 15.350 -13.590 1.00 57.25 750 ASN A CA 1
ATOM 5681 C C . ASN A 1 750 ? 40.931 15.419 -14.124 1.00 57.25 750 ASN A C 1
ATOM 5683 O O . ASN A 1 750 ? 40.025 15.887 -13.441 1.00 57.25 750 ASN A O 1
ATOM 5687 N N . ASN A 1 751 ? 40.721 15.008 -15.384 1.00 52.66 751 ASN A N 1
ATOM 5688 C CA . ASN A 1 751 ? 39.403 15.007 -16.026 1.00 52.66 751 ASN A CA 1
ATOM 5689 C C . ASN A 1 751 ? 38.447 14.027 -15.315 1.00 52.66 751 ASN A C 1
ATOM 5691 O O . ASN A 1 751 ? 38.497 12.818 -15.544 1.00 52.66 751 ASN A O 1
ATOM 5695 N N . ASN A 1 752 ? 37.550 14.577 -14.498 1.00 55.03 752 ASN A N 1
ATOM 5696 C CA . ASN A 1 752 ? 36.505 13.873 -13.756 1.00 55.03 752 ASN A CA 1
ATOM 5697 C C . ASN A 1 752 ? 35.368 13.312 -14.636 1.00 55.03 752 ASN A C 1
ATOM 5699 O O . ASN A 1 752 ? 34.499 12.608 -14.121 1.00 55.03 752 ASN A O 1
ATOM 5703 N N . VAL A 1 753 ? 35.364 13.620 -15.939 1.00 51.56 753 VAL A N 1
ATOM 5704 C CA . VAL A 1 753 ? 34.272 13.290 -16.868 1.00 51.56 753 VAL A CA 1
ATOM 5705 C C . VAL A 1 753 ? 34.524 11.985 -17.623 1.00 51.56 753 VAL A C 1
ATOM 5707 O O . VAL A 1 753 ? 33.627 11.160 -17.714 1.00 51.56 753 VAL A O 1
ATOM 5710 N N . LEU A 1 754 ? 35.729 11.781 -18.171 1.00 54.34 754 LEU A N 1
ATOM 5711 C CA . LEU A 1 754 ? 35.968 10.742 -19.195 1.00 54.34 754 LEU A CA 1
ATOM 5712 C C . LEU A 1 754 ? 36.665 9.491 -18.707 1.00 54.34 754 LEU A C 1
ATOM 5714 O O . LEU A 1 754 ? 36.898 8.569 -19.483 1.00 54.34 754 LEU A O 1
ATOM 5718 N N . SER A 1 755 ? 36.985 9.4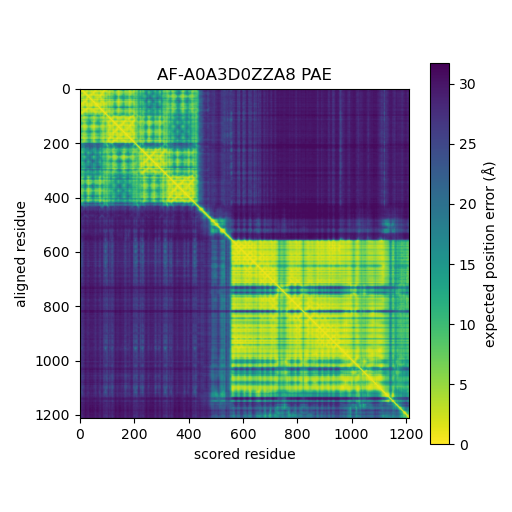36 -17.422 1.00 56.91 755 SER A N 1
ATOM 5719 C CA . SER A 1 755 ? 37.399 8.176 -16.845 1.00 56.91 755 SER A CA 1
ATOM 5720 C C . SER A 1 755 ? 38.691 7.572 -17.459 1.00 56.91 755 SER A C 1
ATOM 5722 O O . SER A 1 755 ? 38.896 6.364 -17.403 1.00 56.91 755 SER A O 1
ATOM 5724 N N . THR A 1 756 ? 39.571 8.388 -18.053 1.00 66.69 756 THR A N 1
ATOM 5725 C CA . THR A 1 756 ? 40.727 7.886 -18.810 1.00 66.69 756 THR A CA 1
ATOM 5726 C C . THR A 1 756 ? 41.965 7.662 -17.935 1.00 66.69 756 THR A C 1
ATOM 5728 O O . THR A 1 756 ? 42.269 8.441 -17.033 1.00 66.69 756 THR A O 1
ATOM 5731 N N . HIS A 1 757 ? 42.730 6.617 -18.261 1.00 68.62 757 HIS A N 1
ATOM 5732 C CA . HIS A 1 757 ? 44.050 6.284 -17.714 1.00 68.62 757 HIS A CA 1
ATOM 5733 C C . HIS A 1 757 ? 44.108 5.838 -16.239 1.00 68.62 757 HIS A C 1
ATOM 5735 O O . HIS A 1 757 ? 45.164 5.967 -15.616 1.00 68.62 757 HIS A O 1
ATOM 5741 N N . TYR A 1 758 ? 43.037 5.266 -15.687 1.00 67.12 758 TYR A N 1
ATOM 5742 C CA . TYR A 1 758 ? 43.068 4.573 -14.393 1.00 67.12 758 TYR A CA 1
ATOM 5743 C C . TYR A 1 758 ? 42.196 3.304 -14.432 1.00 67.12 758 TYR A C 1
ATOM 5745 O O . TYR A 1 758 ? 41.319 3.175 -15.289 1.00 67.12 758 TYR A O 1
ATOM 5753 N N . ASP A 1 759 ? 42.404 2.421 -13.451 1.00 69.56 759 ASP A N 1
ATOM 5754 C CA . ASP A 1 759 ? 41.583 1.230 -13.224 1.00 69.56 759 ASP A CA 1
ATOM 5755 C C . ASP A 1 759 ? 40.808 1.367 -11.891 1.00 69.56 759 ASP A C 1
ATOM 5757 O O . ASP A 1 759 ? 41.387 1.759 -10.872 1.00 69.56 759 ASP A O 1
ATOM 5761 N N . ALA A 1 760 ? 39.504 1.082 -11.892 1.00 68.88 760 ALA A N 1
ATOM 5762 C CA . ALA A 1 760 ? 38.582 1.213 -10.757 1.00 68.88 760 ALA A CA 1
ATOM 5763 C C . ALA A 1 760 ? 38.089 -0.173 -10.342 1.00 68.88 760 ALA A C 1
ATOM 5765 O O . ALA A 1 760 ? 37.087 -0.684 -10.837 1.00 68.88 760 ALA A O 1
ATOM 5766 N N . ASP A 1 761 ? 38.841 -0.764 -9.427 1.00 73.38 761 ASP A N 1
ATOM 5767 C CA . ASP A 1 761 ? 38.675 -2.131 -8.964 1.00 73.38 761 ASP A CA 1
ATOM 5768 C C . ASP A 1 761 ? 37.651 -2.199 -7.821 1.00 73.38 761 ASP A C 1
ATOM 5770 O O . ASP A 1 761 ? 37.625 -1.337 -6.940 1.00 73.38 761 ASP A O 1
ATOM 5774 N N . ILE A 1 762 ? 36.808 -3.236 -7.818 1.00 76.69 762 ILE A N 1
ATOM 5775 C CA . ILE A 1 762 ? 35.944 -3.558 -6.675 1.00 76.69 762 ILE A CA 1
ATOM 5776 C C . ILE A 1 762 ? 36.759 -4.413 -5.703 1.00 76.69 762 ILE A C 1
ATOM 5778 O O . ILE A 1 762 ? 37.134 -5.543 -6.004 1.00 76.69 762 ILE A O 1
ATOM 5782 N N . ILE A 1 763 ? 37.046 -3.884 -4.522 1.00 74.50 763 ILE A N 1
ATOM 5783 C CA . ILE A 1 763 ? 37.838 -4.562 -3.496 1.00 74.50 763 ILE A CA 1
ATOM 5784 C C . ILE A 1 763 ? 37.008 -4.809 -2.244 1.00 74.50 763 ILE A C 1
ATOM 5786 O O . ILE A 1 763 ? 36.081 -4.060 -1.948 1.00 74.50 763 ILE A O 1
ATOM 5790 N N . ILE A 1 764 ? 37.392 -5.821 -1.471 1.00 78.56 764 ILE A N 1
ATOM 5791 C CA . ILE A 1 764 ? 36.895 -6.009 -0.108 1.00 78.56 764 ILE A CA 1
ATOM 5792 C C . ILE A 1 764 ? 37.665 -5.077 0.833 1.00 78.56 764 ILE A C 1
ATOM 5794 O O . ILE A 1 764 ? 38.895 -5.154 0.919 1.00 78.56 764 ILE A O 1
ATOM 5798 N N . ASN A 1 765 ? 36.941 -4.225 1.555 1.00 75.00 765 ASN A N 1
ATOM 5799 C CA . ASN A 1 765 ? 37.452 -3.407 2.646 1.00 75.00 765 ASN A CA 1
ATOM 5800 C C . ASN A 1 765 ? 36.822 -3.857 3.968 1.00 75.00 765 ASN A C 1
ATOM 5802 O O . ASN A 1 765 ? 35.714 -3.462 4.317 1.00 75.00 765 ASN A O 1
ATOM 5806 N N . THR A 1 766 ? 37.575 -4.627 4.752 1.00 75.75 766 THR A N 1
ATOM 5807 C CA . THR A 1 766 ? 37.131 -5.143 6.058 1.00 75.75 766 THR A CA 1
ATOM 5808 C C . THR A 1 766 ? 36.912 -4.055 7.119 1.00 75.75 766 THR A C 1
ATOM 5810 O O . THR A 1 766 ? 36.498 -4.366 8.231 1.00 75.75 766 THR A O 1
ATOM 5813 N N . GLY A 1 767 ? 37.261 -2.795 6.833 1.00 68.00 767 GLY A N 1
ATOM 5814 C CA . GLY A 1 767 ? 36.926 -1.648 7.679 1.00 68.00 767 GLY A CA 1
ATOM 5815 C C . GLY A 1 767 ? 35.467 -1.201 7.550 1.00 68.00 767 GLY A C 1
ATOM 5816 O O . GLY A 1 767 ? 34.991 -0.440 8.391 1.00 68.00 767 GLY A O 1
ATOM 5817 N N . LEU A 1 768 ? 34.752 -1.680 6.528 1.00 70.50 768 LEU A N 1
ATOM 5818 C CA . LEU A 1 768 ? 33.338 -1.394 6.329 1.00 70.50 768 LEU A CA 1
ATOM 5819 C C . LEU A 1 768 ? 32.474 -2.246 7.266 1.00 70.50 768 LEU A C 1
ATOM 5821 O O . LEU A 1 768 ? 32.695 -3.457 7.355 1.00 70.50 768 LEU A O 1
ATOM 5825 N N . PRO A 1 769 ? 31.487 -1.655 7.963 1.00 71.06 769 PRO A N 1
ATOM 5826 C CA . PRO A 1 769 ? 30.605 -2.417 8.829 1.00 71.06 769 PRO A CA 1
ATOM 5827 C C . PRO A 1 769 ? 29.733 -3.383 8.033 1.00 71.06 769 PRO A C 1
ATOM 5829 O O . PRO A 1 769 ? 29.005 -2.961 7.139 1.00 71.06 769 PRO A O 1
ATOM 5832 N N . ASP A 1 770 ? 29.775 -4.637 8.457 1.00 80.94 770 ASP A N 1
ATOM 5833 C CA . ASP A 1 770 ? 28.974 -5.769 7.996 1.00 80.94 770 ASP A CA 1
ATOM 5834 C C . ASP A 1 770 ? 28.131 -6.176 9.208 1.00 80.94 770 ASP A C 1
ATOM 5836 O O . ASP A 1 770 ? 28.650 -6.752 10.161 1.00 80.94 770 ASP A O 1
ATOM 5840 N N . ARG A 1 771 ? 26.918 -5.632 9.332 1.00 86.25 771 ARG A N 1
ATOM 5841 C CA . ARG A 1 771 ? 26.104 -5.791 10.552 1.00 86.25 771 ARG A CA 1
ATOM 5842 C C . ARG A 1 771 ? 24.842 -6.529 10.175 1.00 86.25 771 ARG A C 1
ATOM 5844 O O . ARG A 1 771 ? 23.879 -5.910 9.738 1.00 86.25 771 ARG A O 1
ATOM 5851 N N . ASP A 1 772 ? 24.850 -7.824 10.430 1.00 91.12 772 ASP A N 1
ATOM 5852 C CA . ASP A 1 772 ? 23.951 -8.752 9.754 1.00 91.12 772 ASP A CA 1
ATOM 5853 C C . ASP A 1 772 ? 22.893 -9.319 10.687 1.00 91.12 772 ASP A C 1
ATOM 5855 O O . ASP A 1 772 ? 21.832 -9.748 10.257 1.00 91.12 772 ASP A O 1
ATOM 5859 N N . LEU A 1 773 ? 23.176 -9.343 11.987 1.00 96.00 773 LEU A N 1
ATOM 5860 C CA . LEU A 1 773 ? 22.228 -9.789 12.996 1.00 96.00 773 LEU A CA 1
ATOM 5861 C C . LEU A 1 773 ? 22.423 -8.992 14.273 1.00 96.00 773 LEU A C 1
ATOM 5863 O O . LEU A 1 773 ? 23.518 -8.959 14.835 1.00 96.00 773 LEU A O 1
ATOM 5867 N N . PHE A 1 774 ? 21.335 -8.417 14.768 1.00 95.75 774 PHE A N 1
ATOM 5868 C CA . PHE A 1 774 ? 21.280 -7.744 16.057 1.00 95.75 774 PHE A CA 1
ATOM 5869 C C . PHE A 1 774 ? 20.566 -8.637 17.068 1.00 95.75 774 PHE A C 1
ATOM 5871 O O . PHE A 1 774 ? 19.554 -9.264 16.754 1.00 95.75 774 PHE A O 1
ATOM 5878 N N . VAL A 1 775 ? 21.099 -8.690 18.287 1.00 97.12 775 VAL A N 1
ATOM 5879 C CA . VAL A 1 775 ? 20.526 -9.459 19.396 1.00 97.12 775 VAL A CA 1
ATOM 5880 C C . VAL A 1 775 ? 20.218 -8.509 20.542 1.00 97.12 775 VAL A C 1
ATOM 5882 O O . VAL A 1 775 ? 21.125 -7.833 21.028 1.00 97.12 775 VAL A O 1
ATOM 5885 N N . PHE A 1 776 ? 18.967 -8.486 20.991 1.00 97.25 776 PHE A N 1
ATOM 5886 C CA . PHE A 1 776 ? 18.490 -7.667 22.107 1.00 97.25 776 PHE A CA 1
ATOM 5887 C C . PHE A 1 776 ? 17.925 -8.542 23.224 1.00 97.25 776 PHE A C 1
ATOM 5889 O O . PHE A 1 776 ? 17.415 -9.630 22.960 1.00 97.25 776 PHE A O 1
ATOM 5896 N N . ASP A 1 777 ? 17.998 -8.055 24.458 1.00 96.31 777 ASP A N 1
ATOM 5897 C CA . ASP A 1 777 ? 17.235 -8.594 25.584 1.00 96.31 777 ASP A CA 1
ATOM 5898 C C . ASP A 1 777 ? 15.778 -8.113 25.491 1.00 96.31 777 ASP A C 1
ATOM 5900 O O . ASP A 1 777 ? 15.526 -6.923 25.302 1.00 96.31 777 ASP A O 1
ATOM 5904 N N . THR A 1 778 ? 14.803 -9.016 25.584 1.00 96.50 778 THR A N 1
ATOM 5905 C CA . THR A 1 778 ? 13.383 -8.660 25.403 1.00 96.50 778 THR A CA 1
ATOM 5906 C C . THR A 1 778 ? 12.780 -7.899 26.584 1.00 96.50 778 THR A C 1
ATOM 5908 O O . THR A 1 778 ? 11.766 -7.210 26.425 1.00 96.50 778 THR A O 1
ATOM 5911 N N . ASP A 1 779 ? 13.372 -8.035 27.772 1.00 93.88 779 ASP A N 1
ATOM 5912 C CA . ASP A 1 779 ? 12.878 -7.416 28.998 1.00 93.88 779 ASP A CA 1
ATOM 5913 C C . ASP A 1 779 ? 13.506 -6.035 29.204 1.00 93.88 779 ASP A C 1
ATOM 5915 O O . ASP A 1 779 ? 12.787 -5.075 29.490 1.00 93.88 779 ASP A O 1
ATOM 5919 N N . THR A 1 780 ? 14.831 -5.928 29.061 1.00 95.31 780 THR A N 1
ATOM 5920 C CA . THR A 1 780 ? 15.573 -4.672 29.262 1.00 95.31 780 THR A CA 1
ATOM 5921 C C . THR A 1 780 ? 15.713 -3.833 28.001 1.00 95.31 780 THR A C 1
ATOM 5923 O O . THR A 1 780 ? 16.062 -2.660 28.119 1.00 95.31 780 THR A O 1
ATOM 5926 N N . GLU A 1 781 ? 15.462 -4.418 26.823 1.00 95.31 781 GLU A N 1
ATOM 5927 C CA . GLU A 1 781 ? 15.630 -3.786 25.505 1.00 95.31 781 GLU A CA 1
ATOM 5928 C C . GLU A 1 781 ? 17.087 -3.401 25.183 1.00 95.31 781 GLU A C 1
ATOM 5930 O O . GLU A 1 781 ? 17.370 -2.686 24.219 1.00 95.31 781 GLU A O 1
ATOM 5935 N N . GLU A 1 782 ? 18.050 -3.897 25.966 1.00 95.38 782 GLU A N 1
ATOM 5936 C CA . GLU A 1 782 ? 19.468 -3.640 25.739 1.00 95.38 782 GLU A CA 1
ATOM 5937 C C . GLU A 1 782 ? 20.003 -4.485 24.574 1.00 95.38 782 GLU A C 1
ATOM 5939 O O . GLU A 1 782 ? 19.793 -5.698 24.500 1.00 95.38 782 GLU A O 1
ATOM 5944 N N . GLN A 1 783 ? 20.756 -3.850 23.670 1.00 94.25 783 GLN A N 1
ATOM 5945 C CA . GLN A 1 783 ? 21.467 -4.556 22.606 1.00 94.25 783 GLN A CA 1
ATOM 5946 C C . GLN A 1 783 ? 22.613 -5.380 23.208 1.00 94.25 783 GLN A C 1
ATOM 5948 O O . GLN A 1 783 ? 23.598 -4.833 23.708 1.00 94.25 783 GLN A O 1
ATOM 5953 N N . LEU A 1 784 ? 22.504 -6.700 23.111 1.00 94.50 784 LEU A N 1
ATOM 5954 C CA . LEU A 1 784 ? 23.468 -7.657 23.642 1.00 94.50 784 LEU A CA 1
ATOM 5955 C C . LEU A 1 784 ? 24.647 -7.869 22.690 1.00 94.50 784 LEU A C 1
ATOM 5957 O O . LEU A 1 784 ? 25.797 -7.932 23.128 1.00 94.50 784 LEU A O 1
ATOM 5961 N N . GLN A 1 785 ? 24.373 -8.010 21.389 1.00 93.50 785 GLN A N 1
ATOM 5962 C CA . GLN A 1 785 ? 25.389 -8.367 20.397 1.00 93.50 785 GLN A CA 1
ATOM 5963 C C . GLN A 1 785 ? 24.999 -7.937 18.975 1.00 93.50 785 GLN A C 1
ATOM 5965 O O . GLN A 1 785 ? 23.820 -7.768 18.669 1.00 93.50 785 GLN A O 1
ATOM 5970 N N . VAL A 1 786 ? 26.011 -7.789 18.115 1.00 91.94 786 VAL A N 1
ATOM 5971 C CA . VAL A 1 786 ? 25.881 -7.722 16.653 1.00 91.94 786 VAL A CA 1
ATOM 5972 C C . VAL A 1 786 ? 26.793 -8.789 16.042 1.00 91.94 786 VAL A C 1
ATOM 5974 O O . VAL A 1 786 ? 27.895 -9.000 16.559 1.00 91.94 786 VAL A O 1
ATOM 5977 N N . VAL A 1 787 ? 26.333 -9.471 14.995 1.00 94.12 787 VAL A N 1
ATOM 5978 C CA . VAL A 1 787 ? 27.086 -10.488 14.239 1.00 94.12 787 VAL A CA 1
ATOM 5979 C C . VAL A 1 787 ? 27.297 -10.004 12.805 1.00 94.12 787 VAL A C 1
ATOM 5981 O O . VAL A 1 787 ? 26.404 -9.367 12.250 1.00 94.12 787 VAL A O 1
ATOM 5984 N N . ASP A 1 788 ? 28.465 -10.307 12.245 1.00 91.06 788 ASP A N 1
ATOM 5985 C CA . ASP A 1 788 ? 28.896 -10.023 10.872 1.00 91.06 788 ASP A CA 1
ATOM 5986 C C . ASP A 1 788 ? 29.019 -11.322 10.046 1.00 91.06 788 ASP A C 1
ATOM 5988 O O . ASP A 1 788 ? 28.988 -12.420 10.606 1.00 91.06 788 ASP A O 1
ATOM 5992 N N . GLY A 1 789 ? 29.173 -11.227 8.724 1.00 90.69 789 GLY A N 1
ATOM 5993 C CA . GLY A 1 789 ? 29.531 -12.331 7.831 1.00 90.69 789 GLY A CA 1
ATOM 5994 C C . GLY A 1 789 ? 28.441 -13.366 7.510 1.00 90.69 789 GLY A C 1
ATOM 5995 O O . GLY A 1 789 ? 28.772 -14.465 7.035 1.00 90.69 789 GLY A O 1
ATOM 5996 N N . LEU A 1 790 ? 27.165 -13.062 7.748 1.00 94.56 790 LEU A N 1
ATOM 5997 C CA . LEU A 1 790 ? 26.018 -13.922 7.454 1.00 94.56 790 LEU A CA 1
ATOM 5998 C C . LEU A 1 790 ? 25.681 -14.008 5.963 1.00 94.56 790 LEU A C 1
ATOM 6000 O O . LEU A 1 790 ? 25.266 -15.083 5.528 1.00 94.56 790 LEU A O 1
ATOM 6004 N N . GLY A 1 791 ? 25.875 -12.947 5.185 1.00 92.81 791 GLY A N 1
ATOM 6005 C CA . GLY A 1 791 ? 25.528 -12.889 3.761 1.00 92.81 791 GLY A CA 1
ATOM 6006 C C . GLY A 1 791 ? 25.452 -11.446 3.272 1.00 92.81 791 GLY A C 1
ATOM 6007 O O . GLY A 1 791 ? 25.841 -10.546 4.002 1.00 92.81 791 GLY A O 1
ATOM 6008 N N . THR A 1 792 ? 24.954 -11.229 2.052 1.00 90.38 792 THR A N 1
ATOM 6009 C CA . THR A 1 792 ? 24.767 -9.867 1.514 1.00 90.38 792 THR A CA 1
ATOM 6010 C C . THR A 1 792 ? 23.314 -9.398 1.603 1.00 90.38 792 THR A C 1
ATOM 6012 O O . THR A 1 792 ? 23.048 -8.292 2.066 1.00 90.38 792 THR A O 1
ATOM 6015 N N . LEU A 1 793 ? 22.378 -10.241 1.148 1.00 92.88 793 LEU A N 1
ATOM 6016 C CA . LEU A 1 793 ? 20.936 -10.014 1.274 1.00 92.88 793 LEU A CA 1
ATOM 6017 C C . LEU A 1 793 ? 20.335 -11.118 2.143 1.00 92.88 793 LEU A C 1
ATOM 6019 O O . LEU A 1 793 ? 20.476 -12.304 1.818 1.00 92.88 793 LEU A O 1
ATOM 6023 N N . LEU A 1 794 ? 19.695 -10.735 3.247 1.00 95.69 794 LEU A N 1
ATOM 6024 C CA . LEU A 1 794 ? 19.216 -11.649 4.286 1.00 95.69 794 LEU A CA 1
ATOM 6025 C C . LEU A 1 794 ? 17.686 -11.699 4.290 1.00 95.69 794 LEU A C 1
ATOM 6027 O O . LEU A 1 794 ? 17.026 -10.699 4.554 1.00 95.69 794 LEU A O 1
ATOM 6031 N N . TYR A 1 795 ? 17.111 -12.869 4.013 1.00 95.81 795 TYR A N 1
ATOM 6032 C CA . TYR A 1 795 ? 15.665 -13.034 3.863 1.00 95.81 795 TYR A CA 1
ATOM 6033 C C . TYR A 1 795 ? 15.032 -13.585 5.147 1.00 95.81 795 TYR A C 1
ATOM 6035 O O . TYR A 1 795 ? 14.662 -12.828 6.038 1.00 95.81 795 TYR A O 1
ATOM 6043 N N . GLY A 1 796 ? 14.887 -14.906 5.258 1.00 96.12 796 GLY A N 1
ATOM 6044 C CA . GLY A 1 796 ? 14.216 -15.559 6.378 1.00 96.12 796 GLY A CA 1
ATOM 6045 C C . GLY A 1 796 ? 15.150 -15.912 7.534 1.00 96.12 796 GLY A C 1
ATOM 6046 O O . GLY A 1 796 ? 16.328 -16.222 7.338 1.00 96.12 796 GLY A O 1
ATOM 6047 N N . LEU A 1 797 ? 14.576 -15.941 8.737 1.00 97.25 797 LEU A N 1
ATOM 6048 C CA . LEU A 1 797 ? 15.248 -16.217 10.004 1.00 97.25 797 LEU A CA 1
ATOM 6049 C C . LEU A 1 797 ? 14.549 -17.367 10.737 1.00 97.25 797 LEU A C 1
ATOM 6051 O O . LEU A 1 797 ? 13.382 -17.244 11.091 1.00 97.25 797 LEU A O 1
ATOM 6055 N N . ALA A 1 798 ? 15.285 -18.430 11.055 1.00 96.81 798 ALA A N 1
ATOM 6056 C CA . ALA A 1 798 ? 14.815 -19.502 11.930 1.00 96.81 798 ALA A CA 1
ATOM 6057 C C . ALA A 1 798 ? 15.733 -19.640 13.147 1.00 96.81 798 ALA A C 1
ATOM 6059 O O . ALA A 1 798 ? 16.951 -19.772 13.010 1.00 96.81 798 ALA A O 1
ATOM 6060 N N . VAL A 1 799 ? 15.153 -19.660 14.348 1.00 96.06 799 VAL A N 1
ATOM 6061 C CA . VAL A 1 799 ? 15.891 -19.782 15.614 1.00 96.06 799 VAL A CA 1
ATOM 6062 C C . VAL A 1 799 ? 15.361 -20.976 16.392 1.00 96.06 799 VAL A C 1
ATOM 6064 O O . VAL A 1 799 ? 14.154 -21.136 16.534 1.00 96.06 799 VAL A O 1
ATOM 6067 N N . ASP A 1 800 ? 16.254 -21.830 16.889 1.00 92.75 800 ASP A N 1
ATOM 6068 C CA . ASP A 1 800 ? 15.857 -22.952 17.741 1.00 92.75 800 ASP A CA 1
ATOM 6069 C C . ASP A 1 800 ? 15.996 -22.655 19.240 1.00 92.75 800 ASP A C 1
ATOM 6071 O O . ASP A 1 800 ? 16.584 -21.665 19.672 1.00 92.75 800 ASP A O 1
ATOM 6075 N N . ASN A 1 801 ? 15.517 -23.582 20.069 1.00 91.38 801 ASN A N 1
ATOM 6076 C CA . ASN A 1 801 ? 15.589 -23.480 21.529 1.00 91.38 801 ASN A CA 1
ATOM 6077 C C . ASN A 1 801 ? 17.009 -23.475 22.125 1.00 91.38 801 ASN A C 1
ATOM 6079 O O . ASN A 1 801 ? 17.169 -23.272 23.327 1.00 91.38 801 ASN A O 1
ATOM 6083 N N . GLN A 1 802 ? 18.028 -23.736 21.310 1.00 91.19 802 GLN A N 1
ATOM 6084 C CA . GLN A 1 802 ? 19.437 -23.681 21.668 1.00 91.19 802 GLN A CA 1
ATOM 6085 C C . GLN A 1 802 ? 20.076 -22.394 21.152 1.00 91.19 802 GLN A C 1
ATOM 6087 O O . GLN A 1 802 ? 21.297 -22.307 21.186 1.00 91.19 802 GLN A O 1
ATOM 6092 N N . HIS A 1 803 ? 19.292 -21.415 20.692 1.00 94.44 803 HIS A N 1
ATOM 6093 C CA . HIS A 1 803 ? 19.777 -20.170 20.104 1.00 94.44 803 HIS A CA 1
ATOM 6094 C C . HIS A 1 803 ? 20.702 -20.405 18.898 1.00 94.44 803 HIS A C 1
ATOM 6096 O O . HIS A 1 803 ? 21.597 -19.602 18.626 1.00 94.44 803 HIS A O 1
ATOM 6102 N N . ARG A 1 804 ? 20.507 -21.513 18.170 1.00 94.50 804 ARG A N 1
ATOM 6103 C CA . ARG A 1 804 ? 21.094 -21.710 16.844 1.00 94.50 804 ARG A CA 1
ATOM 6104 C C . ARG A 1 804 ? 20.187 -21.054 15.825 1.00 94.50 804 ARG A C 1
ATOM 6106 O O . ARG A 1 804 ? 18.995 -21.345 15.750 1.00 94.50 804 ARG A O 1
ATOM 6113 N N . ILE A 1 805 ? 20.793 -20.188 15.042 1.00 96.38 805 ILE A N 1
ATOM 6114 C CA . ILE A 1 805 ? 20.146 -19.314 14.088 1.00 96.38 805 ILE A CA 1
ATOM 6115 C C . ILE A 1 805 ? 20.517 -19.792 12.697 1.00 96.38 805 ILE A C 1
ATOM 6117 O O . ILE A 1 805 ? 21.683 -20.096 12.438 1.00 96.38 805 ILE A O 1
ATOM 6121 N N . PHE A 1 806 ? 19.526 -19.853 11.821 1.00 97.94 806 PHE A N 1
ATOM 6122 C CA . PHE A 1 806 ? 19.688 -20.143 10.409 1.00 97.94 806 PHE A CA 1
ATOM 6123 C C . PHE A 1 806 ? 19.061 -19.020 9.599 1.00 97.94 806 PHE A C 1
ATOM 6125 O O . PHE A 1 806 ? 17.928 -18.621 9.859 1.00 97.94 806 PHE A O 1
ATOM 6132 N N . VAL A 1 807 ? 19.817 -18.528 8.625 1.00 98.06 807 VAL A N 1
ATOM 6133 C CA . VAL A 1 807 ? 19.429 -17.414 7.767 1.00 98.06 807 VAL A CA 1
ATOM 6134 C C . VAL A 1 807 ? 19.438 -17.879 6.324 1.00 98.06 807 VAL A C 1
ATOM 6136 O O . VAL A 1 807 ? 20.460 -18.375 5.848 1.00 98.06 807 VAL A O 1
ATOM 6139 N N . ALA A 1 808 ? 18.308 -17.737 5.639 1.00 98.19 808 ALA A N 1
ATOM 6140 C CA . ALA A 1 808 ? 18.232 -17.900 4.193 1.00 98.19 808 ALA A CA 1
ATOM 6141 C C . ALA A 1 808 ? 18.743 -16.615 3.527 1.00 98.19 808 ALA A C 1
ATOM 6143 O O . ALA A 1 808 ? 18.250 -15.531 3.835 1.00 98.19 808 ALA A O 1
ATOM 6144 N N . GLN A 1 809 ? 19.770 -16.720 2.682 1.00 97.00 809 GLN A N 1
ATOM 6145 C CA . GLN A 1 809 ? 20.474 -15.544 2.171 1.00 97.00 809 GLN A CA 1
ATOM 6146 C C . GLN A 1 809 ? 21.103 -15.756 0.795 1.00 97.00 809 GLN A C 1
ATOM 6148 O O . GLN A 1 809 ? 21.344 -16.888 0.352 1.00 97.00 809 GLN A O 1
ATOM 6153 N N . THR A 1 810 ? 21.402 -14.635 0.145 1.00 95.75 810 THR A N 1
ATOM 6154 C CA . THR A 1 810 ? 22.294 -14.592 -1.015 1.00 95.75 810 THR A CA 1
ATOM 6155 C C . THR A 1 810 ? 23.555 -13.794 -0.713 1.00 95.75 810 THR A C 1
ATOM 6157 O O . THR A 1 810 ? 23.481 -12.691 -0.168 1.00 95.75 810 THR A O 1
ATOM 6160 N N . ASP A 1 811 ? 24.707 -14.326 -1.122 1.00 94.12 811 ASP A N 1
ATOM 6161 C CA . ASP A 1 811 ? 26.009 -13.681 -0.956 1.00 94.12 811 ASP A CA 1
ATOM 6162 C C . ASP A 1 811 ? 26.547 -13.256 -2.324 1.00 94.12 811 ASP A C 1
ATOM 6164 O O . ASP A 1 811 ? 26.774 -14.088 -3.213 1.00 94.12 811 ASP A O 1
ATOM 6168 N N . ALA A 1 812 ? 26.680 -11.951 -2.526 1.00 91.25 812 ALA A N 1
ATOM 6169 C CA . ALA A 1 812 ? 27.060 -11.375 -3.802 1.00 91.25 812 ALA A CA 1
ATOM 6170 C C . ALA A 1 812 ? 28.564 -11.497 -4.051 1.00 91.25 812 ALA A C 1
ATOM 6172 O O . ALA A 1 812 ? 29.382 -11.460 -3.135 1.00 91.25 812 ALA A O 1
ATOM 6173 N N . ARG A 1 813 ? 28.937 -11.628 -5.325 1.00 90.00 813 ARG A N 1
ATOM 6174 C CA . ARG A 1 813 ? 30.322 -11.884 -5.757 1.00 90.00 813 ARG A CA 1
ATOM 6175 C C . ARG A 1 813 ? 30.869 -10.793 -6.651 1.00 90.00 813 ARG A C 1
ATOM 6177 O O . ARG A 1 813 ? 31.664 -11.043 -7.557 1.00 90.00 813 ARG A O 1
ATOM 6184 N N . ASN A 1 814 ? 30.406 -9.579 -6.427 1.00 83.19 814 ASN A N 1
ATOM 6185 C CA . ASN A 1 814 ? 30.774 -8.433 -7.229 1.00 83.19 814 ASN A CA 1
ATOM 6186 C C . ASN A 1 814 ? 32.272 -8.072 -7.116 1.00 83.19 814 ASN A C 1
ATOM 6188 O O . ASN A 1 814 ? 32.833 -7.495 -8.047 1.00 83.19 814 ASN A O 1
ATOM 6192 N N . ASP A 1 815 ? 32.955 -8.491 -6.045 1.00 80.31 815 ASP A N 1
ATOM 6193 C CA . ASP A 1 815 ? 34.415 -8.403 -5.891 1.00 80.31 815 ASP A CA 1
ATOM 6194 C C . ASP A 1 815 ? 35.194 -9.397 -6.768 1.00 80.31 815 ASP A C 1
ATOM 6196 O O . ASP A 1 815 ? 36.347 -9.137 -7.118 1.00 80.31 815 ASP A O 1
ATOM 6200 N N . ALA A 1 816 ? 34.585 -10.520 -7.169 1.00 82.62 816 ALA A N 1
ATOM 6201 C CA . ALA A 1 816 ? 35.258 -11.556 -7.955 1.00 82.62 816 ALA A CA 1
ATOM 6202 C C . ALA A 1 816 ? 35.739 -11.037 -9.325 1.00 82.62 816 ALA A C 1
ATOM 6204 O O . ALA A 1 816 ? 36.715 -11.553 -9.874 1.00 82.62 816 ALA A O 1
ATOM 6205 N N . ASN A 1 817 ? 35.100 -9.976 -9.829 1.00 71.81 817 ASN A N 1
ATOM 6206 C CA . ASN A 1 817 ? 35.473 -9.261 -11.053 1.00 71.81 817 ASN A CA 1
ATOM 6207 C C . ASN A 1 817 ? 36.412 -8.076 -10.812 1.00 71.81 817 ASN A C 1
ATOM 6209 O O . ASN A 1 817 ? 36.963 -7.512 -11.755 1.00 71.81 817 ASN A O 1
ATOM 6213 N N . GLY A 1 818 ? 36.594 -7.673 -9.558 1.00 57.50 818 GLY A N 1
ATOM 6214 C CA . GLY A 1 818 ? 37.144 -6.384 -9.168 1.00 57.50 818 GLY A CA 1
ATOM 6215 C C . GLY A 1 818 ? 38.667 -6.271 -9.189 1.00 57.50 818 GLY A C 1
ATOM 6216 O O . GLY A 1 818 ? 39.215 -5.506 -8.413 1.00 57.50 818 GLY A O 1
ATOM 6217 N N . ARG A 1 819 ? 39.372 -7.009 -10.056 1.00 59.31 819 ARG A N 1
ATOM 6218 C CA . ARG A 1 819 ? 40.781 -6.732 -10.409 1.00 59.31 819 ARG A CA 1
ATOM 6219 C C . ARG A 1 819 ? 40.922 -6.529 -11.922 1.00 59.31 819 ARG A C 1
ATOM 6221 O O . ARG A 1 819 ? 41.531 -7.342 -12.628 1.00 59.31 819 ARG A O 1
ATOM 6228 N N . ALA A 1 820 ? 40.306 -5.453 -12.402 1.00 50.72 820 ALA A N 1
ATOM 6229 C CA . ALA A 1 820 ? 40.049 -5.079 -13.790 1.00 50.72 820 ALA A CA 1
ATOM 6230 C C . ALA A 1 820 ? 41.299 -4.668 -14.589 1.00 50.72 820 ALA A C 1
ATOM 6232 O O . ALA A 1 820 ? 41.271 -4.717 -15.819 1.00 50.72 820 ALA A O 1
ATOM 6233 N N . GLY A 1 821 ? 42.447 -4.420 -13.942 1.00 50.97 821 GLY A N 1
ATOM 6234 C CA . GLY A 1 821 ? 43.738 -4.155 -14.612 1.00 50.97 821 GLY A CA 1
ATOM 6235 C C . GLY A 1 821 ? 44.274 -5.290 -15.518 1.00 50.97 821 GLY A C 1
ATOM 6236 O O . GLY A 1 821 ? 45.451 -5.306 -15.885 1.00 50.97 821 GLY A O 1
ATOM 6237 N N . THR A 1 822 ? 43.446 -6.287 -15.857 1.00 48.59 822 THR A N 1
ATOM 6238 C CA . THR A 1 822 ? 43.780 -7.473 -16.654 1.00 48.59 822 THR A CA 1
ATOM 6239 C C . THR A 1 822 ? 42.911 -7.699 -17.906 1.00 48.59 822 THR A C 1
ATOM 6241 O O . THR A 1 822 ? 43.091 -8.737 -18.545 1.00 48.59 822 THR A O 1
ATOM 6244 N N . LEU A 1 823 ? 42.055 -6.744 -18.320 1.00 52.28 823 LEU A N 1
ATOM 6245 C CA . LEU A 1 823 ? 41.135 -6.858 -19.483 1.00 52.28 823 LEU A CA 1
ATOM 6246 C C . LEU A 1 823 ? 40.076 -7.973 -19.340 1.00 52.28 823 LEU A C 1
ATOM 6248 O O . LEU A 1 823 ? 39.645 -8.561 -20.333 1.00 52.28 823 LEU A O 1
ATOM 6252 N N . LYS A 1 824 ? 39.699 -8.305 -18.106 1.00 55.78 824 LYS A N 1
ATOM 6253 C CA . LYS A 1 824 ? 38.826 -9.429 -17.755 1.00 55.78 824 LYS A CA 1
ATOM 6254 C C . LYS A 1 824 ? 37.602 -8.907 -17.020 1.00 55.78 824 LYS A C 1
ATOM 6256 O O . LYS A 1 824 ? 37.710 -8.556 -15.849 1.00 55.78 824 LYS A O 1
ATOM 6261 N N . HIS A 1 825 ? 36.483 -8.792 -17.722 1.00 65.44 825 HIS A N 1
ATOM 6262 C CA . HIS A 1 825 ? 35.287 -8.134 -17.218 1.00 65.44 825 HIS A CA 1
ATOM 6263 C C . HIS A 1 825 ? 34.035 -8.926 -17.610 1.00 65.44 825 HIS A C 1
ATOM 6265 O O . HIS A 1 825 ? 33.873 -9.268 -18.782 1.00 65.44 825 HIS A O 1
ATOM 6271 N N . GLY A 1 826 ? 33.123 -9.129 -16.657 1.00 72.56 826 GLY A N 1
ATOM 6272 C CA . GLY A 1 826 ? 31.814 -9.732 -16.904 1.00 72.56 826 GLY A CA 1
ATOM 6273 C C . GLY A 1 826 ? 31.567 -11.017 -16.117 1.00 72.56 826 GLY A C 1
ATOM 6274 O O . GLY A 1 826 ? 32.249 -11.342 -15.148 1.00 72.56 826 GLY A O 1
ATOM 6275 N N . LEU A 1 827 ? 30.526 -11.756 -16.494 1.00 81.50 827 LEU A N 1
ATOM 6276 C CA . LEU A 1 827 ? 30.067 -12.908 -15.714 1.00 81.50 827 LEU A CA 1
ATOM 6277 C C . LEU A 1 827 ? 31.094 -14.063 -15.696 1.00 81.50 827 LEU A C 1
ATOM 6279 O O . LEU A 1 827 ? 31.136 -14.828 -14.733 1.00 81.50 827 LEU A O 1
ATOM 6283 N N . ALA A 1 828 ? 31.961 -14.161 -16.712 1.00 83.31 828 ALA A N 1
ATOM 6284 C CA . ALA A 1 828 ? 32.986 -15.202 -16.829 1.00 83.31 828 ALA A CA 1
ATOM 6285 C C . ALA A 1 828 ? 33.990 -15.193 -15.665 1.00 83.31 828 ALA A C 1
ATOM 6287 O O . ALA A 1 828 ? 34.376 -16.253 -15.168 1.00 83.31 828 ALA A O 1
ATOM 6288 N N . GLU A 1 829 ? 34.405 -14.013 -15.206 1.00 80.56 829 GLU A N 1
ATOM 6289 C CA . GLU A 1 829 ? 35.324 -13.833 -14.080 1.00 80.56 829 GLU A CA 1
ATOM 6290 C C . GLU A 1 829 ? 34.685 -14.227 -12.743 1.00 80.56 829 GLU A C 1
ATOM 6292 O O . GLU A 1 829 ? 35.344 -14.836 -11.895 1.00 80.56 829 GLU A O 1
ATOM 6297 N N . MET A 1 830 ? 33.368 -14.045 -12.616 1.00 85.75 830 MET A N 1
ATOM 6298 C CA . MET A 1 830 ? 32.576 -14.629 -11.534 1.00 85.75 830 MET A CA 1
ATOM 6299 C C . MET A 1 830 ? 32.319 -16.127 -11.755 1.00 85.75 830 MET A C 1
ATOM 6301 O O . MET A 1 830 ? 31.540 -16.727 -11.026 1.00 85.75 830 MET A O 1
ATOM 6305 N N . GLY A 1 831 ? 32.919 -16.786 -12.747 1.00 88.69 831 GLY A N 1
ATOM 6306 C CA . GLY A 1 831 ? 32.611 -18.182 -13.066 1.00 88.69 831 GLY A CA 1
ATOM 6307 C C . GLY A 1 831 ? 31.124 -18.389 -13.362 1.00 88.69 831 GLY A C 1
ATOM 6308 O O . GLY A 1 831 ? 30.531 -19.325 -12.840 1.00 88.69 831 GLY A O 1
ATOM 6309 N N . ASN A 1 832 ? 30.529 -17.466 -14.118 1.00 88.44 832 ASN A N 1
ATOM 6310 C CA . ASN A 1 832 ? 29.135 -17.457 -14.554 1.00 88.44 832 ASN A CA 1
ATOM 6311 C C . ASN A 1 832 ? 28.083 -17.469 -13.423 1.00 88.44 832 ASN A C 1
ATOM 6313 O O . ASN A 1 832 ? 26.969 -17.957 -13.607 1.00 88.44 832 ASN A O 1
ATOM 6317 N N . ARG A 1 833 ? 28.426 -16.956 -12.230 1.00 90.06 833 ARG A N 1
ATOM 6318 C CA . ARG A 1 833 ? 27.512 -16.884 -11.076 1.00 90.06 833 ARG A CA 1
ATOM 6319 C C . ARG A 1 833 ? 27.736 -15.625 -10.236 1.00 90.06 833 ARG A C 1
ATOM 6321 O O . ARG A 1 833 ? 28.739 -15.541 -9.525 1.00 90.06 833 ARG A O 1
ATOM 6328 N N . ALA A 1 834 ? 26.756 -14.721 -10.272 1.00 89.69 834 ALA A N 1
ATOM 6329 C CA . ALA A 1 834 ? 26.759 -13.453 -9.538 1.00 89.69 834 ALA A CA 1
ATOM 6330 C C . ALA A 1 834 ? 26.530 -13.610 -8.023 1.00 89.69 834 ALA A C 1
ATOM 6332 O O . ALA A 1 834 ? 27.161 -12.908 -7.238 1.00 89.69 834 ALA A O 1
ATOM 6333 N N . PHE A 1 835 ? 25.696 -14.570 -7.612 1.00 92.81 835 PHE A N 1
ATOM 6334 C CA . PHE A 1 835 ? 25.331 -14.792 -6.209 1.00 92.81 835 PHE A CA 1
ATOM 6335 C C . PHE A 1 835 ? 25.565 -16.239 -5.786 1.00 92.81 835 PHE A C 1
ATOM 6337 O O . PHE A 1 835 ? 25.316 -17.171 -6.556 1.00 92.81 835 PHE A O 1
ATOM 6344 N N . PHE A 1 836 ? 26.006 -16.440 -4.549 1.00 95.75 836 PHE A N 1
ATOM 6345 C CA . PHE A 1 836 ? 25.869 -17.720 -3.868 1.00 95.75 836 PHE A CA 1
ATOM 6346 C C . PHE A 1 836 ? 24.511 -17.795 -3.180 1.00 95.75 836 PHE A C 1
ATOM 6348 O O . PHE A 1 836 ? 24.176 -16.928 -2.383 1.00 95.75 836 PHE A O 1
ATOM 6355 N N . ASN A 1 837 ? 23.756 -18.856 -3.461 1.00 97.50 837 ASN A N 1
ATOM 6356 C CA . ASN A 1 837 ? 22.542 -19.194 -2.727 1.00 97.50 837 ASN A CA 1
ATOM 6357 C C . ASN A 1 837 ? 22.922 -20.068 -1.535 1.00 97.50 837 ASN A C 1
ATOM 6359 O O . ASN A 1 837 ? 23.494 -21.151 -1.710 1.00 97.50 837 ASN A O 1
ATOM 6363 N N . GLN A 1 838 ? 22.639 -19.591 -0.329 1.00 97.44 838 GLN A N 1
ATOM 6364 C CA . GLN A 1 838 ? 23.183 -20.175 0.888 1.00 97.44 838 GLN A CA 1
ATOM 6365 C C . GLN A 1 838 ? 22.169 -20.150 2.031 1.00 97.44 838 GLN A C 1
ATOM 6367 O O . GLN A 1 838 ? 21.235 -19.350 2.079 1.00 97.44 838 GLN A O 1
ATOM 6372 N N . VAL A 1 839 ? 22.397 -21.039 2.992 1.00 98.31 839 VAL A N 1
ATOM 6373 C CA . VAL A 1 839 ? 21.861 -20.888 4.343 1.00 98.31 839 VAL A CA 1
ATOM 6374 C C . VAL A 1 839 ? 23.037 -20.679 5.281 1.00 98.31 839 VAL A C 1
ATOM 6376 O O . VAL A 1 839 ? 23.954 -21.497 5.311 1.00 98.31 839 VAL A O 1
ATOM 6379 N N . THR A 1 840 ? 23.026 -19.608 6.064 1.00 97.81 840 THR A N 1
ATOM 6380 C CA . THR A 1 840 ? 24.088 -19.348 7.038 1.00 97.81 840 THR A CA 1
ATOM 6381 C C . THR A 1 840 ? 23.626 -19.697 8.439 1.00 97.81 840 THR A C 1
ATOM 6383 O O . THR A 1 840 ? 22.531 -19.329 8.853 1.00 97.81 840 THR A O 1
ATOM 6386 N N . ARG A 1 841 ? 24.468 -20.417 9.180 1.00 96.62 841 ARG A N 1
ATOM 6387 C CA . ARG A 1 841 ? 24.217 -20.812 10.564 1.00 96.62 841 ARG A CA 1
ATOM 6388 C C . ARG A 1 841 ? 25.118 -20.050 11.525 1.00 96.62 841 ARG A C 1
ATOM 6390 O O . ARG A 1 841 ? 26.329 -20.047 11.328 1.00 96.62 841 ARG A O 1
ATOM 6397 N N . VAL A 1 842 ? 24.565 -19.551 12.625 1.00 96.38 842 VAL A N 1
ATOM 6398 C CA . VAL A 1 842 ? 25.327 -19.013 13.765 1.00 96.38 842 VAL A CA 1
ATOM 6399 C C . VAL A 1 842 ? 24.730 -19.501 15.087 1.00 96.38 842 VAL A C 1
ATOM 6401 O O . VAL A 1 842 ? 23.524 -19.705 15.190 1.00 96.38 842 VAL A O 1
ATOM 6404 N N . ASN A 1 843 ? 25.554 -19.766 16.098 1.00 94.56 843 ASN A N 1
ATOM 6405 C CA . ASN A 1 843 ? 25.117 -20.243 17.409 1.00 94.56 843 ASN A CA 1
ATOM 6406 C C . ASN A 1 843 ? 25.334 -19.171 18.478 1.00 94.56 843 ASN A C 1
ATOM 6408 O O . ASN A 1 843 ? 26.470 -18.806 18.760 1.00 94.56 843 ASN A O 1
ATOM 6412 N N . CYS A 1 844 ? 24.248 -18.726 19.109 1.00 93.56 844 CYS A N 1
ATOM 6413 C CA . CYS A 1 844 ? 24.198 -17.585 20.020 1.00 93.56 844 CYS A CA 1
ATOM 6414 C C . CYS A 1 844 ? 23.762 -17.946 21.455 1.00 93.56 844 CYS A C 1
ATOM 6416 O O . CYS A 1 844 ? 23.086 -17.145 22.097 1.00 93.56 844 CYS A O 1
ATOM 6418 N N . GLN A 1 845 ? 24.129 -19.127 21.978 1.00 87.06 845 GLN A N 1
ATOM 6419 C CA . GLN A 1 845 ? 23.762 -19.547 23.348 1.00 87.06 845 GLN A CA 1
ATOM 6420 C C . GLN A 1 845 ? 24.190 -18.558 24.443 1.00 87.06 845 GLN A C 1
ATOM 6422 O O . GLN A 1 845 ? 23.358 -18.054 25.194 1.00 87.06 845 GLN A O 1
ATOM 6427 N N . GLU A 1 846 ? 25.493 -18.301 24.562 1.00 81.88 846 GLU A N 1
ATOM 6428 C CA . GLU A 1 846 ? 26.031 -17.298 25.494 1.00 81.88 846 GLU A CA 1
ATOM 6429 C C . GLU A 1 846 ? 26.409 -16.034 24.715 1.00 81.88 846 GLU A C 1
ATOM 6431 O O . GLU A 1 846 ? 25.900 -14.947 24.991 1.00 81.88 846 GLU A O 1
ATOM 6436 N N . SER A 1 847 ? 27.234 -16.227 23.684 1.00 88.00 847 SER A N 1
ATOM 6437 C CA . SER A 1 847 ? 27.611 -15.263 22.653 1.00 88.00 847 SER A CA 1
ATOM 6438 C C . SER A 1 847 ? 27.556 -15.943 21.290 1.00 88.00 847 SER A C 1
ATOM 6440 O O . SER A 1 847 ? 27.843 -17.138 21.204 1.00 88.00 847 SER A O 1
ATOM 6442 N N . CYS A 1 848 ? 27.259 -15.189 20.238 1.00 92.12 848 CYS A N 1
ATOM 6443 C CA . CYS A 1 848 ? 27.306 -15.686 18.868 1.00 92.12 848 CYS A CA 1
ATOM 6444 C C . CYS A 1 848 ? 28.732 -16.079 18.459 1.00 92.12 848 CYS A C 1
ATOM 6446 O O . CYS A 1 848 ? 29.673 -15.312 18.688 1.00 92.12 848 CYS A O 1
ATOM 6448 N N . ASP A 1 849 ? 28.884 -17.276 17.894 1.00 93.50 849 ASP A N 1
ATOM 6449 C CA . ASP A 1 849 ? 30.128 -17.767 17.301 1.00 93.50 849 ASP A CA 1
ATOM 6450 C C . ASP A 1 849 ? 30.304 -17.311 15.841 1.00 93.50 849 ASP A C 1
ATOM 6452 O O . ASP A 1 849 ? 29.530 -16.512 15.319 1.00 93.50 849 ASP A O 1
ATOM 6456 N N . THR A 1 850 ? 31.383 -17.758 15.189 1.00 93.19 850 THR A N 1
ATOM 6457 C CA . THR A 1 850 ? 31.635 -17.434 13.780 1.00 93.19 850 THR A CA 1
ATOM 6458 C C . THR A 1 850 ? 30.593 -18.113 12.887 1.00 93.19 850 THR A C 1
ATOM 6460 O O . THR A 1 850 ? 30.433 -19.336 12.991 1.00 93.19 850 THR A O 1
ATOM 6463 N N . PRO A 1 851 ? 29.954 -17.378 11.962 1.00 95.75 851 PRO A N 1
ATOM 6464 C CA . PRO A 1 851 ? 28.988 -17.964 11.048 1.00 95.75 851 PRO A CA 1
ATOM 6465 C C . PRO A 1 851 ? 29.557 -19.092 10.186 1.00 95.75 851 PRO A C 1
ATOM 6467 O O . PRO A 1 851 ? 30.716 -19.084 9.766 1.00 95.75 851 PRO A O 1
ATOM 6470 N N . VAL A 1 852 ? 28.704 -20.064 9.878 1.00 96.00 852 VAL A N 1
ATOM 6471 C CA . VAL A 1 852 ? 28.996 -21.202 9.006 1.00 96.00 852 VAL A CA 1
ATOM 6472 C C . VAL A 1 852 ? 28.044 -21.165 7.820 1.00 96.00 852 VAL A C 1
ATOM 6474 O O . VAL A 1 852 ? 26.846 -21.397 7.979 1.00 96.00 852 VAL A O 1
ATOM 6477 N N . ARG A 1 853 ? 28.583 -20.906 6.629 1.00 95.00 853 ARG A N 1
ATOM 6478 C CA . ARG A 1 853 ? 27.823 -20.891 5.374 1.00 95.00 853 ARG A CA 1
ATOM 6479 C C . ARG A 1 853 ? 27.607 -22.315 4.866 1.00 95.00 853 ARG A C 1
ATOM 6481 O O . ARG A 1 853 ? 28.545 -23.114 4.825 1.00 95.00 853 ARG A O 1
ATOM 6488 N N . LEU A 1 854 ? 26.370 -22.630 4.506 1.00 95.81 854 LEU A N 1
ATOM 6489 C CA . LEU A 1 854 ? 25.958 -23.892 3.904 1.00 95.81 854 LEU A CA 1
ATOM 6490 C C . LEU A 1 854 ? 25.590 -23.610 2.447 1.00 95.81 854 LEU A C 1
ATOM 6492 O O . LEU A 1 854 ? 24.545 -23.021 2.167 1.00 95.81 854 LEU A O 1
ATOM 6496 N N . ASP A 1 855 ? 26.468 -24.010 1.530 1.00 95.19 855 ASP A N 1
ATOM 6497 C CA . ASP A 1 855 ? 26.241 -23.868 0.093 1.00 95.19 855 ASP A CA 1
ATOM 6498 C C . ASP A 1 855 ? 25.080 -24.757 -0.355 1.00 95.19 855 ASP A C 1
ATOM 6500 O O . ASP A 1 855 ? 25.115 -25.978 -0.179 1.00 95.19 855 ASP A O 1
ATOM 6504 N N . LEU A 1 856 ? 24.058 -24.155 -0.966 1.00 96.38 856 LEU A N 1
ATOM 6505 C CA . LEU A 1 856 ? 22.909 -24.896 -1.497 1.00 96.38 856 LEU A CA 1
ATOM 6506 C C . LEU A 1 856 ? 23.210 -25.537 -2.857 1.00 96.38 856 LEU A C 1
ATOM 6508 O O . LEU A 1 856 ? 22.465 -26.391 -3.338 1.00 96.38 856 LEU A O 1
ATOM 6512 N N . GLU A 1 857 ? 24.305 -25.117 -3.489 1.00 94.94 857 GLU A N 1
ATOM 6513 C CA . GLU A 1 857 ? 24.660 -25.445 -4.862 1.00 94.94 857 GLU A CA 1
ATOM 6514 C C . GLU A 1 857 ? 26.183 -25.652 -4.984 1.00 94.94 857 GLU A C 1
ATOM 6516 O O . GLU A 1 857 ? 26.944 -25.112 -4.180 1.00 94.94 857 GLU A O 1
ATOM 6521 N N . PRO A 1 858 ? 26.679 -26.393 -5.996 1.00 93.94 858 PRO A N 1
ATOM 6522 C CA . PRO A 1 858 ? 28.117 -26.500 -6.246 1.00 93.94 858 PRO A CA 1
ATOM 6523 C C . PRO A 1 858 ? 28.757 -25.124 -6.446 1.00 93.94 858 PRO A C 1
ATOM 6525 O O . PRO A 1 858 ? 28.170 -24.271 -7.112 1.00 93.94 858 PRO A O 1
ATOM 6528 N N . LEU A 1 859 ? 29.969 -24.921 -5.923 1.00 92.50 859 LEU A N 1
ATOM 6529 C CA . LEU A 1 859 ? 30.689 -23.661 -6.097 1.00 92.50 859 LEU A CA 1
ATOM 6530 C C . LEU A 1 859 ? 31.230 -23.512 -7.540 1.00 92.50 859 LEU A C 1
ATOM 6532 O O . LEU A 1 859 ? 31.765 -24.474 -8.105 1.00 92.50 859 LEU A O 1
ATOM 6536 N N . PRO A 1 860 ? 31.160 -22.307 -8.136 1.00 89.56 860 PRO A N 1
ATOM 6537 C CA . PRO A 1 860 ? 31.733 -21.966 -9.435 1.00 89.56 860 PRO A CA 1
ATOM 6538 C C . PRO A 1 860 ? 33.196 -22.400 -9.590 1.00 89.56 860 PRO A C 1
ATOM 6540 O O . PRO A 1 860 ? 33.972 -22.329 -8.633 1.00 89.56 860 PRO A O 1
ATOM 6543 N N . PRO A 1 861 ? 33.604 -22.842 -10.794 1.00 87.25 861 PRO A N 1
ATOM 6544 C CA . PRO A 1 861 ? 32.852 -22.796 -12.057 1.00 87.25 861 PRO A CA 1
ATOM 6545 C C . PRO A 1 861 ? 31.855 -23.957 -12.246 1.00 87.25 861 PRO A C 1
ATOM 6547 O O . PRO A 1 861 ? 31.376 -24.184 -13.351 1.00 87.25 861 PRO A O 1
ATOM 6550 N N . GLN A 1 862 ? 31.583 -24.758 -11.209 1.00 91.69 862 GLN A N 1
ATOM 6551 C CA . GLN A 1 862 ? 30.554 -25.796 -11.274 1.00 91.69 862 GLN A CA 1
ATOM 6552 C C . GLN A 1 862 ? 29.187 -25.179 -10.962 1.00 91.69 862 GLN A C 1
ATOM 6554 O O . GLN A 1 862 ? 29.046 -24.415 -10.009 1.00 91.69 862 GLN A O 1
ATOM 6559 N N . HIS A 1 863 ? 28.181 -25.541 -11.753 1.00 91.31 863 HIS A N 1
ATOM 6560 C CA . HIS A 1 863 ? 26.794 -25.104 -11.593 1.00 91.31 863 HIS A CA 1
ATOM 6561 C C . HIS A 1 863 ? 25.896 -26.313 -11.294 1.00 91.31 863 HIS A C 1
ATOM 6563 O O . HIS A 1 863 ? 26.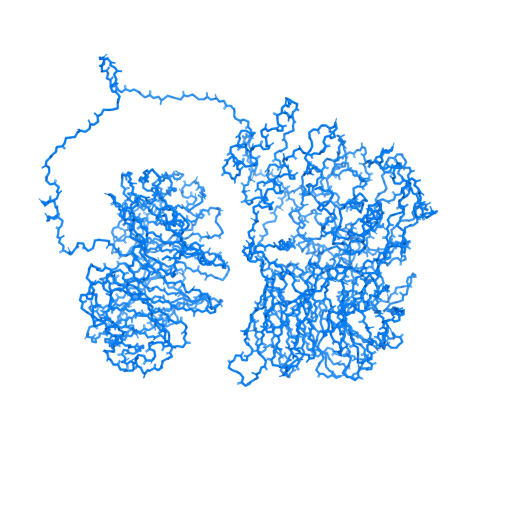279 -27.446 -11.615 1.00 91.31 863 HIS A O 1
ATOM 6569 N N . PRO A 1 864 ? 24.731 -26.114 -10.651 1.00 93.44 864 PRO A N 1
ATOM 6570 C CA . PRO A 1 864 ? 23.742 -27.170 -10.482 1.00 93.44 864 PRO A CA 1
ATOM 6571 C C . PRO A 1 864 ? 23.292 -27.703 -11.845 1.00 93.44 864 PRO A C 1
ATOM 6573 O O . PRO A 1 864 ? 23.361 -27.010 -12.861 1.00 93.44 864 PRO A O 1
ATOM 6576 N N . ALA A 1 865 ? 22.821 -28.949 -11.875 1.00 91.50 865 ALA A N 1
ATOM 6577 C CA . ALA A 1 865 ? 22.168 -29.459 -13.071 1.00 91.50 865 ALA A CA 1
ATOM 6578 C C . ALA A 1 865 ? 20.866 -28.682 -13.343 1.00 91.50 865 ALA A C 1
ATOM 6580 O O . ALA A 1 865 ? 20.278 -28.082 -12.441 1.00 91.50 865 ALA A O 1
ATOM 6581 N N . VAL A 1 866 ? 20.391 -28.717 -14.591 1.00 85.69 866 VAL A N 1
ATOM 6582 C CA . VAL A 1 866 ? 19.131 -28.068 -14.988 1.00 85.69 866 VAL A CA 1
ATOM 6583 C C . VAL A 1 866 ? 17.990 -28.525 -14.075 1.00 85.69 866 VAL A C 1
ATOM 6585 O O . VAL A 1 866 ? 17.762 -29.723 -13.910 1.00 85.69 866 VAL A O 1
ATOM 6588 N N . GLY A 1 867 ? 17.279 -27.563 -13.482 1.00 87.56 867 GLY A N 1
ATOM 6589 C CA . GLY A 1 867 ? 16.179 -27.812 -12.545 1.00 87.56 867 GLY A CA 1
ATOM 6590 C C . GLY A 1 867 ? 16.606 -28.153 -11.111 1.00 87.56 867 GLY A C 1
ATOM 6591 O O . GLY A 1 867 ? 15.740 -28.314 -10.256 1.00 87.56 867 GLY A O 1
ATOM 6592 N N . GLU A 1 868 ? 17.906 -28.240 -10.817 1.00 93.31 868 GLU A N 1
ATOM 6593 C CA . GLU A 1 868 ? 18.425 -28.503 -9.468 1.00 93.31 868 GLU A CA 1
ATOM 6594 C C . GLU A 1 868 ? 18.865 -27.244 -8.707 1.00 93.31 868 GLU A C 1
ATOM 6596 O O . GLU A 1 868 ? 19.267 -27.352 -7.548 1.00 93.31 868 GLU A O 1
ATOM 6601 N N . ALA A 1 869 ? 18.808 -26.068 -9.327 1.00 94.81 869 ALA A N 1
ATOM 6602 C CA . ALA A 1 869 ? 19.126 -24.816 -8.654 1.00 94.81 869 ALA A CA 1
ATOM 6603 C C . ALA A 1 869 ? 18.125 -24.495 -7.526 1.00 94.81 869 ALA A C 1
ATOM 6605 O O . ALA A 1 869 ? 16.964 -24.923 -7.559 1.00 94.81 869 ALA A O 1
ATOM 6606 N N . LEU A 1 870 ? 18.606 -23.758 -6.526 1.00 97.38 870 LEU A N 1
ATOM 6607 C CA . LEU A 1 870 ? 17.865 -23.295 -5.350 1.00 97.38 870 LEU A CA 1
ATOM 6608 C C . LEU A 1 870 ? 18.072 -21.781 -5.185 1.00 97.38 870 LEU A C 1
ATOM 6610 O O . LEU A 1 870 ? 18.525 -21.305 -4.147 1.00 97.38 870 LEU A O 1
ATOM 6614 N N . ALA A 1 871 ? 17.776 -21.044 -6.253 1.00 97.31 871 ALA A N 1
ATOM 6615 C CA . ALA A 1 871 ? 17.953 -19.605 -6.348 1.00 97.31 871 ALA A CA 1
ATOM 6616 C C . ALA A 1 871 ? 17.029 -18.828 -5.404 1.00 97.31 871 ALA A C 1
ATOM 6618 O O . ALA A 1 871 ? 15.841 -19.150 -5.282 1.00 97.31 871 ALA A O 1
ATOM 6619 N N . THR A 1 872 ? 17.585 -17.780 -4.794 1.00 96.88 872 THR A N 1
ATOM 6620 C CA . THR A 1 872 ? 16.920 -16.891 -3.830 1.00 96.88 872 THR A CA 1
ATOM 6621 C C . THR A 1 872 ? 16.269 -17.688 -2.689 1.00 96.88 872 THR A C 1
ATOM 6623 O O . THR A 1 872 ? 15.038 -17.773 -2.614 1.00 96.88 872 THR A O 1
ATOM 6626 N N . PRO A 1 873 ? 17.057 -18.352 -1.821 1.00 98.12 873 PRO A N 1
ATOM 6627 C CA . PRO A 1 873 ? 16.508 -18.957 -0.615 1.00 98.12 873 PRO A CA 1
ATOM 6628 C C . PRO A 1 873 ? 15.843 -17.861 0.230 1.00 98.12 873 PRO A C 1
ATOM 6630 O O . PRO A 1 873 ? 16.474 -16.847 0.511 1.00 98.12 873 PRO A O 1
ATOM 6633 N N . TYR A 1 874 ? 14.575 -18.050 0.602 1.00 98.12 874 TYR A N 1
ATOM 6634 C CA . TYR A 1 874 ? 13.739 -16.970 1.137 1.00 98.12 874 TYR A CA 1
ATOM 6635 C C . TYR A 1 874 ? 13.161 -17.303 2.514 1.00 98.12 874 TYR A C 1
ATOM 6637 O O . TYR A 1 874 ? 13.709 -16.871 3.521 1.00 98.12 874 TYR A O 1
ATOM 6645 N N . ALA A 1 875 ? 12.086 -18.094 2.594 1.00 98.06 875 ALA A N 1
ATOM 6646 C CA . ALA A 1 875 ? 11.529 -18.523 3.876 1.00 98.06 875 ALA A CA 1
ATOM 6647 C C . ALA A 1 875 ? 12.311 -19.716 4.424 1.00 98.06 875 ALA A C 1
ATOM 6649 O O . ALA A 1 875 ? 12.728 -20.582 3.653 1.00 98.06 875 ALA A O 1
ATOM 6650 N N . ILE A 1 876 ? 12.471 -19.788 5.743 1.00 98.12 876 ILE A N 1
ATOM 6651 C CA . ILE A 1 876 ? 13.144 -20.887 6.435 1.00 98.12 876 ILE A CA 1
ATOM 6652 C C . ILE A 1 876 ? 12.404 -21.205 7.729 1.00 98.12 876 ILE A C 1
ATOM 6654 O O . ILE A 1 876 ? 12.151 -20.316 8.529 1.00 98.12 876 ILE A O 1
ATOM 6658 N N . GLU A 1 877 ? 12.073 -22.476 7.929 1.00 96.12 877 GLU A N 1
ATOM 6659 C CA . GLU A 1 877 ? 11.329 -22.952 9.092 1.00 96.12 877 GLU A CA 1
ATOM 6660 C C . GLU A 1 877 ? 11.899 -24.270 9.614 1.00 96.12 877 GLU A C 1
ATOM 6662 O O . GLU A 1 877 ? 12.372 -25.125 8.855 1.00 96.12 877 GLU A O 1
ATOM 6667 N N . TRP A 1 878 ? 11.845 -24.452 10.930 1.00 95.06 878 TRP A N 1
ATOM 6668 C CA . TRP A 1 878 ? 12.218 -25.713 11.565 1.00 95.06 878 TRP A CA 1
ATOM 6669 C C . TRP A 1 878 ? 11.125 -26.760 11.387 1.00 95.06 878 TRP A C 1
ATOM 6671 O O . TRP A 1 878 ? 9.942 -26.458 11.511 1.00 95.06 878 TRP A O 1
ATOM 6681 N N . SER A 1 879 ? 11.519 -28.020 11.185 1.00 92.81 879 SER A N 1
ATOM 6682 C CA . SER A 1 879 ? 10.605 -29.134 11.444 1.00 92.81 879 SER A CA 1
ATOM 6683 C C . SER A 1 879 ? 10.150 -29.112 12.907 1.00 92.81 879 SER A C 1
ATOM 6685 O O . SER A 1 879 ? 10.882 -28.657 13.792 1.00 92.81 879 SER A O 1
ATOM 6687 N N . VAL A 1 880 ? 8.955 -29.629 13.189 1.00 87.44 880 VAL A N 1
ATOM 6688 C CA . VAL A 1 880 ? 8.371 -29.627 14.538 1.00 87.44 880 VAL A CA 1
ATOM 6689 C C . VAL A 1 880 ? 9.237 -30.444 15.508 1.00 87.44 880 VAL A C 1
ATOM 6691 O O . VAL A 1 880 ? 9.370 -30.090 16.681 1.00 87.44 880 VAL A O 1
ATOM 6694 N N . ASP A 1 881 ? 9.897 -31.498 15.020 1.00 88.00 881 ASP A N 1
ATOM 6695 C CA . ASP A 1 881 ? 10.885 -32.289 15.770 1.00 88.00 881 ASP A CA 1
ATOM 6696 C C . ASP A 1 881 ? 12.290 -31.647 15.900 1.00 88.00 881 ASP A C 1
ATOM 6698 O O . ASP A 1 881 ? 13.187 -32.224 16.536 1.00 88.00 881 ASP A O 1
ATOM 6702 N N . ALA A 1 882 ? 12.496 -30.469 15.301 1.00 88.31 882 ALA A N 1
ATOM 6703 C CA . ALA A 1 882 ? 13.751 -29.720 15.235 1.00 88.31 882 ALA A CA 1
ATOM 6704 C C . ALA A 1 882 ? 14.958 -30.524 14.698 1.00 88.31 882 ALA A C 1
ATOM 6706 O O . ALA A 1 882 ? 16.107 -30.276 15.077 1.00 88.31 882 ALA A O 1
ATOM 6707 N N . GLN A 1 883 ? 14.727 -31.521 13.835 1.00 90.06 883 GLN A N 1
ATOM 6708 C CA . GLN A 1 883 ? 15.792 -32.313 13.206 1.00 90.06 883 GLN A CA 1
ATOM 6709 C C . GLN A 1 883 ? 16.218 -31.789 11.832 1.00 90.06 883 GLN A C 1
ATOM 6711 O O . GLN A 1 883 ? 17.316 -32.116 11.370 1.00 90.06 883 GLN A O 1
ATOM 6716 N N . LYS A 1 884 ? 15.357 -31.028 11.152 1.00 93.19 884 LYS A N 1
ATOM 6717 C CA . LYS A 1 884 ? 15.544 -30.591 9.764 1.00 93.19 884 LYS A CA 1
ATOM 6718 C C . LYS A 1 884 ? 15.064 -29.154 9.587 1.00 93.19 884 LYS A C 1
ATOM 6720 O O . LYS A 1 884 ? 14.294 -28.644 10.394 1.00 93.19 884 LYS A O 1
ATOM 6725 N N . LEU A 1 885 ? 15.512 -28.527 8.506 1.00 96.31 885 LEU A N 1
ATOM 6726 C CA . LEU A 1 885 ? 15.019 -27.223 8.070 1.00 96.31 885 LEU A CA 1
ATOM 6727 C C . LEU A 1 885 ? 14.265 -27.386 6.756 1.00 96.31 885 LEU A C 1
ATOM 6729 O O . LEU A 1 885 ? 14.703 -28.143 5.886 1.00 96.31 885 LEU A O 1
ATOM 6733 N N . PHE A 1 886 ? 13.154 -26.678 6.627 1.00 97.62 886 PHE A N 1
ATOM 6734 C CA . PHE A 1 886 ? 12.435 -26.462 5.381 1.00 97.62 886 PHE A CA 1
ATOM 6735 C C . PHE A 1 886 ? 12.731 -25.051 4.896 1.00 97.62 886 PHE A C 1
ATOM 6737 O O . PHE A 1 886 ? 12.710 -24.112 5.683 1.00 97.62 886 PHE A O 1
ATOM 6744 N N . VAL A 1 887 ? 13.041 -24.910 3.612 1.00 98.62 887 VAL A N 1
ATOM 6745 C CA . VAL A 1 887 ? 13.444 -23.637 3.017 1.00 98.62 887 VAL A CA 1
ATOM 6746 C C . VAL A 1 887 ? 12.773 -23.492 1.657 1.00 98.62 887 VAL A C 1
ATOM 6748 O O . VAL A 1 887 ? 12.708 -24.459 0.892 1.00 98.62 887 VAL A O 1
ATOM 6751 N N . THR A 1 888 ? 12.271 -22.304 1.334 1.00 98.75 888 THR A N 1
ATOM 6752 C CA . THR A 1 888 ? 11.807 -22.006 -0.024 1.00 98.75 888 THR A CA 1
ATOM 6753 C C . THR A 1 888 ? 12.937 -21.416 -0.852 1.00 98.75 888 THR A C 1
ATOM 6755 O O . THR A 1 888 ? 13.714 -20.607 -0.361 1.00 98.75 888 THR A O 1
ATOM 6758 N N . ALA A 1 889 ? 13.022 -21.806 -2.120 1.00 98.44 889 ALA A N 1
ATOM 6759 C CA . ALA A 1 889 ? 13.844 -21.143 -3.126 1.00 98.44 889 ALA A CA 1
ATOM 6760 C C . ALA A 1 889 ? 12.908 -20.328 -4.023 1.00 98.44 889 ALA A C 1
ATOM 6762 O O . ALA A 1 889 ? 12.288 -20.884 -4.938 1.00 98.44 889 ALA A O 1
ATOM 6763 N N . ALA A 1 890 ? 12.753 -19.040 -3.711 1.00 97.94 890 ALA A N 1
ATOM 6764 C CA . ALA A 1 890 ? 11.787 -18.155 -4.352 1.00 97.94 890 ALA A CA 1
ATOM 6765 C C . ALA A 1 890 ? 12.050 -18.033 -5.859 1.00 97.94 890 ALA A C 1
ATOM 6767 O O . ALA A 1 890 ? 11.122 -18.158 -6.654 1.00 97.94 890 ALA A O 1
ATOM 6768 N N . GLY A 1 891 ? 13.317 -17.899 -6.259 1.00 96.88 891 GLY A N 1
ATOM 6769 C CA . GLY A 1 891 ? 13.697 -17.789 -7.664 1.00 96.88 891 GLY A CA 1
ATOM 6770 C C . GLY A 1 891 ? 13.585 -19.105 -8.436 1.00 96.88 891 GLY A C 1
ATOM 6771 O O . GLY A 1 891 ? 13.414 -19.101 -9.649 1.00 96.88 891 GLY A O 1
ATOM 6772 N N . SER A 1 892 ? 13.652 -20.255 -7.758 1.00 97.88 892 SER A N 1
ATOM 6773 C CA . SER A 1 892 ? 13.573 -21.578 -8.404 1.00 97.88 892 SER A CA 1
ATOM 6774 C C . SER A 1 892 ? 12.207 -22.263 -8.294 1.00 97.88 892 SER A C 1
ATOM 6776 O O . SER A 1 892 ? 12.054 -23.385 -8.792 1.00 97.88 892 SER A O 1
ATOM 6778 N N . ASN A 1 893 ? 11.227 -21.614 -7.656 1.00 97.81 893 ASN A N 1
ATOM 6779 C CA . ASN A 1 893 ? 9.876 -22.134 -7.427 1.00 97.81 893 ASN A CA 1
ATOM 6780 C C . ASN A 1 893 ? 9.872 -23.490 -6.701 1.00 97.81 893 ASN A C 1
ATOM 6782 O O . ASN A 1 893 ? 9.236 -24.443 -7.159 1.00 97.81 893 ASN A O 1
ATOM 6786 N N . LYS A 1 894 ? 10.644 -23.611 -5.608 1.00 98.19 894 LYS A N 1
ATOM 6787 C CA . LYS A 1 894 ? 10.775 -24.875 -4.857 1.00 98.19 894 LYS A CA 1
ATOM 6788 C C . LYS A 1 894 ? 10.606 -24.713 -3.358 1.00 98.19 894 LYS A C 1
ATOM 6790 O O . LYS A 1 894 ? 11.030 -23.717 -2.778 1.00 98.19 894 LYS A O 1
ATOM 6795 N N . LEU A 1 895 ? 10.118 -25.781 -2.735 1.00 98.50 895 LEU A N 1
ATOM 6796 C CA . LEU A 1 895 ? 10.379 -26.102 -1.336 1.00 98.50 895 LEU A CA 1
ATOM 6797 C C . LEU A 1 895 ? 11.485 -27.159 -1.295 1.00 98.50 895 LEU A C 1
ATOM 6799 O O . LEU A 1 895 ? 11.437 -28.152 -2.027 1.00 98.50 895 LEU A O 1
ATOM 6803 N N . PHE A 1 896 ? 12.468 -26.986 -0.423 1.00 98.25 896 PHE A N 1
ATOM 6804 C CA . PHE A 1 896 ? 13.486 -27.993 -0.161 1.00 98.25 896 PHE A CA 1
ATOM 6805 C C . PHE A 1 896 ? 13.719 -28.165 1.335 1.00 98.25 896 PHE A C 1
ATOM 6807 O O . PHE A 1 896 ? 13.338 -27.329 2.149 1.00 98.25 896 PHE A O 1
ATOM 6814 N N . THR A 1 897 ? 14.329 -29.287 1.703 1.00 97.12 897 THR A N 1
ATOM 6815 C CA . THR A 1 897 ? 14.702 -29.569 3.087 1.00 97.12 897 THR A CA 1
ATOM 6816 C C . THR A 1 897 ? 16.177 -29.910 3.193 1.00 97.12 897 THR A C 1
ATOM 6818 O O . THR A 1 897 ? 16.742 -30.544 2.297 1.00 97.12 897 THR A O 1
ATOM 6821 N N . LEU A 1 898 ? 16.810 -29.486 4.285 1.00 96.12 898 LEU A N 1
ATOM 6822 C CA . LEU A 1 898 ? 18.233 -29.690 4.523 1.00 96.12 898 LEU A CA 1
ATOM 6823 C C . LEU A 1 898 ? 18.527 -30.162 5.947 1.00 96.12 898 LEU A C 1
ATOM 6825 O O . LEU A 1 898 ? 17.765 -29.929 6.890 1.00 96.12 898 LEU A O 1
ATOM 6829 N N . ASN A 1 899 ? 19.670 -30.826 6.102 1.00 94.44 899 ASN A N 1
ATOM 6830 C CA . ASN A 1 899 ? 20.212 -31.198 7.400 1.00 94.44 899 ASN A CA 1
ATOM 6831 C C . ASN A 1 899 ? 20.913 -29.984 8.053 1.00 94.44 899 ASN A C 1
ATOM 6833 O O . ASN A 1 899 ? 21.918 -29.512 7.519 1.00 94.44 899 ASN A O 1
ATOM 6837 N N . PRO A 1 900 ? 20.469 -29.511 9.232 1.00 92.06 900 PRO A N 1
ATOM 6838 C CA . PRO A 1 900 ? 20.977 -28.289 9.875 1.00 92.06 900 PRO A CA 1
ATOM 6839 C C . PRO A 1 900 ? 22.435 -28.404 10.359 1.00 92.06 900 PRO A C 1
ATOM 6841 O O . PRO A 1 900 ? 23.095 -27.408 10.675 1.00 92.06 900 PRO A O 1
ATOM 6844 N N . VAL A 1 901 ? 22.961 -29.627 10.461 1.00 89.00 901 VAL A N 1
ATOM 6845 C CA . VAL A 1 901 ? 24.339 -29.889 10.888 1.00 89.00 901 VAL A CA 1
ATOM 6846 C C . VAL A 1 901 ? 25.282 -29.909 9.692 1.00 89.00 901 VAL A C 1
ATOM 6848 O O . VAL A 1 901 ? 26.333 -29.270 9.756 1.00 89.00 901 VAL A O 1
ATOM 6851 N N . THR A 1 902 ? 24.924 -30.648 8.637 1.00 91.31 902 THR A N 1
ATOM 6852 C CA . THR A 1 902 ? 25.802 -30.910 7.484 1.00 91.31 902 THR A CA 1
ATOM 6853 C C . THR A 1 902 ? 25.565 -29.987 6.293 1.00 91.31 902 THR A C 1
ATOM 6855 O O . THR A 1 902 ? 26.440 -29.910 5.437 1.00 91.31 902 THR A O 1
ATOM 6858 N N . GLY A 1 903 ? 24.406 -29.330 6.207 1.00 90.94 903 GLY A N 1
ATOM 6859 C CA . GLY A 1 903 ? 23.964 -28.606 5.012 1.00 90.94 903 GLY A CA 1
ATOM 6860 C C . GLY A 1 903 ? 23.498 -29.510 3.866 1.00 90.94 903 GLY A C 1
ATOM 6861 O O . GLY A 1 903 ? 23.181 -29.013 2.794 1.00 90.94 903 GLY A O 1
ATOM 6862 N N . GLU A 1 904 ? 23.445 -30.834 4.060 1.00 94.12 904 GLU A N 1
ATOM 6863 C CA . GLU A 1 904 ? 23.002 -31.769 3.017 1.00 94.12 904 GLU A CA 1
ATOM 6864 C C . GLU A 1 904 ? 21.537 -31.510 2.647 1.00 94.12 904 GLU A C 1
ATOM 6866 O O . GLU A 1 904 ? 20.661 -31.601 3.509 1.00 94.12 904 GLU A O 1
ATOM 6871 N N . ILE A 1 905 ? 21.271 -31.255 1.363 1.00 96.25 905 ILE A N 1
ATOM 6872 C CA . ILE A 1 905 ? 19.913 -31.196 0.814 1.00 96.25 905 ILE A CA 1
ATOM 6873 C C . ILE A 1 905 ? 19.322 -32.606 0.822 1.00 96.25 905 ILE A C 1
ATOM 6875 O O . ILE A 1 905 ? 19.795 -33.505 0.126 1.00 96.25 905 ILE A O 1
ATOM 6879 N N . LEU A 1 906 ? 18.282 -32.803 1.626 1.00 95.38 906 LEU A N 1
ATOM 6880 C CA . LEU A 1 906 ? 17.642 -34.100 1.829 1.00 95.38 906 LEU A CA 1
ATOM 6881 C C . LEU A 1 906 ? 16.602 -34.393 0.744 1.00 95.38 906 LEU A C 1
ATOM 6883 O O . LEU A 1 906 ? 16.435 -35.547 0.361 1.00 95.38 906 LEU A O 1
ATOM 6887 N N . GLY A 1 907 ? 15.936 -33.363 0.228 1.00 95.31 907 GLY A N 1
ATOM 6888 C CA . GLY A 1 907 ? 14.969 -33.472 -0.858 1.00 95.31 907 GLY A CA 1
ATOM 6889 C C . GLY A 1 907 ? 14.379 -32.120 -1.238 1.00 95.31 907 GLY A C 1
ATOM 6890 O O . GLY A 1 907 ? 14.613 -31.114 -0.566 1.00 95.31 907 GLY A O 1
ATOM 6891 N N . ARG A 1 908 ? 13.641 -32.097 -2.348 1.00 96.19 908 ARG A N 1
ATOM 6892 C CA . ARG A 1 908 ? 13.058 -30.891 -2.948 1.00 96.19 908 ARG A CA 1
ATOM 6893 C C . ARG A 1 908 ? 11.811 -31.231 -3.752 1.00 96.19 908 ARG A C 1
ATOM 6895 O O . ARG A 1 908 ? 11.693 -32.352 -4.244 1.00 96.19 908 ARG A O 1
ATOM 6902 N N . VAL A 1 909 ? 10.923 -30.261 -3.904 1.00 97.69 909 VAL A N 1
ATOM 6903 C CA . VAL A 1 909 ? 9.684 -30.378 -4.673 1.00 97.69 909 VAL A CA 1
ATOM 6904 C C . VAL A 1 909 ? 9.333 -29.030 -5.297 1.00 97.69 909 VAL A C 1
ATOM 6906 O O . VAL A 1 909 ? 9.572 -27.981 -4.696 1.00 97.69 909 VAL A O 1
ATOM 6909 N N . ASP A 1 910 ? 8.789 -29.065 -6.510 1.00 97.62 910 ASP A N 1
ATOM 6910 C CA . ASP A 1 910 ? 8.325 -27.867 -7.207 1.00 97.62 910 ASP A CA 1
ATOM 6911 C C . ASP A 1 910 ? 7.036 -27.331 -6.572 1.00 97.62 910 ASP A C 1
ATOM 6913 O O . ASP A 1 910 ? 6.164 -28.093 -6.146 1.00 97.62 910 ASP A O 1
ATOM 6917 N N . THR A 1 911 ? 6.909 -26.010 -6.530 1.00 97.88 911 THR A N 1
ATOM 6918 C CA . THR A 1 911 ? 5.740 -25.292 -6.011 1.00 97.88 911 THR A CA 1
ATOM 6919 C C . THR A 1 911 ? 5.145 -24.385 -7.089 1.00 97.88 911 THR A C 1
ATOM 6921 O O . THR A 1 911 ? 5.479 -24.504 -8.268 1.00 97.88 911 THR A O 1
ATOM 6924 N N . GLY A 1 912 ? 4.232 -23.488 -6.704 1.00 97.62 912 GLY A N 1
ATOM 6925 C CA . GLY A 1 912 ? 3.869 -22.365 -7.565 1.00 97.62 912 GLY A CA 1
ATOM 6926 C C . GLY A 1 912 ? 4.974 -21.306 -7.576 1.00 97.62 912 GLY A C 1
ATOM 6927 O O . GLY A 1 912 ? 6.003 -21.448 -6.907 1.00 97.62 912 GLY A O 1
ATOM 6928 N N . ALA A 1 913 ? 4.741 -20.238 -8.329 1.00 97.00 913 ALA A N 1
ATOM 6929 C CA . ALA A 1 913 ? 5.702 -19.174 -8.559 1.00 97.00 913 ALA A CA 1
ATOM 6930 C C . ALA A 1 913 ? 6.011 -18.353 -7.297 1.00 97.00 913 ALA A C 1
ATOM 6932 O O . ALA A 1 913 ? 5.109 -17.809 -6.650 1.00 97.00 913 ALA A O 1
ATOM 6933 N N . VAL A 1 914 ? 7.307 -18.197 -7.025 1.00 97.19 914 VAL A N 1
ATOM 6934 C CA . VAL A 1 914 ? 7.885 -17.340 -5.982 1.00 97.19 914 VAL A CA 1
ATOM 6935 C C . VAL A 1 914 ? 7.414 -17.726 -4.572 1.00 97.19 914 VAL A C 1
ATOM 6937 O O . VAL A 1 914 ? 6.689 -16.970 -3.919 1.00 97.19 914 VAL A O 1
ATOM 6940 N N . PRO A 1 915 ? 7.776 -18.929 -4.087 1.00 98.44 915 PRO A N 1
ATOM 6941 C CA . PRO A 1 915 ? 7.436 -19.377 -2.743 1.00 98.44 915 PRO A CA 1
ATOM 6942 C C . PRO A 1 915 ? 8.174 -18.551 -1.676 1.00 98.44 915 PRO A C 1
ATOM 6944 O O . PRO A 1 915 ? 9.403 -18.588 -1.597 1.00 98.44 915 PRO A O 1
ATOM 6947 N N . ARG A 1 916 ? 7.434 -17.818 -0.834 1.00 97.50 916 ARG A N 1
ATOM 6948 C CA . ARG A 1 916 ? 7.987 -16.870 0.163 1.00 97.50 916 ARG A CA 1
ATOM 6949 C C . ARG A 1 916 ? 7.508 -17.096 1.601 1.00 97.50 916 ARG A C 1
ATOM 6951 O O . ARG A 1 916 ? 7.870 -16.337 2.490 1.00 97.50 916 ARG A O 1
ATOM 6958 N N . GLY A 1 917 ? 6.724 -18.141 1.856 1.00 97.75 917 GLY A N 1
ATOM 6959 C CA . GLY A 1 917 ? 6.285 -18.492 3.208 1.00 97.75 917 GLY A CA 1
ATOM 6960 C C . GLY A 1 917 ? 6.075 -19.988 3.375 1.00 97.75 917 GLY A C 1
ATOM 6961 O O . GLY A 1 917 ? 5.714 -20.666 2.412 1.00 97.75 917 GLY A O 1
ATOM 6962 N N . ILE A 1 918 ? 6.284 -20.488 4.593 1.00 98.31 918 ILE A N 1
ATOM 6963 C CA . ILE A 1 918 ? 6.095 -21.889 4.976 1.00 98.31 918 ILE A CA 1
ATOM 6964 C C . ILE A 1 918 ? 5.276 -21.912 6.267 1.00 98.31 918 ILE A C 1
ATOM 6966 O O . ILE A 1 918 ? 5.640 -21.257 7.233 1.00 98.31 918 ILE A O 1
ATOM 6970 N N . ALA A 1 919 ? 4.205 -22.698 6.304 1.00 97.25 919 ALA A N 1
ATOM 6971 C CA . ALA A 1 919 ? 3.529 -23.072 7.539 1.00 97.25 919 ALA A CA 1
ATOM 6972 C C . ALA A 1 919 ? 3.457 -24.596 7.629 1.00 97.25 919 ALA A C 1
ATOM 6974 O O . ALA A 1 919 ? 2.982 -25.263 6.708 1.00 97.25 919 ALA A O 1
ATOM 6975 N N . LEU A 1 920 ? 3.922 -25.151 8.744 1.00 94.50 920 LEU A N 1
ATOM 6976 C CA . LEU A 1 920 ? 3.830 -26.579 9.034 1.00 94.50 920 LEU A CA 1
ATOM 6977 C C . LEU A 1 920 ? 2.639 -26.826 9.960 1.00 94.50 920 LEU A C 1
ATOM 6979 O O . LEU A 1 920 ? 2.489 -26.158 10.985 1.00 94.50 920 LEU A O 1
ATOM 6983 N N . THR A 1 921 ? 1.785 -27.790 9.620 1.00 87.88 921 THR A N 1
ATOM 6984 C CA . THR A 1 921 ? 0.761 -28.285 10.559 1.00 87.88 921 THR A CA 1
ATOM 6985 C C . THR A 1 921 ? 1.336 -29.340 11.498 1.00 87.88 921 THR A C 1
ATOM 6987 O O . THR A 1 921 ? 0.948 -29.416 12.662 1.00 87.88 921 THR A O 1
ATOM 6990 N N . ASP A 1 922 ? 2.249 -30.158 10.975 1.00 86.56 922 ASP A N 1
ATOM 6991 C CA . ASP A 1 922 ? 3.017 -31.197 11.655 1.00 86.56 922 ASP A CA 1
ATOM 6992 C C . ASP A 1 922 ? 4.268 -31.545 10.812 1.00 86.56 922 ASP A C 1
ATOM 6994 O O . ASP A 1 922 ? 4.580 -30.856 9.842 1.00 86.56 922 ASP A O 1
ATOM 6998 N N . ASP A 1 923 ? 4.984 -32.621 11.152 1.00 85.50 923 ASP A N 1
ATOM 6999 C CA . ASP A 1 923 ? 6.138 -33.103 10.370 1.00 85.50 923 ASP A CA 1
ATOM 7000 C C . ASP A 1 923 ? 5.751 -33.871 9.083 1.00 85.50 923 ASP A C 1
ATOM 7002 O O . ASP A 1 923 ? 6.615 -34.474 8.443 1.00 85.50 923 ASP A O 1
ATOM 7006 N N . ASN A 1 924 ? 4.469 -33.894 8.697 1.00 91.00 924 ASN A N 1
ATOM 7007 C CA . ASN A 1 924 ? 3.973 -34.605 7.516 1.00 91.00 924 ASN A CA 1
ATOM 7008 C C . ASN A 1 924 ? 3.378 -33.685 6.451 1.00 91.00 924 ASN A C 1
ATOM 7010 O O . ASN A 1 924 ? 3.302 -34.103 5.298 1.00 91.00 924 ASN A O 1
ATOM 7014 N N . GLU A 1 925 ? 2.940 -32.475 6.793 1.00 94.62 925 GLU A N 1
ATOM 7015 C CA . GLU A 1 925 ? 2.276 -31.579 5.845 1.00 94.62 925 GLU A CA 1
ATOM 7016 C C . GLU A 1 925 ? 2.766 -30.127 5.968 1.00 94.62 925 GLU A C 1
ATOM 7018 O O . GLU A 1 925 ? 2.819 -29.543 7.054 1.00 94.62 925 GLU A O 1
ATOM 7023 N N . ALA A 1 926 ? 3.118 -29.545 4.818 1.00 97.06 926 ALA A N 1
ATOM 7024 C CA . ALA A 1 926 ? 3.574 -28.167 4.679 1.00 97.06 926 ALA A CA 1
ATOM 7025 C C . ALA A 1 926 ? 2.657 -27.371 3.741 1.00 97.06 926 ALA A C 1
ATOM 7027 O O . ALA A 1 926 ? 2.272 -27.849 2.672 1.00 97.06 926 ALA A O 1
ATOM 7028 N N . PHE A 1 927 ? 2.361 -26.131 4.120 1.00 98.50 927 PHE A N 1
ATOM 7029 C CA . PHE A 1 927 ? 1.644 -25.139 3.327 1.00 98.50 927 PHE A CA 1
ATOM 7030 C C . PHE A 1 927 ? 2.633 -24.059 2.896 1.00 98.50 927 PHE A C 1
ATOM 7032 O O . PHE A 1 927 ? 3.260 -23.418 3.735 1.00 98.50 927 PHE A O 1
ATOM 7039 N N . VAL A 1 928 ? 2.784 -23.860 1.589 1.00 98.81 928 VAL A N 1
ATOM 7040 C CA . VAL A 1 928 ? 3.749 -22.912 1.020 1.00 98.81 928 VAL A CA 1
ATOM 7041 C C . VAL A 1 928 ? 3.015 -21.813 0.271 1.00 98.81 928 VAL A C 1
ATOM 7043 O O . VAL A 1 928 ? 2.313 -22.109 -0.696 1.00 98.81 928 VAL A O 1
ATOM 7046 N N . LEU A 1 929 ? 3.185 -20.556 0.691 1.00 98.75 929 LEU A N 1
ATOM 7047 C CA . LEU A 1 929 ? 2.656 -19.401 -0.040 1.00 98.75 929 LEU A CA 1
ATOM 7048 C C . LEU A 1 929 ? 3.527 -19.126 -1.268 1.00 98.75 929 LEU A C 1
ATOM 7050 O O . LEU A 1 929 ? 4.685 -18.733 -1.133 1.00 98.75 929 LEU A O 1
ATOM 7054 N N . ASN A 1 930 ? 2.936 -19.269 -2.452 1.00 98.50 930 ASN A N 1
ATOM 7055 C CA . ASN A 1 930 ? 3.490 -18.842 -3.731 1.00 98.50 930 ASN A CA 1
ATOM 7056 C C . ASN A 1 930 ? 3.032 -17.400 -3.991 1.00 98.50 930 ASN A C 1
ATOM 7058 O O . ASN A 1 930 ? 1.926 -17.171 -4.494 1.00 98.50 930 ASN A O 1
ATOM 7062 N N . ALA A 1 931 ? 3.854 -16.431 -3.592 1.00 95.62 931 ALA A N 1
ATOM 7063 C CA . ALA A 1 931 ? 3.462 -15.028 -3.475 1.00 95.62 931 ALA A CA 1
ATOM 7064 C C . ALA A 1 931 ? 3.054 -14.401 -4.815 1.00 95.62 931 ALA A C 1
ATOM 7066 O O . ALA A 1 931 ? 2.117 -13.610 -4.862 1.00 95.62 931 ALA A O 1
ATOM 7067 N N . VAL A 1 932 ? 3.723 -14.774 -5.911 1.00 94.38 932 VAL A N 1
ATOM 7068 C CA . VAL A 1 932 ? 3.429 -14.221 -7.245 1.00 94.38 932 VAL A CA 1
ATOM 7069 C C . VAL A 1 932 ? 2.355 -15.018 -7.976 1.00 94.38 932 VAL A C 1
ATOM 7071 O O . VAL A 1 932 ? 1.661 -14.468 -8.820 1.00 94.38 932 VAL A O 1
ATOM 7074 N N . ASP A 1 933 ? 2.175 -16.302 -7.665 1.00 94.81 933 ASP A N 1
ATOM 7075 C CA . ASP A 1 933 ? 1.042 -17.061 -8.205 1.00 94.81 933 ASP A CA 1
ATOM 7076 C C . ASP A 1 933 ? -0.277 -16.773 -7.479 1.00 94.81 933 ASP A C 1
ATOM 7078 O O . ASP A 1 933 ? -1.339 -17.089 -8.022 1.00 94.81 933 ASP A O 1
ATOM 7082 N N . ASN A 1 934 ? -0.223 -16.149 -6.298 1.00 95.19 934 ASN A N 1
ATOM 7083 C CA . ASN A 1 934 ? -1.347 -15.972 -5.378 1.00 95.19 934 ASN A CA 1
ATOM 7084 C C . ASN A 1 934 ? -2.003 -17.319 -5.089 1.00 95.19 934 ASN A C 1
ATOM 7086 O O . ASN A 1 934 ? -3.178 -17.553 -5.372 1.00 95.19 934 ASN A O 1
ATOM 7090 N N . SER A 1 935 ? -1.209 -18.260 -4.592 1.00 98.19 935 SER A N 1
ATOM 7091 C CA . SER A 1 935 ? -1.699 -19.587 -4.238 1.00 98.19 935 SER A CA 1
ATOM 7092 C C . SER A 1 935 ? -0.932 -20.177 -3.066 1.00 98.19 935 SER A C 1
ATOM 7094 O O . SER A 1 935 ? 0.197 -19.783 -2.793 1.00 98.19 935 SER A O 1
ATOM 7096 N N . VAL A 1 936 ? -1.529 -21.164 -2.405 1.00 98.81 936 VAL A N 1
ATOM 7097 C CA . VAL A 1 936 ? -0.884 -21.966 -1.364 1.00 98.81 936 VAL A CA 1
ATOM 7098 C C . VAL A 1 936 ? -0.746 -23.406 -1.849 1.00 98.81 936 VAL A C 1
ATOM 7100 O O . VAL A 1 936 ? -1.743 -24.057 -2.173 1.00 98.81 936 VAL A O 1
ATOM 7103 N N . THR A 1 937 ? 0.482 -23.920 -1.910 1.00 98.69 937 THR A N 1
ATOM 7104 C CA . THR A 1 937 ? 0.756 -25.329 -2.230 1.00 98.69 937 THR A CA 1
ATOM 7105 C C . THR A 1 937 ? 0.782 -26.153 -0.949 1.00 98.69 937 THR A C 1
ATOM 7107 O O . THR A 1 937 ? 1.548 -25.857 -0.040 1.00 98.69 937 THR A O 1
ATOM 7110 N N . VAL A 1 938 ? -0.030 -27.206 -0.899 1.00 98.38 938 VAL A N 1
ATOM 7111 C CA . VAL A 1 938 ? -0.063 -28.206 0.175 1.00 98.38 938 VAL A CA 1
ATOM 7112 C C . VAL A 1 938 ? 0.805 -29.389 -0.231 1.00 98.38 938 VAL A C 1
ATOM 7114 O O . VAL A 1 938 ? 0.586 -29.989 -1.293 1.00 98.38 938 VAL A O 1
ATOM 7117 N N . ILE A 1 939 ? 1.784 -29.720 0.602 1.00 98.06 939 ILE A N 1
ATOM 7118 C CA . ILE A 1 939 ? 2.857 -30.664 0.298 1.00 98.06 939 ILE A CA 1
ATOM 7119 C C . ILE A 1 939 ? 2.927 -31.720 1.396 1.00 98.06 939 ILE A C 1
ATOM 7121 O O . ILE A 1 939 ? 3.009 -31.390 2.574 1.00 98.06 939 ILE A O 1
ATOM 7125 N N . ASP A 1 940 ? 2.950 -32.988 0.992 1.00 96.44 940 ASP A N 1
ATOM 7126 C CA . ASP A 1 940 ? 3.333 -34.097 1.860 1.00 96.44 940 ASP A CA 1
ATOM 7127 C C . ASP A 1 940 ? 4.844 -34.060 2.090 1.00 96.44 940 ASP A C 1
ATOM 7129 O O . ASP A 1 940 ? 5.622 -34.215 1.142 1.00 96.44 940 ASP A O 1
ATOM 7133 N N . VAL A 1 941 ? 5.250 -33.856 3.337 1.00 95.56 941 VAL A N 1
ATOM 7134 C CA . VAL A 1 941 ? 6.649 -33.809 3.770 1.00 95.56 941 VAL A CA 1
ATOM 7135 C C . VAL A 1 941 ? 7.033 -34.970 4.693 1.00 95.56 941 VAL A C 1
ATOM 7137 O O . VAL A 1 941 ? 8.156 -35.002 5.198 1.00 95.56 941 VAL A O 1
ATOM 7140 N N . SER A 1 942 ? 6.150 -35.967 4.850 1.00 92.25 942 SER A N 1
ATOM 7141 C CA . SER A 1 942 ? 6.381 -37.133 5.719 1.00 92.25 942 SER A CA 1
ATOM 7142 C C . SER A 1 942 ? 7.606 -37.963 5.307 1.00 92.25 942 SER A C 1
ATOM 7144 O O . SER A 1 942 ? 8.337 -38.476 6.158 1.00 92.25 942 SER A O 1
ATOM 7146 N N . GLU A 1 943 ? 7.881 -38.056 4.001 1.00 92.12 943 GLU A N 1
ATOM 7147 C CA . GLU A 1 943 ? 9.124 -38.597 3.446 1.00 92.12 943 GLU A CA 1
ATOM 7148 C C . GLU A 1 943 ? 9.912 -37.492 2.743 1.00 92.12 943 GLU A C 1
ATOM 7150 O O . GLU A 1 943 ? 9.690 -37.160 1.579 1.00 92.12 943 GLU A O 1
ATOM 7155 N N . THR A 1 944 ? 10.889 -36.939 3.459 1.00 85.44 944 THR A N 1
ATOM 7156 C CA . THR A 1 944 ? 11.678 -35.789 3.001 1.00 85.44 944 THR A CA 1
ATOM 7157 C C . THR A 1 944 ? 12.383 -35.980 1.662 1.00 85.44 944 THR A C 1
ATOM 7159 O O . THR A 1 944 ? 12.621 -34.993 0.974 1.00 85.44 944 THR A O 1
ATOM 7162 N N . ARG A 1 945 ? 12.720 -37.217 1.268 1.00 90.56 945 ARG A N 1
ATOM 7163 C CA . ARG A 1 945 ? 13.368 -37.480 -0.029 1.00 90.56 945 ARG A CA 1
ATOM 7164 C C . ARG A 1 945 ? 12.396 -37.507 -1.205 1.00 90.56 945 ARG A C 1
ATOM 7166 O O . ARG A 1 945 ? 12.832 -37.357 -2.342 1.00 90.56 945 ARG A O 1
ATOM 7173 N N . GLU A 1 946 ? 11.110 -37.711 -0.941 1.00 92.62 946 GLU A N 1
ATOM 7174 C CA . GLU A 1 946 ? 10.071 -37.922 -1.951 1.00 92.62 946 GLU A CA 1
ATOM 7175 C C . GLU A 1 946 ? 8.841 -37.040 -1.684 1.00 92.62 946 GLU A C 1
ATOM 7177 O O . GLU A 1 946 ? 7.712 -37.489 -1.873 1.00 92.62 946 GLU A O 1
ATOM 7182 N N . MET A 1 947 ? 9.048 -35.784 -1.268 1.00 96.50 947 MET A N 1
ATOM 7183 C CA . MET A 1 947 ? 7.962 -34.828 -1.015 1.00 96.50 947 MET A CA 1
ATOM 7184 C C . MET A 1 947 ? 7.006 -34.724 -2.213 1.00 96.50 947 MET A C 1
ATOM 7186 O O . MET A 1 947 ? 7.447 -34.658 -3.362 1.00 96.50 947 MET A O 1
ATOM 7190 N N . GLN A 1 948 ? 5.695 -34.703 -1.954 1.00 95.94 948 GLN A N 1
ATOM 7191 C CA . GLN A 1 948 ? 4.670 -34.698 -3.005 1.00 95.94 948 GLN A CA 1
ATOM 7192 C C . GLN A 1 948 ? 3.720 -33.516 -2.858 1.00 95.94 948 GLN A C 1
ATOM 7194 O O . GLN A 1 948 ? 3.109 -33.329 -1.808 1.00 95.94 948 GLN A O 1
ATOM 7199 N N . VAL A 1 949 ? 3.504 -32.772 -3.943 1.00 97.38 949 VAL A N 1
ATOM 7200 C CA . VAL A 1 949 ? 2.408 -31.799 -4.004 1.00 97.38 949 VAL A CA 1
ATOM 7201 C C . VAL A 1 949 ? 1.083 -32.547 -3.979 1.00 97.38 949 VAL A C 1
ATOM 7203 O O . VAL A 1 949 ? 0.797 -33.371 -4.847 1.00 97.38 949 VAL A O 1
ATOM 7206 N N . GLN A 1 950 ? 0.246 -32.231 -3.000 1.00 96.00 950 GLN A N 1
ATOM 7207 C CA . GLN A 1 950 ? -1.069 -32.838 -2.871 1.00 96.00 950 GLN A CA 1
ATOM 7208 C C . GLN A 1 950 ? -2.179 -31.930 -3.420 1.00 96.00 950 GLN A C 1
ATOM 7210 O O . GLN A 1 950 ? -3.176 -32.420 -3.956 1.00 96.00 950 GLN A O 1
ATOM 7215 N N . ARG A 1 951 ? -2.043 -30.604 -3.268 1.00 96.06 951 ARG A N 1
ATOM 7216 C CA . ARG A 1 951 ? -3.042 -29.617 -3.710 1.00 96.06 951 ARG A CA 1
ATOM 7217 C C . ARG A 1 951 ? -2.411 -28.236 -3.883 1.00 96.06 951 ARG A C 1
ATOM 7219 O O . ARG A 1 951 ? -1.523 -27.878 -3.127 1.00 96.06 951 ARG A O 1
ATOM 7226 N N . THR A 1 952 ? -2.957 -27.438 -4.795 1.00 97.62 952 THR A N 1
ATOM 7227 C CA . THR A 1 952 ? -2.730 -25.988 -4.847 1.00 97.62 952 THR A CA 1
ATOM 7228 C C . THR A 1 952 ? -4.064 -25.279 -4.632 1.00 97.62 952 THR A C 1
ATOM 7230 O O . THR A 1 952 ? -5.073 -25.638 -5.251 1.00 97.62 952 THR A O 1
ATOM 7233 N N . ILE A 1 953 ? -4.085 -24.330 -3.702 1.00 98.19 953 ILE A N 1
ATOM 7234 C CA . ILE A 1 953 ? -5.246 -23.531 -3.310 1.00 98.19 953 ILE A CA 1
ATOM 7235 C C . ILE A 1 953 ? -5.039 -22.134 -3.883 1.00 98.19 953 ILE A C 1
ATOM 7237 O O . ILE A 1 953 ? -4.067 -21.479 -3.535 1.00 98.19 953 ILE A O 1
ATOM 7241 N N . ASN A 1 954 ? -5.927 -21.678 -4.762 1.00 97.06 954 ASN A N 1
ATOM 7242 C CA . ASN A 1 954 ? -5.813 -20.343 -5.350 1.00 97.06 954 ASN A CA 1
ATOM 7243 C C . ASN A 1 954 ? -6.377 -19.287 -4.392 1.00 97.06 954 ASN A C 1
ATOM 7245 O O . ASN A 1 954 ? -7.461 -19.477 -3.835 1.00 97.06 954 ASN A O 1
ATOM 7249 N N . LEU A 1 955 ? -5.656 -18.181 -4.257 1.00 95.75 955 LEU A N 1
ATOM 7250 C CA . LEU A 1 955 ? -6.088 -16.961 -3.584 1.00 95.75 955 LEU A CA 1
ATOM 7251 C C . LEU A 1 955 ? -6.636 -15.972 -4.626 1.00 95.75 955 LEU A C 1
ATOM 7253 O O . LEU A 1 955 ? -6.520 -16.193 -5.836 1.00 95.75 955 LEU A O 1
ATOM 7257 N N . ILE A 1 956 ? -7.283 -14.903 -4.163 1.00 89.75 956 ILE A N 1
ATOM 7258 C CA . ILE A 1 956 ? -7.748 -13.829 -5.051 1.00 89.75 956 ILE A CA 1
ATOM 7259 C C . ILE A 1 956 ? -6.545 -12.996 -5.489 1.00 89.75 956 ILE A C 1
ATOM 7261 O O . ILE A 1 956 ? -5.683 -12.689 -4.677 1.00 89.75 956 ILE A O 1
ATOM 7265 N N . ASP A 1 957 ? -6.511 -12.614 -6.760 1.00 88.50 957 ASP A N 1
ATOM 7266 C CA . ASP A 1 957 ? -5.519 -11.686 -7.288 1.00 88.50 957 ASP A CA 1
ATOM 7267 C C . ASP A 1 957 ? -6.197 -10.719 -8.262 1.00 88.50 957 ASP A C 1
ATOM 7269 O O . ASP A 1 957 ? -6.649 -11.157 -9.326 1.00 88.50 957 ASP A O 1
ATOM 7273 N N . PRO A 1 958 ? -6.321 -9.435 -7.900 1.00 83.31 958 PRO A N 1
ATOM 7274 C CA . PRO A 1 958 ? -6.891 -8.421 -8.772 1.00 83.31 958 PRO A CA 1
ATOM 7275 C C . PRO A 1 958 ? -5.868 -7.811 -9.748 1.00 83.31 958 PRO A C 1
ATOM 7277 O O . PRO A 1 958 ? -6.242 -6.952 -10.549 1.00 83.31 958 PRO A O 1
ATOM 7280 N N . THR A 1 959 ? -4.598 -8.232 -9.703 1.00 82.94 959 THR A N 1
ATOM 7281 C CA . THR A 1 959 ? -3.550 -7.745 -10.610 1.00 82.94 959 THR A CA 1
ATOM 7282 C C . THR A 1 959 ? -3.879 -8.110 -12.058 1.00 82.94 959 THR A C 1
ATOM 7284 O O . THR A 1 959 ? -4.381 -9.201 -12.348 1.00 82.94 959 THR A O 1
ATOM 7287 N N . ASP A 1 960 ? -3.549 -7.218 -12.996 1.00 86.50 960 ASP A N 1
ATOM 7288 C CA . ASP A 1 960 ? -3.676 -7.512 -14.422 1.00 86.50 960 ASP A CA 1
ATOM 7289 C C . ASP A 1 960 ? -2.919 -8.817 -14.791 1.00 86.50 960 ASP A C 1
ATOM 7291 O O . ASP A 1 960 ? -1.760 -8.998 -14.392 1.00 86.50 960 ASP A O 1
ATOM 7295 N N . PRO A 1 961 ? -3.536 -9.748 -15.547 1.00 90.19 961 PRO A N 1
ATOM 7296 C CA . PRO A 1 961 ? -2.922 -11.037 -15.857 1.00 90.19 961 PRO A CA 1
ATOM 7297 C C . PRO A 1 961 ? -1.584 -10.961 -16.606 1.00 90.19 961 PRO A C 1
ATOM 7299 O O . PRO A 1 961 ? -0.736 -11.834 -16.391 1.00 90.19 961 PRO A O 1
ATOM 7302 N N . ASP A 1 962 ? -1.379 -9.954 -17.465 1.00 91.75 962 ASP A N 1
ATOM 7303 C CA . ASP A 1 962 ? -0.111 -9.753 -18.175 1.00 91.75 962 ASP A CA 1
ATOM 7304 C C . ASP A 1 962 ? 0.963 -9.256 -17.201 1.00 91.75 962 ASP A C 1
ATOM 7306 O O . ASP A 1 962 ? 2.094 -9.743 -17.239 1.00 91.75 962 ASP A O 1
ATOM 7310 N N . ILE A 1 963 ? 0.607 -8.341 -16.292 1.00 90.94 963 ILE A N 1
ATOM 7311 C CA . ILE A 1 963 ? 1.510 -7.846 -15.242 1.00 90.94 963 ILE A CA 1
ATOM 7312 C C . ILE A 1 963 ? 1.922 -8.980 -14.301 1.00 90.94 963 ILE A C 1
ATOM 7314 O O . ILE A 1 963 ? 3.113 -9.166 -14.044 1.00 90.94 963 ILE A O 1
ATOM 7318 N N . LYS A 1 964 ? 0.971 -9.813 -13.864 1.00 92.44 964 LYS A N 1
ATOM 7319 C CA . LYS A 1 964 ? 1.254 -11.025 -13.081 1.00 92.44 964 LYS A CA 1
ATOM 7320 C C . LYS A 1 964 ? 2.190 -11.975 -13.828 1.00 92.44 964 LYS A C 1
ATOM 7322 O O . LYS A 1 964 ? 3.136 -12.514 -13.251 1.00 92.44 964 LYS A O 1
ATOM 7327 N N . ALA A 1 965 ? 1.934 -12.204 -15.117 1.00 94.94 965 ALA A N 1
ATOM 7328 C CA . ALA A 1 965 ? 2.777 -13.068 -15.933 1.00 94.94 965 ALA A CA 1
ATOM 7329 C C . ALA A 1 965 ? 4.199 -12.507 -16.074 1.00 94.94 965 ALA A C 1
ATOM 7331 O O . ALA A 1 965 ? 5.149 -13.258 -15.880 1.00 94.94 965 ALA A O 1
ATOM 7332 N N . GLY A 1 966 ? 4.355 -11.205 -16.319 1.00 95.12 966 GLY A N 1
ATOM 7333 C CA . GLY A 1 966 ? 5.658 -10.539 -16.337 1.00 95.12 966 GLY A CA 1
ATOM 7334 C C . GLY A 1 966 ? 6.387 -10.607 -14.991 1.00 95.12 966 GLY A C 1
ATOM 7335 O O . GLY A 1 966 ? 7.579 -10.908 -14.962 1.00 95.12 966 GLY A O 1
ATOM 7336 N N . ARG A 1 967 ? 5.671 -10.445 -13.869 1.00 94.69 967 ARG A N 1
ATOM 7337 C CA . ARG A 1 967 ? 6.233 -10.580 -12.513 1.00 94.69 967 ARG A CA 1
ATOM 7338 C C . ARG A 1 967 ? 6.795 -11.977 -12.257 1.00 94.69 967 ARG A C 1
ATOM 7340 O O . ARG A 1 967 ? 7.868 -12.096 -11.668 1.00 94.69 967 ARG A O 1
ATOM 7347 N N . ARG A 1 968 ? 6.114 -13.036 -12.719 1.00 95.50 968 ARG A N 1
ATOM 7348 C CA . ARG A 1 968 ? 6.651 -14.409 -12.646 1.00 95.50 968 ARG A CA 1
ATOM 7349 C C . ARG A 1 968 ? 7.981 -14.524 -13.376 1.00 95.50 968 ARG A C 1
ATOM 7351 O O . ARG A 1 968 ? 8.937 -15.031 -12.807 1.00 95.50 968 ARG A O 1
ATOM 7358 N N . LEU A 1 969 ? 8.038 -14.013 -14.605 1.00 95.38 969 LEU A N 1
ATOM 7359 C CA . LEU A 1 969 ? 9.231 -14.058 -15.451 1.00 95.38 969 LEU A CA 1
ATOM 7360 C C . LEU A 1 969 ? 10.405 -13.283 -14.833 1.00 95.38 969 LEU A C 1
ATOM 7362 O O . LEU A 1 969 ? 11.538 -13.741 -14.908 1.00 95.38 969 LEU A O 1
ATOM 7366 N N . PHE A 1 970 ? 10.135 -12.146 -14.185 1.00 95.19 970 PHE A N 1
ATOM 7367 C CA . PHE A 1 970 ? 11.150 -11.338 -13.499 1.00 95.19 970 PHE A CA 1
ATOM 7368 C C . PHE A 1 970 ? 11.816 -12.072 -12.324 1.00 95.19 970 PHE A C 1
ATOM 7370 O O . PHE A 1 970 ? 13.006 -11.890 -12.069 1.00 95.19 970 PHE A O 1
ATOM 7377 N N . ASN A 1 971 ? 11.051 -12.907 -11.617 1.00 95.69 971 ASN A N 1
ATOM 7378 C CA . ASN A 1 971 ? 11.525 -13.647 -10.449 1.00 95.69 971 ASN A CA 1
ATOM 7379 C C . ASN A 1 971 ? 12.100 -15.029 -10.801 1.00 95.69 971 ASN A C 1
ATOM 7381 O O . ASN A 1 971 ? 12.801 -15.609 -9.978 1.00 95.69 971 ASN A O 1
ATOM 7385 N N . ASP A 1 972 ? 11.828 -15.565 -11.993 1.00 94.38 972 ASP A N 1
ATOM 7386 C CA . ASP A 1 972 ? 12.225 -16.923 -12.373 1.00 94.38 972 ASP A CA 1
ATOM 7387 C C . ASP A 1 972 ? 13.722 -17.017 -12.704 1.00 94.38 972 ASP A C 1
ATOM 7389 O O . ASP A 1 972 ? 14.217 -16.487 -13.701 1.00 94.38 972 ASP A O 1
ATOM 7393 N N . ALA A 1 973 ? 14.458 -17.738 -11.864 1.00 94.31 973 ALA A N 1
ATOM 7394 C CA . ALA A 1 973 ? 15.885 -17.954 -12.020 1.00 94.31 973 ALA A CA 1
ATOM 7395 C C . ALA A 1 973 ? 16.227 -18.946 -13.133 1.00 94.31 973 ALA A C 1
ATOM 7397 O O . ALA A 1 973 ? 17.359 -18.916 -13.622 1.00 94.31 973 ALA A O 1
ATOM 7398 N N . GLY A 1 974 ? 15.267 -19.765 -13.589 1.00 88.81 974 GLY A N 1
ATOM 7399 C CA . GLY A 1 974 ? 15.415 -20.666 -14.739 1.00 88.81 974 GLY A CA 1
ATOM 7400 C C . GLY A 1 974 ? 15.772 -19.948 -16.044 1.00 88.81 974 GLY A C 1
ATOM 7401 O O . GLY A 1 974 ? 16.098 -20.586 -17.043 1.00 88.81 974 GLY A O 1
ATOM 7402 N N . MET A 1 975 ? 15.738 -18.619 -16.014 1.00 81.75 975 MET A N 1
ATOM 7403 C CA . MET A 1 975 ? 16.069 -17.735 -17.116 1.00 81.75 975 MET A CA 1
ATOM 7404 C C . MET A 1 975 ? 17.526 -17.335 -17.188 1.00 81.75 975 MET A C 1
ATOM 7406 O O . MET A 1 975 ? 18.004 -16.986 -18.269 1.00 81.75 975 MET A O 1
ATOM 7410 N N . SER A 1 976 ? 18.236 -17.417 -16.065 1.00 89.19 976 SER A N 1
ATOM 7411 C CA . SER A 1 976 ? 19.690 -17.434 -16.110 1.00 89.19 976 SER A CA 1
ATOM 7412 C C . SER A 1 976 ? 20.147 -18.786 -16.653 1.00 89.19 976 SER A C 1
ATOM 7414 O O . SER A 1 976 ? 19.572 -19.824 -16.330 1.00 89.19 976 SER A O 1
ATOM 7416 N N . THR A 1 977 ? 21.215 -18.806 -17.448 1.00 87.88 977 THR A N 1
ATOM 7417 C CA . THR A 1 977 ? 21.739 -20.069 -18.008 1.00 87.88 977 THR A CA 1
ATOM 7418 C C . THR A 1 977 ? 22.150 -21.060 -16.909 1.00 87.88 977 THR A C 1
ATOM 7420 O O . THR A 1 977 ? 22.035 -22.272 -17.086 1.00 87.88 977 THR A O 1
ATOM 7423 N N . SER A 1 978 ? 22.589 -20.557 -15.749 1.00 87.94 978 SER A N 1
ATOM 7424 C CA . SER A 1 978 ? 22.919 -21.377 -14.581 1.00 87.94 978 SER A CA 1
ATOM 7425 C C . SER A 1 978 ? 21.693 -21.826 -13.779 1.00 87.94 978 SER A C 1
ATOM 7427 O O . SER A 1 978 ? 21.795 -22.795 -13.028 1.00 87.94 978 SER A O 1
ATOM 7429 N N . GLY A 1 979 ? 20.552 -21.141 -13.903 1.00 91.69 979 GLY A N 1
ATOM 7430 C CA . GLY A 1 979 ? 19.362 -21.353 -13.079 1.00 91.69 979 GLY A CA 1
ATOM 7431 C C . GLY A 1 979 ? 19.432 -20.725 -11.680 1.00 91.69 979 GLY A C 1
ATOM 7432 O O . GLY A 1 979 ? 18.556 -20.989 -10.862 1.00 91.69 979 GLY A O 1
ATOM 7433 N N . THR A 1 980 ? 20.489 -19.966 -11.361 1.00 93.69 980 THR A N 1
ATOM 7434 C CA . THR A 1 980 ? 20.897 -19.685 -9.967 1.00 93.69 980 THR A CA 1
ATOM 7435 C C . THR A 1 980 ? 20.617 -18.259 -9.499 1.00 93.69 980 THR A C 1
ATOM 7437 O O . THR A 1 980 ? 20.920 -17.939 -8.356 1.00 93.69 980 THR A O 1
ATOM 7440 N N . PHE A 1 981 ? 20.109 -17.391 -10.368 1.00 94.12 981 PHE A N 1
ATOM 7441 C CA . PHE A 1 981 ? 19.669 -16.032 -10.041 1.00 94.12 981 PHE A CA 1
ATOM 7442 C C . PHE A 1 981 ? 18.656 -15.560 -11.091 1.00 94.12 981 PHE A C 1
ATOM 7444 O O . PHE A 1 981 ? 18.591 -16.117 -12.190 1.00 94.12 981 PHE A O 1
ATOM 7451 N N . SER A 1 982 ? 17.859 -14.553 -10.755 1.00 94.12 982 SER A N 1
ATOM 7452 C CA . SER A 1 982 ? 16.864 -13.929 -11.635 1.00 94.12 982 SER A CA 1
ATOM 7453 C C . SER A 1 982 ? 17.107 -12.417 -11.723 1.00 94.12 982 SER A C 1
ATOM 7455 O O . SER A 1 982 ? 18.074 -11.911 -11.151 1.00 94.12 982 SER A O 1
ATOM 7457 N N . CYS A 1 983 ? 16.246 -11.676 -12.430 1.00 92.75 983 CYS A N 1
ATOM 7458 C CA . CYS A 1 983 ? 16.297 -10.212 -12.382 1.00 92.75 983 CYS A CA 1
ATOM 7459 C C . CYS A 1 983 ? 16.072 -9.704 -10.947 1.00 92.75 983 CYS A C 1
ATOM 7461 O O . CYS A 1 983 ? 16.729 -8.759 -10.521 1.00 92.75 983 CYS A O 1
ATOM 7463 N N . GLU A 1 984 ? 15.208 -10.375 -10.181 1.00 93.69 984 GLU A N 1
ATOM 7464 C CA . GLU A 1 984 ? 14.934 -10.036 -8.782 1.00 93.69 984 GLU A CA 1
ATOM 7465 C C . GLU A 1 984 ? 16.156 -10.176 -7.862 1.00 93.69 984 GLU A C 1
ATOM 7467 O O . GLU A 1 984 ? 16.249 -9.435 -6.895 1.00 93.69 984 GLU A O 1
ATOM 7472 N N . SER A 1 985 ? 17.149 -11.011 -8.188 1.00 92.44 985 SER A N 1
ATOM 7473 C CA . SER A 1 985 ? 18.340 -11.161 -7.336 1.00 92.44 985 SER A CA 1
ATOM 7474 C C . SER A 1 985 ? 19.170 -9.876 -7.211 1.00 92.44 985 SER A C 1
ATOM 7476 O O . SER A 1 985 ? 19.756 -9.632 -6.162 1.00 92.44 985 SER A O 1
ATOM 7478 N N . CYS A 1 986 ? 19.219 -9.057 -8.268 1.00 87.69 986 CYS A N 1
ATOM 7479 C CA . CYS A 1 986 ? 19.822 -7.718 -8.224 1.00 87.69 986 CYS A CA 1
ATOM 7480 C C . CYS A 1 986 ? 18.785 -6.638 -7.878 1.00 87.69 986 CYS A C 1
ATOM 7482 O O . CYS A 1 986 ? 19.127 -5.607 -7.304 1.00 87.69 986 CYS A O 1
ATOM 7484 N N . HIS A 1 987 ? 17.516 -6.874 -8.221 1.00 89.81 987 HIS A N 1
ATOM 7485 C CA . HIS A 1 987 ? 16.405 -5.946 -8.016 1.00 89.81 987 HIS A CA 1
ATOM 7486 C C . HIS A 1 987 ? 15.384 -6.478 -6.990 1.00 89.81 987 HIS A C 1
ATOM 7488 O O . HIS A 1 987 ? 14.202 -6.654 -7.336 1.00 89.81 987 HIS A O 1
ATOM 7494 N N . PRO A 1 988 ? 15.811 -6.780 -5.750 1.00 90.38 988 PRO A N 1
ATOM 7495 C CA . PRO A 1 988 ? 14.962 -7.444 -4.774 1.00 90.38 988 PRO A CA 1
ATOM 7496 C C . PRO A 1 988 ? 13.762 -6.563 -4.458 1.00 90.38 988 PRO A C 1
ATOM 7498 O O . PRO A 1 988 ? 13.909 -5.373 -4.182 1.00 90.38 988 PRO A O 1
ATOM 7501 N N . ASP A 1 989 ? 12.556 -7.127 -4.552 1.00 89.31 989 ASP A N 1
ATOM 7502 C CA . ASP A 1 989 ? 11.308 -6.406 -4.257 1.00 89.31 989 ASP A CA 1
ATOM 7503 C C . ASP A 1 989 ? 11.145 -5.104 -5.076 1.00 89.31 989 ASP A C 1
ATOM 7505 O O . ASP A 1 989 ? 10.511 -4.131 -4.666 1.00 89.31 989 ASP A O 1
ATOM 7509 N N . GLY A 1 990 ? 11.742 -5.077 -6.272 1.00 84.75 990 GLY A N 1
ATOM 7510 C CA . GLY A 1 990 ? 11.768 -3.922 -7.168 1.00 84.75 990 GLY A CA 1
ATOM 7511 C C . GLY A 1 990 ? 12.736 -2.806 -6.767 1.00 84.75 990 GLY A C 1
ATOM 7512 O O . GLY A 1 990 ? 12.793 -1.773 -7.442 1.00 84.75 990 GLY A O 1
ATOM 7513 N N . HIS A 1 991 ? 13.468 -3.002 -5.672 1.00 80.00 991 HIS A N 1
ATOM 7514 C CA . HIS A 1 991 ? 14.488 -2.103 -5.160 1.00 80.00 991 HIS A CA 1
ATOM 7515 C C . HIS A 1 991 ? 15.856 -2.416 -5.794 1.00 80.00 991 HIS A C 1
ATOM 7517 O O . HIS A 1 991 ? 15.928 -2.921 -6.916 1.00 80.00 991 HIS A O 1
ATOM 7523 N N . THR A 1 992 ? 16.941 -2.059 -5.117 1.00 79.19 992 THR A N 1
ATOM 7524 C CA . THR A 1 992 ? 18.325 -2.286 -5.537 1.00 79.19 992 THR A CA 1
ATOM 7525 C C . THR A 1 992 ? 19.039 -3.139 -4.494 1.00 79.19 992 THR A C 1
ATOM 7527 O O . THR A 1 992 ? 18.765 -3.003 -3.311 1.00 79.19 992 THR A O 1
ATOM 7530 N N . ASP A 1 993 ? 19.962 -3.999 -4.925 1.00 78.00 993 ASP A N 1
ATOM 7531 C CA . ASP A 1 993 ? 20.910 -4.678 -4.030 1.00 78.00 993 ASP A CA 1
ATOM 7532 C C . ASP A 1 993 ? 21.983 -3.729 -3.460 1.00 78.00 993 ASP A C 1
ATOM 7534 O O . ASP A 1 993 ? 22.762 -4.123 -2.596 1.00 78.00 993 ASP A O 1
ATOM 7538 N N . GLN A 1 994 ? 22.033 -2.486 -3.960 1.00 73.25 994 GLN A N 1
ATOM 7539 C CA . GLN A 1 994 ? 22.955 -1.412 -3.577 1.00 73.25 994 GLN A CA 1
ATOM 7540 C C . GLN A 1 994 ? 24.436 -1.765 -3.776 1.00 73.25 994 GLN A C 1
ATOM 7542 O O . GLN A 1 994 ? 25.339 -1.133 -3.214 1.00 73.25 994 GLN A O 1
ATOM 7547 N N . LEU A 1 995 ? 24.705 -2.748 -4.633 1.00 76.12 995 LEU A N 1
ATOM 7548 C CA . LEU A 1 995 ? 26.049 -3.175 -4.976 1.00 76.12 995 LEU A CA 1
ATOM 7549 C C . LEU A 1 995 ? 26.512 -2.541 -6.279 1.00 76.12 995 LEU A C 1
ATOM 7551 O O . LEU A 1 995 ? 25.735 -2.152 -7.152 1.00 76.12 995 LEU A O 1
ATOM 7555 N N . ILE A 1 996 ? 27.836 -2.458 -6.408 1.00 75.25 996 ILE A N 1
ATOM 7556 C CA . ILE A 1 996 ? 28.481 -2.126 -7.674 1.00 75.25 996 ILE A CA 1
ATOM 7557 C C . ILE A 1 996 ? 28.868 -3.422 -8.359 1.00 75.25 996 ILE A C 1
ATOM 7559 O O . ILE A 1 996 ? 29.510 -4.257 -7.732 1.00 75.25 996 ILE A O 1
ATOM 7563 N N . TRP A 1 997 ? 28.582 -3.526 -9.649 1.00 78.31 997 TRP A N 1
ATOM 7564 C CA . TRP A 1 997 ? 28.868 -4.666 -10.496 1.00 78.31 997 TRP A CA 1
ATOM 7565 C C . TRP A 1 997 ? 29.703 -4.284 -11.718 1.00 78.31 997 TRP A C 1
ATOM 7567 O O . TRP A 1 997 ? 29.572 -3.199 -12.280 1.00 78.31 997 TRP A O 1
ATOM 7577 N N . VAL A 1 998 ? 30.531 -5.221 -12.177 1.00 76.31 998 VAL A N 1
ATOM 7578 C CA . VAL A 1 998 ? 31.165 -5.174 -13.502 1.00 76.31 998 VAL A CA 1
ATOM 7579 C C . VAL A 1 998 ? 30.527 -6.275 -14.344 1.00 76.31 998 VAL A C 1
ATOM 7581 O O . VAL A 1 998 ? 30.942 -7.434 -14.285 1.00 76.31 998 VAL A O 1
ATOM 7584 N N . LEU A 1 999 ? 29.479 -5.911 -15.081 1.00 74.12 999 LEU A N 1
ATOM 7585 C CA . LEU A 1 999 ? 28.754 -6.771 -16.021 1.00 74.12 999 LEU A CA 1
ATOM 7586 C C . LEU A 1 999 ? 29.140 -6.345 -17.445 1.00 74.12 999 LEU A C 1
ATOM 7588 O O . LEU A 1 999 ? 29.573 -5.215 -17.645 1.00 74.12 999 LEU A O 1
ATOM 7592 N N . GLU A 1 1000 ? 29.093 -7.251 -18.417 1.00 72.19 1000 GLU A N 1
ATOM 7593 C CA . GLU A 1 1000 ? 29.631 -7.043 -19.771 1.00 72.19 1000 GLU A CA 1
ATOM 7594 C C . GLU A 1 1000 ? 28.985 -5.836 -20.486 1.00 72.19 1000 GLU A C 1
ATOM 7596 O O . GLU A 1 1000 ? 27.851 -5.906 -20.952 1.00 72.19 1000 GLU A O 1
ATOM 7601 N N . THR A 1 1001 ? 29.723 -4.725 -20.560 1.00 66.06 1001 THR A N 1
ATOM 7602 C CA . THR A 1 1001 ? 29.339 -3.446 -21.180 1.00 66.06 1001 THR A CA 1
ATOM 7603 C C . THR A 1 1001 ? 30.482 -2.913 -22.068 1.00 66.06 1001 THR A C 1
ATOM 7605 O O . THR A 1 1001 ? 31.637 -3.320 -21.903 1.00 66.06 1001 THR A O 1
ATOM 7608 N N . PRO A 1 1002 ? 30.224 -2.043 -23.059 1.00 66.06 1002 PRO A N 1
ATOM 7609 C CA . PRO A 1 1002 ? 31.282 -1.489 -23.900 1.00 66.06 1002 PRO A CA 1
ATOM 7610 C C . PRO A 1 1002 ? 32.301 -0.656 -23.109 1.00 66.06 1002 PRO A C 1
ATOM 7612 O O . PRO A 1 1002 ? 31.947 0.113 -22.220 1.00 66.06 1002 PRO A O 1
ATOM 7615 N N . VAL A 1 1003 ? 33.579 -0.768 -23.478 1.00 73.81 1003 VAL A N 1
ATOM 7616 C CA . VAL A 1 1003 ? 34.622 0.183 -23.061 1.00 73.81 1003 VAL A CA 1
ATOM 7617 C C . VAL A 1 1003 ? 34.527 1.423 -23.949 1.00 73.81 1003 VAL A C 1
ATOM 7619 O O . VAL A 1 1003 ? 34.273 1.290 -25.148 1.00 73.81 1003 VAL A O 1
ATOM 7622 N N . CYS A 1 1004 ? 34.767 2.608 -23.386 1.00 69.31 1004 CYS A N 1
ATOM 7623 C CA . CYS A 1 1004 ? 34.731 3.847 -24.157 1.00 69.31 1004 CYS A CA 1
ATOM 7624 C C . CYS A 1 1004 ? 35.727 3.918 -25.307 1.00 69.31 1004 CYS A C 1
ATOM 7626 O O . CYS A 1 1004 ? 36.841 3.403 -25.237 1.00 69.31 1004 CYS A O 1
ATOM 7628 N N . ASP A 1 1005 ? 35.309 4.608 -26.369 1.00 73.44 1005 ASP A N 1
ATOM 7629 C CA . ASP A 1 1005 ? 36.004 4.739 -27.651 1.00 73.44 1005 ASP A CA 1
ATOM 7630 C C . ASP A 1 1005 ? 37.110 5.809 -27.661 1.00 73.44 1005 ASP A C 1
ATOM 7632 O O . ASP A 1 1005 ? 37.631 6.167 -28.721 1.00 73.44 1005 ASP A O 1
ATOM 7636 N N . VAL A 1 1006 ? 37.496 6.316 -26.488 1.00 74.44 1006 VAL A N 1
ATOM 7637 C CA . VAL A 1 1006 ? 38.506 7.370 -26.342 1.00 74.44 1006 VAL A CA 1
ATOM 7638 C C . VAL A 1 1006 ? 39.827 6.827 -25.816 1.00 74.44 1006 VAL A C 1
ATOM 7640 O O . VAL A 1 1006 ? 39.878 5.938 -24.964 1.00 74.44 1006 VAL A O 1
ATOM 7643 N N . ASP A 1 1007 ? 40.927 7.399 -26.311 1.00 78.75 1007 ASP A N 1
ATOM 7644 C CA . ASP A 1 1007 ? 42.274 7.030 -25.882 1.00 78.75 1007 ASP A CA 1
ATOM 7645 C C . ASP A 1 1007 ? 42.416 7.168 -24.357 1.00 78.75 1007 ASP A C 1
ATOM 7647 O O . ASP A 1 1007 ? 42.205 8.236 -23.783 1.00 78.75 1007 ASP A O 1
ATOM 7651 N N . GLY A 1 1008 ? 42.807 6.070 -23.704 1.00 72.94 1008 GLY A N 1
ATOM 7652 C CA . GLY A 1 1008 ? 42.959 5.995 -22.252 1.00 72.94 1008 GLY A CA 1
ATOM 7653 C C . GLY A 1 1008 ? 41.827 5.283 -21.519 1.00 72.94 1008 GLY A C 1
ATOM 7654 O O . GLY A 1 1008 ? 42.024 4.935 -20.360 1.00 72.94 1008 GLY A O 1
ATOM 7655 N N . CYS A 1 1009 ? 40.700 4.995 -22.168 1.00 73.50 1009 CYS A N 1
ATOM 7656 C CA . CYS A 1 1009 ? 39.701 4.072 -21.635 1.00 73.50 1009 CYS A CA 1
ATOM 7657 C C . CYS A 1 1009 ? 40.181 2.623 -21.769 1.00 73.50 1009 CYS A C 1
ATOM 7659 O O . CYS A 1 1009 ? 40.202 2.063 -22.863 1.00 73.50 1009 CYS A O 1
ATOM 7661 N N . THR A 1 1010 ? 40.609 2.014 -20.663 1.00 71.56 1010 THR A N 1
ATOM 7662 C CA . THR A 1 1010 ? 41.187 0.657 -20.659 1.00 71.56 1010 THR A CA 1
ATOM 7663 C C . THR A 1 1010 ? 40.313 -0.396 -19.987 1.00 71.56 1010 THR A C 1
ATOM 7665 O O . THR A 1 1010 ? 40.632 -1.581 -20.085 1.00 71.56 1010 THR A O 1
ATOM 7668 N N . GLN A 1 1011 ? 39.214 0.003 -19.342 1.00 71.12 1011 GLN A N 1
ATOM 7669 C CA . GLN A 1 1011 ? 38.372 -0.887 -18.544 1.00 71.12 1011 GLN A CA 1
ATOM 7670 C C . GLN A 1 1011 ? 36.873 -0.627 -18.711 1.00 71.12 1011 GLN A C 1
ATOM 7672 O O . GLN A 1 1011 ? 36.462 0.448 -19.149 1.00 71.12 1011 GLN A O 1
ATOM 7677 N N . ILE A 1 1012 ? 36.066 -1.615 -18.316 1.00 71.44 1012 ILE A N 1
ATOM 7678 C CA . ILE A 1 1012 ? 34.620 -1.456 -18.160 1.00 71.44 1012 ILE A CA 1
ATOM 7679 C C . ILE A 1 1012 ? 34.335 -0.640 -16.889 1.00 71.44 1012 ILE A C 1
ATOM 7681 O O . ILE A 1 1012 ? 34.856 -0.998 -15.831 1.00 71.44 1012 ILE A O 1
ATOM 7685 N N . PRO A 1 1013 ? 33.504 0.415 -16.950 1.00 68.38 1013 PRO A N 1
ATOM 7686 C CA . PRO A 1 1013 ? 33.078 1.134 -15.754 1.00 68.38 1013 PRO A CA 1
ATOM 7687 C C . PRO A 1 1013 ? 32.219 0.252 -14.828 1.00 68.38 1013 PRO A C 1
ATOM 7689 O O . PRO A 1 1013 ? 31.238 -0.333 -15.294 1.00 68.38 1013 PRO A O 1
ATOM 7692 N N . PRO A 1 1014 ? 32.530 0.172 -13.521 1.00 71.44 1014 PRO A N 1
ATOM 7693 C CA . PRO A 1 1014 ? 31.642 -0.452 -12.543 1.00 71.44 1014 PRO A CA 1
ATOM 7694 C C . PRO A 1 1014 ? 30.301 0.303 -12.423 1.00 71.44 1014 PRO A C 1
ATOM 7696 O O . PRO A 1 1014 ? 30.277 1.534 -12.474 1.00 71.44 1014 PRO A O 1
ATOM 7699 N N . ARG A 1 1015 ? 29.185 -0.418 -12.246 1.00 71.06 1015 ARG A N 1
ATOM 7700 C CA . ARG A 1 1015 ? 27.806 0.114 -12.259 1.00 71.06 1015 ARG A CA 1
ATOM 7701 C C . ARG A 1 1015 ? 27.021 -0.259 -11.012 1.00 71.06 1015 ARG A C 1
ATOM 7703 O O . ARG A 1 1015 ? 27.135 -1.380 -10.543 1.00 71.06 1015 ARG A O 1
ATOM 7710 N N . LEU A 1 1016 ? 26.197 0.659 -10.518 1.00 70.62 1016 LEU A N 1
ATOM 7711 C CA . LEU A 1 1016 ? 25.231 0.378 -9.457 1.00 70.62 1016 LEU A CA 1
ATOM 7712 C C . LEU A 1 1016 ? 23.962 -0.237 -10.038 1.00 70.62 1016 LEU A C 1
ATOM 7714 O O . LEU A 1 1016 ? 23.528 0.151 -11.126 1.00 70.62 1016 LEU A O 1
ATOM 7718 N N . THR A 1 1017 ? 23.345 -1.145 -9.292 1.00 74.50 1017 THR A N 1
ATOM 7719 C CA . THR A 1 1017 ? 22.001 -1.610 -9.625 1.00 74.50 1017 THR A CA 1
ATOM 7720 C C . THR A 1 1017 ? 20.980 -0.496 -9.381 1.00 74.50 1017 THR A C 1
ATOM 7722 O O . THR A 1 1017 ? 20.967 0.120 -8.314 1.00 74.50 1017 THR A O 1
ATOM 7725 N N . MET A 1 1018 ? 20.110 -0.236 -10.358 1.00 72.50 1018 MET A N 1
ATOM 7726 C CA . MET A 1 1018 ? 19.035 0.762 -10.249 1.00 72.50 1018 MET A CA 1
ATOM 7727 C C . MET A 1 1018 ? 17.721 0.107 -9.803 1.00 72.50 1018 MET A C 1
ATOM 7729 O O . MET A 1 1018 ? 17.477 -1.037 -10.178 1.00 72.50 1018 MET A O 1
ATOM 7733 N N . PRO A 1 1019 ? 16.844 0.781 -9.040 1.00 77.38 1019 PRO A N 1
ATOM 7734 C CA . PRO A 1 1019 ? 15.520 0.240 -8.744 1.00 77.38 1019 PRO A CA 1
ATOM 7735 C C . PRO A 1 1019 ? 14.660 0.167 -10.015 1.00 77.38 1019 PRO A C 1
ATOM 7737 O O . PRO A 1 1019 ? 14.818 0.969 -10.935 1.00 77.38 1019 PRO A O 1
ATOM 7740 N N . VAL A 1 1020 ? 13.714 -0.775 -10.050 1.00 80.69 1020 VAL A N 1
ATOM 7741 C CA . VAL A 1 1020 ? 12.660 -0.814 -11.086 1.00 80.69 1020 VAL A CA 1
ATOM 7742 C C . VAL A 1 1020 ? 11.373 -0.117 -10.630 1.00 80.69 1020 VAL A C 1
ATOM 7744 O O . VAL A 1 1020 ? 10.529 0.212 -11.460 1.00 80.69 1020 VAL A O 1
ATOM 7747 N N . ARG A 1 1021 ? 11.223 0.144 -9.322 1.00 80.62 1021 ARG A N 1
ATOM 7748 C CA . ARG A 1 1021 ? 10.148 0.982 -8.768 1.00 80.62 1021 ARG A CA 1
ATOM 7749 C C . ARG A 1 1021 ? 10.173 2.368 -9.414 1.00 80.62 1021 ARG A C 1
ATOM 7751 O O . ARG A 1 1021 ? 11.205 3.035 -9.405 1.00 80.62 1021 ARG A O 1
ATOM 7758 N N . GLY A 1 1022 ? 9.041 2.782 -9.977 1.00 73.50 1022 GLY A N 1
ATOM 7759 C CA . GLY A 1 1022 ? 8.891 4.075 -10.639 1.00 73.50 1022 GLY A CA 1
ATOM 7760 C C . GLY A 1 1022 ? 9.623 4.187 -11.975 1.00 73.50 1022 GLY A C 1
ATOM 7761 O O . GLY A 1 1022 ? 9.813 5.300 -12.466 1.00 73.50 1022 GLY A O 1
ATOM 7762 N N . ALA A 1 1023 ? 10.020 3.064 -12.594 1.00 74.75 1023 ALA A N 1
ATOM 7763 C CA . ALA A 1 1023 ? 10.706 3.078 -13.886 1.00 74.75 1023 ALA A CA 1
ATOM 7764 C C . ALA A 1 1023 ? 9.921 3.887 -14.927 1.00 74.75 1023 ALA A C 1
ATOM 7766 O O . ALA A 1 1023 ? 10.499 4.720 -15.607 1.00 74.75 1023 ALA A O 1
ATOM 7767 N N . ARG A 1 1024 ? 8.591 3.737 -14.998 1.00 70.06 1024 ARG A N 1
ATOM 7768 C CA . ARG A 1 1024 ? 7.733 4.521 -15.907 1.00 70.06 1024 ARG A CA 1
ATOM 7769 C C . ARG A 1 1024 ? 7.892 6.034 -15.742 1.00 70.06 1024 ARG A C 1
ATOM 7771 O O . ARG A 1 1024 ? 7.869 6.752 -16.737 1.00 70.06 1024 ARG A O 1
ATOM 7778 N N . ASP A 1 1025 ? 8.039 6.493 -14.506 1.00 58.00 1025 ASP A N 1
ATOM 7779 C CA . ASP A 1 1025 ? 8.003 7.911 -14.148 1.00 58.00 1025 ASP A CA 1
ATOM 7780 C C . ASP A 1 1025 ? 9.410 8.548 -14.173 1.00 58.00 1025 ASP A C 1
ATOM 7782 O O . ASP A 1 1025 ? 9.558 9.746 -13.944 1.00 58.00 1025 ASP A O 1
ATOM 7786 N N . THR A 1 1026 ? 10.445 7.758 -14.493 1.00 54.16 1026 THR A N 1
ATOM 7787 C CA . THR A 1 1026 ? 11.863 8.157 -14.494 1.00 54.16 1026 THR A CA 1
ATOM 7788 C C . THR A 1 1026 ? 12.529 8.058 -15.875 1.00 54.16 1026 THR A C 1
ATOM 7790 O O . THR A 1 1026 ? 13.732 7.831 -15.986 1.00 54.16 1026 THR A O 1
ATOM 7793 N N . GLY A 1 1027 ? 11.771 8.278 -16.953 1.00 51.19 1027 GLY A N 1
ATOM 7794 C CA . GLY A 1 1027 ? 12.323 8.406 -18.309 1.00 51.19 1027 GLY A CA 1
ATOM 7795 C C . GLY A 1 1027 ? 12.928 9.798 -18.589 1.00 51.19 1027 GLY A C 1
ATOM 7796 O O . GLY A 1 1027 ? 12.255 10.783 -18.290 1.00 51.19 1027 GLY A O 1
ATOM 7797 N N . PRO A 1 1028 ? 14.127 9.919 -19.202 1.00 50.56 1028 PRO A N 1
ATOM 7798 C CA . PRO A 1 1028 ? 14.930 8.853 -19.816 1.00 50.56 1028 PRO A CA 1
ATOM 7799 C C . PRO A 1 1028 ? 15.616 7.883 -18.834 1.00 50.56 1028 PRO A C 1
ATOM 7801 O O . PRO A 1 1028 ? 16.207 8.289 -17.837 1.00 50.56 1028 PRO A O 1
ATOM 7804 N N . TYR A 1 1029 ? 15.574 6.586 -19.167 1.00 53.47 1029 TYR A N 1
ATOM 7805 C CA . TYR A 1 1029 ? 16.108 5.487 -18.353 1.00 53.47 1029 TYR A CA 1
ATOM 7806 C C . TYR A 1 1029 ? 17.644 5.445 -18.403 1.00 53.47 1029 TYR A C 1
ATOM 7808 O O . TYR A 1 1029 ? 18.231 5.085 -19.422 1.00 53.47 1029 TYR A O 1
ATOM 7816 N N . HIS A 1 1030 ? 18.312 5.775 -17.297 1.00 48.00 1030 HIS A N 1
ATOM 7817 C CA . HIS A 1 1030 ? 19.774 5.719 -17.201 1.00 48.00 1030 HIS A CA 1
ATOM 7818 C C . HIS A 1 1030 ? 20.251 4.315 -16.786 1.00 48.00 1030 HIS A C 1
ATOM 7820 O O . HIS A 1 1030 ? 20.394 4.014 -15.602 1.00 48.00 1030 HIS A O 1
ATOM 7826 N N . TRP A 1 1031 ? 20.435 3.425 -17.766 1.00 51.59 1031 TRP A N 1
ATOM 7827 C CA . TRP A 1 1031 ? 20.956 2.056 -17.601 1.00 51.59 1031 TRP A CA 1
ATOM 7828 C C . TRP A 1 1031 ? 22.173 1.870 -18.520 1.00 51.59 1031 TRP A C 1
ATOM 7830 O O . TRP A 1 1031 ? 22.158 1.101 -19.480 1.00 51.59 1031 TRP A O 1
ATOM 7840 N N . ASP A 1 1032 ? 23.227 2.649 -18.329 1.00 49.91 1032 ASP A N 1
ATOM 7841 C CA . ASP A 1 1032 ? 24.245 2.894 -19.357 1.00 49.91 1032 ASP A CA 1
ATOM 7842 C C . ASP A 1 1032 ? 25.332 1.800 -19.470 1.00 49.91 1032 ASP A C 1
ATOM 7844 O O . ASP A 1 1032 ? 26.530 2.058 -19.583 1.00 49.91 1032 ASP A O 1
ATOM 7848 N N . GLY A 1 1033 ? 24.913 0.538 -19.527 1.00 47.62 1033 GLY A N 1
ATOM 7849 C CA . GLY A 1 1033 ? 25.764 -0.589 -19.914 1.00 47.62 1033 GLY A CA 1
ATOM 7850 C C . GLY A 1 1033 ? 25.624 -1.095 -21.362 1.00 47.62 1033 GLY A C 1
ATOM 7851 O O . GLY A 1 1033 ? 26.495 -1.809 -21.831 1.00 47.62 1033 GLY A O 1
ATOM 7852 N N . ILE A 1 1034 ? 24.533 -0.735 -22.043 1.00 50.53 1034 ILE A N 1
ATOM 7853 C CA . ILE A 1 1034 ? 24.178 -0.829 -23.482 1.00 50.53 1034 ILE A CA 1
ATOM 7854 C C . ILE A 1 1034 ? 24.651 -2.095 -24.248 1.00 50.53 1034 ILE A C 1
ATOM 7856 O O . ILE A 1 1034 ? 25.826 -2.224 -24.596 1.00 50.53 1034 ILE A O 1
ATOM 7860 N N . PRO A 1 1035 ? 23.720 -2.981 -24.667 1.00 38.50 1035 PRO A N 1
ATOM 7861 C CA . PRO A 1 1035 ? 22.788 -2.665 -25.766 1.00 38.50 1035 PRO A CA 1
ATOM 7862 C C . PRO A 1 1035 ? 21.375 -2.343 -25.273 1.00 38.50 1035 PRO A C 1
ATOM 7864 O O . PRO A 1 1035 ? 20.708 -3.211 -24.720 1.00 38.50 1035 PRO A O 1
ATOM 7867 N N . GLY A 1 1036 ? 20.943 -1.092 -25.476 1.00 50.56 1036 GLY A N 1
ATOM 7868 C CA . GLY A 1 1036 ? 19.682 -0.577 -24.940 1.00 50.56 1036 GLY A CA 1
ATOM 7869 C C . GLY A 1 1036 ? 19.561 0.921 -24.674 1.00 50.56 1036 GLY A C 1
ATOM 7870 O O . GLY A 1 1036 ? 18.561 1.281 -24.083 1.00 50.56 1036 GLY A O 1
ATOM 7871 N N . ASP A 1 1037 ? 20.496 1.779 -25.122 1.00 56.25 1037 ASP A N 1
ATOM 7872 C CA . ASP A 1 1037 ? 20.349 3.246 -25.058 1.00 56.25 1037 ASP A CA 1
ATOM 7873 C C . ASP A 1 1037 ? 19.089 3.732 -25.800 1.00 56.25 1037 ASP A C 1
ATOM 7875 O O . ASP A 1 1037 ? 19.096 3.817 -27.037 1.00 56.25 1037 ASP A O 1
ATOM 7879 N N . PRO A 1 1038 ? 17.992 3.997 -25.079 1.00 55.50 1038 PRO A N 1
ATOM 7880 C CA . PRO A 1 1038 ? 16.702 4.187 -25.709 1.00 55.50 1038 PRO A CA 1
ATOM 7881 C C . PRO A 1 1038 ? 16.604 5.554 -26.398 1.00 55.50 1038 PRO A C 1
ATOM 7883 O O . PRO A 1 1038 ? 15.768 5.732 -27.281 1.00 55.50 1038 PRO A O 1
ATOM 7886 N N . PHE A 1 1039 ? 17.479 6.500 -26.044 1.00 56.50 1039 PHE A N 1
ATOM 7887 C CA . PHE A 1 1039 ? 17.346 7.909 -26.413 1.00 56.50 1039 PHE A CA 1
ATOM 7888 C C . PHE A 1 1039 ? 18.525 8.449 -27.232 1.00 56.50 1039 PHE A C 1
ATOM 7890 O O . PHE A 1 1039 ? 18.420 9.548 -27.775 1.00 56.50 1039 PHE A O 1
ATOM 7897 N N . GLY A 1 1040 ? 19.589 7.658 -27.413 1.00 62.44 1040 GLY A N 1
ATOM 7898 C CA . GLY A 1 1040 ? 20.747 8.048 -28.219 1.00 62.44 1040 GLY A CA 1
ATOM 7899 C C . GLY A 1 1040 ? 21.560 9.171 -27.569 1.00 62.44 1040 GLY A C 1
ATOM 7900 O O . GLY A 1 1040 ? 21.377 9.487 -26.401 1.00 62.44 1040 GLY A O 1
ATOM 7901 N N . GLY A 1 1041 ? 22.455 9.787 -28.341 1.00 64.69 1041 GLY A N 1
ATOM 7902 C CA . GLY A 1 1041 ? 23.422 10.770 -27.836 1.00 64.69 1041 GLY A CA 1
ATOM 7903 C C . GLY A 1 1041 ? 24.804 10.158 -27.617 1.00 64.69 1041 GLY A C 1
ATOM 7904 O O . GLY A 1 1041 ? 25.081 9.055 -28.089 1.00 64.69 1041 GLY A O 1
ATOM 7905 N N . ASN A 1 1042 ? 25.717 10.878 -26.966 1.00 63.72 1042 ASN A N 1
ATOM 7906 C CA . ASN A 1 1042 ? 26.981 10.261 -26.554 1.00 63.72 1042 ASN A CA 1
ATOM 7907 C C . ASN A 1 1042 ? 26.675 9.171 -25.501 1.00 63.72 1042 ASN A C 1
ATOM 7909 O O . ASN A 1 1042 ? 25.669 9.227 -24.804 1.00 63.72 1042 ASN A O 1
ATOM 7913 N N . ASN A 1 1043 ? 27.519 8.154 -25.351 1.00 65.12 1043 ASN A N 1
ATOM 7914 C CA . ASN A 1 1043 ? 27.425 7.251 -24.198 1.00 65.12 1043 ASN A CA 1
ATOM 7915 C C . ASN A 1 1043 ? 28.780 6.626 -23.874 1.00 65.12 1043 ASN A C 1
ATOM 7917 O O . ASN A 1 1043 ? 29.798 6.916 -24.501 1.00 65.12 1043 ASN A O 1
ATOM 7921 N N . THR A 1 1044 ? 28.804 5.716 -22.900 1.00 61.69 1044 THR A N 1
ATOM 7922 C CA . THR A 1 1044 ? 30.004 4.953 -22.534 1.00 61.69 1044 THR A CA 1
ATOM 7923 C C . THR A 1 1044 ? 30.648 4.206 -23.681 1.00 61.69 1044 THR A C 1
ATOM 7925 O O . THR A 1 1044 ? 31.847 4.003 -23.611 1.00 61.69 1044 THR A O 1
ATOM 7928 N N . ALA A 1 1045 ? 29.933 3.835 -24.740 1.00 64.25 1045 ALA A N 1
ATOM 7929 C CA . ALA A 1 1045 ? 30.535 3.214 -25.917 1.00 64.25 1045 ALA A CA 1
ATOM 7930 C C . ALA A 1 1045 ? 31.030 4.234 -26.960 1.00 64.25 1045 ALA A C 1
ATOM 7932 O O . ALA A 1 1045 ? 31.846 3.877 -27.806 1.00 64.25 1045 ALA A O 1
ATOM 7933 N N . SER A 1 1046 ? 30.523 5.469 -26.926 1.00 69.38 1046 SER A N 1
ATOM 7934 C CA . SER A 1 1046 ? 30.735 6.507 -27.938 1.00 69.38 1046 SER A CA 1
ATOM 7935 C C . SER A 1 1046 ? 30.734 7.885 -27.273 1.00 69.38 1046 SER A C 1
ATOM 7937 O O . SER A 1 1046 ? 29.739 8.602 -27.270 1.00 69.38 1046 SER A O 1
ATOM 7939 N N . ILE A 1 1047 ? 31.849 8.237 -26.635 1.00 67.31 1047 ILE A N 1
ATOM 7940 C CA . ILE A 1 1047 ? 31.955 9.418 -25.762 1.00 67.31 1047 ILE A CA 1
ATOM 7941 C C . ILE A 1 1047 ? 32.073 10.718 -26.567 1.00 67.31 1047 ILE A C 1
ATOM 7943 O O . ILE A 1 1047 ? 31.649 11.777 -26.113 1.00 67.31 1047 ILE A O 1
ATOM 7947 N N . ASN A 1 1048 ? 32.714 10.658 -27.737 1.00 68.69 1048 ASN A N 1
ATOM 7948 C CA . ASN A 1 1048 ? 32.999 11.831 -28.571 1.00 68.69 1048 ASN A CA 1
ATOM 7949 C C . ASN A 1 1048 ? 32.071 11.946 -29.792 1.00 68.69 1048 ASN A C 1
ATOM 7951 O O . ASN A 1 1048 ? 32.311 12.799 -30.656 1.00 68.69 1048 ASN A O 1
ATOM 7955 N N . ALA A 1 1049 ? 31.089 11.056 -29.927 1.00 66.81 1049 ALA A N 1
ATOM 7956 C CA . ALA A 1 1049 ? 30.214 10.995 -31.086 1.00 66.81 1049 ALA A CA 1
ATOM 7957 C C . ALA A 1 1049 ? 28.822 10.485 -30.709 1.00 66.81 1049 ALA A C 1
ATOM 7959 O O . ALA A 1 1049 ? 28.698 9.444 -30.065 1.00 66.81 1049 ALA A O 1
ATOM 7960 N N . ASP A 1 1050 ? 27.793 11.186 -31.177 1.00 68.94 1050 ASP A N 1
ATOM 7961 C CA . ASP A 1 1050 ? 26.413 10.807 -30.904 1.00 68.94 1050 ASP A CA 1
ATOM 7962 C C . ASP A 1 1050 ? 26.084 9.464 -31.574 1.00 68.94 1050 ASP A C 1
ATOM 7964 O O . ASP A 1 1050 ? 26.408 9.240 -32.750 1.00 68.94 1050 ASP A O 1
ATOM 7968 N N . VAL A 1 1051 ? 25.409 8.578 -30.843 1.00 70.88 1051 VAL A N 1
ATOM 7969 C CA . VAL A 1 1051 ? 24.769 7.382 -31.393 1.00 70.88 1051 VAL A CA 1
ATOM 7970 C C . VAL A 1 1051 ? 23.273 7.602 -31.573 1.00 70.88 1051 VAL A C 1
ATOM 7972 O O . VAL A 1 1051 ? 22.635 8.362 -30.847 1.00 70.88 1051 VAL A O 1
ATOM 7975 N N . GLU A 1 1052 ? 22.703 6.921 -32.562 1.00 72.69 1052 GLU A N 1
ATOM 7976 C CA . GLU A 1 1052 ? 21.262 6.957 -32.805 1.00 72.69 1052 GLU A CA 1
ATOM 7977 C C . GLU A 1 1052 ? 20.492 6.198 -31.700 1.00 72.69 1052 GLU A C 1
ATOM 7979 O O . GLU A 1 1052 ? 20.976 5.156 -31.239 1.00 72.69 1052 GLU A O 1
ATOM 7984 N N . PRO A 1 1053 ? 19.280 6.653 -31.325 1.00 72.62 1053 PRO A N 1
ATOM 7985 C CA . PRO A 1 1053 ? 18.390 5.932 -30.413 1.00 72.62 1053 PRO A CA 1
ATOM 7986 C C . PRO A 1 1053 ? 18.030 4.531 -30.935 1.00 72.62 1053 PRO A C 1
ATOM 7988 O O . PRO A 1 1053 ? 17.872 4.329 -32.144 1.00 72.62 1053 PRO A O 1
ATOM 7991 N N . ASN A 1 1054 ? 17.843 3.553 -30.040 1.00 73.50 1054 ASN A N 1
ATOM 7992 C CA . ASN A 1 1054 ? 17.410 2.193 -30.417 1.00 73.50 1054 ASN A CA 1
ATOM 7993 C C . ASN A 1 1054 ? 15.932 1.873 -30.128 1.00 73.50 1054 ASN A C 1
ATOM 7995 O O . ASN A 1 1054 ? 15.461 0.803 -30.523 1.00 73.50 1054 ASN A O 1
ATOM 7999 N N . CYS A 1 1055 ? 15.196 2.798 -29.516 1.00 74.56 1055 CYS A N 1
ATOM 8000 C CA . CYS A 1 1055 ? 13.737 2.800 -29.454 1.00 74.56 1055 CYS A CA 1
ATOM 8001 C C . CYS A 1 1055 ? 13.208 4.194 -29.832 1.00 74.56 1055 CYS A C 1
ATOM 8003 O O . CYS A 1 1055 ? 13.974 5.097 -30.167 1.00 74.56 1055 CYS A O 1
ATOM 8005 N N . ALA A 1 1056 ? 11.888 4.365 -29.820 1.00 71.94 1056 ALA A N 1
ATOM 8006 C CA . ALA A 1 1056 ? 11.267 5.670 -29.990 1.00 71.94 1056 ALA A CA 1
ATOM 8007 C C . ALA A 1 1056 ? 10.862 6.245 -28.628 1.00 71.94 1056 ALA A C 1
ATOM 8009 O O . ALA A 1 1056 ? 10.318 5.528 -27.797 1.00 71.94 1056 ALA A O 1
ATOM 8010 N N . GLU A 1 1057 ? 11.054 7.549 -28.432 1.00 64.25 1057 GLU A N 1
ATOM 8011 C CA . GLU A 1 1057 ? 10.781 8.256 -27.169 1.00 64.25 1057 GLU A CA 1
ATOM 8012 C C . GLU A 1 1057 ? 9.332 8.102 -26.664 1.00 64.25 1057 GLU A C 1
ATOM 8014 O O . GLU A 1 1057 ? 9.072 8.082 -25.466 1.00 64.25 1057 GLU A O 1
ATOM 8019 N N . ASN A 1 1058 ? 8.375 7.921 -27.571 1.00 69.56 1058 ASN A N 1
ATOM 8020 C CA . ASN A 1 1058 ? 6.961 7.680 -27.274 1.00 69.56 1058 ASN A CA 1
ATOM 8021 C C . ASN A 1 1058 ? 6.563 6.188 -27.261 1.00 69.56 1058 ASN A C 1
ATOM 8023 O O . ASN A 1 1058 ? 5.370 5.875 -27.277 1.00 69.56 1058 ASN A O 1
ATOM 8027 N N . ASP A 1 1059 ? 7.539 5.277 -27.236 1.00 75.25 1059 ASP A N 1
ATOM 8028 C CA . ASP A 1 1059 ? 7.369 3.825 -27.095 1.00 75.25 1059 ASP A CA 1
ATOM 8029 C C . ASP A 1 1059 ? 8.071 3.302 -25.824 1.00 75.25 1059 ASP A C 1
ATOM 8031 O O . ASP A 1 1059 ? 9.070 2.582 -25.915 1.00 75.25 1059 ASP A O 1
ATOM 8035 N N . PRO A 1 1060 ? 7.582 3.643 -24.616 1.00 75.81 1060 PRO A N 1
ATOM 8036 C CA . PRO A 1 1060 ? 8.238 3.249 -23.367 1.00 75.81 1060 PRO A CA 1
ATOM 8037 C C . PRO A 1 1060 ? 8.361 1.724 -23.220 1.00 75.81 1060 PRO A C 1
ATOM 8039 O O . PRO A 1 1060 ? 9.377 1.229 -22.731 1.00 75.81 1060 PRO A O 1
ATOM 8042 N N . GLU A 1 1061 ? 7.368 0.958 -23.691 1.00 82.62 1061 GLU A N 1
ATOM 8043 C CA . GLU A 1 1061 ? 7.419 -0.512 -23.696 1.00 82.62 1061 GLU A CA 1
ATOM 8044 C C . GLU A 1 1061 ? 8.532 -1.021 -24.620 1.00 82.62 1061 GLU A C 1
ATOM 8046 O O . GLU A 1 1061 ? 9.307 -1.891 -24.217 1.00 82.62 1061 GLU A O 1
ATOM 8051 N N . GLY A 1 1062 ? 8.659 -0.453 -25.824 1.00 82.75 1062 GLY A N 1
ATOM 8052 C CA . GLY A 1 1062 ? 9.751 -0.743 -26.751 1.00 82.75 1062 GLY A CA 1
ATOM 8053 C C . GLY A 1 1062 ? 11.128 -0.404 -26.179 1.00 82.75 1062 GLY A C 1
ATOM 8054 O O . GLY A 1 1062 ? 12.064 -1.180 -26.351 1.00 82.75 1062 GLY A O 1
ATOM 8055 N N . CYS A 1 1063 ? 11.251 0.695 -25.438 1.00 76.94 1063 CYS A N 1
ATOM 8056 C CA . CYS A 1 1063 ? 12.498 1.091 -24.783 1.00 76.94 1063 CYS A CA 1
ATOM 8057 C C . CYS A 1 1063 ? 12.916 0.110 -23.680 1.00 76.94 1063 CYS A C 1
ATOM 8059 O O . CYS A 1 1063 ? 14.039 -0.398 -23.694 1.00 76.94 1063 CYS A O 1
ATOM 8061 N N . ILE A 1 1064 ? 11.998 -0.255 -22.778 1.00 82.88 1064 ILE A N 1
ATOM 8062 C CA . ILE A 1 1064 ? 12.264 -1.294 -21.769 1.00 82.88 1064 ILE A CA 1
ATOM 8063 C C . ILE A 1 1064 ? 12.520 -2.651 -22.426 1.00 82.88 1064 ILE A C 1
ATOM 8065 O O . ILE A 1 1064 ? 13.302 -3.456 -21.920 1.00 82.88 1064 ILE A O 1
ATOM 8069 N N . ARG A 1 1065 ? 11.905 -2.927 -23.578 1.00 86.50 1065 ARG A N 1
ATOM 8070 C CA . ARG A 1 1065 ? 12.176 -4.149 -24.329 1.00 86.50 1065 ARG A CA 1
ATOM 8071 C C . ARG A 1 1065 ? 13.631 -4.246 -24.783 1.00 86.50 1065 ARG A C 1
ATOM 8073 O O . ARG A 1 1065 ? 14.186 -5.343 -24.718 1.00 86.50 1065 ARG A O 1
ATOM 8080 N N . VAL A 1 1066 ? 14.269 -3.144 -25.180 1.00 82.25 1066 VAL A N 1
ATOM 8081 C CA . VAL A 1 1066 ? 15.697 -3.181 -25.531 1.00 82.25 1066 VAL A CA 1
ATOM 8082 C C . VAL A 1 1066 ? 16.558 -3.492 -24.304 1.00 82.25 1066 VAL A C 1
ATOM 8084 O O . VAL A 1 1066 ? 17.462 -4.319 -24.403 1.00 82.25 1066 VAL A O 1
ATOM 8087 N N . LEU A 1 1067 ? 16.224 -2.928 -23.136 1.00 79.56 1067 LEU A N 1
ATOM 8088 C CA . LEU A 1 1067 ? 16.906 -3.240 -21.871 1.00 79.56 1067 LEU A CA 1
ATOM 8089 C C . LEU A 1 1067 ? 16.768 -4.721 -21.501 1.00 79.56 1067 LEU A C 1
ATOM 8091 O O . LEU A 1 1067 ? 17.767 -5.380 -21.225 1.00 79.56 1067 LEU A O 1
ATOM 8095 N N . VAL A 1 1068 ? 15.550 -5.268 -21.570 1.00 87.00 1068 VAL A N 1
ATOM 8096 C CA . VAL A 1 1068 ? 15.283 -6.697 -21.338 1.00 87.00 1068 VAL A CA 1
ATOM 8097 C C . VAL A 1 1068 ? 16.112 -7.568 -22.283 1.00 87.00 1068 VAL A C 1
ATOM 8099 O O . VAL A 1 1068 ? 16.725 -8.545 -21.850 1.00 87.00 1068 VAL A O 1
ATOM 8102 N N . ASP A 1 1069 ? 16.161 -7.219 -23.570 1.00 86.62 1069 ASP A N 1
ATOM 8103 C CA . ASP A 1 1069 ? 16.922 -7.978 -24.559 1.00 86.62 1069 ASP A CA 1
ATOM 8104 C C . ASP A 1 1069 ? 18.434 -7.928 -24.287 1.00 86.62 1069 ASP A C 1
ATOM 8106 O O . ASP A 1 1069 ? 19.097 -8.964 -24.391 1.00 86.62 1069 ASP A O 1
ATOM 8110 N N . GLY A 1 1070 ? 18.956 -6.768 -23.875 1.00 82.56 1070 GLY A N 1
ATOM 8111 C CA . GLY A 1 1070 ? 20.343 -6.582 -23.454 1.00 82.56 1070 GLY A CA 1
ATOM 8112 C C . GLY A 1 1070 ? 20.696 -7.399 -22.211 1.00 82.56 1070 GLY A C 1
ATOM 8113 O O . GLY A 1 1070 ? 21.626 -8.202 -22.258 1.00 82.56 1070 GLY A O 1
ATOM 8114 N N . SER A 1 1071 ? 19.919 -7.273 -21.129 1.00 84.31 1071 SER A N 1
ATOM 8115 C CA . SER A 1 1071 ? 20.137 -8.009 -19.874 1.00 84.31 1071 SER A CA 1
ATOM 8116 C C . SER A 1 1071 ? 20.100 -9.525 -20.070 1.00 84.31 1071 SER A C 1
ATOM 8118 O O . SER A 1 1071 ? 20.898 -10.246 -19.468 1.00 84.31 1071 SER A O 1
ATOM 8120 N N . LEU A 1 1072 ? 19.209 -10.024 -20.935 1.00 87.25 1072 LEU A N 1
ATOM 8121 C CA . LEU A 1 1072 ? 19.137 -11.449 -21.264 1.00 87.25 1072 LEU A CA 1
ATOM 8122 C C . LEU A 1 1072 ? 20.363 -11.938 -22.041 1.00 87.25 1072 LEU A C 1
ATOM 8124 O O . LEU A 1 1072 ? 20.770 -13.085 -21.869 1.00 87.25 1072 LEU A O 1
ATOM 8128 N N . ALA A 1 1073 ? 20.944 -11.085 -22.886 1.00 84.06 1073 ALA A N 1
ATOM 8129 C CA . ALA A 1 1073 ? 22.106 -11.422 -23.698 1.00 84.06 1073 ALA A CA 1
ATOM 8130 C C . ALA A 1 1073 ? 23.430 -11.369 -22.920 1.00 84.06 1073 ALA A C 1
ATOM 8132 O O . ALA A 1 1073 ? 24.342 -12.120 -23.260 1.00 84.06 1073 ALA A O 1
ATOM 8133 N N . THR A 1 1074 ? 23.537 -10.505 -21.905 1.00 79.62 1074 THR A N 1
ATOM 8134 C CA . THR A 1 1074 ? 24.793 -10.249 -21.177 1.00 79.62 1074 THR A CA 1
ATOM 8135 C C . THR A 1 1074 ? 24.797 -10.847 -19.772 1.00 79.62 1074 THR A C 1
ATOM 8137 O O . THR A 1 1074 ? 25.641 -11.679 -19.455 1.00 79.62 1074 THR A O 1
ATOM 8140 N N . THR A 1 1075 ? 23.850 -10.451 -18.920 1.00 83.25 1075 THR A N 1
ATOM 8141 C CA . THR A 1 1075 ? 23.852 -10.797 -17.490 1.00 83.25 1075 THR A CA 1
ATOM 8142 C C . THR A 1 1075 ? 23.214 -12.154 -17.226 1.00 83.25 1075 THR A C 1
ATOM 8144 O O . THR A 1 1075 ? 23.716 -12.916 -16.405 1.00 83.25 1075 THR A O 1
ATOM 8147 N N . MET A 1 1076 ? 22.119 -12.478 -17.920 1.00 87.31 1076 MET A N 1
ATOM 8148 C CA . MET A 1 1076 ? 21.412 -13.751 -17.715 1.00 87.31 1076 MET A CA 1
ATOM 8149 C C . MET A 1 1076 ? 22.013 -14.899 -18.537 1.00 87.31 1076 MET A C 1
ATOM 8151 O O . MET A 1 1076 ? 21.729 -16.071 -18.268 1.00 87.31 1076 MET A O 1
ATOM 8155 N N . CYS A 1 1077 ? 22.855 -14.592 -19.526 1.00 86.50 1077 CYS A N 1
ATOM 8156 C CA . CYS A 1 1077 ? 23.481 -15.604 -20.365 1.00 86.50 1077 CYS A CA 1
ATOM 8157 C C . CYS A 1 1077 ? 24.879 -15.999 -19.886 1.00 86.50 1077 CYS A C 1
ATOM 8159 O O . CYS A 1 1077 ? 25.690 -15.157 -19.517 1.00 86.50 1077 CYS A O 1
ATOM 8161 N N . GLU A 1 1078 ? 25.186 -17.297 -19.939 1.00 86.12 1078 GLU A N 1
ATOM 8162 C CA . GLU A 1 1078 ? 26.538 -17.783 -19.669 1.00 86.12 1078 GLU A CA 1
ATOM 8163 C C . GLU A 1 1078 ? 27.513 -17.292 -20.753 1.00 86.12 1078 GLU A C 1
ATOM 8165 O O . GLU A 1 1078 ? 27.311 -17.535 -21.951 1.00 86.12 1078 GLU A O 1
ATOM 8170 N N . VAL A 1 1079 ? 28.617 -16.655 -20.346 1.00 84.69 1079 VAL A N 1
ATOM 8171 C CA . VAL A 1 1079 ? 29.627 -16.163 -21.292 1.00 84.69 1079 VAL A CA 1
ATOM 8172 C C . VAL A 1 1079 ? 30.252 -17.341 -22.044 1.00 84.69 1079 VAL A C 1
ATOM 8174 O O . VAL A 1 1079 ? 30.850 -18.243 -21.458 1.00 84.69 1079 VAL A O 1
ATOM 8177 N N . GLY A 1 1080 ? 30.130 -17.318 -23.374 1.00 81.81 1080 GLY A N 1
ATOM 8178 C CA . GLY A 1 1080 ? 30.631 -18.364 -24.273 1.00 81.81 1080 GLY A CA 1
ATOM 8179 C C . GLY A 1 1080 ? 29.682 -19.548 -24.494 1.00 81.81 1080 GLY A C 1
ATOM 8180 O O . GLY A 1 1080 ? 29.977 -20.386 -25.348 1.00 81.81 1080 GLY A O 1
ATOM 8181 N N . ASN A 1 1081 ? 28.547 -19.605 -23.792 1.00 80.88 1081 ASN A N 1
ATOM 8182 C CA . ASN A 1 1081 ? 27.563 -20.685 -23.890 1.00 80.88 1081 ASN A CA 1
ATOM 8183 C C . ASN A 1 1081 ? 26.121 -20.150 -23.791 1.00 80.88 1081 ASN A C 1
ATOM 8185 O O . ASN A 1 1081 ? 25.318 -20.597 -22.979 1.00 80.88 1081 ASN A O 1
ATOM 8189 N N . CYS A 1 1082 ? 25.799 -19.169 -24.635 1.00 83.25 1082 CYS A N 1
ATOM 8190 C CA . CYS A 1 1082 ? 24.472 -18.570 -24.685 1.00 83.25 1082 CYS A CA 1
ATOM 8191 C C . CYS A 1 1082 ? 23.597 -19.253 -25.745 1.00 83.25 1082 CYS A C 1
ATOM 8193 O O . CYS A 1 1082 ? 23.882 -19.166 -26.944 1.00 83.25 1082 CYS A O 1
ATOM 8195 N N . GLU A 1 1083 ? 22.531 -19.934 -25.323 1.00 81.12 1083 GLU A N 1
ATOM 8196 C CA . GLU A 1 1083 ? 21.553 -20.496 -26.257 1.00 81.12 1083 GLU A CA 1
ATOM 8197 C C . GLU A 1 1083 ? 20.718 -19.385 -26.914 1.00 81.12 1083 GLU A C 1
ATOM 8199 O O . GLU A 1 1083 ? 20.339 -18.396 -26.281 1.00 81.12 1083 GLU A O 1
ATOM 8204 N N . LEU A 1 1084 ? 20.426 -19.555 -28.208 1.00 87.56 1084 LEU A N 1
ATOM 8205 C CA . LEU A 1 1084 ? 19.498 -18.690 -28.932 1.00 87.56 1084 LEU A CA 1
ATOM 8206 C C . LEU A 1 1084 ? 18.086 -19.274 -28.857 1.00 87.56 1084 LEU A C 1
ATOM 8208 O O . LEU A 1 1084 ? 17.895 -20.471 -29.090 1.00 87.56 1084 LEU A O 1
ATOM 8212 N N . ASN A 1 1085 ? 17.090 -18.426 -28.612 1.00 84.75 1085 ASN A N 1
ATOM 8213 C CA . ASN A 1 1085 ? 15.687 -18.823 -28.660 1.00 84.75 1085 ASN A CA 1
ATOM 8214 C C . ASN A 1 1085 ? 15.238 -19.189 -30.093 1.00 84.75 1085 ASN A C 1
ATOM 8216 O O . ASN A 1 1085 ? 15.971 -19.051 -31.078 1.00 84.75 1085 ASN A O 1
ATOM 8220 N N . SER A 1 1086 ? 13.979 -19.616 -30.239 1.00 81.44 1086 SER A N 1
ATOM 8221 C CA . SER A 1 1086 ? 13.406 -20.010 -31.538 1.00 81.44 1086 SER A CA 1
ATOM 8222 C C . SER A 1 1086 ? 13.375 -18.899 -32.603 1.00 81.44 1086 SER A C 1
ATOM 8224 O O . SER A 1 1086 ? 13.189 -19.187 -33.786 1.00 81.44 1086 SER A O 1
ATOM 8226 N N . GLN A 1 1087 ? 13.569 -17.644 -32.195 1.00 87.38 1087 GLN A N 1
ATOM 8227 C CA . GLN A 1 1087 ? 13.620 -16.444 -33.025 1.00 87.38 1087 GLN A CA 1
ATOM 8228 C C . GLN A 1 1087 ? 15.062 -15.969 -33.293 1.00 87.38 1087 GLN A C 1
ATOM 8230 O O . GLN A 1 1087 ? 15.252 -14.983 -34.003 1.00 87.38 1087 GLN A O 1
ATOM 8235 N N . GLY A 1 1088 ? 16.079 -16.666 -32.775 1.00 88.06 1088 GLY A N 1
ATOM 8236 C CA . GLY A 1 1088 ? 17.491 -16.318 -32.950 1.00 88.06 1088 GLY A CA 1
ATOM 8237 C C . GLY A 1 1088 ? 18.008 -15.223 -32.009 1.00 88.06 1088 GLY A C 1
ATOM 8238 O O . GLY A 1 1088 ? 19.067 -14.665 -32.282 1.00 88.06 1088 GLY A O 1
ATOM 8239 N N . GLN A 1 1089 ? 17.286 -14.903 -30.932 1.00 89.44 1089 GLN A N 1
ATOM 8240 C CA . GLN A 1 1089 ? 17.703 -13.931 -29.911 1.00 89.44 1089 GLN A CA 1
ATOM 8241 C C . GLN A 1 1089 ? 18.430 -14.642 -28.761 1.00 89.44 1089 GLN A C 1
ATOM 8243 O O . GLN A 1 1089 ? 18.088 -15.774 -28.431 1.00 89.44 1089 GLN A O 1
ATOM 8248 N N . ALA A 1 1090 ? 19.414 -13.981 -28.147 1.00 88.31 1090 ALA A N 1
ATOM 8249 C CA . ALA A 1 1090 ? 20.190 -14.515 -27.025 1.00 88.31 1090 ALA A CA 1
ATOM 8250 C C . ALA A 1 1090 ? 19.356 -14.626 -25.738 1.00 88.31 1090 ALA A C 1
ATOM 8252 O O . ALA A 1 1090 ? 18.651 -13.680 -25.383 1.00 88.31 1090 ALA A O 1
ATOM 8253 N N . GLY A 1 1091 ? 19.450 -15.763 -25.044 1.00 86.31 1091 GLY A N 1
ATOM 8254 C CA . GLY A 1 1091 ? 18.683 -16.065 -23.833 1.00 86.31 1091 GLY A CA 1
ATOM 8255 C C . GLY A 1 1091 ? 17.367 -16.797 -24.124 1.00 86.31 1091 GLY A C 1
ATOM 8256 O O . GLY A 1 1091 ? 16.812 -16.708 -25.221 1.00 86.31 1091 GLY A O 1
ATOM 8257 N N . ALA A 1 1092 ? 16.853 -17.528 -23.131 1.00 81.31 1092 ALA A N 1
ATOM 8258 C CA . ALA A 1 1092 ? 15.792 -18.517 -23.342 1.00 81.31 1092 ALA A CA 1
ATOM 8259 C C . ALA A 1 1092 ? 14.393 -17.930 -23.630 1.00 81.31 1092 ALA A C 1
ATOM 8261 O O . ALA A 1 1092 ? 13.585 -18.602 -24.272 1.00 81.31 1092 ALA A O 1
ATOM 8262 N N . PHE A 1 1093 ? 14.100 -16.686 -23.221 1.00 88.88 1093 PHE A N 1
ATOM 8263 C CA . PHE A 1 1093 ? 12.760 -16.118 -23.404 1.00 88.88 1093 PHE A CA 1
ATOM 8264 C C . PHE A 1 1093 ? 12.413 -15.881 -24.865 1.00 88.88 1093 PHE A C 1
ATOM 8266 O O . PHE A 1 1093 ? 13.204 -15.312 -25.625 1.00 88.88 1093 PHE A O 1
ATOM 8273 N N . ASN A 1 1094 ? 11.186 -16.237 -25.232 1.00 90.00 1094 ASN A N 1
ATOM 8274 C CA . ASN A 1 1094 ? 10.578 -15.888 -26.506 1.00 90.00 1094 ASN A CA 1
ATOM 8275 C C . ASN A 1 1094 ? 10.077 -14.430 -26.519 1.00 90.00 1094 ASN A C 1
ATOM 8277 O O . ASN A 1 1094 ? 10.086 -13.721 -25.513 1.00 90.00 1094 ASN A O 1
ATOM 8281 N N . ASP A 1 1095 ? 9.630 -13.973 -27.686 1.00 90.94 1095 ASP A N 1
ATOM 8282 C CA . ASP A 1 1095 ? 9.201 -12.587 -27.892 1.00 90.94 1095 ASP A CA 1
ATOM 8283 C C . ASP A 1 1095 ? 8.015 -12.156 -27.005 1.00 90.94 1095 ASP A C 1
ATOM 8285 O O . ASP A 1 1095 ? 7.983 -11.025 -26.521 1.00 90.94 1095 ASP A O 1
ATOM 8289 N N . ALA A 1 1096 ? 7.061 -13.057 -26.743 1.00 92.75 1096 ALA A N 1
ATOM 8290 C CA . ALA A 1 1096 ? 5.904 -12.762 -25.899 1.00 92.75 1096 ALA A CA 1
ATOM 8291 C C . ALA A 1 1096 ? 6.297 -12.646 -24.420 1.00 92.75 1096 ALA A C 1
ATOM 8293 O O . ALA A 1 1096 ? 5.813 -11.756 -23.728 1.00 92.75 1096 ALA A O 1
ATOM 8294 N N . GLU A 1 1097 ? 7.206 -13.500 -23.947 1.00 93.81 1097 GLU A N 1
ATOM 8295 C CA . GLU A 1 1097 ? 7.729 -13.446 -22.575 1.00 93.81 1097 GLU A CA 1
ATOM 8296 C C . GLU A 1 1097 ? 8.506 -12.154 -22.325 1.00 93.81 1097 GLU A C 1
ATOM 8298 O O . GLU A 1 1097 ? 8.246 -11.455 -21.348 1.00 93.81 1097 GLU A O 1
ATOM 8303 N N . ARG A 1 1098 ? 9.389 -11.770 -23.255 1.00 92.69 1098 ARG A N 1
ATOM 8304 C CA . ARG A 1 1098 ? 10.126 -10.499 -23.174 1.00 92.69 1098 ARG A CA 1
ATOM 8305 C C . ARG A 1 1098 ? 9.181 -9.300 -23.125 1.00 92.69 1098 ARG A C 1
ATOM 8307 O O . ARG A 1 1098 ? 9.404 -8.384 -22.347 1.00 92.69 1098 ARG A O 1
ATOM 8314 N N . LYS A 1 1099 ? 8.093 -9.332 -23.904 1.00 93.06 1099 LYS A N 1
ATOM 8315 C CA . LYS A 1 1099 ? 7.051 -8.296 -23.884 1.00 93.06 1099 LYS A CA 1
ATOM 8316 C C . LYS A 1 1099 ? 6.344 -8.200 -22.526 1.00 93.06 1099 LYS A C 1
ATOM 8318 O O . LYS A 1 1099 ? 6.162 -7.104 -22.005 1.00 93.06 1099 LYS A O 1
ATOM 8323 N N . LEU A 1 1100 ? 5.951 -9.336 -21.947 1.00 95.38 1100 LEU A N 1
ATOM 8324 C CA . LEU A 1 1100 ? 5.320 -9.378 -20.623 1.00 95.38 1100 LEU A CA 1
ATOM 8325 C C . LEU A 1 1100 ? 6.259 -8.841 -19.537 1.00 95.38 1100 LEU A C 1
ATOM 8327 O O . LEU A 1 1100 ? 5.824 -8.077 -18.679 1.00 95.38 1100 LEU A O 1
ATOM 8331 N N . LEU A 1 1101 ? 7.548 -9.183 -19.609 1.00 93.06 1101 LEU A N 1
ATOM 8332 C CA . LEU A 1 1101 ? 8.564 -8.657 -18.703 1.00 93.06 1101 LEU A CA 1
ATOM 8333 C C . LEU A 1 1101 ? 8.698 -7.130 -18.823 1.00 93.06 1101 LEU A C 1
ATOM 8335 O O . LEU A 1 1101 ? 8.704 -6.444 -17.804 1.00 93.06 1101 LEU A O 1
ATOM 8339 N N . SER A 1 1102 ? 8.723 -6.588 -20.046 1.00 91.00 1102 SER A N 1
ATOM 8340 C CA . SER A 1 1102 ? 8.775 -5.136 -20.269 1.00 91.00 1102 SER A CA 1
ATOM 8341 C C . SER A 1 1102 ? 7.560 -4.406 -19.700 1.00 91.00 1102 SER A C 1
ATOM 8343 O O . SER A 1 1102 ? 7.713 -3.374 -19.049 1.00 91.00 1102 SER A O 1
ATOM 8345 N N . LYS A 1 1103 ? 6.358 -4.965 -19.880 1.00 91.69 1103 LYS A N 1
ATOM 8346 C CA . LYS A 1 1103 ? 5.136 -4.423 -19.271 1.00 91.69 1103 LYS A CA 1
ATOM 8347 C C . LYS A 1 1103 ? 5.205 -4.426 -17.746 1.00 91.69 1103 LYS A C 1
ATOM 8349 O O . LYS A 1 1103 ? 4.823 -3.439 -17.127 1.00 91.69 1103 LYS A O 1
ATOM 8354 N N . PHE A 1 1104 ? 5.691 -5.515 -17.149 1.00 92.88 1104 PHE A N 1
ATOM 8355 C CA . PHE A 1 1104 ? 5.826 -5.613 -15.699 1.00 92.88 1104 PHE A CA 1
ATOM 8356 C C . PHE A 1 1104 ? 6.788 -4.559 -15.145 1.00 92.88 1104 PHE A C 1
ATOM 8358 O O . PHE A 1 1104 ? 6.405 -3.839 -14.228 1.00 92.88 1104 PHE A O 1
ATOM 8365 N N . VAL A 1 1105 ? 7.980 -4.402 -15.729 1.00 88.56 1105 VAL A N 1
ATOM 8366 C CA . VAL A 1 1105 ? 8.967 -3.403 -15.275 1.00 88.56 1105 VAL A CA 1
ATOM 8367 C C . VAL A 1 1105 ? 8.388 -1.981 -15.305 1.00 88.56 1105 VAL A C 1
ATOM 8369 O O . VAL A 1 1105 ? 8.624 -1.210 -14.383 1.00 88.56 1105 VAL A O 1
ATOM 8372 N N . LEU A 1 1106 ? 7.558 -1.645 -16.300 1.00 85.69 1106 LEU A N 1
ATOM 8373 C CA . LEU A 1 1106 ? 6.866 -0.347 -16.369 1.00 85.69 1106 LEU A CA 1
ATOM 8374 C C . LEU A 1 1106 ? 5.684 -0.202 -15.405 1.00 85.69 1106 LEU A C 1
ATOM 8376 O O . LEU A 1 1106 ? 5.199 0.907 -15.196 1.00 85.69 1106 LEU A O 1
ATOM 8380 N N . SER A 1 1107 ? 5.171 -1.303 -14.867 1.00 87.44 1107 SER A N 1
ATOM 8381 C CA . SER A 1 1107 ? 3.960 -1.288 -14.043 1.00 87.44 1107 SER A CA 1
ATOM 8382 C C . SER A 1 1107 ? 4.218 -1.047 -12.561 1.00 87.44 1107 SER A C 1
ATOM 8384 O O . SER A 1 1107 ? 3.260 -0.812 -11.831 1.00 87.44 1107 SER A O 1
ATOM 8386 N N . VAL A 1 1108 ? 5.475 -1.123 -12.112 1.00 86.81 1108 VAL A N 1
ATOM 8387 C CA . VAL A 1 1108 ? 5.835 -0.977 -10.697 1.00 86.81 1108 VAL A CA 1
ATOM 8388 C C . VAL A 1 1108 ? 5.949 0.515 -10.359 1.00 86.81 1108 VAL A C 1
ATOM 8390 O O . VAL A 1 1108 ? 6.887 1.161 -10.832 1.00 86.81 1108 VAL A O 1
ATOM 8393 N N . PRO A 1 1109 ? 5.039 1.093 -9.556 1.00 80.44 1109 PRO A N 1
ATOM 8394 C CA . PRO A 1 1109 ? 5.145 2.488 -9.136 1.00 80.44 1109 PRO A CA 1
ATOM 8395 C C . PRO A 1 1109 ? 6.211 2.661 -8.042 1.00 80.44 1109 PRO A C 1
ATOM 8397 O O . PRO A 1 1109 ? 6.744 1.687 -7.504 1.00 80.44 1109 PRO A O 1
ATOM 8400 N N . TYR A 1 1110 ? 6.504 3.910 -7.680 1.00 75.25 1110 TYR A N 1
ATOM 8401 C CA . TYR A 1 1110 ? 7.125 4.177 -6.384 1.00 75.25 1110 TYR A CA 1
ATOM 8402 C C . TYR A 1 1110 ? 6.139 3.843 -5.252 1.00 75.25 1110 TYR A C 1
ATOM 8404 O O . TYR A 1 1110 ? 4.942 4.113 -5.403 1.00 75.25 1110 TYR A O 1
ATOM 8412 N N . PRO A 1 1111 ? 6.604 3.271 -4.124 1.00 72.31 1111 PRO A N 1
ATOM 8413 C CA . PRO A 1 1111 ? 5.798 3.245 -2.912 1.00 72.31 1111 PRO A CA 1
ATOM 8414 C C . PRO A 1 1111 ? 5.514 4.684 -2.451 1.00 72.31 1111 PRO A C 1
ATOM 8416 O O . PRO A 1 1111 ? 6.209 5.618 -2.878 1.00 72.31 1111 PRO A O 1
ATOM 8419 N N . PRO A 1 1112 ? 4.497 4.891 -1.600 1.00 72.56 1112 PRO A N 1
ATOM 8420 C CA . PRO A 1 1112 ? 4.282 6.189 -0.980 1.00 72.56 1112 PRO A CA 1
ATOM 8421 C C . PRO A 1 1112 ? 5.553 6.693 -0.279 1.00 72.56 1112 PRO A C 1
ATOM 8423 O O . PRO A 1 1112 ? 6.394 5.907 0.151 1.00 72.56 1112 PRO A O 1
ATOM 8426 N N . ALA A 1 1113 ? 5.707 8.014 -0.177 1.00 70.38 1113 ALA A N 1
ATOM 8427 C CA . ALA A 1 1113 ? 6.901 8.589 0.434 1.00 70.38 1113 ALA A CA 1
ATOM 8428 C C . ALA A 1 1113 ? 7.035 8.153 1.909 1.00 70.38 1113 ALA A C 1
ATOM 8430 O O . ALA A 1 1113 ? 6.021 8.147 2.619 1.00 70.38 1113 ALA A O 1
ATOM 8431 N N . PRO A 1 1114 ? 8.262 7.863 2.384 1.00 69.31 1114 PRO A N 1
ATOM 8432 C CA . PRO A 1 1114 ? 8.507 7.629 3.797 1.00 69.31 1114 PRO A CA 1
ATOM 8433 C C . PRO A 1 1114 ? 8.102 8.833 4.635 1.00 69.31 1114 PRO A C 1
ATOM 8435 O O . PRO A 1 1114 ? 8.251 9.974 4.185 1.00 69.31 1114 PRO A O 1
ATOM 8438 N N . GLU A 1 1115 ? 7.636 8.596 5.861 1.00 72.00 1115 GLU A N 1
ATOM 8439 C CA . GLU A 1 1115 ? 7.232 9.675 6.778 1.00 72.00 1115 GLU A CA 1
ATOM 8440 C C . GLU A 1 1115 ? 6.219 10.639 6.124 1.00 72.00 1115 GLU A C 1
ATOM 8442 O O . GLU A 1 1115 ? 6.233 11.863 6.317 1.00 72.00 1115 GLU A O 1
ATOM 8447 N N . ARG A 1 1116 ? 5.319 10.087 5.308 1.00 68.44 1116 ARG A N 1
ATOM 8448 C CA . ARG A 1 1116 ? 4.217 10.851 4.733 1.00 68.44 1116 ARG A CA 1
ATOM 8449 C C . ARG A 1 1116 ? 3.206 11.240 5.801 1.00 68.44 1116 ARG A C 1
ATOM 8451 O O . ARG A 1 1116 ? 3.046 10.589 6.835 1.00 68.44 1116 ARG A O 1
ATOM 8458 N N . GLN A 1 1117 ? 2.482 12.315 5.516 1.00 65.25 1117 GLN A N 1
ATOM 8459 C CA . GLN A 1 1117 ? 1.248 12.618 6.231 1.00 65.25 1117 GLN A CA 1
ATOM 8460 C C . GLN A 1 1117 ? 0.316 11.405 6.163 1.00 65.25 1117 GLN A C 1
ATOM 8462 O O . GLN A 1 1117 ? 0.305 10.700 5.153 1.00 65.25 1117 GLN A O 1
ATOM 8467 N N . PHE A 1 1118 ? -0.497 11.180 7.194 1.00 59.84 1118 PHE A N 1
ATOM 8468 C CA . PHE A 1 1118 ? -1.459 10.071 7.187 1.00 59.84 1118 PHE A CA 1
ATOM 8469 C C . PHE A 1 1118 ? -2.434 10.131 5.988 1.00 59.84 1118 PHE A C 1
ATOM 8471 O O . PHE A 1 1118 ? -2.984 9.110 5.587 1.00 59.84 1118 PHE A O 1
ATOM 8478 N N . ASP A 1 1119 ? -2.641 11.321 5.409 1.00 57.03 1119 ASP A N 1
ATOM 8479 C CA . ASP A 1 1119 ? -3.456 11.569 4.214 1.00 57.03 1119 ASP A CA 1
ATOM 8480 C C . ASP A 1 1119 ? -2.655 11.531 2.894 1.00 57.03 1119 ASP A C 1
ATOM 8482 O O . ASP A 1 1119 ? -3.195 11.832 1.830 1.00 57.03 1119 ASP A O 1
ATOM 8486 N N . ASN A 1 1120 ? -1.369 11.166 2.957 1.00 56.62 1120 ASN A N 1
ATOM 8487 C CA . ASN A 1 1120 ? -0.409 11.146 1.851 1.00 56.62 1120 ASN A CA 1
ATOM 8488 C C . ASN A 1 1120 ? -0.166 12.524 1.184 1.00 56.62 1120 ASN A C 1
ATOM 8490 O O . ASN A 1 1120 ? 0.343 12.608 0.065 1.00 56.62 1120 ASN A O 1
ATOM 8494 N N . GLY A 1 1121 ? -0.508 13.627 1.857 1.00 55.25 1121 GLY A N 1
ATOM 8495 C CA . GLY A 1 1121 ? -0.232 14.984 1.394 1.00 55.25 1121 GLY A CA 1
ATOM 8496 C C . GLY A 1 1121 ? 1.237 15.401 1.558 1.00 55.25 1121 GLY A C 1
ATOM 8497 O O . GLY A 1 1121 ? 1.900 15.082 2.544 1.00 55.25 1121 GLY A O 1
ATOM 8498 N N . LEU A 1 1122 ? 1.761 16.193 0.613 1.00 55.91 1122 LEU A N 1
ATOM 8499 C CA . LEU A 1 1122 ? 3.091 16.806 0.750 1.00 55.91 1122 LEU A CA 1
ATOM 8500 C C . LEU A 1 1122 ? 3.090 17.890 1.836 1.00 55.91 1122 LEU A C 1
ATOM 8502 O O . LEU A 1 1122 ? 2.336 18.866 1.728 1.00 55.91 1122 LEU A O 1
ATOM 8506 N N . SER A 1 1123 ? 3.998 17.775 2.810 1.00 59.47 1123 SER A N 1
ATOM 8507 C CA . SER A 1 1123 ? 4.213 18.796 3.842 1.00 59.47 1123 SER A CA 1
ATOM 8508 C C . SER A 1 1123 ? 4.733 20.115 3.251 1.00 59.47 1123 SER A C 1
ATOM 8510 O O . SER A 1 1123 ? 5.351 20.147 2.184 1.00 59.47 1123 SER A O 1
ATOM 8512 N N . ILE A 1 1124 ? 4.528 21.228 3.963 1.00 59.88 1124 ILE A N 1
ATOM 8513 C CA . ILE A 1 1124 ? 5.048 22.551 3.562 1.00 59.88 1124 ILE A CA 1
ATOM 8514 C C . ILE A 1 1124 ? 6.578 22.506 3.405 1.00 59.88 1124 ILE A C 1
ATOM 8516 O O . ILE A 1 1124 ? 7.120 23.009 2.422 1.00 59.88 1124 ILE A O 1
ATOM 8520 N N . GLY A 1 1125 ? 7.270 21.835 4.332 1.00 59.19 1125 GLY A N 1
ATOM 8521 C CA . GLY A 1 1125 ? 8.720 21.644 4.273 1.00 59.19 1125 GLY A CA 1
ATOM 8522 C C . GLY A 1 1125 ? 9.172 20.855 3.042 1.00 59.19 1125 GLY A C 1
ATOM 8523 O O . GLY A 1 1125 ? 10.148 21.248 2.409 1.00 59.19 1125 GLY A O 1
ATOM 8524 N N . ALA A 1 1126 ? 8.440 19.803 2.652 1.00 58.66 1126 ALA A N 1
ATOM 8525 C CA . ALA A 1 1126 ? 8.743 19.024 1.450 1.00 58.66 1126 ALA A CA 1
ATOM 8526 C C . ALA A 1 1126 ? 8.592 19.862 0.168 1.00 58.66 1126 ALA A C 1
ATOM 8528 O O . ALA A 1 1126 ? 9.473 19.842 -0.690 1.00 58.66 1126 ALA A O 1
ATOM 8529 N N . ARG A 1 1127 ? 7.529 20.675 0.066 1.00 59.91 1127 ARG A N 1
ATOM 8530 C CA . ARG A 1 1127 ? 7.315 21.588 -1.076 1.00 59.91 1127 ARG A CA 1
ATOM 8531 C C . ARG A 1 1127 ? 8.406 22.660 -1.167 1.00 59.91 1127 ARG A C 1
ATOM 8533 O O . ARG A 1 1127 ? 8.946 22.899 -2.246 1.00 59.91 1127 ARG A O 1
ATOM 8540 N N . GLN A 1 1128 ? 8.770 23.271 -0.036 1.00 59.22 1128 GLN A N 1
ATOM 8541 C CA . GLN A 1 1128 ? 9.828 24.284 0.027 1.00 59.22 1128 GLN A CA 1
ATOM 8542 C C . GLN A 1 1128 ? 11.214 23.690 -0.258 1.00 59.22 1128 GLN A C 1
ATOM 8544 O O . GLN A 1 1128 ? 12.018 24.304 -0.960 1.00 59.22 1128 GLN A O 1
ATOM 8549 N N . GLY A 1 1129 ? 11.500 22.497 0.268 1.00 57.66 1129 GLY A N 1
ATOM 8550 C CA . GLY A 1 1129 ? 12.734 21.761 0.004 1.00 57.66 1129 GLY A CA 1
ATOM 8551 C C . GLY A 1 1129 ? 12.882 21.436 -1.478 1.00 57.66 1129 GLY A C 1
ATOM 8552 O O . GLY A 1 1129 ? 13.917 21.735 -2.069 1.00 57.66 1129 GLY A O 1
ATOM 8553 N N . PHE A 1 1130 ? 11.815 20.933 -2.104 1.00 60.59 1130 PHE A N 1
ATOM 8554 C CA . PHE A 1 1130 ? 11.776 20.673 -3.539 1.00 60.59 1130 PHE A CA 1
ATOM 8555 C C . PHE A 1 1130 ? 12.020 21.934 -4.382 1.00 60.59 1130 PHE A C 1
ATOM 8557 O O . PHE A 1 1130 ? 12.792 21.898 -5.345 1.00 60.59 1130 PHE A O 1
ATOM 8564 N N . PHE A 1 1131 ? 11.422 23.067 -3.998 1.00 57.97 1131 PHE A N 1
ATOM 8565 C CA . PHE A 1 1131 ? 11.671 24.340 -4.668 1.00 57.97 1131 PHE A CA 1
ATOM 8566 C C . PHE A 1 1131 ? 13.117 24.815 -4.513 1.00 57.97 1131 PHE A C 1
ATOM 8568 O O . PHE A 1 1131 ? 13.763 25.169 -5.496 1.00 57.97 1131 PHE A O 1
ATOM 8575 N N . ASN A 1 1132 ? 13.640 24.810 -3.286 1.00 58.56 1132 ASN A N 1
ATOM 8576 C CA . ASN A 1 1132 ? 15.013 25.226 -3.013 1.00 58.56 1132 ASN A CA 1
ATOM 8577 C C . ASN A 1 1132 ? 16.009 24.388 -3.810 1.00 58.56 1132 ASN A C 1
ATOM 8579 O O . ASN A 1 1132 ? 16.922 24.928 -4.429 1.00 58.56 1132 ASN A O 1
ATOM 8583 N N . PHE A 1 1133 ? 15.783 23.078 -3.837 1.00 55.88 1133 PHE A N 1
ATOM 8584 C CA . PHE A 1 1133 ? 16.583 22.141 -4.598 1.00 55.88 1133 PHE A CA 1
ATOM 8585 C C . PHE A 1 1133 ? 16.539 22.452 -6.093 1.00 55.88 1133 PHE A C 1
ATOM 8587 O O . PHE A 1 1133 ? 17.584 22.582 -6.718 1.00 55.88 1133 PHE A O 1
ATOM 8594 N N . SER A 1 1134 ? 15.348 22.629 -6.661 1.00 56.12 1134 SER A N 1
ATOM 8595 C CA . SER A 1 1134 ? 15.161 22.684 -8.113 1.00 56.12 1134 SER A CA 1
ATOM 8596 C C . SER A 1 1134 ? 15.286 24.082 -8.739 1.00 56.12 1134 SER A C 1
ATOM 8598 O O . SER A 1 1134 ? 15.421 24.165 -9.959 1.00 56.12 1134 SER A O 1
ATOM 8600 N N . PHE A 1 1135 ? 15.216 25.159 -7.939 1.00 57.78 1135 PHE A N 1
ATOM 8601 C CA . PHE A 1 1135 ? 15.078 26.544 -8.432 1.00 57.78 1135 PHE A CA 1
ATOM 8602 C C . PHE A 1 1135 ? 15.957 27.584 -7.734 1.00 57.78 1135 PHE A C 1
ATOM 8604 O O . PHE A 1 1135 ? 16.114 28.685 -8.266 1.00 57.78 1135 PHE A O 1
ATOM 8611 N N . VAL A 1 1136 ? 16.527 27.295 -6.557 1.00 57.12 1136 VAL A N 1
ATOM 8612 C CA . VAL A 1 1136 ? 17.306 28.289 -5.801 1.00 57.12 1136 VAL A CA 1
ATOM 8613 C C . VAL A 1 1136 ? 18.805 28.029 -5.963 1.00 57.12 1136 VAL A C 1
ATOM 8615 O O . VAL A 1 1136 ? 19.356 27.055 -5.459 1.00 57.12 1136 VAL A O 1
ATOM 8618 N N . ASN A 1 1137 ? 19.488 28.944 -6.656 1.00 54.75 1137 ASN A N 1
ATOM 8619 C CA . ASN A 1 1137 ? 20.943 28.933 -6.833 1.00 54.75 1137 ASN A CA 1
ATOM 8620 C C . ASN A 1 1137 ? 21.640 29.268 -5.513 1.00 54.75 1137 ASN A C 1
ATOM 8622 O O . ASN A 1 1137 ? 21.816 30.442 -5.186 1.00 54.75 1137 ASN A O 1
ATOM 8626 N N . ASN A 1 1138 ? 22.055 28.261 -4.747 1.00 55.06 1138 ASN A N 1
ATOM 8627 C CA . ASN A 1 1138 ? 22.837 28.509 -3.538 1.00 55.06 1138 ASN A CA 1
ATOM 8628 C C . ASN A 1 1138 ? 23.943 27.476 -3.309 1.00 55.06 1138 ASN A C 1
ATOM 8630 O O . ASN A 1 1138 ? 24.163 27.007 -2.196 1.00 55.06 1138 ASN A O 1
ATOM 8634 N N . ALA A 1 1139 ? 24.715 27.180 -4.357 1.00 42.03 1139 ALA A N 1
ATOM 8635 C CA . ALA A 1 1139 ? 25.992 26.486 -4.224 1.00 42.03 1139 ALA A CA 1
ATOM 8636 C C . ALA A 1 1139 ? 27.056 27.398 -3.571 1.00 42.03 1139 ALA A C 1
ATOM 8638 O O . ALA A 1 1139 ? 27.999 27.846 -4.221 1.00 42.03 1139 ALA A O 1
ATOM 8639 N N . GLY A 1 1140 ? 26.881 27.719 -2.284 1.00 43.62 1140 GLY A N 1
ATOM 8640 C CA . GLY A 1 1140 ? 27.955 28.048 -1.336 1.00 43.62 1140 GLY A CA 1
ATOM 8641 C C . GLY A 1 1140 ? 29.037 29.046 -1.775 1.00 43.62 1140 GLY A C 1
ATOM 8642 O O . GLY A 1 1140 ? 30.177 28.927 -1.333 1.00 43.62 1140 GLY A O 1
ATOM 8643 N N . GLY A 1 1141 ? 28.733 30.015 -2.644 1.00 42.97 1141 GLY A N 1
ATOM 8644 C CA . GLY A 1 1141 ? 29.720 30.983 -3.134 1.00 42.97 1141 GLY A CA 1
ATOM 8645 C C . GLY A 1 1141 ? 30.789 30.416 -4.082 1.00 42.97 1141 GLY A C 1
ATOM 8646 O O . GLY A 1 1141 ? 31.862 31.014 -4.197 1.00 42.97 1141 GLY A O 1
ATOM 8647 N N . MET A 1 1142 ? 30.538 29.297 -4.769 1.00 39.62 1142 MET A N 1
ATOM 8648 C CA . MET A 1 1142 ? 31.455 28.812 -5.807 1.00 39.62 1142 MET A CA 1
ATOM 8649 C C . MET A 1 1142 ? 31.366 29.678 -7.072 1.00 39.62 1142 MET A C 1
ATOM 8651 O O . MET A 1 1142 ? 30.295 29.982 -7.585 1.00 39.62 1142 MET A O 1
ATOM 8655 N N . ALA A 1 1143 ? 32.526 30.104 -7.575 1.00 38.06 1143 ALA A N 1
ATOM 8656 C CA . ALA A 1 1143 ? 32.680 31.139 -8.602 1.00 38.06 1143 ALA A CA 1
ATOM 8657 C C . ALA A 1 1143 ? 32.385 30.683 -10.050 1.00 38.06 1143 ALA A C 1
ATOM 8659 O O . ALA A 1 1143 ? 32.897 31.286 -10.994 1.00 38.06 1143 ALA A O 1
ATOM 8660 N N . THR A 1 1144 ? 31.598 29.625 -10.254 1.00 39.22 1144 THR A N 1
ATOM 8661 C CA . THR A 1 1144 ? 31.378 29.017 -11.577 1.00 39.22 1144 THR A CA 1
ATOM 8662 C C . THR A 1 1144 ? 29.896 28.930 -11.938 1.00 39.22 1144 THR A C 1
ATOM 8664 O O . THR A 1 1144 ? 29.369 27.842 -12.110 1.00 39.22 1144 THR A O 1
ATOM 8667 N N . GLY A 1 1145 ? 29.244 30.083 -12.111 1.00 45.41 1145 GLY A N 1
ATOM 8668 C CA . GLY A 1 1145 ? 27.981 30.197 -12.855 1.00 45.41 1145 GLY A CA 1
ATOM 8669 C C . GLY A 1 1145 ? 26.716 29.670 -12.160 1.00 45.41 1145 GLY A C 1
ATOM 8670 O O . GLY A 1 1145 ? 26.762 28.950 -11.175 1.00 45.41 1145 GLY A O 1
ATOM 8671 N N . ALA A 1 1146 ? 25.567 30.108 -12.671 1.00 47.38 1146 ALA A N 1
ATOM 8672 C CA . ALA A 1 1146 ? 24.224 29.908 -12.132 1.00 47.38 1146 ALA A CA 1
ATOM 8673 C C . ALA A 1 1146 ? 23.748 28.439 -12.190 1.00 47.38 1146 ALA A C 1
ATOM 8675 O O . ALA A 1 1146 ? 23.183 28.045 -13.205 1.00 47.38 1146 ALA A O 1
ATOM 8676 N N . GLN A 1 1147 ? 23.973 27.643 -11.138 1.00 50.28 1147 GLN A N 1
ATOM 8677 C CA . GLN A 1 1147 ? 23.511 26.246 -11.061 1.00 50.28 1147 GLN A CA 1
ATOM 8678 C C . GLN A 1 1147 ? 22.782 25.951 -9.739 1.00 50.28 1147 GLN A C 1
ATOM 8680 O O . GLN A 1 1147 ? 23.288 26.287 -8.659 1.00 50.28 1147 GLN A O 1
ATOM 8685 N N . THR A 1 1148 ? 21.601 25.329 -9.830 1.00 52.72 1148 THR A N 1
ATOM 8686 C CA . THR A 1 1148 ? 20.789 24.851 -8.697 1.00 52.72 1148 THR A CA 1
ATOM 8687 C C . THR A 1 1148 ? 21.196 23.423 -8.317 1.00 52.72 1148 THR A C 1
ATOM 8689 O O . THR A 1 1148 ? 21.803 22.709 -9.115 1.00 52.72 1148 THR A O 1
ATOM 8692 N N . CYS A 1 1149 ? 20.863 22.962 -7.104 1.00 51.22 1149 CYS A N 1
ATOM 8693 C CA . CYS A 1 1149 ? 21.112 21.565 -6.716 1.00 51.22 1149 CYS A CA 1
ATOM 8694 C C . CYS A 1 1149 ? 20.394 20.580 -7.659 1.00 51.22 1149 CYS A C 1
ATOM 8696 O O . CYS A 1 1149 ? 20.942 19.541 -8.019 1.00 51.22 1149 CYS A O 1
ATOM 8698 N N . GLY A 1 1150 ? 19.193 20.927 -8.114 1.00 49.12 1150 GLY A N 1
ATOM 8699 C CA . GLY A 1 1150 ? 18.377 20.123 -9.008 1.00 49.12 1150 GLY A CA 1
ATOM 8700 C C . GLY A 1 1150 ? 18.983 19.975 -10.398 1.00 49.12 1150 GLY A C 1
ATOM 8701 O O . GLY A 1 1150 ? 18.876 18.899 -10.969 1.00 49.12 1150 GLY A O 1
ATOM 8702 N N . ASP A 1 1151 ? 19.698 20.971 -10.919 1.00 50.31 1151 ASP A N 1
ATOM 8703 C CA . ASP A 1 1151 ? 20.370 20.844 -12.227 1.00 50.31 1151 ASP A CA 1
ATOM 8704 C C . ASP A 1 1151 ? 21.407 19.709 -12.222 1.00 50.31 1151 ASP A C 1
ATOM 8706 O O . ASP A 1 1151 ? 21.630 19.037 -13.228 1.00 50.31 1151 ASP A O 1
ATOM 8710 N N . CYS A 1 1152 ? 21.991 19.442 -11.051 1.00 44.25 1152 CYS A N 1
ATOM 8711 C CA . CYS A 1 1152 ? 22.837 18.282 -10.832 1.00 44.25 1152 CYS A CA 1
ATOM 8712 C C . CYS A 1 1152 ? 22.033 17.030 -10.463 1.00 44.25 1152 CYS A C 1
ATOM 8714 O O . CYS A 1 1152 ? 22.415 15.965 -10.917 1.00 44.25 1152 CYS A O 1
ATOM 8716 N N . HIS A 1 1153 ? 20.957 17.097 -9.668 1.00 46.34 1153 HIS A N 1
ATOM 8717 C CA . HIS A 1 1153 ? 20.329 15.929 -9.018 1.00 46.34 1153 HIS A CA 1
ATOM 8718 C C . HIS A 1 1153 ? 18.922 15.519 -9.518 1.00 46.34 1153 HIS A C 1
ATOM 8720 O O . HIS A 1 1153 ? 18.370 14.544 -9.011 1.00 46.34 1153 HIS A O 1
ATOM 8726 N N . LYS A 1 1154 ? 18.335 16.200 -10.509 1.00 45.03 1154 LYS A N 1
ATOM 8727 C CA . LYS A 1 1154 ? 17.059 15.805 -11.134 1.00 45.03 1154 LYS A CA 1
ATOM 8728 C C . LYS A 1 1154 ? 17.255 14.554 -12.003 1.00 45.03 1154 LYS A C 1
ATOM 8730 O O . LYS A 1 1154 ? 17.841 14.613 -13.079 1.00 45.03 1154 LYS A O 1
ATOM 8735 N N . MET A 1 1155 ? 16.730 13.420 -11.558 1.00 40.12 1155 MET A N 1
ATOM 8736 C CA . MET A 1 1155 ? 16.401 12.290 -12.430 1.00 40.12 1155 MET A CA 1
ATOM 8737 C C . MET A 1 1155 ? 14.916 12.458 -12.800 1.00 40.12 1155 MET A C 1
ATOM 8739 O O . MET A 1 1155 ? 14.108 12.384 -11.876 1.00 40.12 1155 MET A O 1
ATOM 8743 N N . PRO A 1 1156 ? 14.493 12.672 -14.062 1.00 42.47 1156 PRO A N 1
ATOM 8744 C CA . PRO A 1 1156 ? 15.282 12.763 -15.292 1.00 42.47 1156 PRO A CA 1
ATOM 8745 C C . PRO A 1 1156 ? 14.693 13.776 -16.302 1.00 42.47 1156 PRO A C 1
ATOM 8747 O O . PRO A 1 1156 ? 13.714 13.503 -16.976 1.00 42.47 1156 PRO A O 1
ATOM 8750 N N . PHE A 1 1157 ? 15.331 14.927 -16.478 1.00 28.69 1157 PHE A N 1
ATOM 8751 C CA . PHE A 1 1157 ? 15.339 15.636 -17.762 1.00 28.69 1157 PHE A CA 1
ATOM 8752 C C . PHE A 1 1157 ? 16.670 16.379 -17.806 1.00 28.69 1157 PHE A C 1
ATOM 8754 O O . PHE A 1 1157 ? 16.879 17.334 -17.071 1.00 28.69 1157 PHE A O 1
ATOM 8761 N N . LEU A 1 1158 ? 17.599 15.868 -18.617 1.00 29.31 1158 LEU A N 1
ATOM 8762 C CA . LEU A 1 1158 ? 18.893 16.491 -18.901 1.00 29.31 1158 LEU A CA 1
ATOM 8763 C C . LEU A 1 1158 ? 19.728 16.834 -17.654 1.00 29.31 1158 LEU A C 1
ATOM 8765 O O . LEU A 1 1158 ? 20.046 17.995 -17.407 1.00 29.31 1158 LEU A O 1
ATOM 8769 N N . VAL A 1 1159 ? 20.209 15.820 -16.929 1.00 32.84 1159 VAL A N 1
ATOM 8770 C CA . VAL A 1 1159 ? 21.436 16.003 -16.137 1.00 32.84 1159 VAL A CA 1
ATOM 8771 C C . VAL A 1 1159 ? 22.589 16.228 -17.110 1.00 32.84 1159 VAL A C 1
ATOM 8773 O O . VAL A 1 1159 ? 23.284 15.309 -17.537 1.00 32.84 1159 VAL A O 1
ATOM 8776 N N . SER A 1 1160 ? 22.781 17.487 -17.499 1.00 29.14 1160 SER A N 1
ATOM 8777 C CA . SER A 1 1160 ? 24.043 17.916 -18.062 1.00 29.14 1160 SER A CA 1
ATOM 8778 C C . SER A 1 1160 ? 25.039 17.867 -16.919 1.00 29.14 1160 SER A C 1
ATOM 8780 O O . SER A 1 1160 ? 25.009 18.705 -16.017 1.00 29.14 1160 SER A O 1
ATOM 8782 N N . THR A 1 1161 ? 25.959 16.909 -16.949 1.00 34.41 1161 THR A N 1
ATOM 8783 C CA . THR A 1 1161 ? 27.230 17.183 -16.284 1.00 34.41 1161 THR A CA 1
ATOM 8784 C C . THR A 1 1161 ? 27.766 18.496 -16.860 1.00 34.41 1161 THR A C 1
ATOM 8786 O O . THR A 1 1161 ? 27.467 18.830 -18.007 1.00 34.41 1161 THR A O 1
ATOM 8789 N N . ASN A 1 1162 ? 28.477 19.284 -16.053 1.00 34.38 1162 ASN A N 1
ATOM 8790 C CA . ASN A 1 1162 ? 28.884 20.679 -16.302 1.00 34.38 1162 ASN A CA 1
ATOM 8791 C C . ASN A 1 1162 ? 29.765 20.928 -17.551 1.00 34.38 1162 ASN A C 1
ATOM 8793 O O . ASN A 1 1162 ? 30.457 21.943 -17.650 1.00 34.38 1162 ASN A O 1
ATOM 8797 N N . THR A 1 1163 ? 29.742 20.016 -18.515 1.00 37.59 1163 THR A N 1
ATOM 8798 C CA . THR A 1 1163 ? 30.458 20.038 -19.773 1.00 37.59 1163 THR A CA 1
ATOM 8799 C C . THR A 1 1163 ? 29.439 20.027 -20.924 1.00 37.59 1163 THR A C 1
ATOM 8801 O O . THR A 1 1163 ? 28.744 19.033 -21.151 1.00 37.59 1163 THR A O 1
ATOM 8804 N N . PRO A 1 1164 ? 29.341 21.122 -21.693 1.00 36.22 1164 PRO A N 1
ATOM 8805 C CA . PRO A 1 1164 ? 28.558 21.150 -22.922 1.00 36.22 1164 PRO A CA 1
ATOM 8806 C C . PRO A 1 1164 ? 28.994 20.015 -23.861 1.00 36.22 1164 PRO A C 1
ATOM 8808 O O . PRO A 1 1164 ? 30.156 19.968 -24.265 1.00 36.22 1164 PRO A O 1
ATOM 8811 N N . GLY A 1 1165 ? 28.069 19.112 -24.198 1.00 39.12 1165 GLY A N 1
ATOM 8812 C CA . GLY A 1 1165 ? 28.316 17.963 -25.077 1.00 39.12 1165 GLY A CA 1
ATOM 8813 C C . GLY A 1 1165 ? 28.576 16.621 -24.378 1.00 39.12 1165 GLY A C 1
ATOM 8814 O O . GLY A 1 1165 ? 28.791 15.641 -25.075 1.00 39.12 1165 GLY A O 1
ATOM 8815 N N . THR A 1 1166 ? 28.540 16.532 -23.045 1.00 42.59 1166 THR A N 1
ATOM 8816 C CA . THR A 1 1166 ? 28.619 15.244 -22.322 1.00 42.59 1166 THR A CA 1
ATOM 8817 C C . THR A 1 1166 ? 27.440 15.110 -21.358 1.00 42.59 1166 THR A C 1
ATOM 8819 O O . THR A 1 1166 ? 27.652 15.073 -20.150 1.00 42.59 1166 THR A O 1
ATOM 8822 N N . GLY A 1 1167 ? 26.209 15.155 -21.882 1.00 40.94 1167 GLY A N 1
ATOM 8823 C CA . GLY A 1 1167 ? 24.952 15.137 -21.120 1.00 40.94 1167 GLY A CA 1
ATOM 8824 C C . GLY A 1 1167 ? 24.781 13.898 -20.233 1.00 40.94 1167 GLY A C 1
ATOM 8825 O O . GLY A 1 1167 ? 25.685 13.506 -19.506 1.00 40.94 1167 GLY A O 1
ATOM 8826 N N . MET A 1 1168 ? 23.659 13.202 -20.323 1.00 37.38 1168 MET A N 1
ATOM 8827 C CA . MET A 1 1168 ? 23.456 11.878 -19.701 1.00 37.38 1168 MET A CA 1
ATOM 8828 C C . MET A 1 1168 ? 24.405 10.778 -20.249 1.00 37.38 1168 MET A C 1
ATOM 8830 O O . MET A 1 1168 ? 24.225 9.590 -19.990 1.00 37.38 1168 MET A O 1
ATOM 8834 N N . ASP A 1 1169 ? 25.465 11.189 -20.947 1.00 41.97 1169 ASP A N 1
ATOM 8835 C CA . ASP A 1 1169 ? 25.885 10.689 -22.253 1.00 41.97 1169 ASP A CA 1
ATOM 8836 C C . ASP A 1 1169 ? 27.389 10.338 -22.260 1.00 41.97 1169 ASP A C 1
ATOM 8838 O O . ASP A 1 1169 ? 28.054 10.183 -23.277 1.00 41.97 1169 ASP A O 1
ATOM 8842 N N . ALA A 1 1170 ? 28.000 10.241 -21.091 1.00 38.53 1170 ALA A N 1
ATOM 8843 C CA . ALA A 1 1170 ? 29.331 9.681 -20.905 1.00 38.53 1170 ALA A CA 1
ATOM 8844 C C . ALA A 1 1170 ? 29.365 9.080 -19.495 1.00 38.53 1170 ALA A C 1
ATOM 8846 O O . ALA A 1 1170 ? 28.637 9.576 -18.630 1.00 38.53 1170 ALA A O 1
ATOM 8847 N N . PRO A 1 1171 ? 30.201 8.060 -19.221 1.00 39.72 1171 PRO A N 1
ATOM 8848 C CA . PRO A 1 1171 ? 30.383 7.472 -17.902 1.00 39.72 1171 PRO A CA 1
ATOM 8849 C C . PRO A 1 1171 ? 31.113 8.500 -17.050 1.00 39.72 1171 PRO A C 1
ATOM 8851 O O . PRO A 1 1171 ? 32.312 8.403 -16.772 1.00 39.72 1171 PRO A O 1
ATOM 8854 N N . THR A 1 1172 ? 30.387 9.534 -16.657 1.00 40.03 1172 THR A N 1
ATOM 8855 C CA . THR A 1 1172 ? 30.836 10.411 -15.608 1.00 40.03 1172 THR A CA 1
ATOM 8856 C C . THR A 1 1172 ? 30.912 9.536 -14.372 1.00 40.03 1172 THR A C 1
ATOM 8858 O O . THR A 1 1172 ? 30.080 8.653 -14.155 1.00 40.03 1172 THR A O 1
ATOM 8861 N N . TRP A 1 1173 ? 31.939 9.747 -13.558 1.00 42.19 1173 TRP A N 1
ATOM 8862 C CA . TRP A 1 1173 ? 32.166 9.049 -12.291 1.00 42.19 1173 TRP A CA 1
ATOM 8863 C C . TRP A 1 1173 ? 30.999 9.158 -11.302 1.00 42.19 1173 TRP A C 1
ATOM 8865 O O . TRP A 1 1173 ? 31.156 8.805 -10.145 1.00 42.19 1173 TRP A O 1
ATOM 8875 N N . ARG A 1 1174 ? 29.838 9.667 -11.710 1.00 39.25 1174 ARG A N 1
ATOM 8876 C CA . ARG A 1 1174 ? 28.672 9.947 -10.903 1.00 39.25 1174 ARG A CA 1
ATOM 8877 C C . ARG A 1 1174 ? 28.193 8.740 -10.107 1.00 39.25 1174 ARG A C 1
ATOM 8879 O O . ARG A 1 1174 ? 28.096 8.883 -8.908 1.00 39.25 1174 ARG A O 1
ATOM 8886 N N . GLY A 1 1175 ? 28.088 7.535 -10.673 1.00 40.91 1175 GLY A N 1
ATOM 8887 C CA . GLY A 1 1175 ? 27.771 6.335 -9.872 1.00 40.91 1175 GLY A CA 1
ATOM 8888 C C . GLY A 1 1175 ? 28.813 6.007 -8.784 1.00 40.91 1175 GLY A C 1
ATOM 8889 O O . GLY A 1 1175 ? 28.500 5.427 -7.749 1.00 40.91 1175 GLY A O 1
ATOM 8890 N N . ALA A 1 1176 ? 30.061 6.429 -8.974 1.00 39.75 1176 ALA A N 1
ATOM 8891 C CA . ALA A 1 1176 ? 31.105 6.317 -7.967 1.00 39.75 1176 ALA A CA 1
ATOM 8892 C C . ALA A 1 1176 ? 31.152 7.533 -7.015 1.00 39.75 1176 ALA A C 1
ATOM 8894 O O . ALA A 1 1176 ? 31.437 7.345 -5.839 1.00 39.75 1176 ALA A O 1
ATOM 8895 N N . TYR A 1 1177 ? 30.809 8.748 -7.459 1.00 40.50 1177 TYR A N 1
ATOM 8896 C CA . TYR A 1 1177 ? 30.607 9.936 -6.618 1.00 40.50 1177 TYR A CA 1
ATOM 8897 C C . TYR A 1 1177 ? 29.369 9.821 -5.736 1.00 40.50 1177 TYR A C 1
ATOM 8899 O O . TYR A 1 1177 ? 29.423 10.232 -4.589 1.00 40.50 1177 TYR A O 1
ATOM 8907 N N . ASP A 1 1178 ? 28.292 9.230 -6.239 1.00 40.38 1178 ASP A N 1
ATOM 8908 C CA . ASP A 1 1178 ? 27.072 8.883 -5.514 1.00 40.38 1178 ASP A CA 1
ATOM 8909 C C . ASP A 1 1178 ? 27.378 7.778 -4.496 1.00 40.38 1178 ASP A C 1
ATOM 8911 O O . ASP A 1 1178 ? 26.793 7.725 -3.427 1.00 40.38 1178 ASP A O 1
ATOM 8915 N N . ARG A 1 1179 ? 28.413 6.959 -4.713 1.00 41.28 1179 ARG A N 1
ATOM 8916 C CA . ARG A 1 1179 ? 28.963 6.148 -3.625 1.00 41.28 1179 ARG A CA 1
ATOM 8917 C C . ARG A 1 1179 ? 29.734 7.003 -2.620 1.00 41.28 1179 ARG A C 1
ATOM 8919 O O . ARG A 1 1179 ? 29.549 6.775 -1.428 1.00 41.28 1179 ARG A O 1
ATOM 8926 N N . TRP A 1 1180 ? 30.527 7.988 -3.081 1.00 36.44 1180 TRP A N 1
ATOM 8927 C CA . TRP A 1 1180 ? 31.179 9.018 -2.244 1.00 36.44 1180 TRP A CA 1
ATOM 8928 C C . TRP A 1 1180 ? 30.204 9.923 -1.463 1.00 36.44 1180 TRP A C 1
ATOM 8930 O O . TRP A 1 1180 ? 30.592 10.453 -0.423 1.00 36.44 1180 TRP A O 1
ATOM 8940 N N . MET A 1 1181 ? 28.954 10.088 -1.915 1.00 34.78 1181 MET A N 1
ATOM 8941 C CA . MET A 1 1181 ? 28.073 11.163 -1.442 1.00 34.78 1181 MET A CA 1
ATOM 8942 C C . MET A 1 1181 ? 26.558 10.875 -1.408 1.00 34.78 1181 MET A C 1
ATOM 8944 O O . MET A 1 1181 ? 25.860 11.712 -0.869 1.00 34.78 1181 MET A O 1
ATOM 8948 N N . ILE A 1 1182 ? 25.984 9.835 -2.021 1.00 41.31 1182 ILE A N 1
ATOM 8949 C CA . ILE A 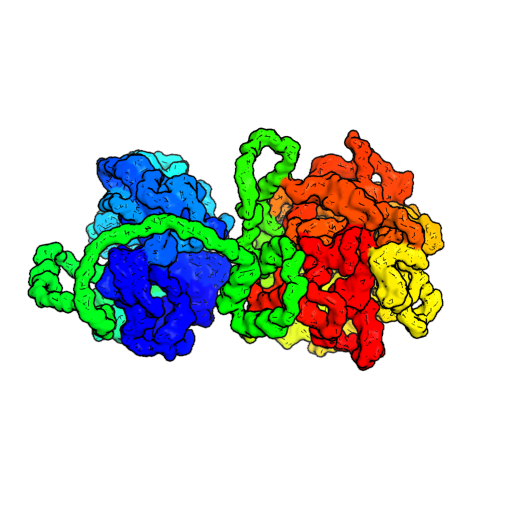1 1182 ? 24.520 9.724 -2.262 1.00 41.31 1182 ILE A CA 1
ATOM 8950 C C . ILE A 1 1182 ? 24.052 8.269 -2.509 1.00 41.31 1182 ILE A C 1
ATOM 8952 O O . ILE A 1 1182 ? 23.600 7.929 -3.600 1.00 41.31 1182 ILE A O 1
ATOM 8956 N N . LEU A 1 1183 ? 24.097 7.394 -1.503 1.00 42.41 1183 LEU A N 1
ATOM 8957 C CA . LEU A 1 1183 ? 23.220 6.214 -1.468 1.00 42.41 1183 LEU A CA 1
ATOM 8958 C C . LEU A 1 1183 ? 22.757 5.935 -0.032 1.00 42.41 1183 LEU A C 1
ATOM 8960 O O . LEU A 1 1183 ? 23.493 6.284 0.894 1.00 42.41 1183 LEU A O 1
ATOM 8964 N N . PRO A 1 1184 ? 21.590 5.282 0.155 1.00 36.22 1184 PRO A N 1
ATOM 8965 C CA . PRO A 1 1184 ? 21.020 5.005 1.470 1.00 36.22 1184 PRO A CA 1
ATOM 8966 C C . PRO A 1 1184 ? 21.942 4.203 2.388 1.00 36.22 1184 PRO A C 1
ATOM 8968 O O . PRO A 1 1184 ? 21.813 4.360 3.588 1.00 36.22 1184 PRO A O 1
ATOM 8971 N N . GLN A 1 1185 ? 22.901 3.404 1.883 1.00 39.00 1185 GLN A N 1
ATOM 8972 C CA . GLN A 1 1185 ? 24.012 2.780 2.649 1.00 39.00 1185 GLN A CA 1
ATOM 8973 C C . GLN A 1 1185 ? 25.157 3.737 2.929 1.00 39.00 1185 GLN A C 1
ATOM 8975 O O . GLN A 1 1185 ? 26.320 3.384 2.705 1.00 39.00 1185 GLN A O 1
ATOM 8980 N N . GLY A 1 1186 ? 24.880 4.931 3.448 1.00 39.72 1186 GLY A N 1
ATOM 8981 C CA . GLY A 1 1186 ? 25.876 5.902 3.896 1.00 39.72 1186 GLY A CA 1
ATOM 8982 C C . GLY A 1 1186 ? 26.690 5.414 5.095 1.00 39.72 1186 GLY A C 1
ATOM 8983 O O . GLY A 1 1186 ? 26.734 6.006 6.165 1.00 39.72 1186 GLY A O 1
ATOM 8984 N N . ARG A 1 1187 ? 27.466 4.361 4.880 1.00 41.00 1187 ARG A N 1
ATOM 8985 C CA . ARG A 1 1187 ? 28.601 3.942 5.691 1.00 41.00 1187 ARG A CA 1
ATOM 8986 C C . ARG A 1 1187 ? 29.893 4.026 4.932 1.00 41.00 1187 ARG A C 1
ATOM 8988 O O . ARG A 1 1187 ? 30.897 4.416 5.512 1.00 41.00 1187 ARG A O 1
ATOM 8995 N N . LEU A 1 1188 ? 29.844 3.719 3.640 1.00 41.19 1188 LEU A N 1
ATOM 8996 C CA . LEU A 1 1188 ? 31.025 3.661 2.787 1.00 41.19 1188 LEU A CA 1
ATOM 8997 C C . LEU A 1 1188 ? 31.785 4.989 2.764 1.00 41.19 1188 LEU A C 1
ATOM 8999 O O . LEU A 1 1188 ? 33.002 4.970 2.689 1.00 41.19 1188 LEU A O 1
ATOM 9003 N N . ASN A 1 1189 ? 31.081 6.119 2.902 1.00 42.69 1189 ASN A N 1
ATOM 9004 C CA . ASN A 1 1189 ? 31.708 7.444 2.908 1.00 42.69 1189 ASN A CA 1
ATOM 9005 C C . ASN A 1 1189 ? 31.515 8.255 4.163 1.00 42.69 1189 ASN A C 1
ATOM 9007 O O . ASN A 1 1189 ? 32.370 9.062 4.516 1.00 42.69 1189 ASN A O 1
ATOM 9011 N N . ILE A 1 1190 ? 30.435 7.995 4.885 1.00 43.38 1190 ILE A N 1
ATOM 9012 C CA . ILE A 1 1190 ? 30.224 8.610 6.179 1.00 43.38 1190 ILE A CA 1
ATOM 9013 C C . ILE A 1 1190 ? 31.275 8.122 7.168 1.00 43.38 1190 ILE A C 1
ATOM 9015 O O . ILE A 1 1190 ? 31.744 8.932 7.934 1.00 43.38 1190 ILE A O 1
ATOM 9019 N N . ILE A 1 1191 ? 31.773 6.885 7.127 1.00 41.34 1191 ILE A N 1
ATOM 9020 C CA . ILE A 1 1191 ? 32.816 6.470 8.083 1.00 41.34 1191 ILE A CA 1
ATOM 9021 C C . ILE A 1 1191 ? 34.135 7.207 7.840 1.00 41.34 1191 ILE A C 1
ATOM 9023 O O . ILE A 1 1191 ? 34.749 7.666 8.800 1.00 41.34 1191 ILE A O 1
ATOM 9027 N N . ASP A 1 1192 ? 34.539 7.421 6.588 1.00 47.25 1192 ASP A N 1
ATOM 9028 C CA . ASP A 1 1192 ? 35.732 8.216 6.279 1.00 47.25 1192 ASP A CA 1
ATOM 9029 C C . ASP A 1 1192 ? 35.526 9.709 6.579 1.00 47.25 1192 ASP A C 1
ATOM 9031 O O . ASP A 1 1192 ? 36.414 10.357 7.142 1.00 47.25 1192 ASP A O 1
ATOM 9035 N N . LEU A 1 1193 ? 34.333 10.252 6.309 1.00 44.38 1193 LEU A N 1
ATOM 9036 C CA . LEU A 1 1193 ? 33.969 11.640 6.615 1.00 44.38 1193 LEU A CA 1
ATOM 9037 C C . LEU A 1 1193 ? 33.798 11.891 8.130 1.00 44.38 1193 LEU A C 1
ATOM 9039 O O . LEU A 1 1193 ? 34.261 12.905 8.649 1.00 44.38 1193 LEU A O 1
ATOM 9043 N N . LEU A 1 1194 ? 33.186 10.956 8.861 1.00 45.06 1194 LEU A N 1
ATOM 9044 C CA . LEU A 1 1194 ? 32.985 10.969 10.313 1.00 45.06 1194 LEU A CA 1
ATOM 9045 C C . LEU A 1 1194 ? 34.308 10.718 11.041 1.00 45.06 1194 LEU A C 1
ATOM 9047 O O . LEU A 1 1194 ? 34.556 11.376 12.047 1.00 45.06 1194 LEU A O 1
ATOM 9051 N N . ASN A 1 1195 ? 35.203 9.866 10.525 1.00 46.72 1195 ASN A N 1
ATOM 9052 C CA . ASN A 1 1195 ? 36.567 9.727 11.047 1.00 46.72 1195 ASN A CA 1
ATOM 9053 C C . ASN A 1 1195 ? 37.392 11.005 10.825 1.00 46.72 1195 ASN A C 1
ATOM 9055 O O . ASN A 1 1195 ? 38.116 11.429 11.729 1.00 46.72 1195 ASN A O 1
ATOM 9059 N N . LEU A 1 1196 ? 37.254 11.665 9.666 1.00 40.72 1196 LEU A N 1
ATOM 9060 C CA . LEU A 1 1196 ? 37.832 12.993 9.407 1.00 40.72 1196 LEU A CA 1
ATOM 9061 C C . LEU A 1 1196 ? 37.246 14.078 10.333 1.00 40.72 1196 LEU A C 1
ATOM 9063 O O . LEU A 1 1196 ? 37.969 14.996 10.725 1.00 40.72 1196 LEU A O 1
ATOM 9067 N N . ALA A 1 1197 ? 35.968 13.962 10.710 1.00 41.31 1197 ALA A N 1
ATOM 9068 C CA . ALA A 1 1197 ? 35.252 14.903 11.576 1.00 41.31 1197 ALA A CA 1
ATOM 9069 C C . ALA A 1 1197 ? 35.268 14.542 13.081 1.00 41.31 1197 ALA A C 1
ATOM 9071 O O . ALA A 1 1197 ? 34.805 15.332 13.904 1.00 41.31 1197 ALA A O 1
ATOM 9072 N N . GLY A 1 1198 ? 35.811 13.382 13.466 1.00 43.41 1198 GLY A N 1
ATOM 9073 C CA . GLY A 1 1198 ? 35.843 12.893 14.851 1.00 43.41 1198 GLY A CA 1
ATOM 9074 C C . GLY A 1 1198 ? 34.473 12.515 15.437 1.00 43.41 1198 GLY A C 1
ATOM 9075 O O . GLY A 1 1198 ? 34.291 12.600 16.654 1.00 43.41 1198 GLY A O 1
ATOM 9076 N N . VAL A 1 1199 ? 33.508 12.137 14.596 1.00 50.16 1199 VAL A N 1
ATOM 9077 C CA . VAL A 1 1199 ? 32.139 11.779 14.992 1.00 50.16 1199 VAL A CA 1
ATOM 9078 C C . VAL A 1 1199 ? 32.040 10.272 15.250 1.00 50.16 1199 VAL A C 1
ATOM 9080 O O . VAL A 1 1199 ? 32.615 9.463 14.531 1.00 50.16 1199 VAL A O 1
ATOM 9083 N N . ASN A 1 1200 ? 31.344 9.892 16.323 1.00 51.97 1200 ASN A N 1
ATOM 9084 C CA . ASN A 1 1200 ? 31.241 8.505 16.780 1.00 51.97 1200 ASN A CA 1
ATOM 9085 C C . ASN A 1 1200 ? 30.331 7.657 15.870 1.00 51.97 1200 ASN A C 1
ATOM 9087 O O . ASN A 1 1200 ? 29.311 8.134 15.386 1.00 51.97 1200 ASN A O 1
ATOM 9091 N N . ASP A 1 1201 ? 30.612 6.360 15.797 1.00 47.62 1201 ASP A N 1
ATOM 9092 C CA . ASP A 1 1201 ? 29.882 5.279 15.112 1.00 47.62 1201 ASP A CA 1
ATOM 9093 C C . ASP A 1 1201 ? 28.429 5.042 15.609 1.00 47.62 1201 ASP A C 1
ATOM 9095 O O . ASP A 1 1201 ? 27.747 4.082 15.230 1.00 47.62 1201 ASP A O 1
ATOM 9099 N N . SER A 1 1202 ? 27.959 5.896 16.524 1.00 48.00 1202 SER A N 1
ATOM 9100 C CA . SER A 1 1202 ? 26.589 5.969 17.046 1.00 48.00 1202 SER A CA 1
ATOM 9101 C C . SER A 1 1202 ? 25.731 7.046 16.385 1.00 48.00 1202 SER A C 1
ATOM 9103 O O . SER A 1 1202 ? 24.611 7.281 16.830 1.00 48.00 1202 SER A O 1
ATOM 9105 N N . PHE A 1 1203 ? 26.275 7.744 15.397 1.00 46.88 1203 PHE A N 1
ATOM 9106 C CA . PHE A 1 1203 ? 25.620 8.844 14.710 1.00 46.88 1203 PHE A CA 1
ATOM 9107 C C . PHE A 1 1203 ? 24.545 8.325 13.743 1.00 46.88 1203 PHE A C 1
ATOM 9109 O O . PHE A 1 1203 ? 24.788 7.349 13.030 1.00 46.88 1203 PHE A O 1
ATOM 9116 N N . ARG A 1 1204 ? 23.347 8.929 13.741 1.00 48.16 1204 ARG A N 1
ATOM 9117 C CA . ARG A 1 1204 ? 22.299 8.569 12.774 1.00 48.16 1204 ARG A CA 1
ATOM 9118 C C . ARG A 1 1204 ? 22.708 9.110 11.411 1.00 48.16 1204 ARG A C 1
ATOM 9120 O O . ARG A 1 1204 ? 23.119 10.256 11.289 1.00 48.16 1204 ARG A O 1
ATOM 9127 N N . GLU A 1 1205 ? 22.595 8.283 10.385 1.00 45.78 1205 GLU A N 1
ATOM 9128 C CA . GLU A 1 1205 ? 23.073 8.621 9.044 1.00 45.78 1205 GLU A CA 1
ATOM 9129 C C . GLU A 1 1205 ? 22.363 9.851 8.456 1.00 45.78 1205 GLU A C 1
ATOM 9131 O O . GLU A 1 1205 ? 23.001 10.728 7.879 1.00 45.78 1205 GLU A O 1
ATOM 9136 N N . ARG A 1 1206 ? 21.054 9.981 8.715 1.00 45.97 1206 ARG A N 1
ATOM 9137 C CA . ARG A 1 1206 ? 20.254 11.167 8.374 1.00 45.97 1206 ARG A CA 1
ATOM 9138 C C . ARG A 1 1206 ? 20.837 12.459 8.967 1.00 45.97 1206 ARG A C 1
ATOM 9140 O O . ARG A 1 1206 ? 20.832 13.497 8.308 1.00 45.97 1206 ARG A O 1
ATOM 9147 N N . ASP A 1 1207 ? 21.413 12.389 10.167 1.00 47.06 1207 ASP A N 1
ATOM 9148 C CA . ASP A 1 1207 ? 22.012 13.552 10.826 1.00 47.06 1207 ASP A CA 1
ATOM 9149 C C . ASP A 1 1207 ? 23.308 13.995 10.120 1.00 47.06 1207 ASP A C 1
ATOM 9151 O O . ASP A 1 1207 ? 23.683 15.165 10.195 1.00 47.06 1207 ASP A O 1
ATOM 9155 N N . ALA A 1 1208 ? 23.984 13.108 9.381 1.00 45.34 1208 ALA A N 1
ATOM 9156 C CA . ALA A 1 1208 ? 25.192 13.456 8.623 1.00 45.34 1208 ALA A CA 1
ATOM 9157 C C . ALA A 1 1208 ? 24.865 14.288 7.394 1.00 45.34 1208 ALA A C 1
ATOM 9159 O O . ALA A 1 1208 ? 25.555 15.271 7.129 1.00 45.34 1208 ALA A O 1
ATOM 9160 N N . TRP A 1 1209 ? 23.770 13.959 6.713 1.00 40.84 1209 TRP A N 1
ATOM 9161 C CA . TRP A 1 1209 ? 23.240 14.767 5.620 1.00 40.84 1209 TRP A CA 1
ATOM 9162 C C . TRP A 1 1209 ? 22.774 16.136 6.114 1.00 40.84 1209 TRP A C 1
ATOM 9164 O O . TRP A 1 1209 ? 23.104 17.143 5.499 1.00 40.84 1209 TRP A O 1
ATOM 9174 N N . SER A 1 1210 ? 22.144 16.200 7.293 1.00 37.97 1210 SER A N 1
ATOM 9175 C CA . SER A 1 1210 ? 21.771 17.482 7.914 1.00 37.97 1210 SER A CA 1
ATOM 9176 C C . SER A 1 1210 ? 22.974 18.365 8.291 1.00 37.97 1210 SER A C 1
ATOM 9178 O O . SER A 1 1210 ? 22.858 19.587 8.344 1.00 37.97 1210 SER A O 1
ATOM 9180 N N . LEU A 1 1211 ? 24.144 17.763 8.549 1.00 35.25 1211 LEU A N 1
ATOM 9181 C CA . LEU A 1 1211 ? 25.399 18.480 8.805 1.00 35.25 1211 LEU A CA 1
ATOM 9182 C C . LEU A 1 1211 ? 26.145 18.865 7.519 1.00 35.25 1211 LEU A C 1
ATOM 9184 O O . LEU A 1 1211 ? 26.954 19.795 7.554 1.00 35.25 1211 LEU A O 1
ATOM 9188 N N . ALA A 1 1212 ? 25.919 18.143 6.419 1.00 31.70 1212 ALA A N 1
ATOM 9189 C CA . ALA A 1 1212 ? 26.565 18.383 5.132 1.00 31.70 1212 ALA A CA 1
ATOM 9190 C C . ALA A 1 1212 ? 25.979 19.591 4.376 1.00 31.70 1212 ALA A C 1
ATOM 9192 O O . ALA A 1 1212 ? 26.668 20.132 3.506 1.00 31.70 1212 ALA A O 1
ATOM 9193 N N . GLY A 1 1213 ? 24.784 20.059 4.757 1.00 27.77 1213 GLY A N 1
ATOM 9194 C CA . GLY A 1 1213 ? 24.193 21.314 4.279 1.00 27.77 1213 GLY A CA 1
ATOM 9195 C C . GLY A 1 1213 ? 22.710 21.206 3.997 1.00 27.77 1213 GLY A C 1
ATOM 9196 O O . GLY A 1 1213 ? 22.378 20.563 2.981 1.00 27.77 1213 GLY A O 1
#

Radius of gyration: 35.53 Å; Cα contacts (8 Å, |Δi|>4): 2862; chains: 1; bounding box: 103×109×72 Å

Nearest PDB structures (foldseek):
  5c2v-assembly1_B  TM=7.643E-01  e=1.380E-18  Candidatus Kuenenia stuttgartensis
  1l0q-assembly4_D  TM=6.550E-01  e=8.937E-20  Methanosarcina mazei S-6
  3bws-assembly1_A  TM=7.376E-01  e=1.047E-11  Leptospira interrogans
  3dsm-assembly1_A  TM=7.397E-01  e=7.633E-12  Bacteroides uniformis ATCC 8492
  6tv2-assembly4_F-3  TM=5.514E-01  e=7.633E-12  Pseudomonas aeruginosa PAO1

Solvent-accessible surface area (backbone atoms only — not comparable to full-atom values): 65304 Å² total; per-residue (Å²): 84,43,33,61,87,38,74,45,43,33,34,40,35,43,30,25,72,27,90,55,62,38,52,50,24,25,34,38,29,36,32,77,27,46,68,47,51,59,78,63,38,65,68,62,88,72,64,41,35,34,54,4,46,49,77,38,42,29,54,52,50,28,60,59,35,71,42,74,78,58,84,66,54,37,47,77,48,78,49,59,85,56,59,61,45,79,34,48,38,40,34,40,78,86,68,52,73,43,50,52,48,52,57,27,50,46,51,46,64,72,40,45,19,82,78,41,82,33,49,25,35,36,38,44,34,25,80,32,93,56,65,49,63,64,42,29,28,27,39,25,35,49,75,31,45,76,45,62,42,66,64,28,75,77,44,69,66,41,43,38,41,14,41,47,79,41,44,49,72,56,49,28,64,61,27,68,38,84,52,72,54,56,24,28,44,37,41,74,74,58,42,99,40,38,37,34,43,60,35,45,42,62,57,95,70,57,54,77,37,65,56,44,88,85,55,87,85,63,56,63,47,82,77,62,43,41,62,85,43,71,42,46,32,34,34,38,43,29,27,70,31,93,53,74,30,43,30,31,32,30,48,28,37,27,81,23,54,64,51,73,80,39,78,78,35,85,72,31,36,42,51,3,42,49,79,44,34,29,56,52,46,32,62,72,69,72,47,75,79,65,81,73,61,37,31,41,42,53,47,59,43,99,31,54,46,73,32,47,37,35,32,26,76,82,66,51,61,41,42,54,49,45,64,27,66,38,37,41,57,70,45,24,45,78,50,54,18,33,40,36,40,36,25,78,32,93,56,62,33,32,60,29,24,31,32,38,14,35,51,73,25,46,70,46,49,47,71,67,29,77,75,40,69,64,38,48,38,46,13,42,46,77,45,39,33,70,55,48,27,60,68,28,67,37,86,54,78,52,52,26,30,43,38,44,48,41,44,70,37,94,28,33,32,24,38,52,44,49,42,58,94,89,42,82,45,61,55,41,68,48,89,71,69,84,72,72,64,66,99,68,63,83,72,62,61,52,71,78,77,65,72,80,88,81,84,86,83,86,81,92,68,95,79,84,81,86,80,90,80,83,90,82,90,80,89,91,86,90,89,80,91,78,64,74,66,63,56,53,57,57,54,43,60,74,75,40,71,71,61,47,52,60,56,60,75,71,66,82,64,94,77,73,85,73,80,82,67,64,64,66,57,43,54,53,32,47,77,69,77,38,91,75,84,94,85,90,81,84,85,91,83,79,93,75,87,75,86,82,75,72,61,74,79,78,66,87,73,39,66,77,56,62,45,77,67,67,27,49,26,27,43,62,54,92,83,30,37,42,30,49,33,34,74,59,23,23,38,39,32,25,37,74,85,82,60,41,75,78,48,73,34,78,58,46,39,40,26,20,11,47,33,70,42,92,86,58,42,34,38,38,33,16,5,25,78,57,27,28,31,33,30,28,30,48,36,88,86,46,97,52,49,70,31,73,77,49,70,32,64,47,59,42,85,91,69,45,20,31,78,33,39,40,24,27,13,43,31,54,39,91,87,66,43,33,38,36,18,18,21,90,75,17,28,32,41,29,30,51,96,72,38,79,77,48,75,45,83,44,91,38,39,35,26,33,27,45,45,51,58,81,63,32,34,39,39,25,19,27,51,13,43,76,29,64,42,70,25,57,26,52,95,82,37,86,77,58,87,71,50,59,36,52,39,51,52,43,61,74,71,45,72,51,49,73,58,55,72,60,47,80,20,30,34,77,40,88,87,46,81,39,43,33,35,41,32,27,32,64,85,80,65,45,79,76,48,76,40,51,81,60,43,24,39,45,46,20,63,31,73,46,100,68,38,39,35,40,33,18,14,34,34,70,37,45,49,58,33,21,68,39,89,69,79,52,74,12,47,56,61,31,37,53,44,63,51,47,32,28,39,21,35,35,44,41,70,88,62,69,54,81,54,45,78,28,62,70,53,58,67,66,78,45,65,43,58,93,90,60,37,51,3,51,26,25,23,39,42,67,38,81,85,68,71,37,35,40,34,19,10,23,18,43,21,24,44,33,32,31,33,82,85,79,43,49,74,58,25,60,36,77,54,50,42,34,20,42,19,64,21,59,85,51,67,40,38,36,39,30,35,7,66,65,60,32,29,36,33,33,28,40,40,65,48,54,69,68,38,40,79,76,46,76,37,80,54,73,66,58,49,44,69,57,43,44,51,7,49,46,59,37,36,33,0,75,56,18,70,54,20,46,40,28,62,32,71,49,23,48,57,37,32,47,64,78,46,59,35,50,62,65,38,55,48,37,73,50,93,46,42,72,50,63,76,65,40,65,50,65,52,38,44,28,42,62,83,34,53,70,76,89,67,86,46,57,62,42,54,35,75,37,42,26,27,36,57,30,52,93,45,71,42,78,47,77,33,52,89,64,23,66,55,56,26,40,35,35,40,54,50,28,45,27,50,43,76,30,22,33,71,95,64,61,56,58,23,101,84,70,44,56,20,72,66,50,75,67,55,48,50,26,32,21,51,23,47,49,54,21,46,64,69,81,67,81,61,29,28,79,80,68,52,86,49,72,66,58,55,51,49,52,44,43,33,59,70,40,71,69,63,84,84,61,95,75,72,97,50,28,59,24,52,68,65,44,81,43,74,76,33,45,48,102,46,96,82,38,39,87,12,36,59,42,49,51,73,58,46,27,54,61,74,62,52,96,74,57,50,81,30,44,52,60,51,27,61,75,67,72,52,63,98,82,62,59,63,71,57,51,54,67,71,75,107

pLDDT: mean 73.01, std 21.37, range [20.28, 98.88]

Sequence (1213 aa):
MTNSASINRTDVHLINSGVKAQRFRGSLIDKSGKRLGDEGVILHNGDVAPQGRVILTAEDLESVFGVDAWTGPAMLEVQGDHRFEVMTVLTSPSGLRSNTNCVREDAVHNIEGVDSEDVSFIRLINIGKTPIINIRGSLIDRQGRPIGRTHVSLYSELISGEQVWLSQNRLEELIGSDWSGQVSLVLTAPHPNLRLLNLNLTTADTFFNFSCYENEETAAVFLMTNASSVNHSEMHVINSSRQISSLSGQLVNADGSTTPEVILAETLEPGGRTVLTSSLLESIFDVDSWQGPAMVTLKGPDKFDAITRLTSPSGLVSNTNCVRQSAVHMVEGDGNSYVRLINRGDQPVTDIRGTLYDAAGIVLGEPNVLLMASLSPGEQRFINNNELSSLFNVSWIGAASLMVSGSNDENLYLVNLNLVEGSTFFNFSCYENTDRARATSAETFYDEFIAEPIVDVSCINCHKPEGEAATGGLVFETNAEVSHFETMVNYIAITDDGMLASLKDSIHDEQVLSSNNYDDLVGFLRLLNVDVSPDLSSGLIPASVVPGIGGATIGNTGHPSFLSPHVNPIVSAGGFIYVTNTPADTVDVIDPWSRSVVQRINVGIDPVGLAVHPQGNELWVANHISDSVSVIDLDPTSSTYHHVIATVQSLVDETLVTDFDEPTGIAFAASGKAFVALGPANEIAVIENYEVTGRLPIRAQDPRAIAVQGDRLYVLPFESNNQTQLSGCAFARIDGDTCTFNAVEHVFNNNNVLSTHYDADIIINTGLPDRDLFVFDTDTEEQLQVVDGLGTLLYGLAVDNQHRIFVAQTDARNDANGRAGTLKHGLAEMGNRAFFNQVTRVNCQESCDTPVRLDLEPLPPQHPAVGEALATPYAIEWSVDAQKLFVTAAGSNKLFTLNPVTGEILGRVDTGAVPRGIALTDDNEAFVLNAVDNSVTVIDVSETREMQVQRTINLIDPTDPDIKAGRRLFNDAGMSTSGTFSCESCHPDGHTDQLIWVLETPVCDVDGCTQIPPRLTMPVRGARDTGPYHWDGIPGDPFGGNNTASINADVEPNCAENDPEGCIRVLVDGSLATTMCEVGNCELNSQGQAGAFNDAERKLLSKFVLSVPYPPAPERQFDNGLSIGARQGFFNFSFVNNAGGMATGAQTCGDCHKMPFLVSTNTPGTGMDAPTWRGAYDRWMILPQGRLNIIDLLNLAGVNDSFRERDAWSLAG

Mean predicted aligned error: 19.88 Å

Foldseek 3Di:
DAAPPDLKKKKKKKFQCDQAWKWKFKWKAAQARDTQADHRFTLDPDTQHHRAIDIATNVSVCVRRVHDTGDDDMDMDMDMPHDIDIKMWIAHLVRDIAIAFAKDQWKTKQQAFPLALWKKKKKKFQQDQAKDAQWFWFKADNSRDTDAAHRFRPDGIAGHGAMDMDTLVNVCVRRVHTDHGMIMIGTPDGDPRIIMDMWIFNDPQGDTHDHADDDQPWDKDFAAAAPPDLKKKKKKKFAQDQDKKWKWKWKQANNRDIAPIFTQGPIAHNGAIDIAINVNVCVRSVHDGGDDTMMMTMDMPVGMDMKMWMATNVRAIAMAWEWDQFKTKWQFLPFWKKKKKFQQDQAKWAQKFKWKADNRRDTFADHRFRPDGIAGHGHMDIDISVNVCVRRVGGDGTMIMMGIDTDPSVRIIMDMWTDDPNTTYDYHHHDDDPPVPPPDDPVVVCPPPPPDDDDDDDDDDDDDDDDDDDDDDDDDDDDDDDDPVVVVLVVCVVPDPVLNVLVVVQPDDPPPPPDDDPVLVQVLCVVVVHHDDDDPDDDDDDPDDDPDDDLDPPPPFWQFQQLAAAEQQWADALQWIWGDQQQVQWIFTARPVVRAGPDIEHHAHRWHHWDAQPVRQWIWTFHFQLLKIWIQGCPPVDPRHGYGPDIAFDADPVFLFGPSHGWAEWEADPVRWIWIFHFQQQWIFIDDPSYGPDIAHHPAGGWHEWYDAHQKIKIFHQAQAQQKAWQEDDPVPPVPPSHFYDCCCQCPVHPLFFPFATATFTDRDPVFGRFGMWMAGNPVRDTDDTDGDQAGGWAEWEADNQRKIKTFYKHFDQNLQGPFPPVGFACVSVLNDGIFGWIKIWGQNPHTDHIDTQGQFDHPVDFDDQLSALARWHYWYAAPVRQKIWIHSQQSQKIWIAGPPRSDTQAMDHHAHRFHHWYDPHQQWIWTQRNLQQWIWIWGRVRRHDIDTDDIYHHDRRGDPLLSLLVSQQSHLSQFPRSHGGVCNQAPSQAGSQDWHRWQAAAAPDHRRRGGDIDGRHGLAAVLVQPVDLPQRDPQQQCWAAGRHRQPDIDDGPHDPSHQLSSLLSVLLVCSQISRYDVPHFDADPVRGTTDDDPSNSSSNSVNSNSHHPRQDRRANSSSDDDPCNSVVSCQQSPRQDPPPDPDDGDHNCCCVDRDDWVQDPDPRRISHYVSCVSSVCLCPNDPPPRSNCVVVCVVVVHDPPDDSVVVVVVVD